Protein 5WU3 (pdb70)

Solvent-accessible surface area: 46830 Å² total; per-residue (Å²): 137,99,150,111,48,44,125,17,2,21,122,25,62,80,2,6,28,0,0,99,94,0,13,43,70,46,56,13,52,140,73,43,99,115,74,14,74,100,3,18,51,50,3,48,123,14,1,58,54,3,9,44,74,9,70,11,48,45,23,14,24,7,66,13,24,15,3,6,84,54,14,62,1,23,2,3,3,37,101,72,110,138,55,97,116,46,93,36,22,56,54,2,70,16,0,0,35,0,0,122,68,48,5,91,27,11,86,157,26,125,32,38,47,106,40,127,108,52,20,0,116,6,6,12,147,103,17,58,15,79,8,30,1,4,28,92,28,83,16,5,8,14,19,1,78,5,1,24,4,2,16,109,38,18,66,37,0,54,10,0,3,3,0,0,34,17,1,2,77,29,34,24,2,14,33,128,34,68,38,1,44,55,57,0,3,6,0,2,0,2,6,0,0,7,45,43,142,48,69,5,5,42,22,0,37,100,4,23,148,128,12,29,178,82,40,113,54,121,10,114,55,54,52,1,0,4,3,114,62,26,98,198,22,132,116,35,152,8,134,61,76,19,31,36,0,0,24,54,0,0,58,13,3,16,90,54,79,10,82,24,17,0,4,1,0,34,92,13,104,46,35,78,22,86,64,40,118,4,52,126,90,58,158,58,22,172,62,12,22,1,1,0,1,5,0,1,14,16,23,29,7,13,0,41,70,3,64,31,132,7,7,17,43,5,34,22,8,0,111,62,4,14,83,35,4,180,39,107,79,4,95,162,127,7,94,218,77,133,61,3,0,0,7,34,4,39,71,120,33,53,106,32,58,71,23,8,15,17,8,4,53,21,29,125,7,83,61,104,70,1,20,50,12,0,35,77,0,2,147,72,1,6,32,4,98,14,73,171,113,20,52,8,118,2,14,1,84,61,130,0,16,118,28,18,168,204,6,86,148,109,27,91,105,79,93,151,148,82,96,24,23,59,61,22,15,112,8,5,134,67,42,124,151,148,39,35,0,2,1,34,0,36,0,47,77,59,52,51,14,0,22,0,48,45,94,104,43,102,119,46,13,0,36,79,2,0,95,32,0,68,113,9,0,17,64,0,2,119,69,16,85,146,98,168,135,102,151,118,45,43,130,19,1,30,123,25,59,81,2,13,29,0,0,101,94,0,13,44,74,44,57,12,53,142,72,40,95,120,76,15,71,106,3,20,51,51,3,45,124,16,2,45,132,96,38,120,72,6,69,10,47,43,23,13,25,9,63,14,21,15,3,5,79,54,13,62,1,23,1,4,2,37,96,209,108,65,167,101,97,107,63,94,33,22,58,59,2,68,92,0,0,57,5,0,126,67,57,5,97,28,9,86,162,24,126,32,40,48,108,40,121,109,46,17,0,110,6,6,13,145,104,18,57,14,77,6,27,1,4,28,87,25,85,15,5,6,21,18,2,81,4,2,26,5,2,15,107,39,19,68,38,0,51,6,0,3,4,0,0,30,17,0,1,90,26,35,24,2,13,35,127,34,65,39,3,45,59,58,0,4,7,0,1,0,1,7,0,0,8,44,41,143,47,71,5,5,42,22,0,39,101,4,23,149,135,13,27,178,82,42,117,52,124,9,115,56,54,53,1,0,7,3,126,60,23,99,200,24,132,116,38,150,9,135,62,73,18,33,34,0,0,25,54,0,0,59,14,3,16,91,50,78,11,84,23,15,0,4,1,0,34,89,13,102,48,38,77,20,85,62,41,115,3,51,125,86,61,154,61,20,159,66,12,20,1,0,0,1,4,0,1,16,16,22,32,5,14,0,40,72,2,64,32,126,5,7,17,42,4,35,21,9,0,111,62,4,12,78,37,4,169,39,117,76,4,98,164,126,9,90,218,81,137,63,4,0,0,9,33,4,38,75,115,30,55,111,36,57,74,25,7,16,20,7,3,29,10,0,88,6,84,64,103,60,0,22,52,10,0,38,75,0,1,149,70,1,4,30,4,101,15,82,161,112,16,49,6,124,2,10,2,81,64,129,0,15,119,22,16,144,198,2,87,93,104,26,96,100,82,104,157,153,94,96,28,25,60,65,25,16,114,6,6,135,69,43,124,153,146,44,37,0,2,0,35,0,35,0,49,73,65,55,48,15,0,22,0,47,43,93,106,42,104,122,45,12,0,40,78,1,1,94,30,0,70,108,9,0,12,58,0,3,30,44,14,32,44,96,170

Nearest PDB structures (foldseek):
  5wu3-assembly2_B  TM=1.002E+00  e=9.253E-88  Homo sapiens
  5wu3-assembly1_A  TM=1.001E+00  e=1.340E-85  Homo sapiens
  5wu2-assembly2_B  TM=9.976E-01  e=2.520E-82  Homo sapiens
  5wu4-assembly1_A  TM=9.967E-01  e=6.885E-82  Homo sapiens
  5wu5-assembly5_D  TM=7.686E-01  e=4.035E-80  Homo sapiens

Secondary structure (DSSP, 8-state):
--SHHHHHHHHSSSHHHHHHHHHHHHS--HHHHHHHHHHHHHHHHHHHHHSTT-EEEEEGGGTSS---TT--EEEEEE--HHHHHHHHHHHHHHHHHHHHHTSTTEEEEEEETTSSS-EEEEEETTTTEEEEEESS--HHHHHHHHHHHHHHH-TTHHHHHHHHHHHHHHHT-BSSSSSBPHHHHHHHHHHHHHSSSS-SS--HHHHHHH--TT---EETTEE----S-GGGS--------HHHHHHHHHHHHHHS-STTEEEETTTTEEEE-SSSHHHHSSTT---SSSEEE-SS-TT-BTTTT--HHHHHHHHHHHHHHHHHHTSHHHHS--SSS---THHHHHSPPPHHHHHHHS-EE-----HHHHHHHHHHHHHSSS--EEE--EEEEEEE-S-TTSSHHHHHHHHHHHHHH---THHHHHHHHTT----SEEEEEEE-SSS-EEEEEEEE-SSS-HHHHHHHHHHHHHHHHHHHHTT-/--SHHHHHHHHSSSHHHHHHHHHHHHS--HHHHHHHHHHHHHHHHHHHHHSTT-EEEEEGGGTSS---TT--EEEEEE----THHHHHHHHHHHHHHHHHHHTSTTEEEEEEESSSSS-EEEEEETTTTEEEEEESS--HHHHHHHHHHHHHHH-TTHHHHHHHHHHHHHHHT-BSSSSSBPHHHHHHHHHHHHHSSSS-SS--HHHHHHH--TT---EETTEE----S-GGGS--------HHHHHHHHHHHHHH--STTEEEETTTTEEEE-SSSHHHHSSTT---SSSEEE-SS-TT-BTTTT--HHHHHHHHHHHHHHHHHHTSHHHHS--SSS---THHHHHSPPPHHHHHHHS-EE-----HHHHHHHHHHHHHSSS--EEE--EEEEEEE-S-TTSSHHHHHHHHHHHHHH---THHHHHHHHTT----SEEEEEEEETTTTEEEEEEEE-SS--HHHHHHHHHHHHHHHHHHHHTT-

GO terms:
  GO:0005654 nucleoplasm (C, IDA)
  GO:0051252 regulation of RNA metabolic process (P, IDA)
  GO:0005730 nucleolus (C, IDA)
  GO:0016607 nuclear speck (C, IDA)
  GO:0003723 RNA binding (F, IDA)
  GO:0003730 mRNA 3'-UTR binding (F, IDA)
  GO:0005847 mRNA cleavage and polyadenylation specificity factor complex (C, IDA)
  GO:0140767 enzyme-substrate adaptor activity (F, IDA)
  GO:1990817 poly(A) RNA polymerase activity (F, IDA)
  GO:0050265 RNA uridylyltransferase activity (F, IDA)
  GO:0016180 snRNA processing (P, IMP)
  GO:0005515 protein binding (F, IPI)
  GO:0019899 enzyme binding (F, IPI)
  GO:0005654 nucleoplasm (C, TAS)
  GO:0180010 co-transcriptional mRNA 3'-end processing, cleavage and polyadenylation pathway (P, TAS)
  GO:1990817 poly(A) RNA polymerase activity (F, TAS)
  GO:0034477 U6 snRNA 3'-end processing (P, IDA)
  GO:0017070 U6 snRNA binding (F, IDA)
  GO:0180010 co-transcriptional mRNA 3'-end processing, cleavage and polyadenylation pathway (P, IDA)
  GO:1990817 poly(A) RNA polymerase activity (F, EXP)

Foldseek 3Di:
DVVCLQVQLQPDDWQLRNLVVLLVQFADDPVLLVLLVVVLVLLQVLVCVVQPPKDKDWFDLSQLSLHGPQDATEIEIGRVPVDVLVVQVVVQVVSQVCQPPPRPQKHDWDWASVDPQTWIWIAGHVSRHTHTYGHDDVVRRLVSLVSNQQCVQAVLLNSLLSLVLLLCVQLVQEDDALHAHSSQSSLLLQLLQCQDPQRQDHALLVQLVVFDPPQWDDDPRWTSGGDNHSVVPDHTPDPDRNLRSNLVSLVVLLPDQFQQFARASRVSDTDGPPDCPLCVPLPQAAGALGHYADSINRVDGSSNSHHVQSSQLSSLLSPVVSVVSVDPQAGDRDDPDDRGHSRVSSHHADPLRSLLSGWADADDDQLVVLVVLVVLVQVALAVWDWDACHKIKTFAQDPQLDPLVVLVVVVVVCVVVPPDGNVSSSSRVSRDHPTQWIWMWHFDNPPTTIRIHGDDHPPPCVVSVSVSCNPVVNVSNVVVVVVD/DVPCLQVQLQVDDAQLRSLVVLLVQFADDPVLLVLLVVVLVLLQVLVCVVAPPKDKDWFDQSQLSLHGPQDATEIEIGHVPDVVVLVVVLVVQVVSQVCQPPPRPQKHDWDWASPDPQTWIWIAGHVSRHTHTYGHDDVVRRLVSLVSNQQCVQDVLLNSLLSLVLLLCVQLVQEDDALHADSSQSSLLLQLLQCQDPQRQDDALLVQQVVFDPPQFDDDPRWTSGGDNHSVVPDHTPDDDRNLRSNLSSLVVLLPDQFQQWARASNVSDTDGPPDCPLCVPLPCAAGDLGHYADSINRVDGSSNSHHVQSSQLSSLSSPVVSVVSPDPQAGDRDDPDDRGHSRVSSHHADPLRSLLSGWADAPDDQQVLLVVLVVLVCVALHVWDWDACHKIKTFAQDPQLDPLVVLVVVVVVVVVVVPDTNVSSSSRVSRDHPTQWMWMWHFDNPPTTIRIHGDDHPPPCVVSVSVSCNPVVNVSNVVVVVVD

InterPro domains:
  IPR000504 RNA recognition motif domain [PF00076] (58-120)
  IPR000504 RNA recognition motif domain [PS50102] (56-128)
  IPR000504 RNA recognition motif domain [SM00360] (57-124)
  IPR002058 PAP/25A-associated [PF03828] (491-549)
  IPR012677 Nucleotide-binding alpha-beta plait domain superfamily [G3DSA:3.30.70.330] (54-126)
  IPR013087 Zinc finger C2H2-type [PF12874] (16-40)
  IPR034388 Star-PAP, RNA recognition motif [cd12279] (54-127)
  IPR035979 RNA-binding domain superfamily [SSF54928] (54-132)
  IPR036236 Zinc finger C2H2 superfamily [SSF57667] (5-46)
  IPR043519 Nucleotidyltransferase superfamily [SSF81301] (158-401)
  IPR054708 Poly(A) RNA polymerase, mitochondrial-like, central palm domain [PF22600] (162-225)
  IPR054708 Poly(A) RNA polymerase, mitochondrial-like, central palm domain [PF22600] (332-398)

Sequence (969 aa):
DSHQLAKALAEAADVGAQMIKLVGLRELSEAERQLRSLVVALMQEVFTEFFPGCVVHPFGSSINSFDVHGCDLDLFLDLTPKEEKAEGAAMLELVGSILRGCVPGVYRVQTVPSARRPVVKFAHRPSGLHGDVSLSNRLALHNSRFLSLASELDGRVRPLVYTLRAWAQGRGLSGSGPLLSNYALTLLVIYFLQTRDPPVLPTVSQLTQKAGEGEQVEVDGWDCSFPRDASRLEPSINVEPLSSLLAQFFSAVSSWDLRGSLLSLREGQALPVAGGLPSNLWEGLRLGPLNLQDPFDLSHNVAANVTSRVAGRLQNCCRAAANYARSLQYQRRSSRGRDWGLLPLLQPSSPSSLLSATPIPLPLAPFTQLTAALVQVFREALGCHIEQSASWRCALWHRVWQGRRRARRRLQQQTKEGGWLATEAQVTQELKTEPLLSFVASVSPADRMLTVTPLQDPQGLFPDLHHFLQVFLPQAIRHLKLEHDSHQLAKALAEAADVGAQMIKLVGLRELSEAERQLRSLVVALMQEVFTEFFPGCVVHPFGSSINSFDVHGCDLDLFLDLETPKEEKAEGAAMLELVGSILRGCVPGVYRVQTVPSARRPVVKFAHRPSGLHGDVSLSNRLALHNSRFLSLASELDGRVRPLVYTLRAWAQGRGLSGSGPLLSNYALTLLVIYFLQTRDPPVLPTVSQLTQKAGEGEQVEVDGWDCSFPRDASRLEPSINVEPLSSLLAQFFSAVSSWDLRGSLLSLREGQALPVAGGLPSNLWEGLRLGPLNLQDPFDLSHNVAANVTSRVAGRLQNCCRAAANYARSLQYQRRSSRGRDWGLLPLLQPSSPSSLLSATPIPLPLAPFTQLTAALVQVFREALGCHIEQSASWRCALWHRVWQGRRRARRRLQQQTKEGGWLATEAQVTQELKTEPLLSFVASVSPADRMLTVTPLQDPQGLFPDLHHFLQVFLPQAIRHLKLEH

Radius of gyration: 37.93 Å; Cα contacts (8 Å, |Δi|>4): 1631; chains: 2; bounding box: 126×48×100 Å

Organism: Homo sapiens (NCBI:txid9606)

Structure (mmCIF, N/CA/C/O backbone):
data_5WU3
#
_entry.id   5WU3
#
_cell.length_a   79.794
_cell.length_b   85.115
_cell.length_c   93.760
_cell.angle_alpha   90.000
_cell.angle_beta   99.560
_cell.angle_gamma   90.000
#
_symmetry.space_group_name_H-M   'P 1 21 1'
#
loop_
_entity.id
_entity.type
_entity.pdbx_description
1 polymer 'Speckle targeted PIP5K1A-regulated poly(A) polymerase'
2 non-polymer "URIDINE 5'-TRIPHOSPHATE"
3 non-polymer 'MAGNESIUM ION'
4 non-polymer 'CHLORIDE ION'
5 non-polymer 1,2-ETHANEDIOL
6 water water
#
loop_
_atom_site.group_PDB
_atom_site.id
_atom_site.type_symbol
_atom_site.label_atom_id
_atom_site.label_alt_id
_atom_site.label_comp_id
_atom_site.label_asym_id
_atom_site.label_entity_id
_atom_site.label_seq_id
_atom_site.pdbx_PDB_ins_code
_atom_site.Cartn_x
_atom_site.Cartn_y
_atom_site.Cartn_z
_atom_site.occupancy
_atom_site.B_iso_or_equiv
_atom_site.auth_seq_id
_atom_site.auth_comp_id
_atom_site.auth_asym_id
_atom_site.auth_atom_id
_atom_site.pdbx_PDB_model_num
ATOM 1 N N . ASP A 1 6 ? -10.692 -34.019 -23.106 1.00 104.55 145 ASP A N 1
ATOM 2 C CA . ASP A 1 6 ? -9.954 -32.762 -23.075 1.00 100.10 145 ASP A CA 1
ATOM 3 C C . ASP A 1 6 ? -8.734 -32.818 -23.991 1.00 104.47 145 ASP A C 1
ATOM 4 O O . ASP A 1 6 ? -8.114 -33.873 -24.144 1.00 106.50 145 ASP A O 1
ATOM 9 N N . SER A 1 7 ? -8.432 -31.681 -24.622 1.00 107.40 146 SER A N 1
ATOM 10 C CA . SER A 1 7 ? -7.300 -31.501 -25.546 1.00 117.30 146 SER A CA 1
ATOM 11 C C . SER A 1 7 ? -7.476 -32.297 -26.840 1.00 123.07 146 SER A C 1
ATOM 12 O O . SER A 1 7 ? -6.741 -32.106 -27.809 1.00 121.01 146 SER A O 1
ATOM 15 N N . HIS A 1 8 ? -8.467 -33.179 -26.841 1.00 131.82 147 HIS A N 1
ATOM 16 C CA . HIS A 1 8 ? -8.811 -34.004 -27.987 1.00 144.01 147 HIS A CA 1
ATOM 17 C C . HIS A 1 8 ? -10.225 -33.638 -28.399 1.00 145.82 147 HIS A C 1
ATOM 18 O O . HIS A 1 8 ? -10.468 -33.169 -29.511 1.00 149.39 147 HIS A O 1
ATOM 25 N N . GLN A 1 9 ? -11.155 -33.875 -27.479 1.00 134.12 148 GLN A N 1
ATOM 26 C CA . GLN A 1 9 ? -12.553 -33.514 -27.662 1.00 112.07 148 GLN A CA 1
ATOM 27 C C . GLN A 1 9 ? -12.714 -32.033 -27.982 1.00 91.04 148 GLN A C 1
ATOM 28 O O . GLN A 1 9 ? -13.557 -31.660 -28.794 1.00 84.50 148 GLN A O 1
ATOM 34 N N . LEU A 1 10 ? -11.903 -31.196 -27.341 1.00 75.25 149 LEU A N 1
ATOM 35 C CA . LEU A 1 10 ? -11.971 -29.749 -27.538 1.00 65.46 149 LEU A CA 1
ATOM 36 C C . LEU A 1 10 ? -11.583 -29.347 -28.958 1.00 60.07 149 LEU A C 1
ATOM 37 O O . LEU A 1 10 ? -12.261 -28.533 -29.592 1.00 57.13 149 LEU A O 1
ATOM 42 N N . ALA A 1 11 ? -10.489 -29.921 -29.448 1.00 65.32 150 ALA A N 1
ATOM 43 C CA . ALA A 1 11 ? -9.992 -29.626 -30.787 1.00 67.01 150 ALA A CA 1
ATOM 44 C C . ALA A 1 11 ? -11.036 -29.954 -31.850 1.00 72.98 150 ALA A C 1
ATOM 45 O O . ALA A 1 11 ? -11.329 -29.130 -32.719 1.00 70.70 150 ALA A O 1
ATOM 47 N N . LYS A 1 12 ? -11.602 -31.154 -31.771 1.00 76.01 151 LYS A N 1
ATOM 48 C CA . LYS A 1 12 ? -12.581 -31.586 -32.759 1.00 83.43 151 LYS A CA 1
ATOM 49 C C . LYS A 1 12 ? -13.915 -30.868 -32.570 1.00 72.23 151 LYS A C 1
ATOM 50 O O . LYS A 1 12 ? -14.669 -30.702 -33.524 1.00 77.72 151 LYS A O 1
ATOM 56 N N . ALA A 1 13 ? -14.204 -30.442 -31.345 1.00 64.04 152 ALA A N 1
ATOM 57 C CA . ALA A 1 13 ? -15.433 -29.698 -31.080 1.00 52.89 152 ALA A CA 1
ATOM 58 C C . ALA A 1 13 ? -15.370 -28.301 -31.683 1.00 63.52 152 ALA A C 1
ATOM 59 O O . ALA A 1 13 ? -16.364 -27.794 -32.204 1.00 67.07 152 ALA A O 1
ATOM 61 N N . LEU A 1 14 ? -14.196 -27.680 -31.605 1.00 59.87 153 LEU A N 1
ATOM 62 C CA . LEU A 1 14 ? -14.004 -26.348 -32.164 1.00 55.26 153 LEU A CA 1
ATOM 63 C C . LEU A 1 14 ? -13.844 -26.406 -33.679 1.00 55.17 153 LEU A C 1
ATOM 64 O O . LEU A 1 14 ? -14.250 -25.491 -34.392 1.00 53.00 153 LEU A O 1
ATOM 69 N N . ALA A 1 15 ? -13.256 -27.490 -34.166 1.00 52.48 154 ALA A N 1
ATOM 70 C CA . ALA A 1 15 ? -13.070 -27.663 -35.599 1.00 54.97 154 ALA A CA 1
ATOM 71 C C . ALA A 1 15 ? -14.419 -27.853 -36.283 1.00 73.42 154 ALA A C 1
ATOM 72 O O . ALA A 1 15 ? -14.636 -27.379 -37.399 1.00 74.23 154 ALA A O 1
ATOM 74 N N . GLU A 1 16 ? -15.326 -28.535 -35.592 1.00 74.13 155 GLU A N 1
ATOM 75 C CA . GLU A 1 16 ? -16.623 -28.894 -36.154 1.00 79.05 155 GLU A CA 1
ATOM 76 C C . GLU A 1 16 ? -17.571 -27.713 -36.337 1.00 77.84 155 GLU A C 1
ATOM 77 O O . GLU A 1 16 ? -18.460 -27.760 -37.185 1.00 83.38 155 GLU A O 1
ATOM 83 N N . ALA A 1 17 ? -17.395 -26.655 -35.552 1.00 72.67 156 ALA A N 1
ATOM 84 C CA . ALA A 1 17 ? -18.456 -25.663 -35.437 1.00 70.97 156 ALA A CA 1
ATOM 85 C C . ALA A 1 17 ? -18.250 -24.392 -36.253 1.00 69.25 156 ALA A C 1
ATOM 86 O O . ALA A 1 17 ? -17.416 -23.556 -35.910 1.00 71.67 156 ALA A O 1
ATOM 88 N N . ALA A 1 18 ? -19.026 -24.276 -37.333 1.00 68.91 157 ALA A N 1
ATOM 89 C CA . ALA A 1 18 ? -19.346 -23.003 -37.992 1.00 70.41 157 ALA A CA 1
ATOM 90 C C . ALA A 1 18 ? -18.164 -22.049 -38.194 1.00 76.42 157 ALA A C 1
ATOM 91 O O . ALA A 1 18 ? -17.196 -22.378 -38.877 1.00 85.93 157 ALA A O 1
ATOM 93 N N . ASP A 1 19 ? -18.281 -20.853 -37.620 1.00 70.39 158 ASP A N 1
ATOM 94 C CA . ASP A 1 19 ? -17.246 -19.825 -37.711 1.00 67.30 158 ASP A CA 1
ATOM 95 C C . ASP A 1 19 ? -16.464 -19.667 -36.402 1.00 58.53 158 ASP A C 1
ATOM 96 O O . ASP A 1 19 ? -16.664 -20.418 -35.449 1.00 56.24 158 ASP A O 1
ATOM 101 N N . VAL A 1 20 ? -15.562 -18.690 -36.373 1.00 56.50 159 VAL A N 1
ATOM 102 C CA . VAL A 1 20 ? -14.752 -18.401 -35.191 1.00 50.64 159 VAL A CA 1
ATOM 103 C C . VAL A 1 20 ? -15.599 -18.021 -33.973 1.00 49.08 159 VAL A C 1
ATOM 104 O O . VAL A 1 20 ? -15.324 -18.465 -32.856 1.00 45.37 159 VAL A O 1
ATOM 108 N N . GLY A 1 21 ? -16.623 -17.197 -34.186 1.00 46.29 160 GLY A N 1
ATOM 109 C CA . GLY A 1 21 ? -17.505 -16.793 -33.102 1.00 49.04 160 GLY A CA 1
ATOM 110 C C . GLY A 1 21 ? -18.181 -17.985 -32.446 1.00 49.58 160 GLY A C 1
ATOM 111 O O . GLY A 1 21 ? -18.280 -18.073 -31.215 1.00 55.76 160 GLY A O 1
ATOM 112 N N . ALA A 1 22 ? -18.629 -18.918 -33.279 1.00 48.18 161 ALA A N 1
ATOM 113 C CA . ALA A 1 22 ? -19.243 -20.146 -32.798 1.00 46.99 161 ALA A CA 1
ATOM 114 C C . ALA A 1 22 ? -18.234 -20.966 -31.999 1.00 48.46 161 ALA A C 1
ATOM 115 O O . ALA A 1 22 ? -18.605 -21.654 -31.048 1.00 49.56 161 ALA A O 1
ATOM 117 N N . GLN A 1 23 ? -16.963 -20.889 -32.392 1.00 45.53 162 GLN A N 1
ATOM 118 C CA . GLN A 1 23 ? -15.884 -21.573 -31.681 1.00 42.16 162 GLN A CA 1
ATOM 119 C C . GLN A 1 23 ? -15.649 -20.967 -30.301 1.00 38.72 162 GLN A C 1
ATOM 120 O O . GLN A 1 23 ? -15.412 -21.682 -29.334 1.00 38.21 162 GLN A O 1
ATOM 126 N N . MET A 1 24 ? -15.688 -19.643 -30.222 1.00 41.47 163 MET A N 1
ATOM 127 C CA . MET A 1 24 ? -15.480 -18.950 -28.956 1.00 46.55 163 MET A CA 1
ATOM 128 C C . MET A 1 24 ? -16.614 -19.292 -27.993 1.00 54.40 163 MET A C 1
ATOM 129 O O . MET A 1 24 ? -16.382 -19.645 -26.826 1.00 62.83 163 MET A O 1
ATOM 134 N N . ILE A 1 25 ? -17.840 -19.196 -28.503 1.00 52.56 164 ILE A N 1
ATOM 135 C CA . ILE A 1 25 ? -19.038 -19.553 -27.744 1.00 48.67 164 ILE A CA 1
ATOM 136 C C . ILE A 1 25 ? -18.995 -21.009 -27.256 1.00 47.31 164 ILE A C 1
ATOM 137 O O . ILE A 1 25 ? -19.250 -21.298 -26.077 1.00 46.19 164 ILE A O 1
ATOM 142 N N . LYS A 1 26 ? -18.661 -21.920 -28.167 1.00 47.03 165 LYS A N 1
ATOM 143 C CA . LYS A 1 26 ? -18.529 -23.338 -27.837 1.00 51.54 165 LYS A CA 1
ATOM 144 C C . LYS A 1 26 ? -17.462 -23.558 -26.771 1.00 51.43 165 LYS A C 1
ATOM 145 O O . LYS A 1 26 ? -17.609 -24.412 -25.899 1.00 49.80 165 LYS A O 1
ATOM 151 N N . LEU A 1 27 ? -16.381 -22.789 -26.862 1.00 54.19 166 LEU A N 1
ATOM 152 C CA . LEU A 1 27 ? -15.295 -22.852 -25.893 1.00 51.99 166 LEU A CA 1
ATOM 153 C C . LEU A 1 27 ? -15.802 -22.464 -24.511 1.00 53.92 166 LEU A C 1
ATOM 154 O O . LEU A 1 27 ? -15.442 -23.088 -23.508 1.00 55.59 166 LEU A O 1
ATOM 159 N N . VAL A 1 28 ? -16.624 -21.419 -24.460 1.00 51.09 167 VAL A N 1
ATOM 160 C CA . VAL A 1 28 ? -17.269 -21.038 -23.207 1.00 46.57 167 VAL A CA 1
ATOM 161 C C . VAL A 1 28 ? -18.099 -22.196 -22.672 1.00 46.63 167 VAL A C 1
ATOM 162 O O . VAL A 1 28 ? -18.037 -22.522 -21.486 1.00 45.92 167 VAL A O 1
ATOM 166 N N . GLY A 1 29 ? -18.873 -22.816 -23.557 1.00 45.83 168 GLY A N 1
ATOM 167 C CA . GLY A 1 29 ? -19.703 -23.943 -23.170 1.00 44.13 168 GLY A CA 1
ATOM 168 C C . GLY A 1 29 ? -18.910 -25.107 -22.599 1.00 48.93 168 GLY A C 1
ATOM 169 O O . GLY A 1 29 ? -19.344 -25.758 -21.647 1.00 52.98 168 GLY A O 1
ATOM 170 N N . LEU A 1 30 ? -17.747 -25.371 -23.186 1.00 51.24 169 LEU A N 1
ATOM 171 C CA . LEU A 1 30 ? -16.923 -26.510 -22.791 1.00 50.66 169 LEU A CA 1
ATOM 172 C C . LEU A 1 30 ? -16.070 -26.271 -21.542 1.00 47.35 169 LEU A C 1
ATOM 173 O O . LEU A 1 30 ? -15.850 -27.192 -20.757 1.00 45.48 169 LEU A O 1
ATOM 178 N N . ARG A 1 31 ? -15.572 -25.051 -21.366 1.00 41.34 170 ARG A N 1
ATOM 179 C CA . ARG A 1 31 ? -14.684 -24.778 -20.239 1.00 41.97 170 ARG A CA 1
ATOM 180 C C . ARG A 1 31 ? -15.394 -24.497 -18.910 1.00 38.07 170 ARG A C 1
ATOM 181 O O . ARG A 1 31 ? -14.855 -24.801 -17.848 1.00 31.93 170 ARG A O 1
ATOM 189 N N . GLU A 1 32 ? -16.599 -23.939 -18.959 1.00 39.05 171 GLU A N 1
ATOM 190 C CA . GLU A 1 32 ? -17.284 -23.524 -17.734 1.00 38.66 171 GLU A CA 1
ATOM 191 C C . GLU A 1 32 ? -17.662 -24.704 -16.844 1.00 35.96 171 GLU A C 1
ATOM 192 O O . GLU A 1 32 ? -17.831 -25.827 -17.317 1.00 34.23 171 GLU A O 1
ATOM 198 N N . LEU A 1 33 ? -17.785 -24.430 -15.548 1.00 31.59 172 LEU A N 1
ATOM 199 C CA . LEU A 1 33 ? -18.114 -25.446 -14.555 1.00 32.61 172 LEU A CA 1
ATOM 200 C C . LEU A 1 33 ? -19.475 -26.081 -14.807 1.00 44.52 172 LEU A C 1
ATOM 201 O O . LEU A 1 33 ? -20.432 -25.397 -15.171 1.00 42.88 172 LEU A O 1
ATOM 206 N N . SER A 1 34 ? -19.555 -27.395 -14.617 1.00 47.42 173 SER A N 1
ATOM 207 C CA . SER A 1 34 ? -20.825 -28.098 -14.738 1.00 38.26 173 SER A CA 1
ATOM 208 C C . SER A 1 34 ? -21.682 -27.878 -13.495 1.00 41.72 173 SER A C 1
ATOM 209 O O . SER A 1 34 ? -21.243 -27.254 -12.526 1.00 39.46 173 SER A O 1
ATOM 212 N N . GLU A 1 35 ? -22.895 -28.420 -13.516 1.00 44.51 174 GLU A N 1
ATOM 213 C CA . GLU A 1 35 ? -23.804 -28.288 -12.388 1.00 50.81 174 GLU A CA 1
ATOM 214 C C . GLU A 1 35 ? -23.324 -29.130 -11.212 1.00 51.28 174 GLU A C 1
ATOM 215 O O . GLU A 1 35 ? -23.532 -28.772 -10.053 1.00 57.43 174 GLU A O 1
ATOM 221 N N . ALA A 1 36 ? -22.670 -30.245 -11.517 1.00 47.26 175 ALA A N 1
ATOM 222 C CA . ALA A 1 36 ? -22.114 -31.102 -10.481 1.00 42.54 175 ALA A CA 1
ATOM 223 C C . ALA A 1 36 ? -20.932 -30.419 -9.797 1.00 40.25 175 ALA A C 1
ATOM 224 O O . ALA A 1 36 ? -20.793 -30.483 -8.574 1.00 40.04 175 ALA A O 1
ATOM 226 N N . GLU A 1 37 ? -20.095 -29.746 -10.582 1.00 40.18 176 GLU A N 1
ATOM 227 C CA . GLU A 1 37 ? -18.948 -29.025 -10.028 1.00 39.68 176 GLU A CA 1
ATOM 228 C C . GLU A 1 37 ? -19.396 -27.889 -9.104 1.00 40.62 176 GLU A C 1
ATOM 229 O O . GLU A 1 37 ? -18.822 -27.680 -8.030 1.00 45.97 176 GLU A O 1
ATOM 235 N N . ARG A 1 38 ? -20.435 -27.173 -9.516 1.00 37.96 177 ARG A N 1
ATOM 236 C CA . ARG A 1 38 ? -21.003 -26.109 -8.698 1.00 34.10 177 ARG A CA 1
ATOM 237 C C . ARG A 1 38 ? -21.659 -26.675 -7.446 1.00 35.27 177 ARG A C 1
ATOM 238 O O . ARG A 1 38 ? -21.602 -26.064 -6.380 1.00 34.53 177 ARG A O 1
ATOM 246 N N . GLN A 1 39 ? -22.290 -27.838 -7.586 1.00 37.31 178 GLN A N 1
ATOM 247 C CA . GLN A 1 39 ? -22.887 -28.534 -6.449 1.00 50.35 178 GLN A CA 1
ATOM 248 C C . GLN A 1 39 ? -21.813 -28.825 -5.404 1.00 38.27 178 GLN A C 1
ATOM 249 O O . GLN A 1 39 ? -21.961 -28.509 -4.219 1.00 38.09 178 GLN A O 1
ATOM 255 N N . LEU A 1 40 ? -20.729 -29.429 -5.875 1.00 38.25 179 LEU A N 1
ATOM 256 C CA . LEU A 1 40 ? -19.567 -29.761 -5.061 1.00 42.97 179 LEU A CA 1
ATOM 257 C C . LEU A 1 40 ? -19.006 -28.531 -4.341 1.00 36.04 179 LEU A C 1
ATOM 258 O O . LEU A 1 40 ? -18.760 -28.552 -3.123 1.00 36.18 179 LEU A O 1
ATOM 263 N N . ARG A 1 41 ? -18.819 -27.455 -5.101 1.00 34.40 180 ARG A N 1
ATOM 264 C CA . ARG A 1 41 ? -18.303 -26.206 -4.547 1.00 36.06 180 ARG A CA 1
ATOM 265 C C . ARG A 1 41 ? -19.212 -25.637 -3.460 1.00 36.71 180 ARG A C 1
ATOM 266 O O . ARG A 1 41 ? -18.739 -25.253 -2.390 1.00 34.32 180 ARG A O 1
ATOM 274 N N . SER A 1 42 ? -20.512 -25.585 -3.742 1.00 37.95 181 SER A N 1
ATOM 275 C CA . SER A 1 42 ? -21.495 -25.086 -2.784 1.00 37.10 181 SER A CA 1
ATOM 276 C C . SER A 1 42 ? -21.456 -25.901 -1.501 1.00 39.11 181 SER A C 1
ATOM 277 O O . SER A 1 42 ? -21.560 -25.353 -0.404 1.00 35.24 181 SER A O 1
ATOM 280 N N . LEU A 1 43 ? -21.313 -27.215 -1.656 1.00 38.98 182 LEU A N 1
ATOM 281 C CA . LEU A 1 43 ? -21.213 -28.125 -0.523 1.00 40.48 182 LEU A CA 1
ATOM 282 C C . LEU A 1 43 ? -19.990 -27.812 0.343 1.00 46.17 182 LEU A C 1
ATOM 283 O O . LEU A 1 43 ? -20.094 -27.717 1.575 1.00 49.65 182 LEU A O 1
ATOM 288 N N . VAL A 1 44 ? -18.835 -27.639 -0.300 1.00 46.60 183 VAL A N 1
ATOM 289 C CA . VAL A 1 44 ? -17.607 -27.329 0.438 1.00 41.16 183 VAL A CA 1
ATOM 290 C C . VAL A 1 44 ? -17.724 -25.991 1.168 1.00 38.16 183 VAL A C 1
ATOM 291 O O . VAL A 1 44 ? -17.391 -25.886 2.353 1.00 36.77 183 VAL A O 1
ATOM 295 N N . VAL A 1 45 ? -18.216 -24.979 0.458 1.00 38.51 184 VAL A N 1
ATOM 296 C CA . VAL A 1 45 ? -18.485 -23.669 1.048 1.00 36.56 184 VAL A CA 1
ATOM 297 C C . VAL A 1 45 ? -19.406 -23.799 2.255 1.00 33.87 184 VAL A C 1
ATOM 298 O O . VAL A 1 45 ? -19.250 -23.089 3.248 1.00 33.93 184 VAL A O 1
ATOM 302 N N . ALA A 1 46 ? -20.362 -24.717 2.166 1.00 35.16 185 ALA A N 1
ATOM 303 C CA . ALA A 1 46 ? -21.292 -24.940 3.260 1.00 36.69 185 ALA A CA 1
ATOM 304 C C . ALA A 1 46 ? -20.560 -25.508 4.471 1.00 53.36 185 ALA A C 1
ATOM 305 O O . ALA A 1 46 ? -20.798 -25.071 5.598 1.00 38.20 185 ALA A O 1
ATOM 307 N N . LEU A 1 47 ? -19.670 -26.475 4.233 1.00 53.52 186 LEU A N 1
ATOM 308 C CA . LEU A 1 47 ? -18.852 -27.054 5.308 1.00 54.45 186 LEU A CA 1
ATOM 309 C C . LEU A 1 47 ? -17.999 -25.997 6.012 1.00 49.98 186 LEU A C 1
ATOM 310 O O . LEU A 1 47 ? -17.968 -25.907 7.257 1.00 50.00 186 LEU A O 1
ATOM 315 N N . MET A 1 48 ? -17.284 -25.227 5.197 1.00 43.94 187 MET A N 1
ATOM 316 C CA . MET A 1 48 ? -16.492 -24.102 5.669 1.00 45.37 187 MET A CA 1
ATOM 317 C C . MET A 1 48 ? -17.346 -23.198 6.546 1.00 47.81 187 MET A C 1
ATOM 318 O O . MET A 1 48 ? -16.962 -22.846 7.666 1.00 55.06 187 MET A O 1
ATOM 323 N N . GLN A 1 49 ? -18.523 -22.857 6.029 1.00 35.67 188 GLN A N 1
ATOM 324 C CA . GLN A 1 49 ? -19.464 -21.989 6.721 1.00 38.92 188 GLN A CA 1
ATOM 325 C C . GLN A 1 49 ? -19.855 -22.551 8.077 1.00 43.77 188 GLN A C 1
ATOM 326 O O . GLN A 1 49 ? -19.946 -21.812 9.053 1.00 43.48 188 GLN A O 1
ATOM 332 N N . GLU A 1 50 ? -20.078 -23.861 8.131 1.00 39.13 189 GLU A N 1
ATOM 333 C CA . GLU A 1 50 ? -20.514 -24.511 9.360 1.00 56.78 189 GLU A CA 1
ATOM 334 C C . GLU A 1 50 ? -19.425 -24.467 10.424 1.00 50.82 189 GLU A C 1
ATOM 335 O O . GLU A 1 50 ? -19.684 -24.069 11.564 1.00 46.31 189 GLU A O 1
ATOM 341 N N . VAL A 1 51 ? -18.207 -24.865 10.060 1.00 49.77 190 VAL A N 1
ATOM 342 C CA . VAL A 1 51 ? -17.129 -24.883 11.052 1.00 48.47 190 VAL A CA 1
ATOM 343 C C . VAL A 1 51 ? -16.743 -23.468 11.510 1.00 45.44 190 VAL A C 1
ATOM 344 O O . VAL A 1 51 ? -16.508 -23.220 12.703 1.00 42.65 190 VAL A O 1
ATOM 348 N N . PHE A 1 52 ? -16.697 -22.532 10.570 1.00 39.61 191 PHE A N 1
ATOM 349 C CA . PHE A 1 52 ? -16.357 -21.165 10.930 1.00 39.62 191 PHE A CA 1
ATOM 350 C C . PHE A 1 52 ? -17.463 -20.522 11.757 1.00 46.80 191 PHE A C 1
ATOM 351 O O . PHE A 1 52 ? -17.190 -19.684 12.613 1.00 49.95 191 PHE A O 1
ATOM 359 N N . THR A 1 53 ? -18.704 -20.937 11.523 1.00 46.82 192 THR A N 1
ATOM 360 C CA . THR A 1 53 ? -19.818 -20.488 12.352 1.00 51.77 192 THR A CA 1
ATOM 361 C C . THR A 1 53 ? -19.662 -21.050 13.761 1.00 60.46 192 THR A C 1
ATOM 362 O O . THR A 1 53 ? -19.938 -20.369 14.752 1.00 62.89 192 THR A O 1
ATOM 366 N N . GLU A 1 54 ? -19.205 -22.296 13.840 1.00 60.63 193 GLU A N 1
ATOM 367 C CA . GLU A 1 54 ? -18.911 -22.925 15.122 1.00 59.88 193 GLU A CA 1
ATOM 368 C C . GLU A 1 54 ? -17.880 -22.115 15.910 1.00 55.40 193 GLU A C 1
ATOM 369 O O . GLU A 1 54 ? -18.022 -21.931 17.119 1.00 53.34 193 GLU A O 1
ATOM 375 N N . PHE A 1 55 ? -16.834 -21.647 15.229 1.00 56.34 194 PHE A N 1
ATOM 376 C CA . PHE A 1 55 ? -15.828 -20.796 15.883 1.00 52.48 194 PHE A CA 1
ATOM 377 C C . PHE A 1 55 ? -16.212 -19.317 15.995 1.00 50.99 194 PHE A C 1
ATOM 378 O O . PHE A 1 55 ? -15.946 -18.676 17.015 1.00 50.83 194 PHE A O 1
ATOM 386 N N . PHE A 1 56 ? -16.823 -18.778 14.944 1.00 48.41 195 PHE A N 1
ATOM 387 C CA . PHE A 1 56 ? -17.212 -17.368 14.902 1.00 47.03 195 PHE A CA 1
ATOM 388 C C . PHE A 1 56 ? -18.714 -17.235 14.740 1.00 44.57 195 PHE A C 1
ATOM 389 O O . PHE A 1 56 ? -19.210 -17.205 13.617 1.00 43.12 195 PHE A O 1
ATOM 397 N N . PRO A 1 57 ? -19.447 -17.165 15.859 1.00 51.66 196 PRO A N 1
ATOM 398 C CA . PRO A 1 57 ? -20.908 -17.051 15.795 1.00 58.08 196 PRO A CA 1
ATOM 399 C C . PRO A 1 57 ? -21.347 -15.828 14.991 1.00 64.09 196 PRO A C 1
ATOM 400 O O . PRO A 1 57 ? -20.864 -14.723 15.237 1.00 67.72 196 PRO A O 1
ATOM 404 N N . GLY A 1 58 ? -22.252 -16.033 14.040 1.00 65.81 197 GLY A N 1
ATOM 405 C CA . GLY A 1 58 ? -22.758 -14.945 13.222 1.00 65.78 197 GLY A CA 1
ATOM 406 C C . GLY A 1 58 ? -21.779 -14.466 12.167 1.00 67.36 197 GLY A C 1
ATOM 407 O O . GLY A 1 58 ? -21.729 -13.279 11.848 1.00 71.75 197 GLY A O 1
ATOM 408 N N . CYS A 1 59 ? -21.010 -15.394 11.611 1.00 60.59 198 CYS A N 1
ATOM 409 C CA . CYS A 1 59 ? -20.066 -15.066 10.554 1.00 51.62 198 CYS A CA 1
ATOM 410 C C . CYS A 1 59 ? -20.602 -15.563 9.225 1.00 49.21 198 CYS A C 1
ATOM 411 O O . CYS A 1 59 ? -21.356 -16.536 9.172 1.00 53.76 198 CYS A O 1
ATOM 414 N N . VAL A 1 60 ? -20.239 -14.872 8.152 1.00 38.90 199 VAL A N 1
ATOM 415 C CA . VAL A 1 60 ? -20.663 -15.282 6.822 1.00 40.23 199 VAL A CA 1
ATOM 416 C C . VAL A 1 60 ? -19.464 -15.624 5.939 1.00 40.08 199 VAL A C 1
ATOM 417 O O . VAL A 1 60 ? -18.498 -14.859 5.855 1.00 33.31 199 VAL A O 1
ATOM 421 N N . VAL A 1 61 ? -19.531 -16.779 5.283 1.00 33.27 200 VAL A N 1
ATOM 422 C CA . VAL A 1 61 ? -18.528 -17.152 4.293 1.00 38.18 200 VAL A CA 1
ATOM 423 C C . VAL A 1 61 ? -19.033 -16.795 2.903 1.00 35.84 200 VAL A C 1
ATOM 424 O O . VAL A 1 61 ? -20.014 -17.367 2.425 1.00 33.62 200 VAL A O 1
ATOM 428 N N . HIS A 1 62 ? -18.366 -15.830 2.275 1.00 33.45 201 HIS A N 1
ATOM 429 C CA . HIS A 1 62 ? -18.734 -15.350 0.947 1.00 30.01 201 HIS A CA 1
ATOM 430 C C . HIS A 1 62 ? -17.832 -15.925 -0.137 1.00 29.31 201 HIS A C 1
ATOM 431 O O . HIS A 1 62 ? -16.631 -15.671 -0.143 1.00 30.85 201 HIS A O 1
ATOM 438 N N . PRO A 1 63 ? -18.405 -16.701 -1.064 1.00 31.43 202 PRO A N 1
ATOM 439 C CA . PRO A 1 63 ? -17.593 -17.094 -2.219 1.00 32.93 202 PRO A CA 1
ATOM 440 C C . PRO A 1 63 ? -17.313 -15.885 -3.102 1.00 30.58 202 PRO A C 1
ATOM 441 O O . PRO A 1 63 ? -18.188 -15.035 -3.266 1.00 26.30 202 PRO A O 1
ATOM 445 N N . PHE A 1 64 ? -16.113 -15.798 -3.658 1.00 26.76 203 PHE A N 1
ATOM 446 C CA . PHE A 1 64 ? -15.847 -14.768 -4.650 1.00 30.44 203 PHE A CA 1
ATOM 447 C C . PHE A 1 64 ? -14.890 -15.266 -5.728 1.00 33.49 203 PHE A C 1
ATOM 448 O O . PHE A 1 64 ? -14.427 -16.405 -5.690 1.00 37.81 203 PHE A O 1
ATOM 456 N N . GLY A 1 65 ? -14.618 -14.410 -6.705 1.00 31.70 204 GLY A N 1
ATOM 457 C CA . GLY A 1 65 ? -13.696 -14.744 -7.771 1.00 32.38 204 GLY A CA 1
ATOM 458 C C . GLY A 1 65 ? -14.299 -15.595 -8.867 1.00 29.15 204 GLY A C 1
ATOM 459 O O . GLY A 1 65 ? -15.492 -15.504 -9.151 1.00 32.24 204 GLY A O 1
ATOM 460 N N . SER A 1 66 ? -13.465 -16.450 -9.450 1.00 36.54 205 SER A N 1
ATOM 461 C CA . SER A 1 66 ? -13.827 -17.253 -10.612 1.00 47.01 205 SER A CA 1
ATOM 462 C C . SER A 1 66 ? -15.154 -17.986 -10.430 1.00 45.25 205 SER A C 1
ATOM 463 O O . SER A 1 66 ? -15.918 -18.137 -11.380 1.00 44.87 205 SER A O 1
ATOM 466 N N . SER A 1 67 ? -15.430 -18.429 -9.209 1.00 52.20 206 SER A N 1
ATOM 467 C CA . SER A 1 67 ? -16.631 -19.211 -8.940 1.00 54.14 206 SER A CA 1
ATOM 468 C C . SER A 1 67 ? -17.921 -18.400 -9.096 1.00 54.18 206 SER A C 1
ATOM 469 O O . SER A 1 67 ? -18.902 -18.904 -9.636 1.00 57.63 206 SER A O 1
ATOM 472 N N . ILE A 1 68 ? -17.938 -17.167 -8.593 1.00 51.05 207 ILE A N 1
ATOM 473 C CA . ILE A 1 68 ? -19.109 -16.297 -8.761 1.00 49.39 207 ILE A CA 1
ATOM 474 C C . ILE A 1 68 ? -19.033 -15.206 -9.852 1.00 46.20 207 ILE A C 1
ATOM 475 O O . ILE A 1 68 ? -20.017 -14.503 -10.082 1.00 56.35 207 ILE A O 1
ATOM 480 N N . ASN A 1 69 ? -17.888 -15.043 -10.512 1.00 36.81 208 ASN A N 1
ATOM 481 C CA . ASN A 1 69 ? -17.729 -13.918 -11.439 1.00 34.48 208 ASN A CA 1
ATOM 482 C C . ASN A 1 69 ? -18.027 -14.242 -12.905 1.00 41.35 208 ASN A C 1
ATOM 483 O O . ASN A 1 69 ? -17.763 -13.413 -13.780 1.00 41.05 208 ASN A O 1
ATOM 488 N N . SER A 1 70 ? -18.517 -15.458 -13.160 1.00 40.65 209 SER A N 1
ATOM 489 C CA . SER A 1 70 ? -18.984 -15.905 -14.485 1.00 35.35 209 SER A CA 1
ATOM 490 C C . SER A 1 70 ? -17.861 -16.272 -15.465 1.00 33.57 209 SER A C 1
ATOM 491 O O . SER A 1 70 ? -18.125 -16.617 -16.616 1.00 36.47 209 SER A O 1
ATOM 494 N N . PHE A 1 71 ? -16.614 -16.115 -15.040 1.00 40.25 210 PHE A N 1
ATOM 495 C CA . PHE A 1 71 ? -15.464 -16.523 -15.851 1.00 42.56 210 PHE A CA 1
ATOM 496 C C . PHE A 1 71 ? -14.882 -17.881 -15.439 1.00 43.48 210 PHE A C 1
ATOM 497 O O . PHE A 1 71 ? -13.780 -18.246 -15.849 1.00 53.58 210 PHE A O 1
ATOM 505 N N . ASP A 1 72 ? -15.611 -18.587 -14.583 1.00 31.95 211 ASP A N 1
ATOM 506 C CA . ASP A 1 72 ? -15.243 -19.925 -14.118 1.00 33.08 211 ASP A CA 1
ATOM 507 C C . ASP A 1 72 ? -14.876 -20.924 -15.221 1.00 36.38 211 ASP A C 1
ATOM 508 O O . ASP A 1 72 ? -15.543 -20.993 -16.254 1.00 30.75 211 ASP A O 1
ATOM 513 N N . VAL A 1 73 ? -13.804 -21.685 -15.000 1.00 26.84 212 VAL A N 1
ATOM 514 C CA . VAL A 1 73 ? -13.481 -22.834 -15.846 1.00 36.88 212 VAL A CA 1
ATOM 515 C C . VAL A 1 73 ? -13.152 -24.038 -14.976 1.00 34.23 212 VAL A C 1
ATOM 516 O O . VAL A 1 73 ? -12.964 -23.901 -13.768 1.00 33.75 212 VAL A O 1
ATOM 520 N N . HIS A 1 74 ? -13.083 -25.213 -15.598 1.00 37.10 213 HIS A N 1
ATOM 521 C CA . HIS A 1 74 ? -12.798 -26.455 -14.884 1.00 37.30 213 HIS A CA 1
ATOM 522 C C . HIS A 1 74 ? -11.495 -26.375 -14.104 1.00 36.42 213 HIS A C 1
ATOM 523 O O . HIS A 1 74 ? -10.471 -25.939 -14.630 1.00 40.43 213 HIS A O 1
ATOM 530 N N . GLY A 1 75 ? -11.543 -26.799 -12.846 1.00 35.48 214 GLY A N 1
ATOM 531 C CA . GLY A 1 75 ? -10.351 -26.888 -12.024 1.00 31.79 214 GLY A CA 1
ATOM 532 C C . GLY A 1 75 ? -9.909 -25.572 -11.407 1.00 39.00 214 GLY A C 1
ATOM 533 O O . GLY A 1 75 ? -8.853 -25.506 -10.783 1.00 45.57 214 GLY A O 1
ATOM 534 N N . CYS A 1 76 ? -10.708 -24.523 -11.579 1.00 32.19 215 CYS A N 1
ATOM 535 C CA . CYS A 1 76 ? -10.347 -23.203 -11.063 1.00 27.30 215 CYS A CA 1
ATOM 536 C C . CYS A 1 76 ? -10.402 -23.148 -9.533 1.00 45.53 215 CYS A C 1
ATOM 537 O O . CYS A 1 76 ? -11.020 -23.998 -8.891 1.00 48.51 215 CYS A O 1
ATOM 540 N N . ASP A 1 77 ? -9.793 -22.157 -8.932 1.00 55.71 216 ASP A N 1
ATOM 541 C CA . ASP A 1 77 ? -9.753 -22.085 -7.502 1.00 55.82 216 ASP A CA 1
ATOM 542 C C . ASP A 1 77 ? -11.070 -21.780 -6.914 1.00 52.04 216 ASP A C 1
ATOM 543 O O . ASP A 1 77 ? -11.934 -21.256 -7.542 1.00 62.82 216 ASP A O 1
ATOM 548 N N . LEU A 1 78 ? -11.183 -22.064 -5.649 1.00 39.93 217 LEU A N 1
ATOM 549 C CA . LEU A 1 78 ? -12.355 -21.651 -4.894 1.00 36.11 217 LEU A CA 1
ATOM 550 C C . LEU A 1 78 ? -11.947 -20.619 -3.848 1.00 37.18 217 LEU A C 1
ATOM 551 O O . LEU A 1 78 ? -11.328 -20.962 -2.842 1.00 45.41 217 LEU A O 1
ATOM 556 N N . ASP A 1 79 ? -12.314 -19.361 -4.075 1.00 33.74 218 ASP A N 1
ATOM 557 C CA . ASP A 1 79 ? -11.879 -18.268 -3.206 1.00 36.98 218 ASP A CA 1
ATOM 558 C C . ASP A 1 79 ? -12.959 -17.858 -2.208 1.00 34.16 218 ASP A C 1
ATOM 559 O O . ASP A 1 79 ? -14.102 -17.596 -2.588 1.00 33.94 218 ASP A O 1
ATOM 564 N N . LEU A 1 80 ? -12.590 -17.806 -0.930 1.00 33.35 219 LEU A N 1
ATOM 565 C CA . LEU A 1 80 ? -13.551 -17.534 0.134 1.00 27.19 219 LEU A CA 1
ATOM 566 C C . LEU A 1 80 ? -13.157 -16.345 1.001 1.00 39.08 219 LEU A C 1
ATOM 567 O O . LEU A 1 80 ? -12.060 -16.303 1.559 1.00 46.97 219 LEU A O 1
ATOM 572 N N . PHE A 1 81 ? -14.072 -15.391 1.122 1.00 39.38 220 PHE A N 1
ATOM 573 C CA . PHE A 1 81 ? -13.909 -14.261 2.022 1.00 31.24 220 PHE A CA 1
ATOM 574 C C . PHE A 1 81 ? -14.667 -14.533 3.312 1.00 29.59 220 PHE A C 1
ATOM 575 O O . PHE A 1 81 ? -15.818 -14.955 3.280 1.00 29.93 220 PHE A O 1
ATOM 583 N N . LEU A 1 82 ? -14.021 -14.296 4.446 1.00 42.01 221 LEU A N 1
ATOM 584 C CA . LEU A 1 82 ? -14.642 -14.573 5.735 1.00 48.63 221 LEU A CA 1
ATOM 585 C C . LEU A 1 82 ? -15.046 -13.285 6.454 1.00 51.28 221 LEU A C 1
ATOM 586 O O . LEU A 1 82 ? -14.192 -12.510 6.882 1.00 56.26 221 LEU A O 1
ATOM 591 N N . ASP A 1 83 ? -16.351 -13.062 6.585 1.00 49.43 222 ASP A N 1
ATOM 592 C CA . ASP A 1 83 ? -16.859 -11.858 7.238 1.00 53.78 222 ASP A CA 1
ATOM 593 C C . ASP A 1 83 ? -17.277 -12.146 8.675 1.00 56.73 222 ASP A C 1
ATOM 594 O O . ASP A 1 83 ? -18.112 -13.017 8.931 1.00 64.72 222 ASP A O 1
ATOM 599 N N . LEU A 1 84 ? -16.690 -11.400 9.605 1.00 53.44 223 LEU A N 1
ATOM 600 C CA . LEU A 1 84 ? -16.906 -11.625 11.030 1.00 53.44 223 LEU A CA 1
ATOM 601 C C . LEU A 1 84 ? -17.829 -10.576 11.650 1.00 54.04 223 LEU A C 1
ATOM 602 O O . LEU A 1 84 ? -17.867 -9.425 11.211 1.00 53.01 223 LEU A O 1
ATOM 607 N N . THR A 1 120 ? -0.274 1.853 16.428 1.00 99.49 329 THR A N 1
ATOM 608 C CA . THR A 1 120 ? -1.206 0.886 15.909 1.00 95.34 329 THR A CA 1
ATOM 609 C C . THR A 1 120 ? -0.828 0.469 14.499 1.00 99.17 329 THR A C 1
ATOM 610 O O . THR A 1 120 ? -1.569 -0.277 13.869 1.00 111.55 329 THR A O 1
ATOM 614 N N . PRO A 1 121 ? 0.385 0.970 14.001 1.00 98.83 330 PRO A N 1
ATOM 615 C CA . PRO A 1 121 ? 0.689 0.507 12.639 1.00 101.46 330 PRO A CA 1
ATOM 616 C C . PRO A 1 121 ? 1.055 -0.961 12.636 1.00 111.72 330 PRO A C 1
ATOM 617 O O . PRO A 1 121 ? 0.311 -1.816 12.158 1.00 105.09 330 PRO A O 1
ATOM 621 N N . LYS A 1 122 ? 2.231 -1.255 13.157 1.00 124.34 331 LYS A N 1
ATOM 622 C CA . LYS A 1 122 ? 2.647 -2.634 13.241 1.00 120.38 331 LYS A CA 1
ATOM 623 C C . LYS A 1 122 ? 1.673 -3.393 14.117 1.00 118.25 331 LYS A C 1
ATOM 624 O O . LYS A 1 122 ? 1.430 -4.565 13.898 1.00 119.21 331 LYS A O 1
ATOM 630 N N . GLU A 1 123 ? 1.088 -2.717 15.092 1.00 113.38 332 GLU A N 1
ATOM 631 C CA . GLU A 1 123 ? 0.141 -3.373 15.954 1.00 96.85 332 GLU A CA 1
ATOM 632 C C . GLU A 1 123 ? -0.943 -3.964 15.107 1.00 86.56 332 GLU A C 1
ATOM 633 O O . GLU A 1 123 ? -1.191 -5.141 15.167 1.00 82.72 332 GLU A O 1
ATOM 639 N N . GLU A 1 124 ? -1.599 -3.142 14.311 1.00 80.79 333 GLU A N 1
ATOM 640 C CA . GLU A 1 124 ? -2.710 -3.626 13.522 1.00 79.87 333 GLU A CA 1
ATOM 641 C C . GLU A 1 124 ? -2.274 -4.639 12.470 1.00 75.36 333 GLU A C 1
ATOM 642 O O . GLU A 1 124 ? -2.985 -5.614 12.220 1.00 65.31 333 GLU A O 1
ATOM 648 N N . LYS A 1 125 ? -1.091 -4.446 11.900 1.00 82.66 334 LYS A N 1
ATOM 649 C CA . LYS A 1 125 ? -0.606 -5.436 10.967 1.00 84.62 334 LYS A CA 1
ATOM 650 C C . LYS A 1 125 ? -0.590 -6.788 11.636 1.00 87.29 334 LYS A C 1
ATOM 651 O O . LYS A 1 125 ? -1.090 -7.752 11.102 1.00 88.31 334 LYS A O 1
ATOM 657 N N . ALA A 1 126 ? 0.004 -6.859 12.811 1.00 82.97 335 ALA A N 1
ATOM 658 C CA . ALA A 1 126 ? 0.200 -8.122 13.487 1.00 76.50 335 ALA A CA 1
ATOM 659 C C . ALA A 1 126 ? -1.068 -8.682 14.076 1.00 70.74 335 ALA A C 1
ATOM 660 O O . ALA A 1 126 ? -1.197 -9.874 14.227 1.00 72.44 335 ALA A O 1
ATOM 662 N N . GLU A 1 127 ? -2.006 -7.818 14.404 1.00 67.38 336 GLU A N 1
ATOM 663 C CA . GLU A 1 127 ? -3.258 -8.285 14.933 1.00 64.58 336 GLU A CA 1
ATOM 664 C C . GLU A 1 127 ? -3.887 -9.018 13.796 1.00 58.21 336 GLU A C 1
ATOM 665 O O . GLU A 1 127 ? -4.403 -10.087 13.960 1.00 50.57 336 GLU A O 1
ATOM 671 N N . GLY A 1 128 ? -3.798 -8.433 12.619 1.00 54.47 337 GLY A N 1
ATOM 672 C CA . GLY A 1 128 ? -4.375 -9.021 11.452 1.00 47.59 337 GLY A CA 1
ATOM 673 C C . GLY A 1 128 ? -3.702 -10.330 11.237 1.00 55.94 337 GLY A C 1
ATOM 674 O O . GLY A 1 128 ? -4.346 -11.324 11.038 1.00 62.25 337 GLY A O 1
ATOM 675 N N . ALA A 1 129 ? -2.389 -10.334 11.289 1.00 63.82 338 ALA A N 1
ATOM 676 C CA . ALA A 1 129 ? -1.644 -11.536 10.996 1.00 63.32 338 ALA A CA 1
ATOM 677 C C . ALA A 1 129 ? -1.952 -12.654 11.934 1.00 63.17 338 ALA A C 1
ATOM 678 O O . ALA A 1 129 ? -1.806 -13.788 11.578 1.00 64.20 338 ALA A O 1
ATOM 680 N N . ALA A 1 130 ? -2.346 -12.326 13.148 1.00 62.32 339 ALA A N 1
ATOM 681 C CA . ALA A 1 130 ? -2.602 -13.313 14.169 1.00 58.03 339 ALA A CA 1
ATOM 682 C C . ALA A 1 130 ? -3.916 -13.974 13.915 1.00 56.60 339 ALA A C 1
ATOM 683 O O . ALA A 1 130 ? -4.075 -15.154 14.084 1.00 52.47 339 ALA A O 1
ATOM 685 N N . MET A 1 131 ? -4.875 -13.172 13.528 1.00 51.69 340 MET A N 1
ATOM 686 C CA . MET A 1 131 ? -6.196 -13.688 13.212 1.00 50.85 340 MET A CA 1
ATOM 687 C C . MET A 1 131 ? -6.085 -14.712 12.092 1.00 55.30 340 MET A C 1
ATOM 688 O O . MET A 1 131 ? -6.717 -15.774 12.143 1.00 66.72 340 MET A O 1
ATOM 693 N N . LEU A 1 132 ? -5.232 -14.413 11.114 1.00 49.73 341 LEU A N 1
ATOM 694 C CA . LEU A 1 132 ? -5.046 -15.297 9.973 1.00 50.28 341 LEU A CA 1
ATOM 695 C C . LEU A 1 132 ? -4.645 -16.687 10.453 1.00 57.54 341 LEU A C 1
ATOM 696 O O . LEU A 1 132 ? -5.274 -17.681 10.077 1.00 55.61 341 LEU A O 1
ATOM 701 N N . GLU A 1 133 ? -3.635 -16.744 11.323 1.00 61.83 342 GLU A N 1
ATOM 702 C CA . GLU A 1 133 ? -3.162 -18.019 11.858 1.00 65.35 342 GLU A CA 1
ATOM 703 C C . GLU A 1 133 ? -4.306 -18.770 12.512 1.00 67.71 342 GLU A C 1
ATOM 704 O O . GLU A 1 133 ? -4.447 -19.983 12.319 1.00 67.00 342 GLU A O 1
ATOM 710 N N . LEU A 1 134 ? -5.137 -18.035 13.252 1.00 61.79 343 LEU A N 1
ATOM 711 C CA . LEU A 1 134 ? -6.275 -18.640 13.923 1.00 58.71 343 LEU A CA 1
ATOM 712 C C . LEU A 1 134 ? -7.130 -19.338 12.878 1.00 52.30 343 LEU A C 1
ATOM 713 O O . LEU A 1 134 ? -7.421 -20.531 13.002 1.00 43.50 343 LEU A O 1
ATOM 718 N N . VAL A 1 135 ? -7.481 -18.602 11.826 1.00 43.14 344 VAL A N 1
ATOM 719 C CA . VAL A 1 135 ? -8.260 -19.173 10.734 1.00 46.72 344 VAL A CA 1
ATOM 720 C C . VAL A 1 135 ? -7.543 -20.408 10.196 1.00 48.11 344 VAL A C 1
ATOM 721 O O . VAL A 1 135 ? -8.154 -21.467 10.021 1.00 39.42 344 VAL A O 1
ATOM 725 N N . GLY A 1 136 ? -6.235 -20.272 9.990 1.00 39.94 345 GLY A N 1
ATOM 726 C CA . GLY A 1 136 ? -5.412 -21.365 9.509 1.00 54.21 345 GLY A CA 1
ATOM 727 C C . GLY A 1 136 ? -5.542 -22.561 10.427 1.00 53.72 345 GLY A C 1
ATOM 728 O O . GLY A 1 136 ? -5.779 -23.684 9.978 1.00 42.13 345 GLY A O 1
ATOM 729 N N . SER A 1 137 ? -5.413 -22.306 11.725 1.00 43.82 346 SER A N 1
ATOM 730 C CA . SER A 1 137 ? -5.462 -23.373 12.714 1.00 66.80 346 SER A CA 1
ATOM 731 C C . SER A 1 137 ? -6.825 -24.061 12.696 1.00 45.30 346 SER A C 1
ATOM 732 O O . SER A 1 137 ? -6.934 -25.246 13.011 1.00 46.57 346 SER A O 1
ATOM 735 N N . ILE A 1 138 ? -7.860 -23.322 12.308 1.00 43.65 347 ILE A N 1
ATOM 736 C CA . ILE A 1 138 ? -9.193 -23.901 12.225 1.00 47.90 347 ILE A CA 1
ATOM 737 C C . ILE A 1 138 ? -9.280 -24.767 10.975 1.00 52.78 347 ILE A C 1
ATOM 738 O O . ILE A 1 138 ? -9.870 -25.848 10.998 1.00 51.31 347 ILE A O 1
ATOM 743 N N . LEU A 1 139 ? -8.662 -24.301 9.892 1.00 45.58 348 LEU A N 1
ATOM 744 C CA . LEU A 1 139 ? -8.662 -25.055 8.647 1.00 46.69 348 LEU A CA 1
ATOM 745 C C . LEU A 1 139 ? -7.824 -26.313 8.807 1.00 51.75 348 LEU A C 1
ATOM 746 O O . LEU A 1 139 ? -8.168 -27.380 8.297 1.00 62.78 348 LEU A O 1
ATOM 751 N N . ARG A 1 140 ? -6.735 -26.178 9.552 1.00 45.31 349 ARG A N 1
ATOM 752 C CA . ARG A 1 140 ? -5.791 -27.262 9.743 1.00 52.25 349 ARG A CA 1
ATOM 753 C C . ARG A 1 140 ? -6.408 -28.429 10.519 1.00 58.82 349 ARG A C 1
ATOM 754 O O . ARG A 1 140 ? -6.386 -29.568 10.050 1.00 68.81 349 ARG A O 1
ATOM 762 N N . GLY A 1 141 ? -6.948 -28.150 11.703 1.00 58.73 350 GLY A N 1
ATOM 763 C CA . GLY A 1 141 ? -7.449 -29.210 12.563 1.00 59.26 350 GLY A CA 1
ATOM 764 C C . GLY A 1 141 ? -8.932 -29.395 12.849 1.00 59.35 350 GLY A C 1
ATOM 765 O O . GLY A 1 141 ? -9.279 -30.240 13.672 1.00 51.31 350 GLY A O 1
ATOM 766 N N . CYS A 1 142 ? -9.810 -28.631 12.205 1.00 62.33 351 CYS A N 1
ATOM 767 C CA . CYS A 1 142 ? -11.228 -28.668 12.581 1.00 65.46 351 CYS A CA 1
ATOM 768 C C . CYS A 1 142 ? -12.171 -29.082 11.455 1.00 68.02 351 CYS A C 1
ATOM 769 O O . CYS A 1 142 ? -12.843 -30.108 11.555 1.00 72.23 351 CYS A O 1
ATOM 772 N N . VAL A 1 143 ? -12.250 -28.274 10.405 1.00 69.16 352 VAL A N 1
ATOM 773 C CA . VAL A 1 143 ? -13.056 -28.638 9.246 1.00 74.64 352 VAL A CA 1
ATOM 774 C C . VAL A 1 143 ? -12.452 -29.881 8.604 1.00 74.34 352 VAL A C 1
ATOM 775 O O . VAL A 1 143 ? -11.297 -29.869 8.182 1.00 76.99 352 VAL A O 1
ATOM 779 N N . PRO A 1 144 ? -13.225 -30.976 8.566 1.00 74.18 353 PRO A N 1
ATOM 780 C CA . PRO A 1 144 ? -12.708 -32.256 8.071 1.00 74.38 353 PRO A CA 1
ATOM 781 C C . PRO A 1 144 ? -12.522 -32.284 6.556 1.00 67.32 353 PRO A C 1
ATOM 782 O O . PRO A 1 144 ? -13.339 -31.733 5.815 1.00 66.31 353 PRO A O 1
ATOM 786 N N . GLY A 1 145 ? -11.445 -32.921 6.108 1.00 69.03 354 GLY A N 1
ATOM 787 C CA . GLY A 1 145 ? -11.209 -33.107 4.689 1.00 71.23 354 GLY A CA 1
ATOM 788 C C . GLY A 1 145 ? -10.179 -32.183 4.069 1.00 68.86 354 GLY A C 1
ATOM 789 O O . GLY A 1 145 ? -9.648 -32.479 3.001 1.00 68.81 354 GLY A O 1
ATOM 790 N N . VAL A 1 146 ? -9.890 -31.062 4.720 1.00 68.53 355 VAL A N 1
ATOM 791 C CA . VAL A 1 146 ? -8.899 -30.140 4.180 1.00 62.41 355 VAL A CA 1
ATOM 792 C C . VAL A 1 146 ? -7.534 -30.420 4.790 1.00 65.57 355 VAL A C 1
ATOM 793 O O . VAL A 1 146 ? -7.387 -30.485 6.011 1.00 60.98 355 VAL A O 1
ATOM 797 N N . TYR A 1 147 ? -6.538 -30.607 3.928 1.00 71.50 356 TYR A N 1
ATOM 798 C CA . TYR A 1 147 ? -5.216 -31.020 4.380 1.00 78.33 356 TYR A CA 1
ATOM 799 C C . TYR A 1 147 ? -4.153 -29.953 4.117 1.00 82.81 356 TYR A C 1
ATOM 800 O O . TYR A 1 147 ? -3.545 -29.464 5.066 1.00 103.57 356 TYR A O 1
ATOM 809 N N . ARG A 1 148 ? -3.911 -29.588 2.861 1.00 69.91 357 ARG A N 1
ATOM 810 C CA . ARG A 1 148 ? -2.900 -28.568 2.605 1.00 70.44 357 ARG A CA 1
ATOM 811 C C . ARG A 1 148 ? -3.400 -27.241 3.152 1.00 67.55 357 ARG A C 1
ATOM 812 O O . ARG A 1 148 ? -4.437 -26.746 2.730 1.00 70.54 357 ARG A O 1
ATOM 820 N N . VAL A 1 149 ? -2.666 -26.675 4.103 1.00 57.83 358 VAL A N 1
ATOM 821 C CA . VAL A 1 149 ? -3.019 -25.381 4.670 1.00 49.01 358 VAL A CA 1
ATOM 822 C C . VAL A 1 149 ? -1.769 -24.547 4.857 1.00 44.91 358 VAL A C 1
ATOM 823 O O . VAL A 1 149 ? -0.888 -24.913 5.632 1.00 47.64 358 VAL A O 1
ATOM 827 N N . GLN A 1 150 ? -1.694 -23.414 4.173 1.00 47.24 359 GLN A N 1
ATOM 828 C CA . GLN A 1 150 ? -0.540 -22.548 4.342 1.00 53.04 359 GLN A CA 1
ATOM 829 C C . GLN A 1 150 ? -0.959 -21.097 4.497 1.00 48.16 359 GLN A C 1
ATOM 830 O O . GLN A 1 150 ? -1.559 -20.515 3.596 1.00 44.94 359 GLN A O 1
ATOM 836 N N . THR A 1 151 ? -0.639 -20.517 5.648 1.00 54.35 360 THR A N 1
ATOM 837 C CA . THR A 1 151 ? -0.898 -19.105 5.875 1.00 57.20 360 THR A CA 1
ATOM 838 C C . THR A 1 151 ? 0.102 -18.269 5.091 1.00 54.12 360 THR A C 1
ATOM 839 O O . THR A 1 151 ? 1.284 -18.596 5.021 1.00 40.44 360 THR A O 1
ATOM 843 N N . VAL A 1 152 ? -0.396 -17.203 4.480 1.00 56.49 361 VAL A N 1
ATOM 844 C CA . VAL A 1 152 ? 0.415 -16.277 3.703 1.00 54.24 361 VAL A CA 1
ATOM 845 C C . VAL A 1 152 ? 0.072 -14.843 4.103 1.00 62.42 361 VAL A C 1
ATOM 846 O O . VAL A 1 152 ? -0.729 -14.182 3.428 1.00 67.85 361 VAL A O 1
ATOM 850 N N . PRO A 1 153 ? 0.623 -14.382 5.241 1.00 70.31 362 PRO A N 1
ATOM 851 C CA . PRO A 1 153 ? 0.495 -12.987 5.678 1.00 67.15 362 PRO A CA 1
ATOM 852 C C . PRO A 1 153 ? 1.349 -12.056 4.823 1.00 74.11 362 PRO A C 1
ATOM 853 O O . PRO A 1 153 ? 1.101 -10.850 4.765 1.00 73.98 362 PRO A O 1
ATOM 857 N N . SER A 1 154 ? 2.355 -12.633 4.172 1.00 78.39 363 SER A N 1
ATOM 858 C CA . SER A 1 154 ? 3.346 -11.875 3.418 1.00 81.59 363 SER A CA 1
ATOM 859 C C . SER A 1 154 ? 2.840 -11.424 2.048 1.00 82.73 363 SER A C 1
ATOM 860 O O . SER A 1 154 ? 3.495 -10.636 1.367 1.00 94.63 363 SER A O 1
ATOM 863 N N . ALA A 1 155 ? 1.678 -11.927 1.644 1.00 79.17 364 ALA A N 1
ATOM 864 C CA . ALA A 1 155 ? 1.067 -11.516 0.384 1.00 76.41 364 ALA A CA 1
ATOM 865 C C . ALA A 1 155 ? 0.475 -10.118 0.510 1.00 74.55 364 ALA A C 1
ATOM 866 O O . ALA A 1 155 ? 0.234 -9.643 1.620 1.00 80.65 364 ALA A O 1
ATOM 868 N N . ARG A 1 156 ? 0.250 -9.464 -0.627 1.00 72.86 365 ARG A N 1
ATOM 869 C CA . ARG A 1 156 ? -0.381 -8.146 -0.646 1.00 72.42 365 ARG A CA 1
ATOM 870 C C . ARG A 1 156 ? -1.772 -8.216 -0.032 1.00 71.96 365 ARG A C 1
ATOM 871 O O . ARG A 1 156 ? -2.184 -7.331 0.716 1.00 68.84 365 ARG A O 1
ATOM 879 N N . ARG A 1 157 ? -2.483 -9.291 -0.351 1.00 76.34 366 ARG A N 1
ATOM 880 C CA . ARG A 1 157 ? -3.768 -9.575 0.264 1.00 73.27 366 ARG A CA 1
ATOM 881 C C . ARG A 1 157 ? -3.610 -10.874 1.036 1.00 62.78 366 ARG A C 1
ATOM 882 O O . ARG A 1 157 ? -3.746 -11.955 0.463 1.00 59.49 366 ARG A O 1
ATOM 890 N N . PRO A 1 158 ? -3.292 -10.767 2.337 1.00 58.44 367 PRO A N 1
ATOM 891 C CA . PRO A 1 158 ? -2.981 -11.920 3.188 1.00 51.72 367 PRO A CA 1
ATOM 892 C C . PRO A 1 158 ? -4.066 -12.982 3.096 1.00 46.47 367 PRO A C 1
ATOM 893 O O . PRO A 1 158 ? -5.254 -12.654 3.118 1.00 54.44 367 PRO A O 1
ATOM 897 N N . VAL A 1 159 ? -3.668 -14.241 2.988 1.00 38.68 368 VAL A N 1
ATOM 898 C CA . VAL A 1 159 ? -4.653 -15.279 2.720 1.00 37.68 368 VAL A CA 1
ATOM 899 C C . VAL A 1 159 ? -4.205 -16.628 3.268 1.00 35.13 368 VAL A C 1
ATOM 900 O O . VAL A 1 159 ? -3.018 -16.853 3.457 1.00 33.78 368 VAL A O 1
ATOM 904 N N . VAL A 1 160 ? -5.151 -17.521 3.539 1.00 32.39 369 VAL A N 1
ATOM 905 C CA . VAL A 1 160 ? -4.790 -18.873 3.962 1.00 44.02 369 VAL A CA 1
ATOM 906 C C . VAL A 1 160 ? -5.127 -19.862 2.854 1.00 36.46 369 VAL A C 1
ATOM 907 O O . VAL A 1 160 ? -6.298 -20.076 2.541 1.00 36.43 369 VAL A O 1
ATOM 911 N N . LYS A 1 161 ? -4.098 -20.450 2.250 1.00 40.20 370 LYS A N 1
ATOM 912 C CA . LYS A 1 161 ? -4.297 -21.423 1.183 1.00 40.31 370 LYS A CA 1
ATOM 913 C C . LYS A 1 161 ? -4.764 -22.745 1.763 1.00 33.77 370 LYS A C 1
ATOM 914 O O . LYS A 1 161 ? -4.279 -23.170 2.811 1.00 35.32 370 LYS A O 1
ATOM 920 N N . PHE A 1 162 ? -5.706 -23.389 1.082 1.00 33.15 371 PHE A N 1
ATOM 921 C CA . PHE A 1 162 ? -6.252 -24.654 1.554 1.00 34.86 371 PHE A CA 1
ATOM 922 C C . PHE A 1 162 ? -6.607 -25.561 0.389 1.00 38.59 371 PHE A C 1
ATOM 923 O O . PHE A 1 162 ? -6.781 -25.102 -0.740 1.00 38.91 371 PHE A O 1
ATOM 931 N N . ALA A 1 163 ? -6.728 -26.850 0.682 1.00 41.77 372 ALA A N 1
ATOM 932 C CA . ALA A 1 163 ? -7.236 -27.818 -0.276 1.00 42.06 372 ALA A CA 1
ATOM 933 C C . ALA A 1 163 ? -8.150 -28.820 0.425 1.00 46.43 372 ALA A C 1
ATOM 934 O O . ALA A 1 163 ? -7.786 -29.379 1.454 1.00 50.61 372 ALA A O 1
ATOM 936 N N . HIS A 1 164 ? -9.339 -29.029 -0.134 1.00 48.59 373 HIS A N 1
ATOM 937 C CA . HIS A 1 164 ? -10.283 -30.029 0.352 1.00 49.74 373 HIS A CA 1
ATOM 938 C C . HIS A 1 164 ? -10.164 -31.325 -0.454 1.00 53.05 373 HIS A C 1
ATOM 939 O O . HIS A 1 164 ? -10.422 -31.351 -1.671 1.00 59.44 373 HIS A O 1
ATOM 946 N N . ARG A 1 165 ? -9.795 -32.393 0.251 1.00 59.05 374 ARG A N 1
ATOM 947 C CA . ARG A 1 165 ? -9.441 -33.685 -0.342 1.00 72.05 374 ARG A CA 1
ATOM 948 C C . ARG A 1 165 ? -10.595 -34.427 -1.033 1.00 74.18 374 ARG A C 1
ATOM 949 O O . ARG A 1 165 ? -10.450 -34.822 -2.190 1.00 77.19 374 ARG A O 1
ATOM 957 N N . PRO A 1 166 ? -11.736 -34.631 -0.338 1.00 71.29 375 PRO A N 1
ATOM 958 C CA . PRO A 1 166 ? -12.791 -35.418 -0.990 1.00 71.85 375 PRO A CA 1
ATOM 959 C C . PRO A 1 166 ? -13.361 -34.752 -2.240 1.00 75.53 375 PRO A C 1
ATOM 960 O O . PRO A 1 166 ? -13.720 -35.450 -3.187 1.00 85.50 375 PRO A O 1
ATOM 964 N N . SER A 1 167 ? -13.442 -33.426 -2.242 1.00 66.60 376 SER A N 1
ATOM 965 C CA . SER A 1 167 ? -13.981 -32.702 -3.387 1.00 57.15 376 SER A CA 1
ATOM 966 C C . SER A 1 167 ? -12.905 -32.409 -4.428 1.00 53.92 376 SER A C 1
ATOM 967 O O . SER A 1 167 ? -13.208 -31.994 -5.547 1.00 53.80 376 SER A O 1
ATOM 970 N N . GLY A 1 168 ? -11.647 -32.622 -4.051 1.00 47.33 377 GLY A N 1
ATOM 971 C CA . GLY A 1 168 ? -10.520 -32.307 -4.912 1.00 42.14 377 GLY A CA 1
ATOM 972 C C . GLY A 1 168 ? -10.357 -30.812 -5.106 1.00 47.04 377 GLY A C 1
ATOM 973 O O . GLY A 1 168 ? -9.613 -30.359 -5.976 1.00 52.91 377 GLY A O 1
ATOM 974 N N . LEU A 1 169 ? -11.069 -30.039 -4.294 1.00 44.12 378 LEU A N 1
ATOM 975 C CA . LEU A 1 169 ? -11.084 -28.586 -4.448 1.00 43.53 378 LEU A CA 1
ATOM 976 C C . LEU A 1 169 ? -9.876 -27.921 -3.793 1.00 37.35 378 LEU A C 1
ATOM 977 O O . LEU A 1 169 ? -9.243 -28.499 -2.925 1.00 35.03 378 LEU A O 1
ATOM 982 N N . HIS A 1 170 ? -9.540 -26.717 -4.239 1.00 36.98 379 HIS A N 1
ATOM 983 C CA . HIS A 1 170 ? -8.479 -25.938 -3.607 1.00 42.17 379 HIS A CA 1
ATOM 984 C C . HIS A 1 170 ? -8.734 -24.440 -3.746 1.00 43.08 379 HIS A C 1
ATOM 985 O O . HIS A 1 170 ? -9.341 -23.993 -4.718 1.00 45.56 379 HIS A O 1
ATOM 992 N N . GLY A 1 171 ? -8.277 -23.662 -2.771 1.00 40.57 380 GLY A N 1
ATOM 993 C CA . GLY A 1 171 ? -8.476 -22.229 -2.836 1.00 38.33 380 GLY A CA 1
ATOM 994 C C . GLY A 1 171 ? -7.889 -21.406 -1.708 1.00 45.74 380 GLY A C 1
ATOM 995 O O . GLY A 1 171 ? -7.010 -21.850 -0.972 1.00 40.61 380 GLY A O 1
ATOM 996 N N . ASP A 1 172 ? -8.403 -20.187 -1.586 1.00 53.47 381 ASP A N 1
ATOM 997 C CA . ASP A 1 172 ? -7.923 -19.193 -0.638 1.00 49.43 381 ASP A CA 1
ATOM 998 C C . ASP A 1 172 ? -9.010 -18.793 0.353 1.00 43.35 381 ASP A C 1
ATOM 999 O O . ASP A 1 172 ? -10.164 -18.613 -0.032 1.00 43.41 381 ASP A O 1
ATOM 1004 N N . VAL A 1 173 ? -8.649 -18.668 1.625 1.00 40.66 382 VAL A N 1
ATOM 1005 C CA . VAL A 1 173 ? -9.532 -18.038 2.605 1.00 37.59 382 VAL A CA 1
ATOM 1006 C C . VAL A 1 173 ? -8.973 -16.681 3.011 1.00 44.74 382 VAL A C 1
ATOM 1007 O O . VAL A 1 173 ? -7.908 -16.594 3.622 1.00 51.10 382 VAL A O 1
ATOM 1011 N N . SER A 1 174 ? -9.695 -15.625 2.656 1.00 46.75 383 SER A N 1
ATOM 1012 C CA . SER A 1 174 ? -9.229 -14.263 2.877 1.00 41.96 383 SER A CA 1
ATOM 1013 C C . SER A 1 174 ? -10.005 -13.597 4.014 1.00 38.20 383 SER A C 1
ATOM 1014 O O . SER A 1 174 ? -11.232 -13.507 3.971 1.00 34.84 383 SER A O 1
ATOM 1017 N N . LEU A 1 175 ? -9.294 -13.163 5.050 1.00 46.26 384 LEU A N 1
ATOM 1018 C CA . LEU A 1 175 ? -9.947 -12.513 6.181 1.00 49.81 384 LEU A CA 1
ATOM 1019 C C . LEU A 1 175 ? -10.553 -11.181 5.789 1.00 61.32 384 LEU A C 1
ATOM 1020 O O . LEU A 1 175 ? -11.751 -10.978 5.963 1.00 70.92 384 LEU A O 1
ATOM 1025 N N . SER A 1 176 ? -9.740 -10.259 5.286 1.00 61.29 385 SER A N 1
ATOM 1026 C CA . SER A 1 176 ? -10.325 -9.103 4.630 1.00 70.09 385 SER A CA 1
ATOM 1027 C C . SER A 1 176 ? -9.708 -8.772 3.279 1.00 66.42 385 SER A C 1
ATOM 1028 O O . SER A 1 176 ? -8.631 -8.181 3.205 1.00 59.49 385 SER A O 1
ATOM 1031 N N . ASN A 1 177 ? -10.425 -9.128 2.219 1.00 69.07 386 ASN A N 1
ATOM 1032 C CA . ASN A 1 177 ? -10.477 -8.335 1.008 1.00 74.22 386 ASN A CA 1
ATOM 1033 C C . ASN A 1 177 ? -11.955 -8.269 0.670 1.00 68.46 386 ASN A C 1
ATOM 1034 O O . ASN A 1 177 ? -12.509 -9.211 0.105 1.00 70.81 386 ASN A O 1
ATOM 1039 N N . ARG A 1 178 ? -12.593 -7.151 0.985 1.00 71.76 387 ARG A N 1
ATOM 1040 C CA . ARG A 1 178 ? -14.024 -7.045 0.762 1.00 57.92 387 ARG A CA 1
ATOM 1041 C C . ARG A 1 178 ? -14.265 -6.567 -0.659 1.00 52.41 387 ARG A C 1
ATOM 1042 O O . ARG A 1 178 ? -15.316 -6.818 -1.251 1.00 42.81 387 ARG A O 1
ATOM 1050 N N . LEU A 1 179 ? -13.251 -5.910 -1.210 1.00 48.49 388 LEU A N 1
ATOM 1051 C CA . LEU A 1 179 ? -13.317 -5.389 -2.566 1.00 44.12 388 LEU A CA 1
ATOM 1052 C C . LEU A 1 179 ? -13.522 -6.519 -3.550 1.00 37.20 388 LEU A C 1
ATOM 1053 O O . LEU A 1 179 ? -14.200 -6.349 -4.552 1.00 39.09 388 LEU A O 1
ATOM 1058 N N . ALA A 1 180 ? -12.944 -7.674 -3.240 1.00 34.54 389 ALA A N 1
ATOM 1059 C CA . ALA A 1 180 ? -13.040 -8.851 -4.093 1.00 35.28 389 ALA A CA 1
ATOM 1060 C C . ALA A 1 180 ? -14.493 -9.243 -4.391 1.00 38.58 389 ALA A C 1
ATOM 1061 O O . ALA A 1 180 ? -14.825 -9.580 -5.527 1.00 36.03 389 ALA A O 1
ATOM 1063 N N . LEU A 1 181 ? -15.347 -9.199 -3.371 1.00 42.73 390 LEU A N 1
ATOM 1064 C CA . LEU A 1 181 ? -16.779 -9.447 -3.548 1.00 46.11 390 LEU A CA 1
ATOM 1065 C C . LEU A 1 181 ? -17.362 -8.544 -4.622 1.00 44.21 390 LEU A C 1
ATOM 1066 O O . LEU A 1 181 ? -18.036 -8.998 -5.554 1.00 61.74 390 LEU A O 1
ATOM 1071 N N . HIS A 1 182 ? -17.080 -7.255 -4.480 1.00 35.49 391 HIS A N 1
ATOM 1072 C CA . HIS A 1 182 ? -17.626 -6.249 -5.371 1.00 38.56 391 HIS A CA 1
ATOM 1073 C C . HIS A 1 182 ? -17.047 -6.301 -6.786 1.00 39.52 391 HIS A C 1
ATOM 1074 O O . HIS A 1 182 ? -17.778 -6.075 -7.745 1.00 50.94 391 HIS A O 1
ATOM 1081 N N . ASN A 1 183 ? -15.756 -6.603 -6.934 1.00 29.10 392 ASN A N 1
ATOM 1082 C CA . ASN A 1 183 ? -15.183 -6.653 -8.275 1.00 30.53 392 ASN A CA 1
ATOM 1083 C C . ASN A 1 183 ? -15.585 -7.949 -8.972 1.00 37.80 392 ASN A C 1
ATOM 1084 O O . ASN A 1 183 ? -15.653 -8.003 -10.200 1.00 33.66 392 ASN A O 1
ATOM 1089 N N . SER A 1 184 ? -15.848 -8.986 -8.179 1.00 30.62 393 SER A N 1
ATOM 1090 C CA . SER A 1 184 ? -16.417 -10.221 -8.702 1.00 33.52 393 SER A CA 1
ATOM 1091 C C . SER A 1 184 ? -17.789 -9.917 -9.272 1.00 39.67 393 SER A C 1
ATOM 1092 O O . SER A 1 184 ? -18.087 -10.245 -10.431 1.00 49.90 393 SER A O 1
ATOM 1095 N N . ARG A 1 185 ? -18.619 -9.277 -8.452 1.00 38.07 394 ARG A N 1
ATOM 1096 C CA . ARG A 1 185 ? -19.941 -8.857 -8.902 1.00 44.68 394 ARG A CA 1
ATOM 1097 C C . ARG A 1 185 ? -19.848 -7.967 -10.146 1.00 33.55 394 ARG A C 1
ATOM 1098 O O . ARG A 1 185 ? -20.694 -8.039 -11.040 1.00 29.97 394 ARG A O 1
ATOM 1106 N N . PHE A 1 186 ? -18.795 -7.158 -10.213 1.00 30.99 395 PHE A N 1
ATOM 1107 C CA . PHE A 1 186 ? -18.587 -6.261 -11.344 1.00 31.05 395 PHE A CA 1
ATOM 1108 C C . PHE A 1 186 ? -18.250 -7.037 -12.614 1.00 32.94 395 PHE A C 1
ATOM 1109 O O . PHE A 1 186 ? -18.722 -6.693 -13.693 1.00 38.33 395 PHE A O 1
ATOM 1117 N N . LEU A 1 187 ? -17.419 -8.068 -12.490 1.00 31.62 396 LEU A N 1
ATOM 1118 C CA . LEU A 1 187 ? -17.094 -8.909 -13.636 1.00 31.85 396 LEU A CA 1
ATOM 1119 C C . LEU A 1 187 ? -18.342 -9.653 -14.137 1.00 33.74 396 LEU A C 1
ATOM 1120 O O . LEU A 1 187 ? -18.591 -9.720 -15.350 1.00 39.21 396 LEU A O 1
ATOM 1125 N N . SER A 1 188 ? -19.132 -10.193 -13.209 1.00 32.85 397 SER A N 1
ATOM 1126 C CA . SER A 1 188 ? -20.360 -10.893 -13.592 1.00 42.35 397 SER A CA 1
ATOM 1127 C C . SER A 1 188 ? -21.307 -9.936 -14.317 1.00 38.82 397 SER A C 1
ATOM 1128 O O . SER A 1 188 ? -21.919 -10.282 -15.340 1.00 35.33 397 SER A O 1
ATOM 1131 N N . LEU A 1 189 ? -21.412 -8.725 -13.781 1.00 37.81 398 LEU A N 1
ATOM 1132 C CA . LEU A 1 189 ? -22.239 -7.691 -14.387 1.00 37.62 398 LEU A CA 1
ATOM 1133 C C . LEU A 1 189 ? -21.738 -7.358 -15.783 1.00 39.61 398 LEU A C 1
ATOM 1134 O O . LEU A 1 189 ? -22.525 -7.136 -16.698 1.00 38.48 398 LEU A O 1
ATOM 1139 N N . ALA A 1 190 ? -20.418 -7.318 -15.933 1.00 37.65 399 ALA A N 1
ATOM 1140 C CA . ALA A 1 190 ? -19.793 -7.039 -17.218 1.00 37.70 399 ALA A CA 1
ATOM 1141 C C . ALA A 1 190 ? -20.215 -8.077 -18.245 1.00 37.15 399 ALA A C 1
ATOM 1142 O O . ALA A 1 190 ? -20.580 -7.734 -19.368 1.00 28.56 399 ALA A O 1
ATOM 1144 N N . SER A 1 191 ? -20.170 -9.348 -17.852 1.00 43.29 400 SER A N 1
ATOM 1145 C CA . SER A 1 191 ? -20.665 -10.418 -18.717 1.00 46.36 400 SER A CA 1
ATOM 1146 C C . SER A 1 191 ? -22.146 -10.239 -19.048 1.00 50.31 400 SER A C 1
ATOM 1147 O O . SER A 1 191 ? -22.580 -10.554 -20.156 1.00 45.30 400 SER A O 1
ATOM 1150 N N . GLU A 1 192 ? -22.920 -9.745 -18.083 1.00 58.21 401 GLU A N 1
ATOM 1151 C CA . GLU A 1 192 ? -24.356 -9.536 -18.297 1.00 59.71 401 GLU A CA 1
ATOM 1152 C C . GLU A 1 192 ? -24.658 -8.372 -19.254 1.00 57.56 401 GLU A C 1
ATOM 1153 O O . GLU A 1 192 ? -25.673 -8.384 -19.952 1.00 54.77 401 GLU A O 1
ATOM 1159 N N . LEU A 1 193 ? -23.779 -7.373 -19.283 1.00 59.70 402 LEU A N 1
ATOM 1160 C CA . LEU A 1 193 ? -23.998 -6.169 -20.089 1.00 53.05 402 LEU A CA 1
ATOM 1161 C C . LEU A 1 193 ? -23.933 -6.443 -21.583 1.00 41.88 402 LEU A C 1
ATOM 1162 O O . LEU A 1 193 ? -24.694 -5.870 -22.358 1.00 47.72 402 LEU A O 1
ATOM 1167 N N . ASP A 1 194 ? -23.012 -7.306 -21.988 1.00 40.73 403 ASP A N 1
ATOM 1168 C CA . ASP A 1 194 ? -22.866 -7.638 -23.396 1.00 48.83 403 ASP A CA 1
ATOM 1169 C C . ASP A 1 194 ? -22.549 -9.118 -23.560 1.00 48.19 403 ASP A C 1
ATOM 1170 O O . ASP A 1 194 ? -21.765 -9.683 -22.792 1.00 47.37 403 ASP A O 1
ATOM 1175 N N . GLY A 1 195 ? -23.161 -9.740 -24.562 1.00 43.78 404 GLY A N 1
ATOM 1176 C CA . GLY A 1 195 ? -23.017 -11.167 -24.773 1.00 37.46 404 GLY A CA 1
ATOM 1177 C C . GLY A 1 195 ? -21.689 -11.595 -25.366 1.00 38.37 404 GLY A C 1
ATOM 1178 O O . GLY A 1 195 ? -21.386 -12.784 -25.405 1.00 42.08 404 GLY A O 1
ATOM 1179 N N . ARG A 1 196 ? -20.899 -10.635 -25.839 1.00 37.99 405 ARG A N 1
ATOM 1180 C CA . ARG A 1 196 ? -19.603 -10.941 -26.447 1.00 42.96 405 ARG A CA 1
ATOM 1181 C C . ARG A 1 196 ? -18.461 -11.009 -25.431 1.00 45.05 405 ARG A C 1
ATOM 1182 O O . ARG A 1 196 ? -17.375 -11.549 -25.712 1.00 54.70 405 ARG A O 1
ATOM 1190 N N . VAL A 1 197 ? -18.726 -10.485 -24.239 1.00 38.71 406 VAL A N 1
ATOM 1191 C CA . VAL A 1 197 ? -17.706 -10.376 -23.208 1.00 31.09 406 VAL A CA 1
ATOM 1192 C C . VAL A 1 197 ? -17.178 -11.744 -22.797 1.00 32.71 406 VAL A C 1
ATOM 1193 O O . VAL A 1 197 ? -15.973 -11.990 -22.856 1.00 26.39 406 VAL A O 1
ATOM 1197 N N . ARG A 1 198 ? -18.076 -12.643 -22.408 1.00 38.16 407 ARG A N 1
ATOM 1198 C CA . ARG A 1 198 ? -17.646 -13.947 -21.914 1.00 41.14 407 ARG A CA 1
ATOM 1199 C C . ARG A 1 198 ? -16.906 -14.770 -22.987 1.00 50.38 407 ARG A C 1
ATOM 1200 O O . ARG A 1 198 ? -15.856 -15.343 -22.692 1.00 43.86 407 ARG A O 1
ATOM 1208 N N . PRO A 1 199 ? -17.429 -14.827 -24.229 1.00 45.29 408 PRO A N 1
ATOM 1209 C CA . PRO A 1 199 ? -16.641 -15.520 -25.259 1.00 47.11 408 PRO A CA 1
ATOM 1210 C C . PRO A 1 199 ? -15.245 -14.919 -25.475 1.00 44.84 408 PRO A C 1
ATOM 1211 O O . PRO A 1 199 ? -14.254 -15.666 -25.575 1.00 44.67 408 PRO A O 1
ATOM 1215 N N . LEU A 1 200 ? -15.169 -13.588 -25.532 1.00 44.07 409 LEU A N 1
ATOM 1216 C CA . LEU A 1 200 ? -13.881 -12.918 -25.709 1.00 41.99 409 LEU A CA 1
ATOM 1217 C C . LEU A 1 200 ? -12.894 -13.268 -24.589 1.00 37.37 409 LEU A C 1
ATOM 1218 O O . LEU A 1 200 ? -11.750 -13.657 -24.848 1.00 26.51 409 LEU A O 1
ATOM 1223 N N . VAL A 1 201 ? -13.351 -13.136 -23.347 1.00 36.20 410 VAL A N 1
ATOM 1224 C CA . VAL A 1 201 ? -12.509 -13.389 -22.185 1.00 31.12 410 VAL A CA 1
ATOM 1225 C C . VAL A 1 201 ? -12.076 -14.853 -22.107 1.00 31.40 410 VAL A C 1
ATOM 1226 O O . VAL A 1 201 ? -10.920 -15.138 -21.807 1.00 33.43 410 VAL A O 1
ATOM 1230 N N . TYR A 1 202 ? -12.989 -15.778 -22.394 1.00 29.23 411 TYR A N 1
ATOM 1231 C CA . TYR A 1 202 ? -12.656 -17.200 -22.347 1.00 26.66 411 TYR A CA 1
ATOM 1232 C C . TYR A 1 202 ? -11.607 -17.564 -23.389 1.00 29.61 411 TYR A C 1
ATOM 1233 O O . TYR A 1 202 ? -10.599 -18.221 -23.074 1.00 38.02 411 TYR A O 1
ATOM 1242 N N . THR A 1 203 ? -11.838 -17.119 -24.623 1.00 28.08 412 THR A N 1
ATOM 1243 C CA . THR A 1 203 ? -10.888 -17.357 -25.702 1.00 28.97 412 THR A CA 1
ATOM 1244 C C . THR A 1 203 ? -9.515 -16.769 -25.383 1.00 30.28 412 THR A C 1
ATOM 1245 O O . THR A 1 203 ? -8.494 -17.454 -25.510 1.00 28.83 412 THR A O 1
ATOM 1249 N N . LEU A 1 204 ? -9.494 -15.511 -24.951 1.00 27.14 413 LEU A N 1
ATOM 1250 C CA . LEU A 1 204 ? -8.230 -14.836 -24.687 1.00 37.11 413 LEU A CA 1
ATOM 1251 C C . LEU A 1 204 ? -7.511 -15.411 -23.469 1.00 42.70 413 LEU A C 1
ATOM 1252 O O . LEU A 1 204 ? -6.281 -15.377 -23.391 1.00 42.62 413 LEU A O 1
ATOM 1257 N N . ARG A 1 205 ? -8.278 -15.956 -22.532 1.00 39.79 414 ARG A N 1
ATOM 1258 C CA . ARG A 1 205 ? -7.703 -16.576 -21.346 1.00 41.15 414 ARG A CA 1
ATOM 1259 C C . ARG A 1 205 ? -7.000 -17.871 -21.731 1.00 40.39 414 ARG A C 1
ATOM 1260 O O . ARG A 1 205 ? -5.831 -18.081 -21.381 1.00 43.38 414 ARG A O 1
ATOM 1268 N N . ALA A 1 206 ? -7.706 -18.732 -22.462 1.00 32.09 415 ALA A N 1
ATOM 1269 C CA . ALA A 1 206 ? -7.094 -19.972 -22.932 1.00 34.75 415 ALA A CA 1
ATOM 1270 C C . ALA A 1 206 ? -5.859 -19.679 -23.794 1.00 35.00 415 ALA A C 1
ATOM 1271 O O . ALA A 1 206 ? -4.807 -20.317 -23.641 1.00 34.79 415 ALA A O 1
ATOM 1273 N N . TRP A 1 207 ? -5.983 -18.690 -24.673 1.00 35.66 416 TRP A N 1
ATOM 1274 C CA . TRP A 1 207 ? -4.879 -18.294 -25.536 1.00 32.69 416 TRP A CA 1
ATOM 1275 C C . TRP A 1 207 ? -3.659 -17.848 -24.737 1.00 39.03 416 TRP A C 1
ATOM 1276 O O . TRP A 1 207 ? -2.539 -18.288 -25.003 1.00 43.27 416 TRP A O 1
ATOM 1287 N N . ALA A 1 208 ? -3.885 -16.978 -23.758 1.00 41.81 417 ALA A N 1
ATOM 1288 C CA . ALA A 1 208 ? -2.807 -16.463 -22.919 1.00 38.20 417 ALA A CA 1
ATOM 1289 C C . ALA A 1 208 ? -2.145 -17.581 -22.122 1.00 40.42 417 ALA A C 1
ATOM 1290 O O . ALA A 1 208 ? -0.933 -17.564 -21.915 1.00 36.43 417 ALA A O 1
ATOM 1292 N N . GLN A 1 209 ? -2.945 -18.541 -21.660 1.00 43.58 418 GLN A N 1
ATOM 1293 C CA . GLN A 1 209 ? -2.397 -19.719 -20.992 1.00 43.03 418 GLN A CA 1
ATOM 1294 C C . GLN A 1 209 ? -1.467 -20.466 -21.938 1.00 41.61 418 GLN A C 1
ATOM 1295 O O . GLN A 1 209 ? -0.374 -20.883 -21.554 1.00 40.20 418 GLN A O 1
ATOM 1301 N N . GLY A 1 210 ? -1.914 -20.636 -23.179 1.00 41.21 419 GLY A N 1
ATOM 1302 C CA . GLY A 1 210 ? -1.125 -21.329 -24.183 1.00 43.11 419 GLY A CA 1
ATOM 1303 C C . GLY A 1 210 ? 0.144 -20.602 -24.592 1.00 41.53 419 GLY A C 1
ATOM 1304 O O . GLY A 1 210 ? 1.112 -21.227 -25.018 1.00 42.50 419 GLY A O 1
ATOM 1305 N N . ARG A 1 211 ? 0.141 -19.278 -24.475 1.00 41.27 420 ARG A N 1
ATOM 1306 C CA . ARG A 1 211 ? 1.294 -18.482 -24.880 1.00 44.05 420 ARG A CA 1
ATOM 1307 C C . ARG A 1 211 ? 2.253 -18.236 -23.717 1.00 44.83 420 ARG A C 1
ATOM 1308 O O . ARG A 1 211 ? 3.312 -17.630 -23.890 1.00 41.71 420 ARG A O 1
ATOM 1316 N N . GLY A 1 212 ? 1.875 -18.703 -22.533 1.00 41.82 421 GLY A N 1
ATOM 1317 C CA . GLY A 1 212 ? 2.700 -18.526 -21.354 1.00 38.57 421 GLY A CA 1
ATOM 1318 C C . GLY A 1 212 ? 2.642 -17.108 -20.820 1.00 37.92 421 GLY A C 1
ATOM 1319 O O . GLY A 1 212 ? 3.600 -16.631 -20.217 1.00 32.84 421 GLY A O 1
ATOM 1320 N N . LEU A 1 213 ? 1.532 -16.421 -21.079 1.00 36.07 422 LEU A N 1
ATOM 1321 C CA . LEU A 1 213 ? 1.363 -15.034 -20.656 1.00 38.57 422 LEU A CA 1
ATOM 1322 C C . LEU A 1 213 ? 0.635 -14.879 -19.319 1.00 47.00 422 LEU A C 1
ATOM 1323 O O . LEU A 1 213 ? 0.615 -13.788 -18.749 1.00 46.75 422 LEU A O 1
ATOM 1328 N N . SER A 1 214 ? 0.046 -15.960 -18.812 1.00 51.26 423 SER A N 1
ATOM 1329 C CA . SER A 1 214 ? -0.749 -15.868 -17.587 1.00 55.14 423 SER A CA 1
ATOM 1330 C C . SER A 1 214 ? -0.445 -16.991 -16.599 1.00 54.52 423 SER A C 1
ATOM 1331 O O . SER A 1 214 ? -0.075 -18.094 -16.995 1.00 67.54 423 SER A O 1
ATOM 1334 N N . GLY A 1 215 ? -0.605 -16.691 -15.311 1.00 49.72 424 GLY A N 1
ATOM 1335 C CA . GLY A 1 215 ? -0.279 -17.623 -14.245 1.00 53.94 424 GLY A CA 1
ATOM 1336 C C . GLY A 1 215 ? -0.050 -16.924 -12.916 1.00 55.86 424 GLY A C 1
ATOM 1337 O O . GLY A 1 215 ? -0.456 -15.775 -12.735 1.00 48.73 424 GLY A O 1
ATOM 1338 N N . SER A 1 216 ? 0.593 -17.619 -11.982 1.00 69.67 425 SER A N 1
ATOM 1339 C CA . SER A 1 216 ? 0.804 -17.093 -10.632 1.00 83.38 425 SER A CA 1
ATOM 1340 C C . SER A 1 216 ? 2.185 -16.459 -10.430 1.00 79.83 425 SER A C 1
ATOM 1341 O O . SER A 1 216 ? 2.523 -16.027 -9.325 1.00 89.51 425 SER A O 1
ATOM 1344 N N . GLY A 1 217 ? 2.977 -16.406 -11.494 1.00 68.56 426 GLY A N 1
ATOM 1345 C CA . GLY A 1 217 ? 4.328 -15.876 -11.420 1.00 64.43 426 GLY A CA 1
ATOM 1346 C C . GLY A 1 217 ? 4.399 -14.410 -11.794 1.00 55.26 426 GLY A C 1
ATOM 1347 O O . GLY A 1 217 ? 3.495 -13.642 -11.478 1.00 55.04 426 GLY A O 1
ATOM 1348 N N . PRO A 1 218 ? 5.495 -14.008 -12.453 1.00 51.61 427 PRO A N 1
ATOM 1349 C CA . PRO A 1 218 ? 5.633 -12.700 -13.105 1.00 48.91 427 PRO A CA 1
ATOM 1350 C C . PRO A 1 218 ? 4.599 -12.504 -14.221 1.00 43.40 427 PRO A C 1
ATOM 1351 O O . PRO A 1 218 ? 4.448 -11.404 -14.742 1.00 55.45 427 PRO A O 1
ATOM 1355 N N . LEU A 1 219 ? 3.931 -13.585 -14.609 1.00 39.58 428 LEU A N 1
ATOM 1356 C CA . LEU A 1 219 ? 2.847 -13.535 -15.585 1.00 48.28 428 LEU A CA 1
ATOM 1357 C C . LEU A 1 219 ? 1.598 -12.816 -15.060 1.00 46.57 428 LEU A C 1
ATOM 1358 O O . LEU A 1 219 ? 1.417 -12.661 -13.851 1.00 46.85 428 LEU A O 1
ATOM 1363 N N . LEU A 1 220 ? 0.737 -12.391 -15.982 1.00 38.95 429 LEU A N 1
ATOM 1364 C CA . LEU A 1 220 ? -0.535 -11.763 -15.635 1.00 35.83 429 LEU A CA 1
ATOM 1365 C C . LEU A 1 220 ? -1.488 -12.725 -14.941 1.00 32.66 429 LEU A C 1
ATOM 1366 O O . LEU A 1 220 ? -1.681 -13.846 -15.399 1.00 32.32 429 LEU A O 1
ATOM 1371 N N . SER A 1 221 ? -2.095 -12.283 -13.844 1.00 31.91 430 SER A N 1
ATOM 1372 C CA . SER A 1 221 ? -3.163 -13.055 -13.222 1.00 28.50 430 SER A CA 1
ATOM 1373 C C . SER A 1 221 ? -4.379 -13.077 -14.143 1.00 33.67 430 SER A C 1
ATOM 1374 O O . SER A 1 221 ? -4.526 -12.206 -15.004 1.00 35.20 430 SER A O 1
ATOM 1377 N N . ASN A 1 222 ? -5.240 -14.053 -13.930 1.00 33.54 431 ASN A N 1
ATOM 1378 C CA . ASN A 1 222 ? -6.419 -14.212 -14.732 1.00 40.99 431 ASN A CA 1
ATOM 1379 C C . ASN A 1 222 ? -7.348 -13.041 -14.559 1.00 41.23 431 ASN A C 1
ATOM 1380 O O . ASN A 1 222 ? -8.048 -12.672 -15.474 1.00 41.51 431 ASN A O 1
ATOM 1385 N N . TYR A 1 223 ? -7.344 -12.455 -13.375 1.00 45.87 432 TYR A N 1
ATOM 1386 C CA . TYR A 1 223 ? -8.104 -11.255 -13.052 1.00 38.68 432 TYR A CA 1
ATOM 1387 C C . TYR A 1 223 ? -7.607 -10.073 -13.879 1.00 34.66 432 TYR A C 1
ATOM 1388 O O . TYR A 1 223 ? -8.406 -9.338 -14.461 1.00 37.83 432 TYR A O 1
ATOM 1397 N N . ALA A 1 224 ? -6.288 -9.909 -13.943 1.00 28.72 433 ALA A N 1
ATOM 1398 C CA . ALA A 1 224 ? -5.676 -8.815 -14.699 1.00 26.81 433 ALA A CA 1
ATOM 1399 C C . ALA A 1 224 ? -5.927 -8.941 -16.198 1.00 33.36 433 ALA A C 1
ATOM 1400 O O . ALA A 1 224 ? -6.127 -7.948 -16.895 1.00 38.53 433 ALA A O 1
ATOM 1402 N N . LEU A 1 225 ? -5.904 -10.172 -16.690 1.00 29.92 434 LEU A N 1
ATOM 1403 C CA . LEU A 1 225 ? -6.164 -10.430 -18.094 1.00 34.77 434 LEU A CA 1
ATOM 1404 C C . LEU A 1 225 ? -7.606 -10.089 -18.440 1.00 38.96 434 LEU A C 1
ATOM 1405 O O . LEU A 1 225 ? -7.882 -9.469 -19.470 1.00 49.07 434 LEU A O 1
ATOM 1410 N N . THR A 1 226 ? -8.518 -10.494 -17.561 1.00 33.10 435 THR A N 1
ATOM 1411 C CA . THR A 1 226 ? -9.933 -10.192 -17.723 1.00 34.30 435 THR A CA 1
ATOM 1412 C C . THR A 1 226 ? -10.152 -8.684 -17.737 1.00 31.05 435 THR A C 1
ATOM 1413 O O . THR A 1 226 ? -10.867 -8.153 -18.591 1.00 31.39 435 THR A O 1
ATOM 1417 N N . LEU A 1 227 ? -9.519 -8.006 -16.786 1.00 23.84 436 LEU A N 1
ATOM 1418 C CA . LEU A 1 227 ? -9.577 -6.555 -16.691 1.00 32.00 436 LEU A CA 1
ATOM 1419 C C . LEU A 1 227 ? -9.045 -5.897 -17.953 1.00 39.22 436 LEU A C 1
ATOM 1420 O O . LEU A 1 227 ? -9.550 -4.864 -18.375 1.00 35.90 436 LEU A O 1
ATOM 1425 N N . LEU A 1 228 ? -8.020 -6.503 -18.546 1.00 41.38 437 LEU A N 1
ATOM 1426 C CA . LEU A 1 228 ? -7.428 -5.996 -19.778 1.00 33.49 437 LEU A CA 1
ATOM 1427 C C . LEU A 1 228 ? -8.399 -6.146 -20.942 1.00 32.09 437 LEU A C 1
ATOM 1428 O O . LEU A 1 228 ? -8.521 -5.253 -21.782 1.00 31.03 437 LEU A O 1
ATOM 1433 N N . VAL A 1 229 ? -9.079 -7.286 -20.997 1.00 25.85 438 VAL A N 1
ATOM 1434 C CA . VAL A 1 229 ? -10.071 -7.514 -22.041 1.00 34.36 438 VAL A CA 1
ATOM 1435 C C . VAL A 1 229 ? -11.211 -6.503 -21.916 1.00 35.21 438 VAL A C 1
ATOM 1436 O O . VAL A 1 229 ? -11.606 -5.868 -22.895 1.00 39.25 438 VAL A O 1
ATOM 1440 N N . ILE A 1 230 ? -11.720 -6.344 -20.700 1.00 27.45 439 ILE A N 1
ATOM 1441 C CA . ILE A 1 230 ? -12.788 -5.390 -20.435 1.00 32.88 439 ILE A CA 1
ATOM 1442 C C . ILE A 1 230 ? -12.344 -3.973 -20.785 1.00 28.72 439 ILE A C 1
ATOM 1443 O O . ILE A 1 230 ? -13.103 -3.198 -21.371 1.00 26.88 439 ILE A O 1
ATOM 1448 N N . TYR A 1 231 ? -11.103 -3.649 -20.436 1.00 29.19 440 TYR A N 1
ATOM 1449 C CA . TYR A 1 231 ? -10.536 -2.349 -20.757 1.00 32.17 440 TYR A CA 1
ATOM 1450 C C . TYR A 1 231 ? -10.539 -2.139 -22.261 1.00 34.39 440 TYR A C 1
ATOM 1451 O O . TYR A 1 231 ? -10.889 -1.067 -22.747 1.00 29.59 440 TYR A O 1
ATOM 1460 N N . PHE A 1 232 ? -10.140 -3.176 -22.988 1.00 36.34 441 PHE A N 1
ATOM 1461 C CA . PHE A 1 232 ? -10.153 -3.151 -24.443 1.00 38.19 441 PHE A CA 1
ATOM 1462 C C . PHE A 1 232 ? -11.563 -2.894 -24.977 1.00 40.82 441 PHE A C 1
ATOM 1463 O O . PHE A 1 232 ? -11.751 -2.128 -25.923 1.00 39.69 441 PHE A O 1
ATOM 1471 N N . LEU A 1 233 ? -12.550 -3.543 -24.368 1.00 39.08 442 LEU A N 1
ATOM 1472 C CA . LEU A 1 233 ? -13.939 -3.381 -24.786 1.00 43.64 442 LEU A CA 1
ATOM 1473 C C . LEU A 1 233 ? -14.493 -1.997 -24.439 1.00 48.89 442 LEU A C 1
ATOM 1474 O O . LEU A 1 233 ? -15.459 -1.540 -25.048 1.00 59.54 442 LEU A O 1
ATOM 1479 N N . GLN A 1 234 ? -13.881 -1.331 -23.464 1.00 43.19 443 GLN A N 1
ATOM 1480 C CA . GLN A 1 234 ? -14.306 0.014 -23.076 1.00 42.09 443 GLN A CA 1
ATOM 1481 C C . GLN A 1 234 ? -13.823 1.078 -24.064 1.00 41.20 443 GLN A C 1
ATOM 1482 O O . GLN A 1 234 ? -14.467 2.114 -24.243 1.00 42.78 443 GLN A O 1
ATOM 1488 N N . THR A 1 235 ? -12.691 0.808 -24.707 1.00 37.11 444 THR A N 1
ATOM 1489 C CA . THR A 1 235 ? -12.014 1.805 -25.531 1.00 38.49 444 THR A CA 1
ATOM 1490 C C . THR A 1 235 ? -12.340 1.719 -27.024 1.00 40.48 444 THR A C 1
ATOM 1491 O O . THR A 1 235 ? -11.757 2.449 -27.826 1.00 44.18 444 THR A O 1
ATOM 1495 N N . ARG A 1 236 ? -13.257 0.830 -27.399 1.00 42.40 445 ARG A N 1
ATOM 1496 C CA . ARG A 1 236 ? -13.648 0.685 -28.804 1.00 42.99 445 ARG A CA 1
ATOM 1497 C C . ARG A 1 236 ? -14.438 1.904 -29.276 1.00 56.00 445 ARG A C 1
ATOM 1498 O O . ARG A 1 236 ? -15.058 2.585 -28.458 1.00 51.63 445 ARG A O 1
ATOM 1506 N N . ASP A 1 237 ? -14.414 2.173 -30.586 1.00 72.82 446 ASP A N 1
ATOM 1507 C CA . ASP A 1 237 ? -14.944 3.432 -31.119 1.00 84.43 446 ASP A CA 1
ATOM 1508 C C . ASP A 1 237 ? -16.417 3.617 -30.742 1.00 84.76 446 ASP A C 1
ATOM 1509 O O . ASP A 1 237 ? -16.744 4.584 -30.052 1.00 106.38 446 ASP A O 1
ATOM 1514 N N . PRO A 1 238 ? -17.323 2.732 -31.196 1.00 67.63 447 PRO A N 1
ATOM 1515 C CA . PRO A 1 238 ? -18.414 2.679 -30.223 1.00 61.63 447 PRO A CA 1
ATOM 1516 C C . PRO A 1 238 ? -17.929 1.812 -29.065 1.00 52.05 447 PRO A C 1
ATOM 1517 O O . PRO A 1 238 ? -17.307 0.784 -29.326 1.00 50.91 447 PRO A O 1
ATOM 1521 N N . PRO A 1 239 ? -18.189 2.206 -27.814 1.00 54.01 448 PRO A N 1
ATOM 1522 C CA . PRO A 1 239 ? -17.775 1.303 -26.738 1.00 48.46 448 PRO A CA 1
ATOM 1523 C C . PRO A 1 239 ? -18.685 0.079 -26.647 1.00 48.63 448 PRO A C 1
ATOM 1524 O O . PRO A 1 239 ? -19.899 0.204 -26.797 1.00 52.89 448 PRO A O 1
ATOM 1528 N N . VAL A 1 240 ? -18.094 -1.087 -26.410 1.00 45.00 449 VAL A N 1
ATOM 1529 C CA . VAL A 1 240 ? -18.848 -2.305 -26.132 1.00 39.70 449 VAL A CA 1
ATOM 1530 C C . VAL A 1 240 ? -19.304 -2.308 -24.677 1.00 33.11 449 VAL A C 1
ATOM 1531 O O . VAL A 1 240 ? -20.432 -2.685 -24.356 1.00 35.10 449 VAL A O 1
ATOM 1535 N N . LEU A 1 241 ? -18.407 -1.878 -23.800 1.00 32.15 450 LEU A N 1
ATOM 1536 C CA . LEU A 1 241 ? -18.690 -1.790 -22.379 1.00 32.07 450 LEU A CA 1
ATOM 1537 C C . LEU A 1 241 ? -18.521 -0.351 -21.909 1.00 35.14 450 LEU A C 1
ATOM 1538 O O . LEU A 1 241 ? -17.707 0.394 -22.456 1.00 33.63 450 LEU A O 1
ATOM 1543 N N . PRO A 1 242 ? -19.310 0.049 -20.904 1.00 36.99 451 PRO A N 1
ATOM 1544 C CA . PRO A 1 242 ? -19.192 1.363 -20.269 1.00 39.26 451 PRO A CA 1
ATOM 1545 C C . PRO A 1 242 ? -17.986 1.452 -19.333 1.00 36.66 451 PRO A C 1
ATOM 1546 O O . PRO A 1 242 ? -17.401 0.434 -18.973 1.00 32.08 451 PRO A O 1
ATOM 1550 N N . THR A 1 243 ? -17.605 2.668 -18.965 1.00 42.00 452 THR A N 1
ATOM 1551 C CA . THR A 1 243 ? -16.574 2.872 -17.954 1.00 45.45 452 THR A CA 1
ATOM 1552 C C . THR A 1 243 ? -17.168 2.655 -16.557 1.00 50.19 452 THR A C 1
ATOM 1553 O O . THR A 1 243 ? -18.376 2.778 -16.369 1.00 57.29 452 THR A O 1
ATOM 1557 N N . VAL A 1 244 ? -16.326 2.317 -15.584 1.00 49.08 453 VAL A N 1
ATOM 1558 C CA . VAL A 1 244 ? -16.785 2.106 -14.209 1.00 52.05 453 VAL A CA 1
ATOM 1559 C C . VAL A 1 244 ? -17.253 3.427 -13.595 1.00 51.45 453 VAL A C 1
ATOM 1560 O O . VAL A 1 244 ? -18.100 3.450 -12.704 1.00 45.77 453 VAL A O 1
ATOM 1564 N N . SER A 1 245 ? -16.696 4.527 -14.088 1.00 49.77 454 SER A N 1
ATOM 1565 C CA . SER A 1 245 ? -17.139 5.861 -13.701 1.00 54.28 454 SER A CA 1
ATOM 1566 C C . SER A 1 245 ? -18.610 6.069 -14.058 1.00 50.76 454 SER A C 1
ATOM 1567 O O . SER A 1 245 ? -19.403 6.556 -13.242 1.00 42.27 454 SER A O 1
ATOM 1570 N N . GLN A 1 246 ? -18.961 5.683 -15.281 1.00 40.07 455 GLN A N 1
ATOM 1571 C CA . GLN A 1 246 ? -20.336 5.744 -15.759 1.00 41.37 455 GLN A CA 1
ATOM 1572 C C . GLN A 1 246 ? -21.271 4.898 -14.902 1.00 42.25 455 GLN A C 1
ATOM 1573 O O . GLN A 1 246 ? -22.359 5.346 -14.537 1.00 42.90 455 GLN A O 1
ATOM 1579 N N . LEU A 1 247 ? -20.848 3.674 -14.591 1.00 38.64 456 LEU A N 1
ATOM 1580 C CA . LEU A 1 247 ? -21.630 2.785 -13.737 1.00 49.84 456 LEU A CA 1
ATOM 1581 C C . LEU A 1 247 ? -21.853 3.432 -12.376 1.00 55.23 456 LEU A C 1
ATOM 1582 O O . LEU A 1 247 ? -22.960 3.421 -11.839 1.00 61.87 456 LEU A O 1
ATOM 1587 N N . THR A 1 248 ? -20.781 4.003 -11.836 1.00 54.10 457 THR A N 1
ATOM 1588 C CA . THR A 1 248 ? -20.804 4.659 -10.538 1.00 56.04 457 THR A CA 1
ATOM 1589 C C . THR A 1 248 ? -21.795 5.817 -10.524 1.00 54.71 457 THR A C 1
ATOM 1590 O O . THR A 1 248 ? -22.499 6.029 -9.534 1.00 53.47 457 THR A O 1
ATOM 1594 N N . GLN A 1 249 ? -21.870 6.558 -11.623 1.00 55.70 458 GLN A N 1
ATOM 1595 C CA . GLN A 1 249 ? -22.838 7.646 -11.688 1.00 61.46 458 GLN A CA 1
ATOM 1596 C C . GLN A 1 249 ? -24.266 7.151 -11.892 1.00 63.10 458 GLN A C 1
ATOM 1597 O O . GLN A 1 249 ? -25.209 7.773 -11.399 1.00 64.37 458 GLN A O 1
ATOM 1603 N N . LYS A 1 250 ? -24.431 6.057 -12.633 1.00 58.43 459 LYS A N 1
ATOM 1604 C CA . LYS A 1 250 ? -25.758 5.472 -12.805 1.00 59.59 459 LYS A CA 1
ATOM 1605 C C . LYS A 1 250 ? -26.255 4.924 -11.480 1.00 59.15 459 LYS A C 1
ATOM 1606 O O . LYS A 1 250 ? -27.313 5.330 -11.000 1.00 69.02 459 LYS A O 1
ATOM 1612 N N . ALA A 1 251 ? -25.481 4.008 -10.903 1.00 61.32 460 ALA A N 1
ATOM 1613 C CA . ALA A 1 251 ? -25.681 3.553 -9.531 1.00 70.81 460 ALA A CA 1
ATOM 1614 C C . ALA A 1 251 ? -27.144 3.291 -9.216 1.00 82.12 460 ALA A C 1
ATOM 1615 O O . ALA A 1 251 ? -27.835 2.567 -9.935 1.00 90.91 460 ALA A O 1
ATOM 1617 N N . GLY A 1 252 ? -27.606 3.927 -8.145 1.00 79.42 461 GLY A N 1
ATOM 1618 C CA . GLY A 1 252 ? -28.988 3.847 -7.722 1.00 78.40 461 GLY A CA 1
ATOM 1619 C C . GLY A 1 252 ? -29.080 4.137 -6.239 1.00 76.03 461 GLY A C 1
ATOM 1620 O O . GLY A 1 252 ? -28.059 4.281 -5.564 1.00 72.87 461 GLY A O 1
ATOM 1621 N N . GLU A 1 253 ? -30.300 4.225 -5.727 1.00 82.67 462 GLU A N 1
ATOM 1622 C CA . GLU A 1 253 ? -30.495 4.443 -4.303 1.00 90.47 462 GLU A CA 1
ATOM 1623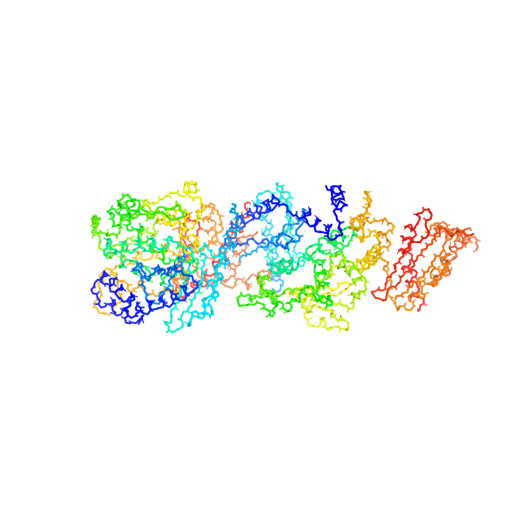 C C . GLU A 1 253 ? -30.288 3.125 -3.573 1.00 90.05 462 GLU A C 1
ATOM 1624 O O . GLU A 1 253 ? -30.757 2.078 -4.020 1.00 90.57 46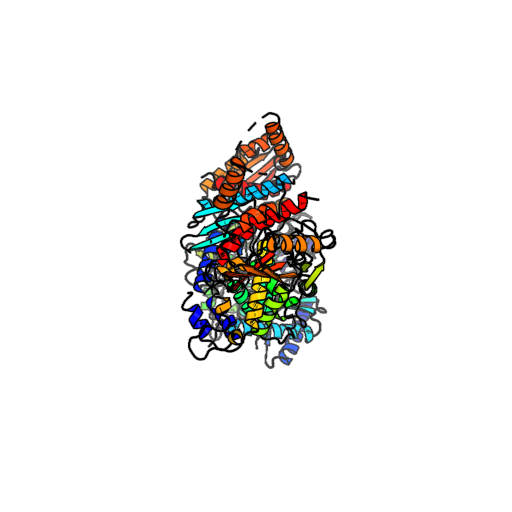2 GLU A O 1
ATOM 1630 N N . GLY A 1 254 ? -29.559 3.175 -2.463 1.00 86.68 463 GLY A N 1
ATOM 1631 C CA . GLY A 1 254 ? -29.263 1.976 -1.702 1.00 81.95 463 GLY A CA 1
ATOM 1632 C C . GLY A 1 254 ? -28.143 1.147 -2.302 1.00 72.05 463 GLY A C 1
ATOM 1633 O O . GLY A 1 254 ? -27.656 0.209 -1.676 1.00 71.37 463 GLY A O 1
ATOM 1634 N N . GLU A 1 255 ? -27.736 1.491 -3.520 1.00 68.81 464 GLU A N 1
ATOM 1635 C CA . GLU A 1 255 ? -26.638 0.804 -4.195 1.00 63.50 464 GLU A CA 1
ATOM 1636 C C . GLU A 1 255 ? -25.311 1.515 -3.954 1.00 62.00 464 GLU A C 1
ATOM 1637 O O . GLU A 1 255 ? -24.284 1.146 -4.527 1.00 63.24 464 GLU A O 1
ATOM 1643 N N . GLN A 1 256 ? -25.349 2.547 -3.117 1.00 63.92 465 GLN A N 1
ATOM 1644 C CA . GLN A 1 256 ? -24.147 3.276 -2.726 1.00 67.37 465 GLN A CA 1
ATOM 1645 C C . GLN A 1 256 ? -23.368 2.493 -1.674 1.00 64.04 465 GLN A C 1
ATOM 1646 O O . GLN A 1 256 ? -23.899 2.173 -0.613 1.00 66.54 465 GLN A O 1
ATOM 1652 N N . VAL A 1 257 ? -22.114 2.172 -1.971 1.00 63.74 466 VAL A N 1
ATOM 1653 C CA . VAL A 1 257 ? -21.292 1.426 -1.027 1.00 56.92 466 VAL A CA 1
ATOM 1654 C C . VAL A 1 257 ? -19.815 1.818 -1.133 1.00 51.33 466 VAL A C 1
ATOM 1655 O O . VAL A 1 257 ? -19.295 2.034 -2.229 1.00 43.68 466 VAL A O 1
ATOM 1659 N N . GLU A 1 258 ? -19.142 1.908 0.010 1.00 50.44 467 GLU A N 1
ATOM 1660 C CA . GLU A 1 258 ? -17.718 2.215 0.024 1.00 55.77 467 GLU A CA 1
ATOM 1661 C C . GLU A 1 258 ? -16.955 1.207 0.873 1.00 56.12 467 GLU A C 1
ATOM 1662 O O . GLU A 1 258 ? -17.350 0.889 1.994 1.00 63.25 467 GLU A O 1
ATOM 1668 N N . VAL A 1 259 ? -15.862 0.696 0.322 1.00 51.69 468 VAL A N 1
ATOM 1669 C CA . VAL A 1 259 ? -15.051 -0.291 1.016 1.00 48.99 468 VAL A CA 1
ATOM 1670 C C . VAL A 1 259 ? -13.580 0.112 1.012 1.00 53.64 468 VAL A C 1
ATOM 1671 O O . VAL A 1 259 ? -12.987 0.310 -0.051 1.00 55.86 468 VAL A O 1
ATOM 1675 N N . ASP A 1 260 ? -13.012 0.236 2.211 1.00 56.10 469 ASP A N 1
ATOM 1676 C CA . ASP A 1 260 ? -11.614 0.625 2.405 1.00 63.75 469 ASP A CA 1
ATOM 1677 C C . ASP A 1 260 ? -11.311 2.005 1.828 1.00 58.99 469 ASP A C 1
ATOM 1678 O O . ASP A 1 260 ? -10.172 2.295 1.462 1.00 59.86 469 ASP A O 1
ATOM 1683 N N . GLY A 1 261 ? -12.334 2.849 1.747 1.00 53.58 470 GLY A N 1
ATOM 1684 C CA . GLY A 1 261 ? -12.166 4.210 1.273 1.00 51.09 470 GLY A CA 1
ATOM 1685 C C . GLY A 1 261 ? -12.312 4.354 -0.228 1.00 49.59 470 GLY A C 1
ATOM 1686 O O . GLY A 1 261 ? -11.983 5.400 -0.789 1.00 58.91 470 GLY A O 1
ATOM 1687 N N . TRP A 1 262 ? -12.801 3.300 -0.877 1.00 42.40 471 TRP A N 1
ATOM 1688 C CA . TRP A 1 262 ? -13.022 3.303 -2.322 1.00 40.62 471 TRP A CA 1
ATOM 1689 C C . TRP A 1 262 ? -14.498 3.121 -2.655 1.00 46.76 471 TRP A C 1
ATOM 1690 O O . TRP A 1 262 ? -15.216 2.407 -1.957 1.00 47.81 471 TRP A O 1
ATOM 1701 N N . ASP A 1 263 ? -14.943 3.744 -3.740 1.00 51.52 472 ASP A N 1
ATOM 1702 C CA . ASP A 1 263 ? -16.352 3.691 -4.107 1.00 54.22 472 ASP A CA 1
ATOM 1703 C C . ASP A 1 263 ? -16.629 2.502 -5.028 1.00 55.06 472 ASP A C 1
ATOM 1704 O O . ASP A 1 263 ? -16.167 2.463 -6.170 1.00 58.91 472 ASP A O 1
ATOM 1709 N N . CYS A 1 264 ? -17.378 1.532 -4.505 1.00 54.39 473 CYS A N 1
ATOM 1710 C CA . CYS A 1 264 ? -17.686 0.285 -5.210 1.00 51.39 473 CYS A CA 1
ATOM 1711 C C . CYS A 1 264 ? -19.048 0.307 -5.890 1.00 46.64 473 CYS A C 1
ATOM 1712 O O . CYS A 1 264 ? -19.498 -0.712 -6.410 1.00 49.96 473 CYS A O 1
ATOM 1715 N N . SER A 1 265 ? -19.717 1.452 -5.852 1.00 43.08 474 SER A N 1
ATOM 1716 C CA . SER A 1 265 ? -21.114 1.527 -6.264 1.00 44.98 474 SER A CA 1
ATOM 1717 C C . SER A 1 265 ? -21.319 1.316 -7.766 1.00 43.61 474 SER A C 1
ATOM 1718 O O . SER A 1 265 ? -20.716 2.007 -8.585 1.00 43.73 474 SER A O 1
ATOM 1721 N N . PHE A 1 266 ? -22.141 0.327 -8.112 1.00 40.76 475 PHE A N 1
ATOM 1722 C CA . PHE A 1 266 ? -22.648 0.158 -9.475 1.00 42.55 475 PHE A CA 1
ATOM 1723 C C . PHE A 1 266 ? -24.043 -0.479 -9.447 1.00 48.06 475 PHE A C 1
ATOM 1724 O O . PHE A 1 266 ? -24.405 -1.120 -8.461 1.00 51.97 475 PHE A O 1
ATOM 1732 N N . PRO A 1 267 ? -24.840 -0.280 -10.514 1.00 47.17 476 PRO A N 1
ATOM 1733 C CA . PRO A 1 267 ? -26.184 -0.866 -10.586 1.00 45.90 476 PRO A CA 1
ATOM 1734 C C . PRO A 1 267 ? -26.176 -2.386 -10.473 1.00 53.17 476 PRO A C 1
ATOM 1735 O O . PRO A 1 267 ? -25.310 -3.038 -11.050 1.00 54.61 476 PRO A O 1
ATOM 1739 N N . ARG A 1 268 ? -27.139 -2.941 -9.745 1.00 62.84 477 ARG A N 1
ATOM 1740 C CA . ARG A 1 268 ? -27.139 -4.371 -9.462 1.00 62.53 477 ARG A CA 1
ATOM 1741 C C . ARG A 1 268 ? -27.673 -5.211 -10.615 1.00 57.59 477 ARG A C 1
ATOM 1742 O O . ARG A 1 268 ? -27.236 -6.345 -10.814 1.00 57.64 477 ARG A O 1
ATOM 1750 N N . ASP A 1 269 ? -28.614 -4.667 -11.377 1.00 60.76 478 ASP A N 1
ATOM 1751 C CA . ASP A 1 269 ? -29.137 -5.405 -12.520 1.00 70.47 478 ASP A CA 1
ATOM 1752 C C . ASP A 1 269 ? -28.809 -4.682 -13.820 1.00 69.44 478 ASP A C 1
ATOM 1753 O O . ASP A 1 269 ? -28.843 -3.454 -13.890 1.00 71.81 478 ASP A O 1
ATOM 1758 N N . ALA A 1 270 ? -28.491 -5.460 -14.849 1.00 71.34 479 ALA A N 1
ATOM 1759 C CA . ALA A 1 270 ? -28.114 -4.906 -16.142 1.00 76.15 479 ALA A CA 1
ATOM 1760 C C . ALA A 1 270 ? -29.322 -4.367 -16.901 1.00 81.51 479 ALA A C 1
ATOM 1761 O O . ALA A 1 270 ? -29.174 -3.730 -17.942 1.00 74.20 479 ALA A O 1
ATOM 1763 N N . SER A 1 271 ? -30.513 -4.624 -16.368 1.00 94.27 480 SER A N 1
ATOM 1764 C CA . SER A 1 271 ? -31.758 -4.229 -17.018 1.00 109.06 480 SER A CA 1
ATOM 1765 C C . SER A 1 271 ? -31.898 -2.713 -17.139 1.00 115.88 480 SER A C 1
ATOM 1766 O O . SER A 1 271 ? -32.436 -2.210 -18.125 1.00 124.15 480 SER A O 1
ATOM 1769 N N . ARG A 1 272 ? -31.408 -1.990 -16.137 1.00 109.52 481 ARG A N 1
ATOM 1770 C CA . ARG A 1 272 ? -31.534 -0.534 -16.101 1.00 101.41 481 ARG A CA 1
ATOM 1771 C C . ARG A 1 272 ? -30.674 0.153 -17.156 1.00 88.37 481 ARG A C 1
ATOM 1772 O O . ARG A 1 272 ? -30.964 1.278 -17.566 1.00 87.96 481 ARG A O 1
ATOM 1780 N N . LEU A 1 273 ? -29.620 -0.528 -17.592 1.00 75.64 482 LEU A N 1
ATOM 1781 C CA . LEU A 1 273 ? -28.623 0.078 -18.468 1.00 70.77 482 LEU A CA 1
ATOM 1782 C C . LEU A 1 273 ? -28.901 -0.184 -19.946 1.00 66.39 482 LEU A C 1
ATOM 1783 O O . LEU A 1 273 ? -29.303 -1.280 -20.336 1.00 63.06 482 LEU A O 1
ATOM 1788 N N . GLU A 1 274 ? -28.680 0.840 -20.761 1.00 72.41 483 GLU A N 1
ATOM 1789 C CA . GLU A 1 274 ? -28.898 0.747 -22.199 1.00 83.87 483 GLU A CA 1
ATOM 1790 C C . GLU A 1 274 ? -27.809 -0.101 -22.858 1.00 80.81 483 GLU A C 1
ATOM 1791 O O . GLU A 1 274 ? -26.661 -0.096 -22.414 1.00 83.56 483 GLU A O 1
ATOM 1797 N N . PRO A 1 275 ? -28.171 -0.844 -23.918 1.00 76.53 484 PRO A N 1
ATOM 1798 C CA . PRO A 1 275 ? -27.230 -1.731 -24.615 1.00 72.47 484 PRO A CA 1
ATOM 1799 C C . PRO A 1 275 ? -26.089 -0.992 -25.309 1.00 69.23 484 PRO A C 1
ATOM 1800 O O . PRO A 1 275 ? -26.024 0.235 -25.276 1.00 72.77 484 PRO A O 1
ATOM 1804 N N . SER A 1 276 ? -25.196 -1.752 -25.934 1.00 65.57 485 SER A N 1
ATOM 1805 C CA . SER A 1 276 ? -24.090 -1.187 -26.696 1.00 57.77 485 SER A CA 1
ATOM 1806 C C . SER A 1 276 ? -24.468 -1.045 -28.168 1.00 52.66 485 SER A C 1
ATOM 1807 O O . SER A 1 276 ? -25.123 -1.918 -28.733 1.00 53.64 485 SER A O 1
ATOM 1810 N N . ILE A 1 277 ? -24.062 0.056 -28.788 1.00 43.71 486 ILE A N 1
ATOM 1811 C CA . ILE A 1 277 ? -24.343 0.257 -30.204 1.00 58.14 486 ILE A CA 1
ATOM 1812 C C . ILE A 1 277 ? -23.173 -0.223 -31.061 1.00 55.53 486 ILE A C 1
ATOM 1813 O O . ILE A 1 277 ? -23.173 -0.044 -32.281 1.00 53.80 486 ILE A O 1
ATOM 1818 N N . ASN A 1 278 ? -22.178 -0.831 -30.418 1.00 57.52 487 ASN A N 1
ATOM 1819 C CA . ASN A 1 278 ? -21.067 -1.440 -31.142 1.00 58.62 487 ASN A CA 1
ATOM 1820 C C . ASN A 1 278 ? -21.530 -2.747 -31.771 1.00 60.37 487 ASN A C 1
ATOM 1821 O O . ASN A 1 278 ? -21.954 -3.668 -31.072 1.00 52.38 487 ASN A O 1
ATOM 1826 N N . VAL A 1 279 ? -21.448 -2.819 -33.095 1.00 68.66 488 VAL A N 1
ATOM 1827 C CA . VAL A 1 279 ? -22.023 -3.934 -33.838 1.00 71.59 488 VAL A CA 1
ATOM 1828 C C . VAL A 1 279 ? -21.001 -5.004 -34.247 1.00 66.61 488 VAL A C 1
ATOM 1829 O O . VAL A 1 279 ? -21.367 -6.025 -34.831 1.00 67.17 488 VAL A O 1
ATOM 1833 N N . GLU A 1 280 ? -19.730 -4.776 -33.926 1.00 58.54 489 GLU A N 1
ATOM 1834 C CA . GLU A 1 280 ? -18.650 -5.672 -34.347 1.00 51.99 489 GLU A CA 1
ATOM 1835 C C . GLU A 1 280 ? -18.838 -7.113 -33.881 1.00 46.12 489 GLU A C 1
ATOM 1836 O O . GLU A 1 280 ? -19.179 -7.352 -32.727 1.00 43.25 489 GLU A O 1
ATOM 1842 N N . PRO A 1 281 ? -18.620 -8.080 -34.790 1.00 49.57 490 PRO A N 1
ATOM 1843 C CA . PRO A 1 281 ? -18.704 -9.514 -34.477 1.00 48.73 490 PRO A CA 1
ATOM 1844 C C . PRO A 1 281 ? -17.492 -10.018 -33.682 1.00 42.61 490 PRO A C 1
ATOM 1845 O O . PRO A 1 281 ? -16.465 -9.339 -33.633 1.00 39.74 490 PRO A O 1
ATOM 1849 N N . LEU A 1 282 ? -17.622 -11.194 -33.071 1.00 41.33 491 LEU A N 1
ATOM 1850 C CA . LEU A 1 282 ? -16.608 -11.741 -32.159 1.00 37.38 491 LEU A CA 1
ATOM 1851 C C . LEU A 1 282 ? -15.205 -11.894 -32.745 1.00 41.00 491 LEU A C 1
ATOM 1852 O O . LEU A 1 282 ? -14.216 -11.553 -32.085 1.00 39.72 491 LEU A O 1
ATOM 1857 N N . SER A 1 283 ? -15.121 -12.437 -33.959 1.00 38.81 492 SER A N 1
ATOM 1858 C CA . SER A 1 283 ? -13.834 -12.649 -34.617 1.00 40.98 492 SER A CA 1
ATOM 1859 C C . SER A 1 283 ? -13.112 -11.319 -34.811 1.00 37.49 492 SER A C 1
ATOM 1860 O O . SER A 1 283 ? -11.901 -11.196 -34.551 1.00 40.96 492 SER A O 1
ATOM 1863 N N . SER A 1 284 ? -13.876 -10.327 -35.255 1.00 37.27 493 SER A N 1
ATOM 1864 C CA . SER A 1 284 ? -13.372 -8.974 -35.420 1.00 49.97 493 SER A CA 1
ATOM 1865 C C . SER A 1 284 ? -12.802 -8.439 -34.113 1.00 44.73 493 SER A C 1
ATOM 1866 O O . SER A 1 284 ? -11.657 -8.006 -34.070 1.00 40.80 493 SER A O 1
ATOM 1869 N N . LEU A 1 285 ? -13.595 -8.491 -33.046 1.00 47.78 494 LEU A N 1
ATOM 1870 C CA . LEU A 1 285 ? -13.166 -7.966 -31.751 1.00 44.82 494 LEU A CA 1
ATOM 1871 C C . LEU A 1 285 ? -11.919 -8.681 -31.235 1.00 42.25 494 LEU A C 1
ATOM 1872 O O . LEU A 1 285 ? -11.059 -8.063 -30.610 1.00 36.02 494 LEU A O 1
ATOM 1877 N N . LEU A 1 286 ? -11.815 -9.975 -31.516 1.00 47.65 495 LEU A N 1
ATOM 1878 C CA . LEU A 1 286 ? -10.644 -10.743 -31.106 1.00 46.29 495 LEU A CA 1
ATOM 1879 C C . LEU A 1 286 ? -9.391 -10.226 -31.819 1.00 51.75 495 LEU A C 1
ATOM 1880 O O . LEU A 1 286 ? -8.370 -9.882 -31.181 1.00 68.13 495 LEU A O 1
ATOM 1885 N N . ALA A 1 287 ? -9.483 -10.154 -33.146 1.00 45.01 496 ALA A N 1
ATOM 1886 C CA . ALA A 1 287 ? -8.386 -9.625 -33.957 1.00 34.01 496 ALA A CA 1
ATOM 1887 C C . ALA A 1 287 ? -7.993 -8.219 -33.500 1.00 33.38 496 ALA A C 1
ATOM 1888 O O . ALA A 1 287 ? -6.807 -7.884 -33.398 1.00 33.34 496 ALA A O 1
ATOM 1890 N N . GLN A 1 288 ? -9.006 -7.410 -33.209 1.00 33.14 497 GLN A N 1
ATOM 1891 C CA . GLN A 1 288 ? -8.804 -6.048 -32.743 1.00 48.62 497 GLN A CA 1
ATOM 1892 C C . GLN A 1 288 ? -8.086 -6.015 -31.402 1.00 44.98 497 GLN A C 1
ATOM 1893 O O . GLN A 1 288 ? -7.288 -5.121 -31.157 1.00 54.15 497 GLN A O 1
ATOM 1899 N N . PHE A 1 289 ? -8.382 -6.976 -30.530 1.00 39.39 498 PHE A N 1
ATOM 1900 C CA . PHE A 1 289 ? -7.682 -7.063 -29.254 1.00 30.59 498 PHE A CA 1
ATOM 1901 C C . PHE A 1 289 ? -6.209 -7.271 -29.511 1.00 30.13 498 PHE A C 1
ATOM 1902 O O . PHE A 1 289 ? -5.368 -6.497 -29.031 1.00 30.09 498 PHE A O 1
ATOM 1910 N N . PHE A 1 290 ? -5.907 -8.324 -30.271 1.00 30.27 499 PHE A N 1
ATOM 1911 C CA . PHE A 1 290 ? -4.513 -8.651 -30.571 1.00 37.71 499 PHE A CA 1
ATOM 1912 C C . PHE A 1 290 ? -3.769 -7.432 -31.123 1.00 39.58 499 PHE A C 1
ATOM 1913 O O . PHE A 1 290 ? -2.732 -7.019 -30.584 1.00 31.80 499 PHE A O 1
ATOM 1921 N N . SER A 1 291 ? -4.327 -6.844 -32.177 1.00 41.58 500 SER A N 1
ATOM 1922 C CA . SER A 1 291 ? -3.731 -5.675 -32.816 1.00 45.51 500 SER A CA 1
ATOM 1923 C C . SER A 1 291 ? -3.519 -4.517 -31.829 1.00 49.12 500 SER A C 1
ATOM 1924 O O . SER A 1 291 ? -2.397 -4.016 -31.660 1.00 54.00 500 SER A O 1
ATOM 1927 N N . ALA A 1 292 ? -4.601 -4.113 -31.170 1.00 44.55 501 ALA A N 1
ATOM 1928 C CA . ALA A 1 292 ? -4.589 -2.953 -30.284 1.00 45.50 501 ALA A CA 1
ATOM 1929 C C . ALA A 1 292 ? -3.549 -3.100 -29.189 1.00 47.97 501 ALA A C 1
ATOM 1930 O O . ALA A 1 292 ? -2.699 -2.227 -29.024 1.00 54.41 501 ALA A O 1
ATOM 1932 N N . VAL A 1 293 ? -3.612 -4.194 -28.435 1.00 47.04 502 VAL A N 1
ATOM 1933 C CA . VAL A 1 293 ? -2.695 -4.340 -27.314 1.00 42.37 502 VAL A CA 1
ATOM 1934 C C . VAL A 1 293 ? -1.271 -4.551 -27.821 1.00 39.35 502 VAL A C 1
ATOM 1935 O O . VAL A 1 293 ? -0.310 -4.285 -27.099 1.00 36.63 502 VAL A O 1
ATOM 1939 N N . SER A 1 294 ? -1.125 -5.007 -29.065 1.00 41.84 503 SER A N 1
ATOM 1940 C CA . SER A 1 294 ? 0.212 -5.093 -29.647 1.00 44.66 503 SER A CA 1
ATOM 1941 C C . SER A 1 294 ? 0.764 -3.701 -29.960 1.00 45.70 503 SER A C 1
ATOM 1942 O O . SER A 1 294 ? 1.977 -3.496 -29.957 1.00 44.68 503 SER A O 1
ATOM 1945 N N . SER A 1 295 ? -0.120 -2.744 -30.237 1.00 49.13 504 SER A N 1
ATOM 1946 C CA . SER A 1 295 ? 0.333 -1.393 -30.582 1.00 49.21 504 SER A CA 1
ATOM 1947 C C . SER A 1 295 ? 0.352 -0.372 -29.432 1.00 48.26 504 SER A C 1
ATOM 1948 O O . SER A 1 295 ? 0.809 0.755 -29.621 1.00 53.54 504 SER A O 1
ATOM 1951 N N . TRP A 1 296 ? -0.112 -0.758 -28.245 1.00 47.22 505 TRP A N 1
ATOM 1952 C CA . TRP A 1 296 ? -0.188 0.178 -27.117 1.00 45.25 505 TRP A CA 1
ATOM 1953 C C . TRP A 1 296 ? 1.180 0.476 -26.500 1.00 52.60 505 TRP A C 1
ATOM 1954 O O . TRP A 1 296 ? 2.071 -0.373 -26.515 1.00 60.71 505 TRP A O 1
ATOM 1965 N N . ASP A 1 297 ? 1.336 1.668 -25.929 1.00 53.24 506 ASP A N 1
ATOM 1966 C CA . ASP A 1 297 ? 2.519 1.953 -25.123 1.00 57.61 506 ASP A CA 1
ATOM 1967 C C . ASP A 1 297 ? 2.188 1.653 -23.668 1.00 57.73 506 ASP A C 1
ATOM 1968 O O . ASP A 1 297 ? 1.470 2.409 -23.015 1.00 54.39 506 ASP A O 1
ATOM 1973 N N . LEU A 1 298 ? 2.757 0.568 -23.156 1.00 50.17 507 LEU A N 1
ATOM 1974 C CA . LEU A 1 298 ? 2.383 0.053 -21.844 1.00 46.16 507 LEU A CA 1
ATOM 1975 C C . LEU A 1 298 ? 3.060 0.776 -20.689 1.00 48.53 507 LEU A C 1
ATOM 1976 O O . LEU A 1 298 ? 2.441 1.006 -19.651 1.00 50.15 507 LEU A O 1
ATOM 1981 N N . ARG A 1 299 ? 4.330 1.124 -20.863 1.00 49.20 508 ARG A N 1
ATOM 1982 C CA . ARG A 1 299 ? 5.082 1.778 -19.797 1.00 50.37 508 ARG A CA 1
ATOM 1983 C C . ARG A 1 299 ? 4.656 3.222 -19.587 1.00 45.43 508 ARG A C 1
ATOM 1984 O O . ARG A 1 299 ? 4.725 3.736 -18.474 1.00 44.25 508 ARG A O 1
ATOM 1992 N N . GLY A 1 300 ? 4.242 3.883 -20.661 1.00 45.00 509 GLY A N 1
ATOM 1993 C CA . GLY A 1 300 ? 3.827 5.269 -20.575 1.00 42.26 509 GLY A CA 1
ATOM 1994 C C . GLY A 1 300 ? 2.366 5.429 -20.201 1.00 45.61 509 GLY A C 1
ATOM 1995 O O . GLY A 1 300 ? 1.873 6.547 -20.075 1.00 47.84 509 GLY A O 1
ATOM 1996 N N . SER A 1 301 ? 1.671 4.311 -20.017 1.00 50.30 510 SER A N 1
ATOM 1997 C CA . SER A 1 301 ? 0.232 4.348 -19.780 1.00 49.62 510 SER A CA 1
ATOM 1998 C C . SER A 1 301 ? -0.202 3.549 -18.564 1.00 48.29 510 SER A C 1
ATOM 1999 O O . SER A 1 301 ? 0.206 2.403 -18.366 1.00 53.70 510 SER A O 1
ATOM 2002 N N . LEU A 1 302 ? -1.019 4.187 -17.738 1.00 41.17 511 LEU A N 1
ATOM 2003 C CA . LEU A 1 302 ? -1.817 3.490 -16.751 1.00 39.13 511 LEU A CA 1
ATOM 2004 C C . LEU A 1 302 ? -3.206 3.312 -17.347 1.00 37.43 511 LEU A C 1
ATOM 2005 O O . LEU A 1 302 ? -3.938 4.286 -17.542 1.00 34.88 511 LEU A O 1
ATOM 2010 N N . LEU A 1 303 ? -3.562 2.068 -17.649 1.00 38.43 512 LEU A N 1
ATOM 2011 C CA . LEU A 1 303 ? -4.839 1.789 -18.286 1.00 39.09 512 LEU A CA 1
ATOM 2012 C C . LEU A 1 303 ? -5.937 1.785 -17.228 1.00 38.42 512 LEU A C 1
ATOM 2013 O O . LEU A 1 303 ? -5.937 0.959 -16.321 1.00 39.89 512 LEU A O 1
ATOM 2018 N N . SER A 1 304 ? -6.877 2.710 -17.364 1.00 39.67 513 SER A N 1
ATOM 2019 C CA . SER A 1 304 ? -7.887 2.949 -16.343 1.00 39.25 513 SER A CA 1
ATOM 2020 C C . SER A 1 304 ? -9.245 2.436 -16.774 1.00 44.86 513 SER A C 1
ATOM 2021 O O . SER A 1 304 ? -9.810 2.902 -17.772 1.00 49.62 513 SER A O 1
ATOM 2024 N N . LEU A 1 305 ? -9.758 1.476 -16.011 1.00 44.95 514 LEU A N 1
ATOM 2025 C CA . LEU A 1 305 ? -11.089 0.936 -16.234 1.00 41.71 514 LEU A CA 1
ATOM 2026 C C . LEU A 1 305 ? -12.152 1.899 -15.719 1.00 40.13 514 LEU A C 1
ATOM 2027 O O . LEU A 1 305 ? -13.294 1.872 -16.175 1.00 39.37 514 LEU A O 1
ATOM 2032 N N . ARG A 1 306 ? -11.771 2.750 -14.771 1.00 45.79 515 ARG A N 1
ATOM 2033 C CA . ARG A 1 306 ? -12.674 3.776 -14.265 1.00 50.49 515 ARG A CA 1
ATOM 2034 C C . ARG A 1 306 ? -12.983 4.817 -15.334 1.00 53.40 515 ARG A C 1
ATOM 2035 O O . ARG A 1 306 ? -14.144 5.084 -15.624 1.00 44.74 515 ARG A O 1
ATOM 2043 N N . GLU A 1 307 ? -11.944 5.401 -15.921 1.00 58.70 516 GLU A N 1
ATOM 2044 C CA . GLU A 1 307 ? -12.127 6.428 -16.943 1.00 64.13 516 GLU A CA 1
ATOM 2045 C C . GLU A 1 307 ? -12.261 5.819 -18.340 1.00 52.21 516 GLU A C 1
ATOM 2046 O O . GLU A 1 307 ? -12.594 6.515 -19.297 1.00 37.74 516 GLU A O 1
ATOM 2052 N N . GLY A 1 308 ? -12.000 4.519 -18.445 1.00 42.14 517 GLY A N 1
ATOM 2053 C CA . GLY A 1 308 ? -12.010 3.828 -19.723 1.00 40.93 517 GLY A CA 1
ATOM 2054 C C . GLY A 1 308 ? -11.008 4.475 -20.651 1.00 46.23 517 GLY A C 1
ATOM 2055 O O . GLY A 1 308 ? -11.299 4.752 -21.815 1.00 45.26 517 GLY A O 1
ATOM 2056 N N . GLN A 1 309 ? -9.815 4.723 -20.125 1.00 51.01 518 GLN A N 1
ATOM 2057 C CA . GLN A 1 309 ? -8.877 5.594 -20.818 1.00 47.33 518 GLN A CA 1
ATOM 2058 C C . GLN A 1 309 ? -7.445 5.327 -20.382 1.00 43.49 518 GLN A C 1
ATOM 2059 O O . GLN A 1 309 ? -7.213 4.795 -19.302 1.00 36.75 518 GLN A O 1
ATOM 2065 N N . ALA A 1 310 ? -6.483 5.717 -21.210 1.00 46.89 519 ALA A N 1
ATOM 2066 C CA . ALA A 1 310 ? -5.079 5.572 -20.848 1.00 46.09 519 ALA A CA 1
ATOM 2067 C C . ALA A 1 310 ? -4.534 6.867 -20.247 1.00 52.33 519 ALA A C 1
ATOM 2068 O O . ALA A 1 310 ? -4.464 7.899 -20.917 1.00 45.10 519 ALA A O 1
ATOM 2070 N N . LEU A 1 311 ? -4.157 6.806 -18.975 1.00 56.44 520 LEU A N 1
ATOM 2071 C CA . LEU A 1 311 ? -3.596 7.962 -18.289 1.00 56.43 520 LEU A CA 1
ATOM 2072 C C . LEU A 1 311 ? -2.077 7.961 -18.403 1.00 49.61 520 LEU A C 1
ATOM 2073 O O . LEU A 1 311 ? -1.422 7.027 -17.950 1.00 47.14 520 LEU A O 1
ATOM 2078 N N . PRO A 1 312 ? -1.509 9.012 -19.008 1.00 53.72 521 PRO A N 1
ATOM 2079 C CA . PRO A 1 312 ? -0.051 9.078 -19.161 1.00 51.84 521 PRO A CA 1
ATOM 2080 C C . PRO A 1 312 ? 0.664 9.081 -17.811 1.00 51.17 521 PRO A C 1
ATOM 2081 O O . PRO A 1 312 ? 0.349 9.878 -16.931 1.00 47.19 521 PRO A O 1
ATOM 2085 N N . VAL A 1 313 ? 1.625 8.177 -17.666 1.00 52.73 522 VAL A N 1
ATOM 2086 C CA . VAL A 1 313 ? 2.342 7.976 -16.415 1.00 61.35 522 VAL A CA 1
ATOM 2087 C C . VAL A 1 313 ? 3.399 9.046 -16.195 1.00 72.84 522 VAL A C 1
ATOM 2088 O O . VAL A 1 313 ? 3.627 9.497 -15.069 1.00 80.04 522 VAL A O 1
ATOM 2092 N N . ALA A 1 314 ? 4.024 9.473 -17.283 1.00 76.20 523 ALA A N 1
ATOM 2093 C CA . ALA A 1 314 ? 5.122 10.417 -17.188 1.00 80.85 523 ALA A CA 1
ATOM 2094 C C . ALA A 1 314 ? 4.700 11.866 -17.423 1.00 86.40 523 ALA A C 1
ATOM 2095 O O . ALA A 1 314 ? 4.030 12.189 -18.405 1.00 93.17 523 ALA A O 1
ATOM 2097 N N . GLY A 1 315 ? 5.103 12.726 -16.495 1.00 97.72 524 GLY A N 1
ATOM 2098 C CA . GLY A 1 315 ? 5.508 12.250 -15.188 1.00 108.55 524 GLY A CA 1
ATOM 2099 C C . GLY A 1 315 ? 4.441 12.423 -14.122 1.00 111.17 524 GLY A C 1
ATOM 2100 O O . GLY A 1 315 ? 3.671 13.381 -14.158 1.00 101.55 524 GLY A O 1
ATOM 2101 N N . GLY A 1 316 ? 4.415 11.514 -13.154 1.00 125.11 525 GLY A N 1
ATOM 2102 C CA . GLY A 1 316 ? 3.844 11.787 -11.846 1.00 129.79 525 GLY A CA 1
ATOM 2103 C C . GLY A 1 316 ? 2.351 12.015 -11.692 1.00 128.49 525 GLY A C 1
ATOM 2104 O O . GLY A 1 316 ? 1.858 12.071 -10.566 1.00 140.41 525 GLY A O 1
ATOM 2105 N N . LEU A 1 317 ? 1.623 12.150 -12.796 1.00 125.84 526 LEU A N 1
ATOM 2106 C CA . LEU A 1 317 ? 0.213 12.532 -12.703 1.00 111.83 526 LEU A CA 1
ATOM 2107 C C . LEU A 1 317 ? -0.648 11.441 -12.050 1.00 102.23 526 LEU A C 1
ATOM 2108 O O . LEU A 1 317 ? -1.394 11.733 -11.112 1.00 96.37 526 LEU A O 1
ATOM 2113 N N . PRO A 1 318 ? -0.560 10.185 -12.531 1.00 106.25 527 PRO A N 1
ATOM 2114 C CA . PRO A 1 318 ? -1.276 9.157 -11.769 1.00 104.22 527 PRO A CA 1
ATOM 2115 C C . PRO A 1 318 ? -0.590 8.828 -10.445 1.00 107.46 527 PRO A C 1
ATOM 2116 O O . PRO A 1 318 ? -1.210 8.251 -9.556 1.00 111.04 527 PRO A O 1
ATOM 2120 N N . SER A 1 319 ? 0.685 9.184 -10.329 1.00 107.02 528 SER A N 1
ATOM 2121 C CA . SER A 1 319 ? 1.482 8.827 -9.161 1.00 104.55 528 SER A CA 1
ATOM 2122 C C . SER A 1 319 ? 1.267 9.767 -7.972 1.00 106.39 528 SER A C 1
ATOM 2123 O O . SER A 1 319 ? 1.541 9.403 -6.826 1.00 107.85 528 SER A O 1
ATOM 2126 N N . ASN A 1 320 ? 0.766 10.969 -8.244 1.00 108.01 529 ASN A N 1
ATOM 2127 C CA . ASN A 1 320 ? 0.540 11.962 -7.198 1.00 114.08 529 ASN A CA 1
ATOM 2128 C C . ASN A 1 320 ? -0.667 11.570 -6.355 1.00 110.19 529 ASN A C 1
ATOM 2129 O O . ASN A 1 320 ? -0.547 11.295 -5.159 1.00 124.99 529 ASN A O 1
ATOM 2134 N N . LEU A 1 321 ? -1.831 11.561 -6.995 1.00 102.31 530 LEU A N 1
ATOM 2135 C CA . LEU A 1 321 ? -3.044 10.992 -6.421 1.00 95.27 530 LEU A CA 1
ATOM 2136 C C . LEU A 1 321 ? -2.912 9.469 -6.347 1.00 89.74 530 LEU A C 1
ATOM 2137 O O . LEU A 1 321 ? -2.078 8.890 -7.041 1.00 93.66 530 LEU A O 1
ATOM 2142 N N . TRP A 1 322 ? -3.722 8.831 -5.504 1.00 85.79 531 TRP A N 1
ATOM 2143 C CA . TRP A 1 322 ? -3.706 7.369 -5.350 1.00 80.59 531 TRP A CA 1
ATOM 2144 C C . TRP A 1 322 ? -2.334 6.818 -4.955 1.00 78.07 531 TRP A C 1
ATOM 2145 O O . TRP A 1 322 ? -1.800 5.929 -5.624 1.00 70.25 531 TRP A O 1
ATOM 2156 N N . GLU A 1 323 ? -1.773 7.346 -3.872 1.00 82.34 532 GLU A N 1
ATOM 2157 C CA . GLU A 1 323 ? -0.490 6.875 -3.365 1.00 81.77 532 GLU A CA 1
ATOM 2158 C C . GLU A 1 323 ? -0.535 5.368 -3.101 1.00 71.43 532 GLU A C 1
ATOM 2159 O O . GLU A 1 323 ? -1.557 4.834 -2.667 1.00 66.14 532 GLU A O 1
ATOM 2165 N N . GLY A 1 324 ? 0.569 4.685 -3.386 1.00 65.79 533 GLY A N 1
ATOM 2166 C CA . GLY A 1 324 ? 0.627 3.245 -3.224 1.00 58.09 533 GLY A CA 1
ATOM 2167 C C . GLY A 1 324 ? 0.564 2.511 -4.549 1.00 55.48 533 GLY A C 1
ATOM 2168 O O . GLY A 1 324 ? 0.685 1.288 -4.600 1.00 48.21 533 GLY A O 1
ATOM 2169 N N . LEU A 1 325 ? 0.370 3.263 -5.627 1.00 59.13 534 LEU A N 1
ATOM 2170 C CA . LEU A 1 325 ? 0.309 2.689 -6.965 1.00 58.37 534 LEU A CA 1
ATOM 2171 C C . LEU A 1 325 ? 1.699 2.352 -7.498 1.00 59.28 534 LEU A C 1
ATOM 2172 O O . LEU A 1 325 ? 2.564 3.223 -7.590 1.00 69.32 534 LEU A O 1
ATOM 2177 N N . ARG A 1 326 ? 1.931 1.097 -7.833 1.00 54.56 535 ARG A N 1
ATOM 2178 C CA . ARG A 1 326 ? 3.199 0.661 -8.382 1.00 54.22 535 ARG A CA 1
ATOM 2179 C C . ARG A 1 326 ? 3.176 0.748 -9.883 1.00 50.65 535 ARG A C 1
ATOM 2180 O O . ARG A 1 326 ? 2.275 0.274 -10.494 1.00 49.01 535 ARG A O 1
ATOM 2188 N N . LEU A 1 327 ? 4.185 1.347 -10.472 1.00 50.12 536 LEU A N 1
ATOM 2189 C CA . LEU A 1 327 ? 4.274 1.466 -11.917 1.00 46.07 536 LEU A CA 1
ATOM 2190 C C . LEU A 1 327 ? 5.439 0.653 -12.461 1.00 50.87 536 LEU A C 1
ATOM 2191 O O . LEU A 1 327 ? 6.453 0.476 -11.786 1.00 55.54 536 LEU A O 1
ATOM 2196 N N . GLY A 1 328 ? 5.286 0.166 -13.688 1.00 51.31 537 GLY A N 1
ATOM 2197 C CA . GLY A 1 328 ? 6.246 -0.751 -14.276 1.00 49.75 537 GLY A CA 1
ATOM 2198 C C . GLY A 1 328 ? 5.923 -1.081 -15.722 1.00 51.82 537 GLY A C 1
ATOM 2199 O O . GLY A 1 328 ? 5.242 -0.311 -16.399 1.00 58.89 537 GLY A O 1
ATOM 2200 N N . PRO A 1 329 ? 6.435 -2.222 -16.208 1.00 47.50 538 PRO A N 1
ATOM 2201 C CA . PRO A 1 329 ? 6.278 -2.714 -17.584 1.00 52.45 538 PRO A CA 1
ATOM 2202 C C . PRO A 1 329 ? 4.835 -2.686 -18.087 1.00 49.61 538 PRO A C 1
ATOM 2203 O O . PRO A 1 329 ? 4.601 -2.330 -19.241 1.00 57.22 538 PRO A O 1
ATOM 2207 N N . LEU A 1 330 ? 3.890 -3.067 -17.235 1.00 33.42 539 LEU A N 1
ATOM 2208 C CA . LEU A 1 330 ? 2.475 -3.054 -17.595 1.00 35.83 539 LEU A CA 1
ATOM 2209 C C . LEU A 1 330 ? 1.657 -2.461 -16.455 1.00 39.95 539 LEU A C 1
ATOM 2210 O O . LEU A 1 330 ? 1.728 -2.932 -15.318 1.00 36.13 539 LEU A O 1
ATOM 2215 N N . ASN A 1 331 ? 0.898 -1.413 -16.752 1.00 46.46 540 ASN A N 1
ATOM 2216 C CA . ASN A 1 331 ? 0.122 -0.736 -15.720 1.00 43.78 540 ASN A CA 1
ATOM 2217 C C . ASN A 1 331 ? -1.380 -0.784 -15.976 1.00 40.41 540 ASN A C 1
ATOM 2218 O O . ASN A 1 331 ? -1.886 -0.161 -16.907 1.00 40.65 540 ASN A O 1
ATOM 2223 N N . LEU A 1 332 ? -2.086 -1.534 -15.138 1.00 32.22 541 LEU A N 1
ATOM 2224 C CA . LEU A 1 332 ? -3.514 -1.745 -15.324 1.00 31.81 541 LEU A CA 1
ATOM 2225 C C . LEU A 1 332 ? -4.253 -1.508 -14.012 1.00 36.40 541 LEU A C 1
ATOM 2226 O O . LEU A 1 332 ? -4.055 -2.233 -13.041 1.00 42.35 541 LEU A O 1
ATOM 2231 N N . GLN A 1 333 ? -5.106 -0.491 -13.987 1.00 34.10 542 GLN A N 1
ATOM 2232 C CA . GLN A 1 333 ? -5.733 -0.050 -12.746 1.00 34.22 542 GLN A CA 1
ATOM 2233 C C . GLN A 1 333 ? -7.023 -0.795 -12.442 1.00 30.27 542 GLN A C 1
ATOM 2234 O O . GLN A 1 333 ? -7.880 -0.954 -13.310 1.00 28.24 542 GLN A O 1
ATOM 2240 N N . ASP A 1 334 ? -7.145 -1.241 -11.196 1.00 28.20 543 ASP A N 1
ATOM 2241 C CA . ASP A 1 334 ? -8.354 -1.877 -10.704 1.00 27.45 543 ASP A CA 1
ATOM 2242 C C . ASP A 1 334 ? -9.517 -0.898 -10.825 1.00 28.29 543 ASP A C 1
ATOM 2243 O O . ASP A 1 334 ? -9.325 0.306 -10.662 1.00 29.75 543 ASP A O 1
ATOM 2248 N N . PRO A 1 335 ? -10.722 -1.401 -11.147 1.00 31.55 544 PRO A N 1
ATOM 2249 C CA . PRO A 1 335 ? -11.899 -0.530 -11.264 1.00 32.55 544 PRO A CA 1
ATOM 2250 C C . PRO A 1 335 ? -12.260 0.232 -9.984 1.00 36.31 544 PRO A C 1
ATOM 2251 O O . PRO A 1 335 ? -12.921 1.264 -10.071 1.00 36.32 544 PRO A O 1
ATOM 2255 N N . PHE A 1 336 ? -11.841 -0.264 -8.824 1.00 30.52 545 PHE A N 1
ATOM 2256 C CA . PHE A 1 336 ? -12.330 0.275 -7.559 1.00 32.55 545 PHE A CA 1
ATOM 2257 C C . PHE A 1 336 ? -11.207 0.769 -6.657 1.00 40.39 545 PHE A C 1
ATOM 2258 O O . PHE A 1 336 ? -11.183 1.945 -6.286 1.00 49.04 545 PHE A O 1
ATOM 2266 N N . ASP A 1 337 ? -10.293 -0.114 -6.276 1.00 38.08 546 ASP A N 1
ATOM 2267 C CA . ASP A 1 337 ? -9.094 0.358 -5.602 1.00 37.90 546 ASP A CA 1
ATOM 2268 C C . ASP A 1 337 ? -8.228 1.001 -6.672 1.00 37.95 546 ASP A C 1
ATOM 2269 O O . ASP A 1 337 ? -7.759 0.330 -7.587 1.00 31.49 546 ASP A O 1
ATOM 2274 N N . LEU A 1 338 ? -7.983 2.298 -6.534 1.00 36.53 547 LEU A N 1
ATOM 2275 C CA . LEU A 1 338 ? -7.276 3.032 -7.574 1.00 36.72 547 LEU A CA 1
ATOM 2276 C C . LEU A 1 338 ? -5.789 3.138 -7.265 1.00 42.33 547 LEU A C 1
ATOM 2277 O O . LEU A 1 338 ? -5.012 3.640 -8.076 1.00 36.79 547 LEU A O 1
ATOM 2282 N N . SER A 1 339 ? -5.399 2.643 -6.095 1.00 40.26 548 SER A N 1
ATOM 2283 C CA . SER A 1 339 ? -3.994 2.576 -5.720 1.00 37.75 548 SER A CA 1
ATOM 2284 C C . SER A 1 339 ? -3.408 1.232 -6.135 1.00 35.52 548 SER A C 1
ATOM 2285 O O . SER A 1 339 ? -2.247 0.933 -5.860 1.00 38.01 548 SER A O 1
ATOM 2288 N N . HIS A 1 340 ? -4.225 0.427 -6.805 1.00 33.52 549 HIS A N 1
ATOM 2289 C CA . HIS A 1 340 ? -3.857 -0.945 -7.137 1.00 35.57 549 HIS A CA 1
ATOM 2290 C C . HIS A 1 340 ? -3.563 -1.141 -8.619 1.00 36.80 549 HIS A C 1
ATOM 2291 O O . HIS A 1 340 ? -4.466 -1.078 -9.450 1.00 30.14 549 HIS A O 1
ATOM 2298 N N . ASN A 1 341 ? -2.300 -1.403 -8.942 1.00 37.50 550 ASN A N 1
ATOM 2299 C CA . ASN A 1 341 ? -1.952 -1.868 -10.276 1.00 34.32 550 ASN A CA 1
ATOM 2300 C C . ASN A 1 341 ? -1.977 -3.392 -10.277 1.00 36.46 550 ASN A C 1
ATOM 2301 O O . ASN A 1 341 ? -1.122 -4.036 -9.666 1.00 32.49 550 ASN A O 1
ATOM 2306 N N . VAL A 1 342 ? -2.962 -3.961 -10.967 1.00 40.29 551 VAL A N 1
ATOM 2307 C CA . VAL A 1 342 ? -3.169 -5.404 -10.958 1.00 38.16 551 VAL A CA 1
ATOM 2308 C C . VAL A 1 342 ? -2.104 -6.116 -11.785 1.00 42.02 551 VAL A C 1
ATOM 2309 O O . VAL A 1 342 ? -1.942 -7.332 -11.689 1.00 42.94 551 VAL A O 1
ATOM 2313 N N . ALA A 1 343 ? -1.406 -5.351 -12.621 1.00 40.28 552 ALA A N 1
ATOM 2314 C CA . ALA A 1 343 ? -0.311 -5.871 -13.436 1.00 43.34 552 ALA A CA 1
ATOM 2315 C C . ALA A 1 343 ? 1.081 -5.594 -12.848 1.00 38.53 552 ALA A C 1
ATOM 2316 O O . ALA A 1 343 ? 2.089 -5.853 -13.502 1.00 43.47 552 ALA A O 1
ATOM 2318 N N . ALA A 1 344 ? 1.135 -5.029 -11.645 1.00 31.65 553 ALA A N 1
ATOM 2319 C CA . ALA A 1 344 ? 2.402 -4.584 -11.048 1.00 42.58 553 ALA A CA 1
ATOM 2320 C C . ALA A 1 344 ? 3.445 -5.694 -10.893 1.00 35.55 553 ALA A C 1
ATOM 2321 O O . ALA A 1 344 ? 4.631 -5.416 -10.756 1.00 34.31 553 ALA A O 1
ATOM 2323 N N . ASN A 1 345 ? 2.992 -6.942 -10.907 1.00 35.18 554 ASN A N 1
ATOM 2324 C CA . ASN A 1 345 ? 3.863 -8.106 -10.791 1.00 33.01 554 ASN A CA 1
ATOM 2325 C C . ASN A 1 345 ? 4.568 -8.448 -12.095 1.00 40.34 554 ASN A C 1
ATOM 2326 O O . ASN A 1 345 ? 5.529 -9.217 -12.112 1.00 42.61 554 ASN A O 1
ATOM 2331 N N . VAL A 1 346 ? 4.068 -7.892 -13.190 1.00 38.73 555 VAL A N 1
ATOM 2332 C CA . VAL A 1 346 ? 4.540 -8.266 -14.513 1.00 40.43 555 VAL A CA 1
ATOM 2333 C C . VAL A 1 346 ? 5.905 -7.664 -14.811 1.00 33.90 555 VAL A C 1
ATOM 2334 O O . VAL A 1 346 ? 6.082 -6.447 -14.784 1.00 49.86 555 VAL A O 1
ATOM 2338 N N . THR A 1 347 ? 6.870 -8.536 -15.075 1.00 46.81 556 THR A N 1
ATOM 2339 C CA . THR A 1 347 ? 8.217 -8.122 -15.446 1.00 49.43 556 THR A CA 1
ATOM 2340 C C . THR A 1 347 ? 8.250 -7.666 -16.904 1.00 51.34 556 THR A C 1
ATOM 2341 O O . THR A 1 347 ? 7.340 -7.972 -17.678 1.00 47.70 556 THR A O 1
ATOM 2345 N N . SER A 1 348 ? 9.288 -6.915 -17.262 1.00 51.64 557 SER A N 1
ATOM 2346 C CA . SER A 1 348 ? 9.459 -6.413 -18.625 1.00 53.45 557 SER A CA 1
ATOM 2347 C C . SER A 1 348 ? 9.431 -7.530 -19.660 1.00 55.23 557 SER A C 1
ATOM 2348 O O . SER A 1 348 ? 8.911 -7.360 -20.768 1.00 60.52 557 SER A O 1
ATOM 2351 N N . ARG A 1 349 ? 9.993 -8.673 -19.285 1.00 55.74 558 ARG A N 1
ATOM 2352 C CA . ARG A 1 349 ? 10.011 -9.844 -20.149 1.00 56.08 558 ARG A CA 1
ATOM 2353 C C . ARG A 1 349 ? 8.596 -10.308 -20.497 1.00 45.82 558 ARG A C 1
ATOM 2354 O O . ARG A 1 349 ? 8.291 -10.586 -21.659 1.00 40.89 558 ARG A O 1
ATOM 2362 N N . VAL A 1 350 ? 7.731 -10.372 -19.490 1.00 40.53 559 VAL A N 1
ATOM 2363 C CA . VAL A 1 350 ? 6.369 -10.843 -19.692 1.00 43.38 559 VAL A CA 1
ATOM 2364 C C . VAL A 1 350 ? 5.558 -9.846 -20.522 1.00 45.53 559 VAL A C 1
ATOM 2365 O O . VAL A 1 350 ? 4.748 -10.245 -21.359 1.00 47.30 559 VAL A O 1
ATOM 2369 N N . ALA A 1 351 ? 5.793 -8.555 -20.305 1.00 41.44 560 ALA A N 1
ATOM 2370 C CA . ALA A 1 351 ? 5.098 -7.516 -21.064 1.00 40.80 560 ALA A CA 1
ATOM 2371 C C . ALA A 1 351 ? 5.487 -7.567 -22.538 1.00 41.02 560 ALA A C 1
ATOM 2372 O O . ALA A 1 351 ? 4.625 -7.550 -23.433 1.00 43.97 560 ALA A O 1
ATOM 2374 N N . GLY A 1 352 ? 6.794 -7.632 -22.780 1.00 36.15 561 GLY A N 1
ATOM 2375 C CA . GLY A 1 352 ? 7.308 -7.741 -24.131 1.00 40.57 561 GLY A CA 1
ATOM 2376 C C . GLY A 1 352 ? 6.788 -8.977 -24.837 1.00 44.29 561 GLY A C 1
ATOM 2377 O O . GLY A 1 352 ? 6.351 -8.900 -25.988 1.00 36.61 561 GLY A O 1
ATOM 2378 N N . ARG A 1 353 ? 6.812 -10.113 -24.143 1.00 48.18 562 ARG A N 1
ATOM 2379 C CA . ARG A 1 353 ? 6.279 -11.348 -24.709 1.00 50.63 562 ARG A CA 1
ATOM 2380 C C . ARG A 1 353 ? 4.793 -11.212 -25.014 1.00 43.29 562 ARG A C 1
ATOM 2381 O O . ARG A 1 353 ? 4.314 -11.745 -26.009 1.00 35.21 562 ARG A O 1
ATOM 2389 N N . LEU A 1 354 ? 4.074 -10.500 -24.152 1.00 44.62 563 LEU A N 1
ATOM 2390 C CA . LEU A 1 354 ? 2.650 -10.248 -24.353 1.00 42.83 563 LEU A CA 1
ATOM 2391 C C . LEU A 1 354 ? 2.403 -9.510 -25.665 1.00 43.97 563 LEU A C 1
ATOM 2392 O O . LEU A 1 354 ? 1.620 -9.965 -26.505 1.00 44.36 563 LEU A O 1
ATOM 2397 N N . GLN A 1 355 ? 3.071 -8.374 -25.841 1.00 44.72 564 GLN A N 1
ATOM 2398 C CA . GLN A 1 355 ? 2.879 -7.590 -27.058 1.00 46.37 564 GLN A CA 1
ATOM 2399 C C . GLN A 1 355 ? 3.372 -8.321 -28.312 1.00 52.00 564 GLN A C 1
ATOM 2400 O O . GLN A 1 355 ? 2.790 -8.172 -29.391 1.00 54.94 564 GLN A O 1
ATOM 2406 N N . ASN A 1 356 ? 4.433 -9.114 -28.172 1.00 48.54 565 ASN A N 1
ATOM 2407 C CA . ASN A 1 356 ? 4.928 -9.921 -29.289 1.00 44.94 565 ASN A CA 1
ATOM 2408 C C . ASN A 1 356 ? 3.952 -11.013 -29.715 1.00 43.55 565 ASN A C 1
ATOM 2409 O O . ASN A 1 356 ? 3.670 -11.176 -30.905 1.00 45.89 565 ASN A O 1
ATOM 2414 N N . CYS A 1 357 ? 3.458 -11.768 -28.738 1.00 39.45 566 CYS A N 1
ATOM 2415 C CA . CYS A 1 357 ? 2.472 -12.809 -28.990 1.00 42.82 566 CYS A CA 1
ATOM 2416 C C . CYS A 1 357 ? 1.214 -12.208 -29.596 1.00 40.91 566 CYS A C 1
ATOM 2417 O O . CYS A 1 357 ? 0.593 -12.815 -30.466 1.00 35.59 566 CYS A O 1
ATOM 2420 N N . CYS A 1 358 ? 0.856 -11.006 -29.148 1.00 45.63 567 CYS A N 1
ATOM 2421 C CA . CYS A 1 358 ? -0.315 -10.317 -29.685 1.00 42.59 567 CYS A CA 1
ATOM 2422 C C . CYS A 1 358 ? -0.083 -9.862 -31.116 1.00 53.49 567 CYS A C 1
ATOM 2423 O O . CYS A 1 358 ? -1.005 -9.860 -31.928 1.00 55.30 567 CYS A O 1
ATOM 2426 N N . ARG A 1 359 ? 1.144 -9.460 -31.421 1.00 50.36 568 ARG A N 1
ATOM 2427 C CA . ARG A 1 359 ? 1.479 -9.066 -32.780 1.00 54.09 568 ARG A CA 1
ATOM 2428 C C . ARG A 1 359 ? 1.400 -10.277 -33.713 1.00 48.92 568 ARG A C 1
ATOM 2429 O O . ARG A 1 359 ? 0.856 -10.190 -34.821 1.00 46.65 568 ARG A O 1
ATOM 2437 N N . ALA A 1 360 ? 1.923 -11.409 -33.247 1.00 44.90 569 ALA A N 1
ATOM 2438 C CA . ALA A 1 360 ? 1.878 -12.654 -34.013 1.00 39.89 569 ALA A CA 1
ATOM 2439 C C . ALA A 1 360 ? 0.445 -13.121 -34.236 1.00 40.51 569 ALA A C 1
ATOM 2440 O O . ALA A 1 360 ? 0.074 -13.515 -35.345 1.00 40.71 569 ALA A O 1
ATOM 2442 N N . ALA A 1 361 ? -0.356 -13.069 -33.176 1.00 42.96 570 ALA A N 1
ATOM 2443 C CA . ALA A 1 361 ? -1.751 -13.496 -33.233 1.00 40.42 570 ALA A CA 1
ATOM 2444 C C . ALA A 1 361 ? -2.580 -12.540 -34.085 1.00 41.78 570 ALA A C 1
ATOM 2445 O O . ALA A 1 361 ? -3.591 -12.930 -34.667 1.00 42.28 570 ALA A O 1
ATOM 2447 N N . ALA A 1 362 ? -2.146 -11.287 -34.159 1.00 41.19 571 ALA A N 1
ATOM 2448 C CA . ALA A 1 362 ? -2.825 -10.308 -34.990 1.00 42.59 571 ALA A CA 1
ATOM 2449 C C . ALA A 1 362 ? -2.512 -10.603 -36.449 1.00 45.95 571 ALA A C 1
ATOM 2450 O O . ALA A 1 362 ? -3.385 -10.501 -37.310 1.00 45.65 571 ALA A O 1
ATOM 2452 N N . ASN A 1 363 ? -1.265 -10.978 -36.725 1.00 49.11 572 ASN A N 1
ATOM 2453 C CA . ASN A 1 363 ? -0.898 -11.401 -38.071 1.00 59.54 572 ASN A CA 1
ATOM 2454 C C . ASN A 1 363 ? -1.653 -12.657 -38.490 1.00 55.17 572 ASN A C 1
ATOM 2455 O O . ASN A 1 363 ? -2.087 -12.770 -39.637 1.00 55.52 572 ASN A O 1
ATOM 2460 N N . TYR A 1 364 ? -1.826 -13.592 -37.561 1.00 41.78 573 TYR A N 1
ATOM 2461 C CA . TYR A 1 364 ? -2.607 -14.789 -37.854 1.00 42.60 573 TYR A CA 1
ATOM 2462 C C . TYR A 1 364 ? -4.083 -14.459 -38.067 1.00 46.85 573 TYR A C 1
ATOM 2463 O O . TYR A 1 364 ? -4.761 -15.099 -38.867 1.00 43.57 573 TYR A O 1
ATOM 2472 N N . ALA A 1 365 ? -4.578 -13.462 -37.343 1.00 44.24 574 ALA A N 1
ATOM 2473 C CA . ALA A 1 365 ? -5.985 -13.087 -37.417 1.00 44.86 574 ALA A CA 1
ATOM 2474 C C . ALA A 1 365 ? -6.341 -12.441 -38.756 1.00 47.71 574 ALA A C 1
ATOM 2475 O O . ALA A 1 365 ? -7.515 -12.304 -39.095 1.00 48.51 574 ALA A O 1
ATOM 2477 N N . ARG A 1 366 ? -5.330 -12.034 -39.514 1.00 53.37 575 ARG A N 1
ATOM 2478 C CA . ARG A 1 366 ? -5.579 -11.469 -40.830 1.00 57.31 575 ARG A CA 1
ATOM 2479 C C . ARG A 1 366 ? -5.550 -12.561 -41.891 1.00 53.77 575 ARG A C 1
ATOM 2480 O O . ARG A 1 366 ? -5.897 -12.321 -43.047 1.00 48.50 575 ARG A O 1
ATOM 2488 N N . SER A 1 367 ? -5.139 -13.761 -41.490 1.00 51.96 576 SER A N 1
ATOM 2489 C CA . SER A 1 367 ? -5.011 -14.879 -42.424 1.00 49.24 576 SER A CA 1
ATOM 2490 C C . SER A 1 367 ? -6.361 -15.500 -42.762 1.00 54.26 576 SER A C 1
ATOM 2491 O O . SER A 1 367 ? -7.319 -15.396 -41.994 1.00 53.77 576 SER A O 1
ATOM 2494 N N . LEU A 1 368 ? -6.415 -16.165 -43.910 1.00 56.58 577 LEU A N 1
ATOM 2495 C CA . LEU A 1 368 ? -7.641 -16.788 -44.385 1.00 59.91 577 LEU A CA 1
ATOM 2496 C C . LEU A 1 368 ? -7.962 -18.040 -43.569 1.00 63.44 577 LEU A C 1
ATOM 2497 O O . LEU A 1 368 ? -9.114 -18.465 -43.484 1.00 64.21 577 LEU A O 1
ATOM 2502 N N . GLN A 1 369 ? -6.928 -18.622 -42.973 1.00 63.29 578 GLN A N 1
ATOM 2503 C CA . GLN A 1 369 ? -7.076 -19.799 -42.127 1.00 53.39 578 GLN A CA 1
ATOM 2504 C C . GLN A 1 369 ? -7.882 -19.476 -40.875 1.00 61.03 578 GLN A C 1
ATOM 2505 O O . GLN A 1 369 ? -8.591 -20.326 -40.337 1.00 59.07 578 GLN A O 1
ATOM 2511 N N . TYR A 1 370 ? -7.770 -18.232 -40.425 1.00 65.10 579 TYR A N 1
ATOM 2512 C CA . TYR A 1 370 ? -8.454 -17.777 -39.224 1.00 66.09 579 TYR A CA 1
ATOM 2513 C C . TYR A 1 370 ? -9.941 -17.586 -39.497 1.00 76.62 579 TYR A C 1
ATOM 2514 O O . TYR A 1 370 ? -10.783 -18.272 -38.921 1.00 77.49 579 TYR A O 1
ATOM 2523 N N . GLN A 1 371 ? -10.250 -16.644 -40.379 1.00 83.97 580 GLN A N 1
ATOM 2524 C CA . GLN A 1 371 ? -11.626 -16.275 -40.686 1.00 89.74 580 GLN A CA 1
ATOM 2525 C C . GLN A 1 371 ? -12.465 -17.448 -41.193 1.00 90.25 580 GLN A C 1
ATOM 2526 O O . GLN A 1 371 ? -13.379 -17.909 -40.506 1.00 93.14 580 GLN A O 1
ATOM 2532 N N . ARG A 1 372 ? -12.148 -17.936 -42.389 1.00 87.36 581 ARG A N 1
ATOM 2533 C CA . ARG A 1 372 ? -12.920 -19.018 -42.999 1.00 86.30 581 ARG A CA 1
ATOM 2534 C C . ARG A 1 372 ? -12.674 -20.377 -42.350 1.00 77.03 581 ARG A C 1
ATOM 2535 O O . ARG A 1 372 ? -11.620 -20.618 -41.762 1.00 73.32 581 ARG A O 1
ATOM 2543 N N . ARG A 1 373 ? -13.655 -21.265 -42.482 1.00 78.87 582 ARG A N 1
ATOM 2544 C CA . ARG A 1 373 ? -13.548 -22.628 -41.976 1.00 80.11 582 ARG A CA 1
ATOM 2545 C C . ARG A 1 373 ? -12.644 -23.463 -42.886 1.00 85.52 582 ARG A C 1
ATOM 2546 O O . ARG A 1 373 ? -12.148 -22.978 -43.903 1.00 86.59 582 ARG A O 1
ATOM 2554 N N . SER A 1 374 ? -12.438 -24.719 -42.508 1.00 92.11 583 SER A N 1
ATOM 2555 C CA . SER A 1 374 ? -11.717 -25.688 -43.318 1.00 104.84 583 SER A CA 1
ATOM 2556 C C . SER A 1 374 ? -12.688 -26.697 -43.920 1.00 125.54 583 SER A C 1
ATOM 2557 O O . SER A 1 374 ? -13.716 -27.008 -43.316 1.00 123.28 583 SER A O 1
ATOM 2560 N N . SER A 1 375 ? -12.372 -27.187 -45.117 1.00 143.60 584 SER A N 1
ATOM 2561 C CA . SER A 1 375 ? -13.213 -28.172 -45.793 1.00 147.72 584 SER A CA 1
ATOM 2562 C C . SER A 1 375 ? -13.428 -29.412 -44.925 1.00 146.39 584 SER A C 1
ATOM 2563 O O . SER A 1 375 ? -14.525 -29.626 -44.409 1.00 148.86 584 SER A O 1
ATOM 2566 N N . ARG A 1 376 ? -12.388 -30.229 -44.767 1.00 142.88 585 ARG A N 1
ATOM 2567 C CA . ARG A 1 376 ? -12.457 -31.363 -43.848 1.00 137.98 585 ARG A CA 1
ATOM 2568 C C . ARG A 1 376 ? -11.181 -31.560 -43.029 1.00 134.70 585 ARG A C 1
ATOM 2569 O O . ARG A 1 376 ? -10.112 -31.810 -43.585 1.00 133.59 585 ARG A O 1
ATOM 2577 N N . GLY A 1 377 ? -11.300 -31.450 -41.709 1.00 131.30 586 GLY A N 1
ATOM 2578 C CA . GLY A 1 377 ? -10.258 -31.915 -40.808 1.00 132.05 586 GLY A CA 1
ATOM 2579 C C . GLY A 1 377 ? -9.138 -30.968 -40.411 1.00 129.84 586 GLY A C 1
ATOM 2580 O O . GLY A 1 377 ? -8.516 -31.159 -39.365 1.00 128.83 586 GLY A O 1
ATOM 2581 N N . ARG A 1 378 ? -8.876 -29.949 -41.224 1.00 128.89 587 ARG A N 1
ATOM 2582 C CA . ARG A 1 378 ? -7.731 -29.068 -40.986 1.00 125.43 587 ARG A CA 1
ATOM 2583 C C . ARG A 1 378 ? -7.957 -28.146 -39.794 1.00 108.55 587 ARG A C 1
ATOM 2584 O O . ARG A 1 378 ? -9.095 -27.835 -39.444 1.00 105.98 587 ARG A O 1
ATOM 2592 N N . ASP A 1 379 ? -6.863 -27.718 -39.169 1.00 100.00 588 ASP A N 1
ATOM 2593 C CA . ASP A 1 379 ? -6.937 -26.763 -38.069 1.00 87.73 588 ASP A CA 1
ATOM 2594 C C . ASP A 1 379 ? -7.142 -25.346 -38.596 1.00 76.61 588 ASP A C 1
ATOM 2595 O O . ASP A 1 379 ? -6.366 -24.858 -39.417 1.00 67.93 588 ASP A O 1
ATOM 2600 N N . TRP A 1 380 ? -8.196 -24.695 -38.114 1.00 70.69 589 TRP A N 1
ATOM 2601 C CA . TRP A 1 380 ? -8.595 -23.382 -38.603 1.00 63.74 589 TRP A CA 1
ATOM 2602 C C . TRP A 1 380 ? -9.093 -22.530 -37.446 1.00 56.94 589 TRP A C 1
ATOM 2603 O O . TRP A 1 380 ? -9.396 -23.052 -36.372 1.00 47.87 589 TRP A O 1
ATOM 2614 N N . GLY A 1 381 ? -9.179 -21.221 -37.665 1.00 55.62 590 GLY A N 1
ATOM 2615 C CA . GLY A 1 381 ? -9.773 -20.328 -36.687 1.00 50.00 590 GLY A CA 1
ATOM 2616 C C . GLY A 1 381 ? -9.060 -20.301 -35.351 1.00 47.53 590 GLY A C 1
ATOM 2617 O O . GLY A 1 381 ? -7.869 -20.008 -35.270 1.00 51.44 590 GLY A O 1
ATOM 2618 N N . LEU A 1 382 ? -9.806 -20.615 -34.298 1.00 48.67 591 LEU A N 1
ATOM 2619 C CA . LEU A 1 382 ? -9.300 -20.562 -32.932 1.00 47.22 591 LEU A CA 1
ATOM 2620 C C . LEU A 1 382 ? -8.188 -21.573 -32.649 1.00 48.90 591 LEU A C 1
ATOM 2621 O O . LEU A 1 382 ? -7.391 -21.382 -31.729 1.00 43.05 591 LEU A O 1
ATOM 2626 N N . LEU A 1 383 ? -8.132 -22.642 -33.437 1.00 48.21 592 LEU A N 1
ATOM 2627 C CA . LEU A 1 383 ? -7.276 -23.782 -33.104 1.00 50.93 592 LEU A CA 1
ATOM 2628 C C . LEU A 1 383 ? -5.773 -23.454 -33.015 1.00 49.80 592 LEU A C 1
ATOM 2629 O O . LEU A 1 383 ? -5.142 -23.810 -32.022 1.00 49.37 592 LEU A O 1
ATOM 2634 N N . PRO A 1 384 ? -5.194 -22.765 -34.022 1.00 48.96 593 PRO A N 1
ATOM 2635 C CA . PRO A 1 384 ? -3.772 -22.430 -33.861 1.00 50.50 593 PRO A CA 1
ATOM 2636 C C . PRO A 1 384 ? -3.502 -21.461 -32.704 1.00 47.63 593 PRO A C 1
ATOM 2637 O O . PRO A 1 384 ? -2.400 -21.448 -32.155 1.00 51.94 593 PRO A O 1
ATOM 2641 N N . LEU A 1 385 ? -4.491 -20.649 -32.353 1.00 42.67 594 LEU A N 1
ATOM 2642 C CA . LEU A 1 385 ? -4.362 -19.751 -31.215 1.00 41.53 594 LEU A CA 1
ATOM 2643 C C . LEU A 1 385 ? -4.369 -20.543 -29.912 1.00 39.76 594 LEU A C 1
ATOM 2644 O O . LEU A 1 385 ? -3.695 -20.182 -28.948 1.00 38.83 594 LEU A O 1
ATOM 2649 N N . LEU A 1 386 ? -5.144 -21.623 -29.890 1.00 37.81 595 LEU A N 1
ATOM 2650 C CA . LEU A 1 386 ? -5.294 -22.429 -28.683 1.00 43.89 595 LEU A CA 1
ATOM 2651 C C . LEU A 1 386 ? -4.305 -23.591 -28.619 1.00 55.82 595 LEU A C 1
ATOM 2652 O O . LEU A 1 386 ? -4.241 -24.301 -27.618 1.00 60.28 595 LEU A O 1
ATOM 2657 N N . GLN A 1 387 ? -3.530 -23.772 -29.684 1.00 61.51 596 GLN A N 1
ATOM 2658 C CA . GLN A 1 387 ? -2.494 -24.802 -29.719 1.00 69.72 596 GLN A CA 1
ATOM 2659 C C . GLN A 1 387 ? -1.226 -24.289 -29.041 1.00 75.66 596 GLN A C 1
ATOM 2660 O O . GLN A 1 387 ? -1.015 -23.081 -28.971 1.00 70.74 596 GLN A O 1
ATOM 2666 N N . PRO A 1 388 ? -0.386 -25.203 -28.523 1.00 92.50 597 PRO A N 1
ATOM 2667 C CA . PRO A 1 388 ? 0.833 -24.787 -27.817 1.00 100.63 597 PRO A CA 1
ATOM 2668 C C . PRO A 1 388 ? 1.826 -24.030 -28.699 1.00 106.44 597 PRO A C 1
ATOM 2669 O O . PRO A 1 388 ? 1.817 -24.170 -29.923 1.00 99.95 597 PRO A O 1
ATOM 2673 N N . SER A 1 389 ? 2.684 -23.240 -28.060 1.00 118.12 598 SER A N 1
ATOM 2674 C CA . SER A 1 389 ? 3.658 -22.420 -28.768 1.00 118.11 598 SER A CA 1
ATOM 2675 C C . SER A 1 389 ? 4.877 -23.225 -29.209 1.00 120.56 598 SER A C 1
ATOM 2676 O O . SER A 1 389 ? 5.398 -24.045 -28.453 1.00 128.20 598 SER A O 1
ATOM 2679 N N . SER A 1 390 ? 5.316 -22.987 -30.442 1.00 133.40 599 SER A N 1
ATOM 2680 C CA . SER A 1 390 ? 6.543 -23.581 -30.963 1.00 118.16 599 SER A CA 1
ATOM 2681 C C . SER A 1 390 ? 7.749 -23.159 -30.121 1.00 111.09 599 SER A C 1
ATOM 2682 O O . SER A 1 390 ? 7.797 -22.029 -29.633 1.00 107.08 599 SER A O 1
ATOM 2685 N N . PRO A 1 391 ? 8.723 -24.070 -29.940 1.00 110.14 600 PRO A N 1
ATOM 2686 C CA . PRO A 1 391 ? 9.927 -23.768 -29.154 1.00 105.19 600 PRO A CA 1
ATOM 2687 C C . PRO A 1 391 ? 10.657 -22.526 -29.661 1.00 98.19 600 PRO A C 1
ATOM 2688 O O . PRO A 1 391 ? 11.056 -21.676 -28.860 1.00 93.63 600 PRO A O 1
ATOM 2692 N N . SER A 1 392 ? 10.809 -22.422 -30.979 1.00 97.75 601 SER A N 1
ATOM 2693 C CA . SER A 1 392 ? 11.414 -21.247 -31.596 1.00 95.45 601 SER A CA 1
ATOM 2694 C C . SER A 1 392 ? 10.530 -20.025 -31.400 1.00 97.04 601 SER A C 1
ATOM 2695 O O . SER A 1 392 ? 11.027 -18.924 -31.178 1.00 93.87 601 SER A O 1
ATOM 2698 N N . SER A 1 393 ? 9.218 -20.225 -31.488 1.00 102.41 602 SER A N 1
ATOM 2699 C CA . SER A 1 393 ? 8.262 -19.139 -31.287 1.00 102.45 602 SER A CA 1
ATOM 2700 C C . SER A 1 393 ? 8.196 -18.721 -29.820 1.00 97.01 602 SER A C 1
ATOM 2701 O O . SER A 1 393 ? 8.163 -17.532 -29.512 1.00 96.47 602 SER A O 1
ATOM 2704 N N . LEU A 1 394 ? 8.173 -19.703 -28.922 1.00 93.34 603 LEU A N 1
ATOM 2705 C CA . LEU A 1 394 ? 8.128 -19.442 -27.485 1.00 87.69 603 LEU A CA 1
ATOM 2706 C C . LEU A 1 394 ? 9.392 -18.713 -27.036 1.00 78.36 603 LEU A C 1
ATOM 2707 O O . LEU A 1 394 ? 9.348 -17.859 -26.147 1.00 70.85 603 LEU A O 1
ATOM 2712 N N . LEU A 1 395 ? 10.516 -19.070 -27.651 1.00 77.10 604 LEU A N 1
ATOM 2713 C CA . LEU A 1 395 ? 11.801 -18.459 -27.331 1.00 71.69 604 LEU A CA 1
ATOM 2714 C C . LEU A 1 395 ? 11.915 -17.058 -27.921 1.00 71.61 604 LEU A C 1
ATOM 2715 O O . LEU A 1 395 ? 12.421 -16.142 -27.272 1.00 69.96 604 LEU A O 1
ATOM 2720 N N . SER A 1 396 ? 11.449 -16.896 -29.156 1.00 72.61 605 SER A N 1
ATOM 2721 C CA . SER A 1 396 ? 11.602 -15.630 -29.868 1.00 72.38 605 SER A CA 1
ATOM 2722 C C . SER A 1 396 ? 10.574 -14.592 -29.438 1.00 69.16 605 SER A C 1
ATOM 2723 O O . SER A 1 396 ? 10.774 -13.397 -29.650 1.00 74.65 605 SER A O 1
ATOM 2726 N N . ALA A 1 397 ? 9.475 -15.045 -28.841 1.00 64.95 606 ALA A N 1
ATOM 2727 C CA . ALA A 1 397 ? 8.427 -14.131 -28.396 1.00 64.37 606 ALA A CA 1
ATOM 2728 C C . ALA A 1 397 ? 8.918 -13.302 -27.217 1.00 58.45 606 ALA A C 1
ATOM 2729 O O . ALA A 1 397 ? 8.710 -12.093 -27.166 1.00 53.50 606 ALA A O 1
ATOM 2731 N N . THR A 1 398 ? 9.576 -13.960 -26.270 1.00 54.95 607 THR A N 1
ATOM 2732 C CA . THR A 1 398 ? 10.126 -13.270 -25.115 1.00 53.74 607 THR A CA 1
ATOM 2733 C C . THR A 1 398 ? 11.425 -12.551 -25.478 1.00 53.23 607 THR A C 1
ATOM 2734 O O . THR A 1 398 ? 12.395 -13.175 -25.910 1.00 53.55 607 THR A O 1
ATOM 2738 N N . PRO A 1 399 ? 11.437 -11.220 -25.314 1.00 47.09 608 PRO A N 1
ATOM 2739 C CA . PRO A 1 399 ? 12.584 -10.387 -25.684 1.00 42.32 608 PRO A CA 1
ATOM 2740 C C . PRO A 1 399 ? 13.742 -10.477 -24.692 1.00 42.20 608 PRO A C 1
ATOM 2741 O O . PRO A 1 399 ? 13.638 -11.146 -23.663 1.00 40.49 608 PRO A O 1
ATOM 2745 N N . ILE A 1 400 ? 14.830 -9.780 -25.009 1.00 40.16 609 ILE A N 1
ATOM 2746 C CA . ILE A 1 400 ? 16.052 -9.809 -24.214 1.00 39.75 609 ILE A CA 1
ATOM 2747 C C . ILE A 1 400 ? 16.300 -8.473 -23.520 1.00 40.00 609 ILE A C 1
ATOM 2748 O O . ILE A 1 400 ? 16.454 -7.444 -24.183 1.00 38.90 609 ILE A O 1
ATOM 2753 N N . PRO A 1 401 ? 16.334 -8.480 -22.179 1.00 40.99 610 PRO A N 1
ATOM 2754 C CA . PRO A 1 401 ? 16.624 -7.255 -21.425 1.00 41.54 610 PRO A CA 1
ATOM 2755 C C . PRO A 1 401 ? 18.020 -6.714 -21.708 1.00 45.50 610 PRO A C 1
ATOM 2756 O O . PRO A 1 401 ? 19.005 -7.447 -21.634 1.00 51.22 610 PRO A O 1
ATOM 2760 N N . LEU A 1 402 ? 18.095 -5.430 -22.028 1.00 47.87 611 LEU A N 1
ATOM 2761 C CA . LEU A 1 402 ? 19.371 -4.795 -22.312 1.00 47.45 611 LEU A CA 1
ATOM 2762 C C . LEU A 1 402 ? 19.649 -3.702 -21.298 1.00 47.31 611 LEU A C 1
ATOM 2763 O O . LEU A 1 402 ? 18.719 -3.098 -20.766 1.00 46.69 611 LEU A O 1
ATOM 2768 N N . PRO A 1 403 ? 20.936 -3.452 -21.021 1.00 49.58 612 PRO A N 1
ATOM 2769 C CA . PRO A 1 403 ? 21.355 -2.324 -20.188 1.00 51.27 612 PRO A CA 1
ATOM 2770 C C . PRO A 1 403 ? 20.755 -1.013 -20.679 1.00 56.56 612 PRO A C 1
ATOM 2771 O O . PRO A 1 403 ? 20.604 -0.832 -21.888 1.00 58.44 612 PRO A O 1
ATOM 2775 N N . LEU A 1 404 ? 20.407 -0.126 -19.750 1.00 62.20 613 LEU A N 1
ATOM 2776 C CA . LEU A 1 404 ? 19.826 1.165 -20.098 1.00 71.64 613 LEU A CA 1
ATOM 2777 C C . LEU A 1 404 ? 20.775 1.974 -20.971 1.00 69.23 613 LEU A C 1
ATOM 2778 O O . LEU A 1 404 ? 21.989 1.961 -20.760 1.00 69.38 613 LEU A O 1
ATOM 2783 N N . ALA A 1 405 ? 20.195 2.695 -21.928 1.00 71.47 614 ALA A N 1
ATOM 2784 C CA . ALA A 1 405 ? 20.936 3.518 -22.879 1.00 74.08 614 ALA A CA 1
ATOM 2785 C C . ALA A 1 405 ? 19.957 4.266 -23.776 1.00 81.10 614 ALA A C 1
ATOM 2786 O O . ALA A 1 405 ? 18.841 3.795 -24.002 1.00 80.46 614 ALA A O 1
ATOM 2788 N N . PRO A 1 406 ? 20.363 5.446 -24.272 1.00 90.10 615 PRO A N 1
ATOM 2789 C CA . PRO A 1 406 ? 19.551 6.163 -25.259 1.00 96.98 615 PRO A CA 1
ATOM 2790 C C . PRO A 1 406 ? 19.260 5.276 -26.464 1.00 100.32 615 PRO A C 1
ATOM 2791 O O . PRO A 1 406 ? 20.133 4.503 -26.858 1.00 101.72 615 PRO A O 1
ATOM 2795 N N . PHE A 1 407 ? 18.061 5.388 -27.028 1.00 97.44 616 PHE A N 1
ATOM 2796 C CA . PHE A 1 407 ? 17.623 4.503 -28.105 1.00 94.57 616 PHE A CA 1
ATOM 2797 C C . PHE A 1 407 ? 18.602 4.485 -29.280 1.00 99.81 616 PHE A C 1
ATOM 2798 O O . PHE A 1 407 ? 18.952 3.419 -29.790 1.00 98.82 616 PHE A O 1
ATOM 2806 N N . THR A 1 408 ? 19.047 5.667 -29.694 1.00 105.22 617 THR A N 1
ATOM 2807 C CA . THR A 1 408 ? 19.984 5.793 -30.806 1.00 110.61 617 THR A CA 1
ATOM 2808 C C . THR A 1 408 ? 21.314 5.091 -30.530 1.00 111.74 617 THR A C 1
ATOM 2809 O O . THR A 1 408 ? 21.760 4.240 -31.312 1.00 116.52 617 THR A O 1
ATOM 2813 N N . GLN A 1 409 ? 21.938 5.450 -29.411 1.00 108.16 618 GLN A N 1
ATOM 2814 C CA . GLN A 1 409 ? 23.220 4.871 -29.028 1.00 103.73 618 GLN A CA 1
ATOM 2815 C C . GLN A 1 409 ? 23.101 3.363 -28.822 1.00 93.82 618 GLN A C 1
ATOM 2816 O O . GLN A 1 409 ? 24.008 2.609 -29.170 1.00 87.99 618 GLN A O 1
ATOM 2822 N N . LEU A 1 410 ? 21.977 2.931 -28.258 1.00 87.97 619 LEU A N 1
ATOM 2823 C CA . LEU A 1 410 ? 21.743 1.512 -28.017 1.00 80.93 619 LEU A CA 1
ATOM 2824 C C . LEU A 1 410 ? 21.660 0.748 -29.331 1.00 77.85 619 LEU A C 1
ATOM 2825 O O . LEU A 1 410 ? 22.261 -0.321 -29.480 1.00 74.73 619 LEU A O 1
ATOM 2830 N N . THR A 1 411 ? 20.918 1.304 -30.284 1.00 79.32 620 THR A N 1
ATOM 2831 C CA . THR A 1 411 ? 20.790 0.682 -31.598 1.00 82.44 620 THR A CA 1
ATOM 2832 C C . THR A 1 411 ? 22.148 0.594 -32.295 1.00 83.39 620 THR A C 1
ATOM 2833 O O . THR A 1 411 ? 22.510 -0.459 -32.831 1.00 82.35 620 THR A O 1
ATOM 2837 N N . ALA A 1 412 ? 22.902 1.690 -32.268 1.00 83.39 621 ALA A N 1
ATOM 2838 C CA . ALA A 1 412 ? 24.231 1.714 -32.877 1.00 80.95 621 ALA A CA 1
ATOM 2839 C C . ALA A 1 412 ? 25.159 0.686 -32.225 1.00 73.33 621 ALA A C 1
ATOM 2840 O O . ALA A 1 412 ? 25.957 0.024 -32.898 1.00 71.87 621 ALA A O 1
ATOM 2842 N N . ALA A 1 413 ? 25.049 0.562 -30.907 1.00 66.92 622 ALA A N 1
ATOM 2843 C CA . ALA A 1 413 ? 25.848 -0.396 -30.161 1.00 64.94 622 ALA A CA 1
ATOM 2844 C C . ALA A 1 413 ? 25.529 -1.816 -30.611 1.00 63.90 622 ALA A C 1
ATOM 2845 O O . ALA A 1 413 ? 26.433 -2.610 -30.888 1.00 61.42 622 ALA A O 1
ATOM 2847 N N . LEU A 1 414 ? 24.237 -2.122 -30.695 1.00 65.51 623 LEU A N 1
ATOM 2848 C CA . LEU A 1 414 ? 23.800 -3.445 -31.120 1.00 66.29 623 LEU A CA 1
ATOM 2849 C C . LEU A 1 414 ? 24.269 -3.771 -32.536 1.00 74.04 623 LEU A C 1
ATOM 2850 O O . LEU A 1 414 ? 24.785 -4.865 -32.780 1.00 78.33 623 LEU A O 1
ATOM 2855 N N . VAL A 1 415 ? 24.119 -2.827 -33.466 1.00 76.10 624 VAL A N 1
ATOM 2856 C CA . VAL A 1 415 ? 24.560 -3.089 -34.837 1.00 82.28 624 VAL A CA 1
ATOM 2857 C C . VAL A 1 415 ? 26.075 -3.242 -34.890 1.00 82.73 624 VAL A C 1
ATOM 2858 O O . VAL A 1 415 ? 26.591 -3.962 -35.738 1.00 85.15 624 VAL A O 1
ATOM 2862 N N . GLN A 1 416 ? 26.792 -2.583 -33.983 1.00 86.06 625 GLN A N 1
ATOM 2863 C CA . GLN A 1 416 ? 28.232 -2.794 -33.909 1.00 92.24 625 GLN A CA 1
ATOM 2864 C C . GLN A 1 416 ? 28.526 -4.220 -33.460 1.00 81.70 625 GLN A C 1
ATOM 2865 O O . GLN A 1 416 ? 29.365 -4.900 -34.046 1.00 78.64 625 GLN A O 1
ATOM 2871 N N . VAL A 1 417 ? 27.823 -4.671 -32.425 1.00 74.71 626 VAL A N 1
ATOM 2872 C CA . VAL A 1 417 ? 28.039 -6.007 -31.879 1.00 68.95 626 VAL A CA 1
ATOM 2873 C C . VAL A 1 417 ? 27.697 -7.090 -32.903 1.00 74.54 626 VAL A C 1
ATOM 2874 O O . VAL A 1 417 ? 28.306 -8.161 -32.917 1.00 76.54 626 VAL A O 1
ATOM 2878 N N . PHE A 1 418 ? 26.723 -6.818 -33.764 1.00 75.30 627 PHE A N 1
ATOM 2879 C CA . PHE A 1 418 ? 26.365 -7.782 -34.801 1.00 73.97 627 PHE A CA 1
ATOM 2880 C C . PHE A 1 418 ? 27.340 -7.753 -35.984 1.00 79.83 627 PHE A C 1
ATOM 2881 O O . PHE A 1 418 ? 27.801 -8.801 -36.439 1.00 79.81 627 PHE A O 1
ATOM 2889 N N . ARG A 1 419 ? 27.656 -6.552 -36.465 1.00 87.40 628 ARG A N 1
ATOM 2890 C CA . ARG A 1 419 ? 28.544 -6.362 -37.618 1.00 93.54 628 ARG A CA 1
ATOM 2891 C C . ARG A 1 419 ? 29.938 -6.925 -37.360 1.00 92.43 628 ARG A C 1
ATOM 2892 O O . ARG A 1 419 ? 30.454 -7.733 -38.133 1.00 93.42 628 ARG A O 1
ATOM 2900 N N . GLU A 1 420 ? 30.537 -6.470 -36.266 1.00 92.97 629 GLU A N 1
ATOM 2901 C CA . GLU A 1 420 ? 31.829 -6.953 -35.803 1.00 97.02 629 GLU A CA 1
ATOM 2902 C C . GLU A 1 420 ? 31.632 -7.595 -34.435 1.00 97.41 629 GLU A C 1
ATOM 2903 O O . GLU A 1 420 ? 30.627 -7.329 -33.784 1.00 98.65 629 GLU A O 1
ATOM 2909 N N . ALA A 1 421 ? 32.579 -8.445 -34.035 1.00 94.63 630 ALA A N 1
ATOM 2910 C CA . ALA A 1 421 ? 32.506 -9.312 -32.843 1.00 88.90 630 ALA A CA 1
ATOM 2911 C C . ALA A 1 421 ? 31.625 -10.525 -33.112 1.00 83.06 630 ALA A C 1
ATOM 2912 O O . ALA A 1 421 ? 31.653 -11.502 -32.367 1.00 82.82 630 ALA A O 1
ATOM 2914 N N . LEU A 1 422 ? 30.857 -10.451 -34.191 1.00 83.10 631 LEU A N 1
ATOM 2915 C CA . LEU A 1 422 ? 30.094 -11.578 -34.705 1.00 81.75 631 LEU A CA 1
ATOM 2916 C C . LEU A 1 422 ? 30.166 -11.522 -36.227 1.00 91.93 631 LEU A C 1
ATOM 2917 O O . LEU A 1 422 ? 30.249 -10.441 -36.808 1.00 96.73 631 LEU A O 1
ATOM 2922 N N . GLY A 1 423 ? 30.134 -12.680 -36.876 1.00 97.11 632 GLY A N 1
ATOM 2923 C CA . GLY A 1 423 ? 30.342 -12.738 -38.311 1.00 106.80 632 GLY A CA 1
ATOM 2924 C C . GLY A 1 423 ? 29.146 -12.292 -39.129 1.00 109.98 632 GLY A C 1
ATOM 2925 O O . GLY A 1 423 ? 29.116 -12.474 -40.346 1.00 116.71 632 GLY A O 1
ATOM 2926 N N . CYS A 1 424 ? 28.161 -11.702 -38.458 1.00 107.32 633 CYS A N 1
ATOM 2927 C CA . CYS A 1 424 ? 26.895 -11.340 -39.087 1.00 105.14 633 CYS A CA 1
ATOM 2928 C C . CYS A 1 424 ? 27.036 -10.309 -40.197 1.00 107.21 633 CYS A C 1
ATOM 2929 O O . CYS A 1 424 ? 27.653 -9.259 -40.014 1.00 103.45 633 CYS A O 1
ATOM 2932 N N . HIS A 1 425 ? 26.461 -10.621 -41.352 1.00 113.78 634 HIS A N 1
ATOM 2933 C CA . HIS A 1 425 ? 26.227 -9.611 -42.370 1.00 119.70 634 HIS A CA 1
ATOM 2934 C C . HIS A 1 425 ? 24.855 -9.016 -42.110 1.00 121.24 634 HIS A C 1
ATOM 2935 O O . HIS A 1 425 ? 23.850 -9.726 -42.158 1.00 125.35 634 HIS A O 1
ATOM 2942 N N . ILE A 1 426 ? 24.806 -7.719 -41.834 1.00 118.77 635 ILE A N 1
ATOM 2943 C CA . ILE A 1 426 ? 23.551 -7.101 -41.430 1.00 115.05 635 ILE A CA 1
ATOM 2944 C C . ILE A 1 426 ? 23.100 -6.059 -42.442 1.00 118.82 635 ILE A C 1
ATOM 2945 O O . ILE A 1 426 ? 23.906 -5.517 -43.201 1.00 122.35 635 ILE A O 1
ATOM 2950 N N . GLU A 1 427 ? 21.798 -5.799 -42.453 1.00 116.39 636 GLU A N 1
ATOM 2951 C CA . GLU A 1 427 ? 21.230 -4.769 -43.310 1.00 120.35 636 GLU A CA 1
ATOM 2952 C C . GLU A 1 427 ? 19.950 -4.216 -42.695 1.00 119.30 636 GLU A C 1
ATOM 2953 O O . GLU A 1 427 ? 19.324 -4.864 -41.857 1.00 117.02 636 GLU A O 1
ATOM 2959 N N . GLN A 1 428 ? 19.572 -3.012 -43.108 1.00 124.38 637 GLN A N 1
ATOM 2960 C CA . GLN A 1 428 ? 18.409 -2.345 -42.535 1.00 123.61 637 GLN A CA 1
ATOM 2961 C C . GLN A 1 428 ? 17.106 -3.025 -42.947 1.00 122.49 637 GLN A C 1
ATOM 2962 O O . GLN A 1 428 ? 16.109 -2.967 -42.227 1.00 118.12 637 GLN A O 1
ATOM 2968 N N . SER A 1 454 ? 9.979 1.875 -33.932 1.00 97.71 763 SER A N 1
ATOM 2969 C CA . SER A 1 454 ? 10.995 0.940 -33.461 1.00 96.04 763 SER A CA 1
ATOM 2970 C C . SER A 1 454 ? 12.098 0.773 -34.499 1.00 98.44 763 SER A C 1
ATOM 2971 O O . SER A 1 454 ? 12.036 1.362 -35.579 1.00 107.44 763 SER A O 1
ATOM 2974 N N . ALA A 1 455 ? 13.105 -0.033 -34.173 1.00 91.38 764 ALA A N 1
ATOM 2975 C CA . ALA A 1 455 ? 14.213 -0.268 -35.099 1.00 83.50 764 ALA A CA 1
ATOM 2976 C C . ALA A 1 455 ? 14.385 -1.759 -35.367 1.00 84.55 764 ALA A C 1
ATOM 2977 O O . ALA A 1 455 ? 14.118 -2.578 -34.499 1.00 86.79 764 ALA A O 1
ATOM 2979 N N . SER A 1 456 ? 14.812 -2.117 -36.572 1.00 81.61 765 SER A N 1
ATOM 2980 C CA . SER A 1 456 ? 14.985 -3.527 -36.909 1.00 74.58 765 SER A CA 1
ATOM 2981 C C . SER A 1 456 ? 16.107 -3.760 -37.919 1.00 75.17 765 SER A C 1
ATOM 2982 O O . SER A 1 456 ? 16.364 -2.920 -38.782 1.00 73.43 765 SER A O 1
ATOM 2985 N N . TRP A 1 457 ? 16.769 -4.910 -37.805 1.00 78.31 766 TRP A N 1
ATOM 2986 C CA . TRP A 1 457 ? 17.843 -5.275 -38.724 1.00 90.21 766 TRP A CA 1
ATOM 2987 C C . TRP A 1 457 ? 17.744 -6.740 -39.128 1.00 92.85 766 TRP A C 1
ATOM 2988 O O . TRP A 1 457 ? 17.364 -7.592 -38.321 1.00 94.02 766 TRP A O 1
ATOM 2999 N N . ARG A 1 458 ? 18.099 -7.030 -40.376 1.00 93.53 767 ARG A N 1
ATOM 3000 C CA . ARG A 1 458 ? 18.156 -8.405 -40.851 1.00 91.97 767 ARG A CA 1
ATOM 3001 C C . ARG A 1 458 ? 19.606 -8.877 -40.871 1.00 89.64 767 ARG A C 1
ATOM 3002 O O . ARG A 1 458 ? 20.481 -8.205 -41.424 1.00 95.23 767 ARG A O 1
ATOM 3010 N N . CYS A 1 459 ? 19.851 -10.030 -40.256 1.00 84.88 768 CYS A N 1
ATOM 3011 C CA . CYS A 1 459 ? 21.204 -10.546 -40.069 1.00 83.63 768 CYS A CA 1
ATOM 3012 C C . CYS A 1 459 ? 21.388 -11.934 -40.676 1.00 85.35 768 CYS A C 1
ATOM 3013 O O . CYS A 1 459 ? 20.480 -12.773 -40.627 1.00 84.35 768 CYS A O 1
ATOM 3016 N N . ALA A 1 460 ? 22.579 -12.169 -41.226 1.00 92.02 769 ALA A N 1
ATOM 3017 C CA . ALA A 1 460 ? 22.919 -13.447 -41.848 1.00 100.42 769 ALA A CA 1
ATOM 3018 C C . ALA A 1 460 ? 24.268 -13.986 -41.360 1.00 104.38 769 ALA A C 1
ATOM 3019 O O . ALA A 1 460 ? 25.264 -13.261 -41.304 1.00 78.36 769 ALA A O 1
ATOM 3021 N N . LEU A 1 461 ? 24.276 -15.267 -41.005 1.00 101.33 770 LEU A N 1
ATOM 3022 C CA . LEU A 1 461 ? 25.466 -15.960 -40.522 1.00 97.99 770 LEU A CA 1
ATOM 3023 C C . LEU A 1 461 ? 25.742 -17.229 -41.313 1.00 100.82 770 LEU A C 1
ATOM 3024 O O . LEU A 1 461 ? 24.833 -18.016 -41.578 1.00 101.90 770 LEU A O 1
ATOM 3029 N N . TRP A 1 462 ? 26.996 -17.411 -41.706 1.00 105.91 771 TRP A N 1
ATOM 3030 C CA . TRP A 1 462 ? 27.427 -18.632 -42.376 1.00 112.45 771 TRP A CA 1
ATOM 3031 C C . TRP A 1 462 ? 28.122 -19.611 -41.425 1.00 113.84 771 TRP A C 1
ATOM 3032 O O . TRP A 1 462 ? 28.580 -20.671 -41.848 1.00 116.40 771 TRP A O 1
ATOM 3043 N N . HIS A 1 463 ? 28.199 -19.257 -40.144 1.00 113.88 772 HIS A N 1
ATOM 3044 C CA . HIS A 1 463 ? 29.046 -19.993 -39.203 1.00 118.49 772 HIS A CA 1
ATOM 3045 C C . HIS A 1 463 ? 28.420 -20.315 -37.842 1.00 117.28 772 HIS A C 1
ATOM 3046 O O . HIS A 1 463 ? 27.334 -19.849 -37.502 1.00 119.94 772 HIS A O 1
ATOM 3053 N N . ARG A 1 464 ? 29.152 -21.118 -37.075 1.00 116.01 773 ARG A N 1
ATOM 3054 C CA . ARG A 1 464 ? 28.729 -21.675 -35.791 1.00 110.84 773 ARG A CA 1
ATOM 3055 C C . ARG A 1 464 ? 29.005 -20.709 -34.638 1.00 106.36 773 ARG A C 1
ATOM 3056 O O . ARG A 1 464 ? 28.984 -21.107 -33.471 1.00 105.53 773 ARG A O 1
ATOM 3064 N N . VAL A 1 465 ? 29.259 -19.447 -34.984 1.00 103.37 774 VAL A N 1
ATOM 3065 C CA . VAL A 1 465 ? 29.906 -18.446 -34.129 1.00 100.28 774 VAL A CA 1
ATOM 3066 C C . VAL A 1 465 ? 29.444 -18.420 -32.668 1.00 96.88 774 VAL A C 1
ATOM 3067 O O . VAL A 1 465 ? 30.230 -18.108 -31.772 1.00 93.10 774 VAL A O 1
ATOM 3071 N N . TRP A 1 466 ? 28.181 -18.750 -32.424 1.00 93.87 775 TRP A N 1
ATOM 3072 C CA . TRP A 1 466 ? 27.669 -18.798 -31.058 1.00 90.84 775 TRP A CA 1
ATOM 3073 C C . TRP A 1 466 ? 28.333 -19.884 -30.205 1.00 95.67 775 TRP A C 1
ATOM 3074 O O . TRP A 1 466 ? 28.245 -19.853 -28.978 1.00 93.89 775 TRP A O 1
ATOM 3085 N N . GLN A 1 467 ? 29.000 -20.838 -30.848 1.00 106.43 776 GLN A N 1
ATOM 3086 C CA . GLN A 1 467 ? 29.640 -21.929 -30.118 1.00 114.02 776 GLN A CA 1
ATOM 3087 C C . GLN A 1 467 ? 31.043 -22.228 -30.642 1.00 113.22 776 GLN A C 1
ATOM 3088 O O . GLN A 1 467 ? 31.329 -22.043 -31.825 1.00 112.90 776 GLN A O 1
ATOM 3094 N N . GLY A 1 468 ? 31.914 -22.680 -29.745 1.00 113.45 777 GLY A N 1
ATOM 3095 C CA . GLY A 1 468 ? 33.285 -23.006 -30.091 1.00 112.92 777 GLY A CA 1
ATOM 3096 C C . GLY A 1 468 ? 34.228 -21.902 -29.660 1.00 110.77 777 GLY A C 1
ATOM 3097 O O . GLY A 1 468 ? 35.431 -21.956 -29.916 1.00 114.57 777 GLY A O 1
ATOM 3098 N N . ARG A 1 469 ? 33.672 -20.902 -28.985 1.00 104.85 778 ARG A N 1
ATOM 3099 C CA . ARG A 1 469 ? 34.414 -19.705 -28.604 1.00 103.56 778 ARG A CA 1
ATOM 3100 C C . ARG A 1 469 ? 35.458 -19.973 -27.522 1.00 106.31 778 ARG A C 1
ATOM 3101 O O . ARG A 1 469 ? 36.491 -19.301 -27.474 1.00 105.76 778 ARG A O 1
ATOM 3109 N N . ARG A 1 470 ? 35.186 -20.940 -26.650 1.00 114.12 779 ARG A N 1
ATOM 3110 C CA . ARG A 1 470 ? 36.135 -21.280 -25.595 1.00 132.09 779 ARG A CA 1
ATOM 3111 C C . ARG A 1 470 ? 37.436 -21.828 -26.181 1.00 140.37 779 ARG A C 1
ATOM 3112 O O . ARG A 1 470 ? 38.512 -21.324 -25.861 1.00 145.59 779 ARG A O 1
ATOM 3120 N N . ARG A 1 471 ? 37.345 -22.851 -27.031 1.00 139.05 780 ARG A N 1
ATOM 3121 C CA . ARG A 1 471 ? 38.540 -23.402 -27.678 1.00 140.81 780 ARG A CA 1
ATOM 3122 C C . ARG A 1 471 ? 39.280 -22.371 -28.524 1.00 135.12 780 ARG A C 1
ATOM 3123 O O . ARG A 1 471 ? 40.509 -22.372 -28.574 1.00 139.70 780 ARG A O 1
ATOM 3131 N N . ALA A 1 472 ? 38.531 -21.512 -29.208 1.00 125.17 781 ALA A N 1
ATOM 3132 C CA . ALA A 1 472 ? 39.134 -20.505 -30.075 1.00 114.41 781 ALA A CA 1
ATOM 3133 C C . ALA A 1 472 ? 39.909 -19.465 -29.266 1.00 107.63 781 ALA A C 1
ATOM 3134 O O . ALA A 1 472 ? 41.044 -19.113 -29.611 1.00 110.29 781 ALA A O 1
ATOM 3136 N N . ARG A 1 473 ? 39.305 -18.978 -28.186 1.00 102.73 782 ARG A N 1
ATOM 3137 C CA . ARG A 1 473 ? 39.977 -17.999 -27.341 1.00 105.61 782 ARG A CA 1
ATOM 3138 C C . ARG A 1 473 ? 41.166 -18.642 -26.636 1.00 113.48 782 ARG A C 1
ATOM 3139 O O . ARG A 1 473 ? 42.204 -18.008 -26.461 1.00 115.47 782 ARG A O 1
ATOM 3147 N N . ARG A 1 474 ? 41.009 -19.900 -26.229 1.00 121.12 783 ARG A N 1
ATOM 3148 C CA . ARG A 1 474 ? 42.117 -20.652 -25.643 1.00 128.04 783 ARG A CA 1
ATOM 3149 C C . ARG A 1 474 ? 43.297 -20.744 -26.607 1.00 142.37 783 ARG A C 1
ATOM 3150 O O . ARG A 1 474 ? 44.436 -20.486 -26.219 1.00 149.90 783 ARG A O 1
ATOM 3158 N N . ARG A 1 475 ? 43.026 -21.120 -27.855 1.00 150.41 784 ARG A N 1
ATOM 3159 C CA . ARG A 1 475 ? 44.085 -21.229 -28.855 1.00 163.47 784 ARG A CA 1
ATOM 3160 C C . ARG A 1 475 ? 44.741 -19.878 -29.142 1.00 167.52 784 ARG A C 1
ATOM 3161 O O . ARG A 1 475 ? 45.954 -19.800 -29.322 1.00 174.45 784 ARG A O 1
ATOM 3169 N N . LEU A 1 476 ? 43.940 -18.816 -29.177 1.00 156.28 785 LEU A N 1
ATOM 3170 C CA . LEU A 1 476 ? 44.471 -17.487 -29.485 1.00 147.30 785 LEU A CA 1
ATOM 3171 C C . LEU A 1 476 ? 45.336 -16.956 -28.352 1.00 145.02 785 LEU A C 1
ATOM 3172 O O . LEU A 1 476 ? 46.394 -16.366 -28.586 1.00 146.50 785 LEU A O 1
ATOM 3177 N N . GLN A 1 477 ? 44.883 -17.172 -27.123 1.00 144.16 786 GLN A N 1
ATOM 3178 C CA . GLN A 1 477 ? 45.662 -16.802 -25.952 1.00 148.77 786 GLN A CA 1
ATOM 3179 C C . GLN A 1 477 ? 46.897 -17.689 -25.833 1.00 155.87 786 GLN A C 1
ATOM 3180 O O . GLN A 1 477 ? 47.870 -17.293 -25.212 1.00 161.33 786 GLN A O 1
ATOM 3186 N N . GLN A 1 478 ? 46.839 -18.894 -26.399 1.00 156.48 787 GLN A N 1
ATOM 3187 C CA . GLN A 1 478 ? 48.001 -19.788 -26.451 1.00 163.05 787 GLN A CA 1
ATOM 3188 C C . GLN A 1 478 ? 49.032 -19.307 -27.471 1.00 162.81 787 GLN A C 1
ATOM 3189 O O . GLN A 1 478 ? 50.245 -19.400 -27.246 1.00 170.37 787 GLN A O 1
ATOM 3195 N N . GLN A 1 479 ? 48.539 -18.779 -28.587 1.00 157.26 788 GLN A N 1
ATOM 3196 C CA . GLN A 1 479 ? 49.393 -18.164 -29.591 1.00 153.49 788 GLN A CA 1
ATOM 3197 C C . GLN A 1 479 ? 49.981 -16.898 -28.992 1.00 153.07 788 GLN A C 1
ATOM 3198 O O . GLN A 1 479 ? 51.054 -16.445 -29.380 1.00 139.87 788 GLN A O 1
ATOM 3204 N N . THR A 1 480 ? 49.252 -16.332 -28.037 1.00 146.41 789 THR A N 1
ATOM 3205 C CA . THR A 1 480 ? 49.708 -15.169 -27.293 1.00 147.70 789 THR A CA 1
ATOM 3206 C C . THR A 1 480 ? 50.731 -15.577 -26.228 1.00 155.96 789 THR A C 1
ATOM 3207 O O . THR A 1 480 ? 51.599 -14.786 -25.853 1.00 161.44 789 THR A O 1
ATOM 3211 N N . LYS A 1 481 ? 50.629 -16.816 -25.750 1.00 158.89 790 LYS A N 1
ATOM 3212 C CA . LYS A 1 481 ? 51.587 -17.341 -24.785 1.00 164.90 790 LYS A CA 1
ATOM 3213 C C . LYS A 1 481 ? 52.918 -17.567 -25.474 1.00 171.54 790 LYS A C 1
ATOM 3214 O O . LYS A 1 481 ? 53.955 -17.098 -25.006 1.00 177.72 790 LYS A O 1
ATOM 3220 N N . GLU A 1 482 ? 52.885 -18.284 -26.595 1.00 176.02 791 GLU A N 1
ATOM 3221 C CA . GLU A 1 482 ? 54.112 -18.573 -27.328 1.00 183.95 791 GLU A CA 1
ATOM 3222 C C . GLU A 1 482 ? 54.558 -17.365 -28.147 1.00 182.01 791 GLU A C 1
ATOM 3223 O O . GLU A 1 482 ? 55.710 -17.277 -28.556 1.00 166.21 791 GLU A O 1
ATOM 3229 N N . GLY A 1 483 ? 53.640 -16.431 -28.379 1.00 171.48 792 GLY A N 1
ATOM 3230 C CA . GLY A 1 483 ? 53.948 -15.238 -29.147 1.00 171.83 792 GLY A CA 1
ATOM 3231 C C . GLY A 1 483 ? 54.064 -14.001 -28.281 1.00 168.31 792 GLY A C 1
ATOM 3232 O O . GLY A 1 483 ? 53.056 -13.429 -27.866 1.00 160.54 792 GLY A O 1
ATOM 3233 N N . GLY A 1 493 ? 38.105 -3.130 -22.782 1.00 181.12 802 GLY A N 1
ATOM 3234 C CA . GLY A 1 493 ? 38.421 -3.665 -24.094 1.00 182.25 802 GLY A CA 1
ATOM 3235 C C . GLY A 1 493 ? 37.381 -4.656 -24.579 1.00 177.29 802 GLY A C 1
ATOM 3236 O O . GLY A 1 493 ? 37.192 -5.714 -23.979 1.00 181.75 802 GLY A O 1
ATOM 3237 N N . TRP A 1 494 ? 36.705 -4.311 -25.671 1.00 168.78 803 TRP A N 1
ATOM 3238 C CA . TRP A 1 494 ? 35.651 -5.154 -26.225 1.00 149.44 803 TRP A CA 1
ATOM 3239 C C . TRP A 1 494 ? 35.445 -4.887 -27.710 1.00 138.17 803 TRP A C 1
ATOM 3240 O O . TRP A 1 494 ? 36.290 -4.259 -28.350 1.00 138.39 803 TRP A O 1
ATOM 3251 N N . LEU A 1 495 ? 34.327 -5.376 -28.250 1.00 128.60 804 LEU A N 1
ATOM 3252 C CA . LEU A 1 495 ? 34.068 -5.321 -29.690 1.00 125.85 804 LEU A CA 1
ATOM 3253 C C . LEU A 1 495 ? 35.166 -6.058 -30.449 1.00 132.37 804 LEU A C 1
ATOM 3254 O O . LEU A 1 495 ? 35.219 -7.283 -30.409 1.00 136.02 804 LEU A O 1
ATOM 3259 N N . ALA A 1 496 ? 35.991 -5.316 -31.182 1.00 137.18 805 ALA A N 1
ATOM 3260 C CA . ALA A 1 496 ? 37.003 -5.886 -32.074 1.00 140.68 805 ALA A CA 1
ATOM 3261 C C . ALA A 1 496 ? 37.817 -7.037 -31.465 1.00 136.69 805 ALA A C 1
ATOM 3262 O O . ALA A 1 496 ? 38.139 -8.000 -32.161 1.00 145.76 805 ALA A O 1
ATOM 3264 N N . THR A 1 497 ? 38.161 -6.942 -30.183 1.00 124.99 806 THR A N 1
ATOM 3265 C CA . THR A 1 497 ? 38.885 -8.030 -29.527 1.00 109.91 806 THR A CA 1
ATOM 3266 C C . THR A 1 497 ? 38.091 -9.334 -29.609 1.00 93.78 806 THR A C 1
ATOM 3267 O O . THR A 1 497 ? 38.597 -10.353 -30.075 1.00 82.02 806 THR A O 1
ATOM 3271 N N . GLU A 1 498 ? 36.836 -9.291 -29.179 1.00 86.66 807 GLU A N 1
ATOM 3272 C CA . GLU A 1 498 ? 35.934 -10.425 -29.342 1.00 87.11 807 GLU A CA 1
ATOM 3273 C C . GLU A 1 498 ? 35.798 -10.824 -30.813 1.00 90.04 807 GLU A C 1
ATOM 3274 O O . GLU A 1 498 ? 35.609 -12.002 -31.123 1.00 94.55 807 GLU A O 1
ATOM 3280 N N . ALA A 1 499 ? 35.912 -9.852 -31.718 1.00 90.46 808 ALA A N 1
ATOM 3281 C CA . ALA A 1 499 ? 35.837 -10.150 -33.147 1.00 92.21 808 ALA A CA 1
ATOM 3282 C C . ALA A 1 499 ? 36.962 -11.086 -33.563 1.00 95.97 808 ALA A C 1
ATOM 3283 O O . ALA A 1 499 ? 36.776 -11.928 -34.444 1.00 94.61 808 ALA A O 1
ATOM 3285 N N . GLN A 1 500 ? 38.119 -10.946 -32.918 1.00 100.79 809 GLN A N 1
ATOM 3286 C CA . GLN A 1 500 ? 39.219 -11.872 -33.147 1.00 109.91 809 GLN A CA 1
ATOM 3287 C C . GLN A 1 500 ? 38.720 -13.290 -32.902 1.00 114.01 809 GLN A C 1
ATOM 3288 O O . GLN A 1 500 ? 38.876 -14.171 -33.756 1.00 120.87 809 GLN A O 1
ATOM 3294 N N . VAL A 1 501 ? 38.078 -13.483 -31.750 1.00 109.97 810 VAL A N 1
ATOM 3295 C CA . VAL A 1 501 ? 37.540 -14.784 -31.366 1.00 112.48 810 VAL A CA 1
ATOM 3296 C C . VAL A 1 501 ? 36.595 -15.305 -32.445 1.00 115.09 810 VAL A C 1
ATOM 3297 O O . VAL A 1 501 ? 36.528 -16.509 -32.703 1.00 120.83 810 VAL A O 1
ATOM 3301 N N . THR A 1 502 ? 35.882 -14.386 -33.090 1.00 108.93 811 THR A N 1
ATOM 3302 C CA . THR A 1 502 ? 34.971 -14.759 -34.160 1.00 105.39 811 THR A CA 1
ATOM 3303 C C . THR A 1 502 ? 35.756 -15.234 -35.384 1.00 101.46 811 THR A C 1
ATOM 3304 O O . THR A 1 502 ? 35.491 -16.311 -35.923 1.00 97.51 811 THR A O 1
ATOM 3308 N N . GLN A 1 503 ? 36.754 -14.451 -35.787 1.00 108.00 812 GLN A N 1
ATOM 3309 C CA . GLN A 1 503 ? 37.462 -14.700 -37.043 1.00 115.20 812 GLN A CA 1
ATOM 3310 C C . GLN A 1 503 ? 38.186 -16.043 -37.072 1.00 119.13 812 GLN A C 1
ATOM 3311 O O . GLN A 1 503 ? 38.364 -16.640 -38.135 1.00 126.19 812 GLN A O 1
ATOM 3317 N N . GLU A 1 504 ? 38.594 -16.517 -35.901 1.00 117.66 813 GLU A N 1
ATOM 3318 C CA . GLU A 1 504 ? 39.340 -17.764 -35.795 1.00 123.06 813 GLU A CA 1
ATOM 3319 C C . GLU A 1 504 ? 38.429 -18.973 -35.597 1.00 121.14 813 GLU A C 1
ATOM 3320 O O . GLU A 1 504 ? 38.903 -20.084 -35.354 1.00 123.87 813 GLU A O 1
ATOM 3326 N N . LEU A 1 505 ? 37.121 -18.753 -35.697 1.00 116.22 814 LEU A N 1
ATOM 3327 C CA . LEU A 1 505 ? 36.150 -19.838 -35.572 1.00 114.39 814 LEU A CA 1
ATOM 3328 C C . LEU A 1 505 ? 35.970 -20.608 -36.882 1.00 119.68 814 LEU A C 1
ATOM 3329 O O . LEU A 1 505 ? 35.128 -21.500 -36.980 1.00 115.92 814 LEU A O 1
ATOM 3334 N N . LYS A 1 506 ? 36.743 -20.235 -37.896 1.00 126.88 815 LYS A N 1
ATOM 3335 C CA . LYS A 1 506 ? 36.650 -20.860 -39.213 1.00 130.49 815 LYS A CA 1
ATOM 3336 C C . LYS A 1 506 ? 38.001 -21.256 -39.810 1.00 131.76 815 LYS A C 1
ATOM 3337 O O . LYS A 1 506 ? 38.937 -20.459 -39.834 1.00 130.72 815 LYS A O 1
ATOM 3343 N N . THR A 1 517 ? 27.022 -19.181 -51.651 1.00 146.24 826 THR A N 1
ATOM 3344 C CA . THR A 1 517 ? 27.098 -18.792 -50.248 1.00 138.60 826 THR A CA 1
ATOM 3345 C C . THR A 1 517 ? 25.706 -18.718 -49.624 1.00 135.35 826 THR A C 1
ATOM 3346 O O . THR A 1 517 ? 25.103 -17.647 -49.548 1.00 134.88 826 THR A O 1
ATOM 3350 N N . GLU A 1 518 ? 25.203 -19.866 -49.181 1.00 134.19 827 GLU A N 1
ATOM 3351 C CA . GLU A 1 518 ? 23.891 -19.945 -48.550 1.00 130.00 827 GLU A CA 1
ATOM 3352 C C . GLU A 1 518 ? 24.022 -19.804 -47.038 1.00 125.51 827 GLU A C 1
ATOM 3353 O O . GLU A 1 518 ? 24.700 -20.609 -46.397 1.00 124.39 827 GLU A O 1
ATOM 3359 N N . PRO A 1 519 ? 23.375 -18.774 -46.466 1.00 124.72 828 PRO A N 1
ATOM 3360 C CA . PRO A 1 519 ? 23.467 -18.458 -45.035 1.00 119.94 828 PRO A CA 1
ATOM 3361 C C . PRO A 1 519 ? 23.110 -19.647 -44.153 1.00 116.32 828 PRO A C 1
ATOM 3362 O O . PRO A 1 519 ? 22.075 -20.280 -44.358 1.00 121.37 828 PRO A O 1
ATOM 3366 N N . LEU A 1 520 ? 23.968 -19.942 -43.182 1.00 114.43 829 LEU A N 1
ATOM 3367 C CA . LEU A 1 520 ? 23.736 -21.052 -42.269 1.00 113.90 829 LEU A CA 1
ATOM 3368 C C . LEU A 1 520 ? 22.504 -20.745 -41.423 1.00 106.99 829 LEU A C 1
ATOM 3369 O O . LEU A 1 520 ? 21.615 -21.584 -41.265 1.00 112.51 829 LEU A O 1
ATOM 3374 N N . LEU A 1 521 ? 22.462 -19.536 -40.876 1.00 100.08 830 LEU A N 1
ATOM 3375 C CA . LEU A 1 521 ? 21.328 -19.093 -40.077 1.00 94.92 830 LEU A CA 1
ATOM 3376 C C . LEU A 1 521 ? 21.047 -17.616 -40.328 1.00 91.42 830 LEU A C 1
ATOM 3377 O O . LEU A 1 521 ? 21.959 -16.798 -40.282 1.00 89.57 830 LEU A O 1
ATOM 3382 N N . SER A 1 522 ? 19.790 -17.271 -40.588 1.00 89.42 831 SER A N 1
ATOM 3383 C CA . SER A 1 522 ? 19.431 -15.873 -40.814 1.00 84.50 831 SER A CA 1
ATOM 3384 C C . SER A 1 522 ? 18.253 -15.477 -39.934 1.00 83.03 831 SER A C 1
ATOM 3385 O O . SER A 1 522 ? 17.249 -16.191 -39.875 1.00 83.38 831 SER A O 1
ATOM 3388 N N . PHE A 1 523 ? 18.379 -14.333 -39.265 1.00 81.48 832 PHE A N 1
ATOM 3389 C CA . PHE A 1 523 ? 17.395 -13.914 -38.266 1.00 63.79 832 PHE A CA 1
ATOM 3390 C C . PHE A 1 523 ? 17.175 -12.403 -38.254 1.00 67.17 832 PHE A C 1
ATOM 3391 O O . PHE A 1 523 ? 17.945 -11.654 -38.847 1.00 64.11 832 PHE A O 1
ATOM 3399 N N . VAL A 1 524 ? 16.123 -11.963 -37.568 1.00 68.02 833 VAL A N 1
ATOM 3400 C CA . VAL A 1 524 ? 15.818 -10.538 -37.433 1.00 68.08 833 VAL A CA 1
ATOM 3401 C C . VAL A 1 524 ? 16.013 -10.062 -35.992 1.00 66.98 833 VAL A C 1
ATOM 3402 O O . VAL A 1 524 ? 15.769 -10.809 -35.047 1.00 70.02 833 VAL A O 1
ATOM 3406 N N . ALA A 1 525 ? 16.461 -8.819 -35.832 1.00 64.84 834 ALA A N 1
ATOM 3407 C CA . ALA A 1 525 ? 16.589 -8.212 -34.510 1.00 63.44 834 ALA A CA 1
ATOM 3408 C C . ALA A 1 525 ? 15.792 -6.910 -34.427 1.00 66.30 834 ALA A C 1
ATOM 3409 O O . ALA A 1 525 ? 15.981 -6.013 -35.244 1.00 73.97 834 ALA A O 1
ATOM 3411 N N . SER A 1 526 ? 14.905 -6.809 -33.437 1.00 64.75 835 SER A N 1
ATOM 3412 C CA . SER A 1 526 ? 14.063 -5.622 -33.269 1.00 61.83 835 SER A CA 1
ATOM 3413 C C . SER A 1 526 ? 14.222 -4.973 -31.891 1.00 59.72 835 SER A C 1
ATOM 3414 O O . SER A 1 526 ? 14.350 -5.660 -30.880 1.00 56.19 835 SER A O 1
ATOM 3417 N N . VAL A 1 527 ? 14.205 -3.643 -31.863 1.00 63.65 836 VAL A N 1
ATOM 3418 C CA . VAL A 1 527 ? 14.277 -2.882 -30.619 1.00 65.99 836 VAL A CA 1
ATOM 3419 C C . VAL A 1 527 ? 13.119 -1.891 -30.525 1.00 70.30 836 VAL A C 1
ATOM 3420 O O . VAL A 1 527 ? 12.953 -1.026 -31.393 1.00 67.10 836 VAL A O 1
ATOM 3424 N N . SER A 1 528 ? 12.331 -2.029 -29.463 1.00 80.55 837 SER A N 1
ATOM 3425 C CA . SER A 1 528 ? 11.211 -1.137 -29.182 1.00 89.94 837 SER A CA 1
ATOM 3426 C C . SER A 1 528 ? 11.663 0.075 -28.376 1.00 93.16 837 SER A C 1
ATOM 3427 O O . SER A 1 528 ? 12.536 -0.044 -27.517 1.00 90.45 837 SER A O 1
ATOM 3430 N N . PRO A 1 529 ? 11.064 1.245 -28.648 1.00 103.59 838 PRO A N 1
ATOM 3431 C CA . PRO A 1 529 ? 11.439 2.500 -27.985 1.00 107.94 838 PRO A CA 1
ATOM 3432 C C . PRO A 1 529 ? 11.337 2.454 -26.459 1.00 107.62 838 PRO A C 1
ATOM 3433 O O . PRO A 1 529 ? 12.268 2.898 -25.792 1.00 105.70 838 PRO A O 1
ATOM 3437 N N . ALA A 1 530 ? 10.234 1.950 -25.915 1.00 113.24 839 ALA A N 1
ATOM 3438 C CA . ALA A 1 530 ? 10.118 1.807 -24.465 1.00 117.70 839 ALA A CA 1
ATOM 3439 C C . ALA A 1 530 ? 9.339 0.558 -24.061 1.00 122.95 839 ALA A C 1
ATOM 3440 O O . ALA A 1 530 ? 8.245 0.320 -24.570 1.00 130.27 839 ALA A O 1
ATOM 3442 N N . ASP A 1 531 ? 9.892 -0.238 -23.147 1.00 124.85 840 ASP A N 1
ATOM 3443 C CA . ASP A 1 531 ? 11.278 -0.112 -22.702 1.00 121.97 840 ASP A CA 1
ATOM 3444 C C . ASP A 1 531 ? 12.196 -0.818 -23.690 1.00 107.04 840 ASP A C 1
ATOM 3445 O O . ASP A 1 531 ? 11.757 -1.712 -24.417 1.00 102.14 840 ASP A O 1
ATOM 3450 N N . ARG A 1 532 ? 13.464 -0.423 -23.724 1.00 101.54 841 ARG A N 1
ATOM 3451 C CA . ARG A 1 532 ? 14.364 -0.941 -24.745 1.00 90.68 841 ARG A CA 1
ATOM 3452 C C . ARG A 1 532 ? 14.705 -2.396 -24.465 1.00 78.44 841 ARG A C 1
ATOM 3453 O O . ARG A 1 532 ? 15.344 -2.719 -23.465 1.00 77.94 841 ARG A O 1
ATOM 3461 N N . MET A 1 533 ? 14.316 -3.258 -25.398 1.00 68.62 842 MET A N 1
ATOM 3462 C CA . MET A 1 533 ? 14.530 -4.696 -25.297 1.00 60.08 842 MET A CA 1
ATOM 3463 C C . MET A 1 533 ? 14.665 -5.252 -26.706 1.00 58.59 842 MET A C 1
ATOM 3464 O O . MET A 1 533 ? 14.042 -4.745 -27.640 1.00 58.65 842 MET A O 1
ATOM 3469 N N . LEU A 1 534 ? 15.478 -6.290 -26.860 1.00 56.31 843 LEU A N 1
ATOM 3470 C CA . LEU A 1 534 ? 15.763 -6.829 -28.180 1.00 55.72 843 LEU A CA 1
ATOM 3471 C C . LEU A 1 534 ? 14.934 -8.077 -28.476 1.00 51.25 843 LEU A C 1
ATOM 3472 O O . LEU A 1 534 ? 14.917 -9.022 -27.689 1.00 40.37 843 LEU A O 1
ATOM 3477 N N . THR A 1 535 ? 14.236 -8.062 -29.609 1.00 54.59 844 THR A N 1
ATOM 3478 C CA . THR A 1 535 ? 13.464 -9.219 -30.054 1.00 54.74 844 THR A CA 1
ATOM 3479 C C . THR A 1 535 ? 14.139 -9.905 -31.241 1.00 55.69 844 THR A C 1
ATOM 3480 O O . THR A 1 535 ? 14.171 -9.368 -32.349 1.00 58.96 844 THR A O 1
ATOM 3484 N N . VAL A 1 536 ? 14.669 -11.100 -31.004 1.00 56.10 845 VAL A N 1
ATOM 3485 C CA . VAL A 1 536 ? 15.354 -11.853 -32.046 1.00 59.35 845 VAL A CA 1
ATOM 3486 C C . VAL A 1 536 ? 14.486 -12.999 -32.558 1.00 63.00 845 VAL A C 1
ATOM 3487 O O . VAL A 1 536 ? 14.112 -13.893 -31.799 1.00 60.38 845 VAL A O 1
ATOM 3491 N N . THR A 1 537 ? 14.172 -12.967 -33.849 1.00 66.32 846 THR A N 1
ATOM 3492 C CA . THR A 1 537 ? 13.291 -13.962 -34.454 1.00 73.69 846 THR A CA 1
ATOM 3493 C C . THR A 1 537 ? 13.953 -14.638 -35.657 1.00 77.07 846 THR A C 1
ATOM 3494 O O . THR A 1 537 ? 14.689 -13.995 -36.403 1.00 77.25 846 THR A O 1
ATOM 3498 N N . PRO A 1 538 ? 13.695 -15.946 -35.843 1.00 85.51 847 PRO A N 1
ATOM 3499 C CA . PRO A 1 538 ? 14.327 -16.708 -36.927 1.00 87.02 847 PRO A CA 1
ATOM 3500 C C . PRO A 1 538 ? 13.729 -16.430 -38.305 1.00 88.58 847 PRO A C 1
ATOM 3501 O O . PRO A 1 538 ? 12.524 -16.208 -38.418 1.00 90.18 847 PRO A O 1
ATOM 3505 N N . LEU A 1 539 ? 14.567 -16.458 -39.337 1.00 89.07 848 LEU A N 1
ATOM 3506 C CA . LEU A 1 539 ? 14.096 -16.372 -40.719 1.00 92.15 848 LEU A CA 1
ATOM 3507 C C . LEU A 1 539 ? 14.431 -17.647 -41.479 1.00 94.48 848 LEU A C 1
ATOM 3508 O O . LEU A 1 539 ? 13.545 -18.444 -41.789 1.00 99.06 848 LEU A O 1
ATOM 3513 N N . GLN A 1 540 ? 15.713 -17.837 -41.777 1.00 96.93 849 GLN A N 1
ATOM 3514 C CA . GLN A 1 540 ? 16.149 -19.058 -42.449 1.00 104.36 849 GLN A CA 1
ATOM 3515 C C . GLN A 1 540 ? 16.962 -19.917 -41.494 1.00 102.36 849 GLN A C 1
ATOM 3516 O O . GLN A 1 540 ? 18.078 -19.562 -41.117 1.00 101.24 849 GLN A O 1
ATOM 3522 N N . ASP A 1 541 ? 16.395 -21.056 -41.116 1.00 103.89 850 ASP A N 1
ATOM 3523 C CA . ASP A 1 541 ? 17.031 -21.937 -40.150 1.00 101.60 850 ASP A CA 1
ATOM 3524 C C . ASP A 1 541 ? 16.936 -23.391 -40.592 1.00 102.69 850 ASP A C 1
ATOM 3525 O O . ASP A 1 541 ? 16.057 -24.125 -40.143 1.00 101.96 850 ASP A O 1
ATOM 3530 N N . PRO A 1 542 ? 17.849 -23.810 -41.481 1.00 102.91 851 PRO A N 1
ATOM 3531 C CA . PRO A 1 542 ? 17.876 -25.169 -42.033 1.00 107.82 851 PRO A CA 1
ATOM 3532 C C . PRO A 1 542 ? 18.123 -26.255 -40.990 1.00 113.77 851 PRO A C 1
ATOM 3533 O O . PRO A 1 542 ? 17.472 -27.298 -41.032 1.00 114.84 851 PRO A O 1
ATOM 3537 N N . GLN A 1 543 ? 19.057 -26.018 -40.074 1.00 117.70 852 GLN A N 1
ATOM 3538 C CA . GLN A 1 543 ? 19.439 -27.039 -39.103 1.00 117.61 852 GLN A CA 1
ATOM 3539 C C . GLN A 1 543 ? 18.768 -26.889 -37.737 1.00 111.13 852 GLN A C 1
ATOM 3540 O O . GLN A 1 543 ? 19.007 -27.691 -36.835 1.00 108.20 852 GLN A O 1
ATOM 3546 N N . GLY A 1 544 ? 17.930 -25.871 -37.585 1.00 108.90 853 GLY A N 1
ATOM 3547 C CA . GLY A 1 544 ? 17.196 -25.679 -36.347 1.00 110.30 853 GLY A CA 1
ATOM 3548 C C . GLY A 1 544 ? 18.073 -25.261 -35.180 1.00 107.48 853 GLY A C 1
ATOM 3549 O O . GLY A 1 544 ? 17.759 -25.543 -34.023 1.00 103.64 853 GLY A O 1
ATOM 3550 N N . LEU A 1 545 ? 19.174 -24.584 -35.488 1.00 110.97 854 LEU A N 1
ATOM 3551 C CA . LEU A 1 545 ? 20.133 -24.156 -34.473 1.00 107.00 854 LEU A CA 1
ATOM 3552 C C . LEU A 1 545 ? 19.861 -22.746 -33.952 1.00 97.51 854 LEU A C 1
ATOM 3553 O O . LEU A 1 545 ? 20.668 -22.195 -33.202 1.00 92.37 854 LEU A O 1
ATOM 3558 N N . PHE A 1 546 ? 18.749 -22.155 -34.379 1.00 94.17 855 PHE A N 1
ATOM 3559 C CA . PHE A 1 546 ? 18.361 -20.826 -33.908 1.00 87.64 855 PHE A CA 1
ATOM 3560 C C . PHE A 1 546 ? 18.309 -20.689 -32.377 1.00 83.41 855 PHE A C 1
ATOM 3561 O O . PHE A 1 546 ? 18.869 -19.737 -31.842 1.00 77.52 855 PHE A O 1
ATOM 3569 N N . PRO A 1 547 ? 17.645 -21.629 -31.665 1.00 86.29 856 PRO A N 1
ATOM 3570 C CA . PRO A 1 547 ? 17.578 -21.472 -30.204 1.00 85.06 856 PRO A CA 1
ATOM 3571 C C . PRO A 1 547 ? 18.939 -21.394 -29.499 1.00 84.59 856 PRO A C 1
ATOM 3572 O O . PRO A 1 547 ? 19.071 -20.637 -28.532 1.00 83.21 856 PRO A O 1
ATOM 3576 N N . ASP A 1 548 ? 19.924 -22.154 -29.970 1.00 86.03 857 ASP A N 1
ATOM 3577 C CA . ASP A 1 548 ? 21.273 -22.087 -29.412 1.00 87.87 857 ASP A CA 1
ATOM 3578 C C . ASP A 1 548 ? 21.822 -20.673 -29.547 1.00 87.62 857 ASP A C 1
ATOM 3579 O O . ASP A 1 548 ? 22.358 -20.099 -28.589 1.00 93.21 857 ASP A O 1
ATOM 3584 N N . LEU A 1 549 ? 21.669 -20.114 -30.744 1.00 80.99 858 LEU A N 1
ATOM 3585 C CA . LEU A 1 549 ? 22.077 -18.744 -31.015 1.00 72.36 858 LEU A CA 1
ATOM 3586 C C . LEU A 1 549 ? 21.339 -17.771 -30.110 1.00 67.69 858 LEU A C 1
ATOM 3587 O O . LEU A 1 549 ? 21.904 -16.771 -29.678 1.00 65.14 858 LEU A O 1
ATOM 3592 N N . HIS A 1 550 ? 20.077 -18.069 -29.820 1.00 65.29 859 HIS A N 1
ATOM 3593 C CA . HIS A 1 550 ? 19.254 -17.165 -29.029 1.00 58.74 859 HIS A CA 1
ATOM 3594 C C . HIS A 1 550 ? 19.707 -17.146 -27.577 1.00 57.20 859 HIS A C 1
ATOM 3595 O O . HIS A 1 550 ? 19.810 -16.080 -26.974 1.00 57.12 859 HIS A O 1
ATOM 3602 N N . HIS A 1 551 ? 19.976 -18.320 -27.016 1.00 55.44 860 HIS A N 1
ATOM 3603 C CA . HIS A 1 551 ? 20.500 -18.390 -25.657 1.00 58.21 860 HIS A CA 1
ATOM 3604 C C . HIS A 1 551 ? 21.845 -17.674 -25.593 1.00 53.07 860 HIS A C 1
ATOM 3605 O O . HIS A 1 551 ? 22.119 -16.885 -24.667 1.00 54.72 860 HIS A O 1
ATOM 3612 N N . PHE A 1 552 ? 22.672 -17.935 -26.602 1.00 51.38 861 PHE A N 1
ATOM 3613 C CA . PHE A 1 552 ? 23.976 -17.294 -26.684 1.00 54.44 861 PHE A CA 1
ATOM 3614 C C . PHE A 1 552 ? 23.850 -15.781 -26.674 1.00 52.65 861 PHE A C 1
ATOM 3615 O O . PHE A 1 552 ? 24.572 -15.116 -25.954 1.00 55.84 861 PHE A O 1
ATOM 3623 N N . LEU A 1 553 ? 22.936 -15.246 -27.476 1.00 51.74 862 LEU A N 1
ATOM 3624 C CA . LEU A 1 553 ? 22.730 -13.805 -27.555 1.00 47.72 862 LEU A CA 1
ATOM 3625 C C . LEU A 1 553 ? 22.199 -13.277 -26.226 1.00 50.36 862 LEU A C 1
ATOM 3626 O O . LEU A 1 553 ? 22.526 -12.161 -25.815 1.00 53.09 862 LEU A O 1
ATOM 3631 N N . GLN A 1 554 ? 21.390 -14.096 -25.556 1.00 50.52 863 GLN A N 1
ATOM 3632 C CA . GLN A 1 554 ? 20.859 -13.745 -24.246 1.00 50.82 863 GLN A CA 1
ATOM 3633 C C . GLN A 1 554 ? 21.985 -13.490 -23.268 1.00 52.98 863 GLN A C 1
ATOM 3634 O O . GLN A 1 554 ? 21.917 -12.564 -22.460 1.00 57.25 863 GLN A O 1
ATOM 3640 N N . VAL A 1 555 ? 23.022 -14.319 -23.338 1.00 55.81 864 VAL A N 1
ATOM 3641 C CA . VAL A 1 555 ? 24.169 -14.133 -22.449 1.00 57.46 864 VAL A CA 1
ATOM 3642 C C . VAL A 1 555 ? 25.132 -13.034 -22.929 1.00 58.26 864 VAL A C 1
ATOM 3643 O O . VAL A 1 555 ? 25.613 -12.216 -22.140 1.00 57.71 864 VAL A O 1
ATOM 3647 N N . PHE A 1 556 ? 25.385 -13.026 -24.233 1.00 53.61 865 PHE A N 1
ATOM 3648 C CA . PHE A 1 556 ? 26.454 -12.263 -24.868 1.00 52.23 865 PHE A CA 1
ATOM 3649 C C . PHE A 1 556 ? 26.130 -10.788 -25.087 1.00 49.78 865 PHE A C 1
ATOM 3650 O O . PHE A 1 556 ? 26.978 -9.926 -24.868 1.00 52.08 865 PHE A O 1
ATOM 3658 N N . LEU A 1 557 ? 24.913 -10.496 -25.531 1.00 51.82 866 LEU A N 1
ATOM 3659 C CA . LEU A 1 557 ? 24.561 -9.122 -25.897 1.00 49.99 866 LEU A CA 1
ATOM 3660 C C . LEU A 1 557 ? 24.531 -8.128 -24.727 1.00 48.33 866 LEU A C 1
ATOM 3661 O O . LEU A 1 557 ? 25.052 -7.020 -24.865 1.00 50.85 866 LEU A O 1
ATOM 3666 N N . PRO A 1 558 ? 23.928 -8.504 -23.579 1.00 51.83 867 PRO A N 1
ATOM 3667 C CA . PRO A 1 558 ? 23.985 -7.564 -22.450 1.00 54.03 867 PRO A CA 1
ATOM 3668 C C . PRO A 1 558 ? 25.417 -7.286 -22.008 1.00 49.55 867 PRO A C 1
ATOM 3669 O O . PRO A 1 558 ? 25.721 -6.193 -21.540 1.00 45.68 867 PRO A O 1
ATOM 3673 N N . GLN A 1 559 ? 26.277 -8.285 -22.168 1.00 52.50 868 GLN A N 1
ATOM 3674 C CA . GLN A 1 559 ? 27.695 -8.173 -21.860 1.00 57.22 868 GLN A CA 1
ATOM 3675 C C . GLN A 1 559 ? 28.375 -7.140 -22.762 1.00 63.28 868 GLN A C 1
ATOM 3676 O O . GLN A 1 559 ? 29.092 -6.247 -22.288 1.00 69.19 868 GLN A O 1
ATOM 3682 N N . ALA A 1 560 ? 28.127 -7.264 -24.062 1.00 59.44 869 ALA A N 1
ATOM 3683 C CA . ALA A 1 560 ? 28.683 -6.356 -25.056 1.00 57.65 869 ALA A CA 1
ATOM 3684 C C . ALA A 1 560 ? 28.212 -4.925 -24.826 1.00 56.80 869 ALA A C 1
ATOM 3685 O O . ALA A 1 560 ? 29.019 -3.993 -24.784 1.00 53.27 869 ALA A O 1
ATOM 3687 N N . ILE A 1 561 ? 26.901 -4.756 -24.683 1.00 53.86 870 ILE A N 1
ATOM 3688 C CA . ILE A 1 561 ? 26.332 -3.446 -24.394 1.00 55.30 870 ILE A CA 1
ATOM 3689 C C . ILE A 1 561 ? 26.972 -2.861 -23.139 1.00 57.50 870 ILE A C 1
ATOM 3690 O O . ILE A 1 561 ? 27.399 -1.703 -23.127 1.00 64.00 870 ILE A O 1
ATOM 3695 N N . ARG A 1 562 ? 27.063 -3.687 -22.101 1.00 55.39 871 ARG A N 1
ATOM 3696 C CA . ARG A 1 562 ? 27.627 -3.286 -20.817 1.00 57.78 871 ARG A CA 1
ATOM 3697 C C . ARG A 1 562 ? 29.049 -2.746 -20.965 1.00 60.78 871 ARG A C 1
ATOM 3698 O O . ARG A 1 562 ? 29.380 -1.691 -20.422 1.00 65.86 871 ARG A O 1
ATOM 3706 N N . HIS A 1 563 ? 29.888 -3.461 -21.708 1.00 60.08 872 HIS A N 1
ATOM 3707 C CA . HIS A 1 563 ? 31.258 -2.999 -21.917 1.00 65.05 872 HIS A CA 1
ATOM 3708 C C . HIS A 1 563 ? 31.320 -1.782 -22.832 1.00 65.58 872 HIS A C 1
ATOM 3709 O O . HIS A 1 563 ? 32.266 -1.001 -22.763 1.00 69.93 872 HIS A O 1
ATOM 3716 N N . LEU A 1 564 ? 30.313 -1.615 -23.685 1.00 68.77 873 LEU A N 1
ATOM 3717 C CA . LEU A 1 564 ? 30.248 -0.426 -24.529 1.00 77.51 873 LEU A CA 1
ATOM 3718 C C . LEU A 1 564 ? 29.791 0.789 -23.729 1.00 83.35 873 LEU A C 1
ATOM 3719 O O . LEU A 1 564 ? 29.983 1.930 -24.151 1.00 93.74 873 LEU A O 1
ATOM 3724 N N . LYS A 1 565 ? 29.183 0.542 -22.574 1.00 75.92 874 LYS A N 1
ATOM 3725 C CA . LYS A 1 565 ? 28.782 1.629 -21.691 1.00 73.26 874 LYS A CA 1
ATOM 3726 C C . LYS A 1 565 ? 30.011 2.191 -20.985 1.00 75.50 874 LYS A C 1
ATOM 3727 O O . LYS A 1 565 ? 30.096 3.391 -20.714 1.00 73.80 874 LYS A O 1
ATOM 3733 N N . LEU A 1 566 ? 30.965 1.309 -20.698 1.00 76.38 875 LEU A N 1
ATOM 3734 C CA . LEU A 1 566 ? 32.131 1.660 -19.897 1.00 79.74 875 LEU A CA 1
ATOM 3735 C C . LEU A 1 566 ? 33.323 2.107 -20.739 1.00 86.67 875 LEU A C 1
ATOM 3736 O O . LEU A 1 566 ? 34.400 2.374 -20.206 1.00 87.40 875 LEU A O 1
ATOM 3741 N N . GLU A 1 567 ? 33.132 2.186 -22.052 1.00 94.44 876 GLU A N 1
ATOM 3742 C CA . GLU A 1 567 ? 34.170 2.717 -22.928 1.00 103.04 876 GLU A CA 1
ATOM 3743 C C . GLU A 1 567 ? 34.019 4.228 -23.076 1.00 108.78 876 GLU A C 1
ATOM 3744 O O . GLU A 1 567 ? 34.867 4.890 -23.673 1.00 112.87 876 GLU A O 1
ATOM 3750 N N . HIS A 1 568 ? 32.936 4.766 -22.524 1.00 108.16 877 HIS A N 1
ATOM 3751 C CA . HIS A 1 568 ? 32.736 6.210 -22.474 1.00 113.74 877 HIS A CA 1
ATOM 3752 C C . HIS A 1 568 ? 33.280 6.789 -21.171 1.00 110.59 877 HIS A C 1
ATOM 3753 O O . HIS A 1 568 ? 33.903 6.082 -20.377 1.00 106.28 877 HIS A O 1
ATOM 3760 N N . ASP B 1 6 ? -50.702 10.896 22.794 1.00 131.90 145 ASP B N 1
ATOM 3761 C CA . ASP B 1 6 ? -49.993 9.623 22.757 1.00 129.19 145 ASP B CA 1
ATOM 3762 C C . ASP B 1 6 ? -48.731 9.672 23.613 1.00 130.35 145 ASP B C 1
ATOM 3763 O O . ASP B 1 6 ? -48.076 10.714 23.704 1.00 134.37 145 ASP B O 1
ATOM 3768 N N . SER B 1 7 ? -48.427 8.547 24.262 1.00 126.91 146 SER B N 1
ATOM 3769 C CA . SER B 1 7 ? -47.252 8.379 25.127 1.00 128.28 146 SER B CA 1
ATOM 3770 C C . SER B 1 7 ? -47.333 9.223 26.404 1.00 131.21 146 SER B C 1
ATOM 3771 O O . SER B 1 7 ? -46.541 9.043 27.329 1.00 130.70 146 SER B O 1
ATOM 3774 N N . HIS B 1 8 ? -48.303 10.131 26.449 1.00 135.47 147 HIS B N 1
ATOM 3775 C CA . HIS B 1 8 ? -48.518 10.991 27.603 1.00 142.63 147 HIS B CA 1
ATOM 3776 C C . HIS B 1 8 ? -49.902 10.723 28.178 1.00 141.48 147 HIS B C 1
ATOM 3777 O O . HIS B 1 8 ? -50.042 10.272 29.315 1.00 146.56 147 HIS B O 1
ATOM 3784 N N . GLN B 1 9 ? -50.920 11.011 27.373 1.00 130.74 148 GLN B N 1
ATOM 3785 C CA . GLN B 1 9 ? -52.310 10.733 27.719 1.00 115.31 148 GLN B CA 1
ATOM 3786 C C . GLN B 1 9 ? -52.517 9.258 28.046 1.00 96.12 148 GLN B C 1
ATOM 3787 O O . GLN B 1 9 ? -53.312 8.909 28.919 1.00 89.33 148 GLN B O 1
ATOM 3793 N N . LEU B 1 10 ? -51.792 8.400 27.334 1.00 82.52 149 LEU B N 1
ATOM 3794 C CA . LEU B 1 10 ? -51.901 6.956 27.503 1.00 71.04 149 LEU B CA 1
ATOM 3795 C C . LEU B 1 10 ? -51.495 6.523 28.906 1.00 64.83 149 LEU B C 1
ATOM 3796 O O . LEU B 1 10 ? -52.166 5.698 29.529 1.00 58.33 149 LEU B O 1
ATOM 3801 N N . ALA B 1 11 ? -50.392 7.081 29.394 1.00 68.63 150 ALA B N 1
ATOM 3802 C CA . ALA B 1 11 ? -49.884 6.748 30.718 1.00 72.93 150 ALA B CA 1
ATOM 3803 C C . ALA B 1 11 ? -50.913 7.034 31.809 1.00 79.10 150 ALA B C 1
ATOM 3804 O O . ALA B 1 11 ? -51.184 6.178 32.653 1.00 80.14 150 ALA B O 1
ATOM 3806 N N . LYS B 1 12 ? -51.489 8.234 31.790 1.00 77.76 151 LYS B N 1
ATOM 3807 C CA . LYS B 1 12 ? -52.456 8.617 32.814 1.00 83.04 151 LYS B CA 1
ATOM 3808 C C . LYS B 1 12 ? -53.788 7.904 32.609 1.00 72.61 151 LYS B C 1
ATOM 3809 O O . LYS B 1 12 ? -54.532 7.679 33.563 1.00 76.20 151 LYS B O 1
ATOM 3815 N N . ALA B 1 13 ? -54.077 7.535 31.366 1.00 66.68 152 ALA B N 1
ATOM 3816 C CA . ALA B 1 13 ? -55.299 6.799 31.069 1.00 59.63 152 ALA B CA 1
ATOM 3817 C C . ALA B 1 13 ? -55.217 5.393 31.653 1.00 69.04 152 ALA B C 1
ATOM 3818 O O . ALA B 1 13 ? -56.208 4.856 32.148 1.00 70.19 152 ALA B O 1
ATOM 3820 N N . LEU B 1 14 ? -54.028 4.801 31.590 1.00 64.01 153 LEU B N 1
ATOM 3821 C CA . LEU B 1 14 ? -53.809 3.472 32.148 1.00 66.29 153 LEU B CA 1
ATOM 3822 C C . LEU B 1 14 ? -53.679 3.529 33.665 1.00 64.51 153 LEU B C 1
ATOM 3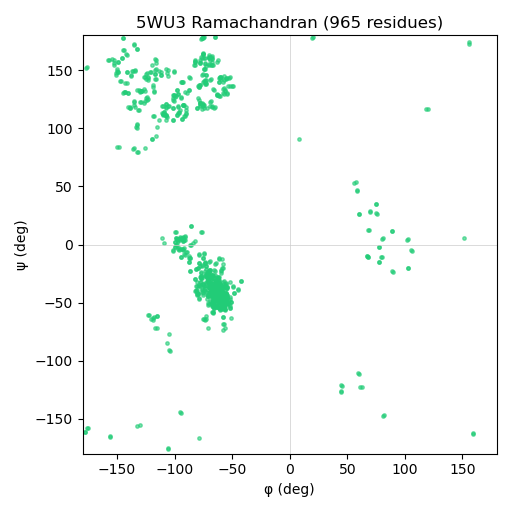823 O O . LEU B 1 14 ? -54.061 2.595 34.369 1.00 57.81 153 LEU B O 1
ATOM 3828 N N . ALA B 1 15 ? -53.125 4.629 34.161 1.00 69.19 154 ALA B N 1
ATOM 3829 C CA . ALA B 1 15 ? -52.959 4.816 35.595 1.00 63.50 154 ALA B CA 1
ATOM 3830 C C . ALA B 1 15 ? -54.307 5.002 36.278 1.00 89.00 154 ALA B C 1
ATOM 3831 O O . ALA B 1 15 ? -54.520 4.528 37.393 1.00 89.34 154 ALA B O 1
ATOM 3833 N N . GLU B 1 16 ? -55.219 5.681 35.590 1.00 86.38 155 GLU B N 1
ATOM 3834 C CA . GLU B 1 16 ? -56.510 6.038 36.168 1.00 95.36 155 GLU B CA 1
ATOM 3835 C C . GLU B 1 16 ? -57.470 4.864 36.371 1.00 93.90 155 GLU B C 1
ATOM 3836 O O . GLU B 1 16 ? -58.328 4.913 37.251 1.00 101.40 155 GLU B O 1
ATOM 3842 N N . ALA B 1 17 ? -57.330 3.807 35.576 1.00 92.01 156 ALA B N 1
ATOM 3843 C CA . ALA B 1 17 ? -58.405 2.823 35.482 1.00 89.21 156 ALA B CA 1
ATOM 3844 C C . ALA B 1 17 ? -58.187 1.540 36.277 1.00 90.52 156 ALA B C 1
ATOM 3845 O O . ALA B 1 17 ? -57.376 0.698 35.895 1.00 88.22 156 ALA B O 1
ATOM 3847 N N . ALA B 1 18 ? -58.933 1.413 37.374 1.00 91.21 157 ALA B N 1
ATOM 3848 C CA . ALA B 1 18 ? -59.229 0.136 38.034 1.00 86.26 157 ALA B CA 1
ATOM 3849 C C . ALA B 1 18 ? -58.035 -0.806 38.210 1.00 89.55 157 ALA B C 1
ATOM 3850 O O . ALA B 1 18 ? -57.060 -0.468 38.872 1.00 96.77 157 ALA B O 1
ATOM 3852 N N . ASP B 1 19 ? -58.152 -2.005 37.643 1.00 84.52 158 ASP B N 1
ATOM 3853 C CA . ASP B 1 19 ? -57.104 -3.024 37.709 1.00 83.04 158 ASP B CA 1
ATOM 3854 C C . ASP B 1 19 ? -56.346 -3.203 36.386 1.00 79.71 158 ASP B C 1
ATOM 3855 O O . ASP B 1 19 ? -56.557 -2.461 35.427 1.00 79.46 158 ASP B O 1
ATOM 3860 N N . VAL B 1 20 ? -55.453 -4.188 36.358 1.00 74.30 159 VAL B N 1
ATOM 3861 C CA . VAL B 1 20 ? -54.654 -4.496 35.173 1.00 67.10 159 VAL B CA 1
ATOM 3862 C C . VAL B 1 20 ? -55.514 -4.845 33.957 1.00 65.83 159 VAL B C 1
ATOM 3863 O O . VAL B 1 20 ? -55.234 -4.395 32.845 1.00 66.87 159 VAL B O 1
ATOM 3867 N N . GLY B 1 21 ? -56.561 -5.639 34.166 1.00 59.52 160 GLY B N 1
ATOM 3868 C CA . GLY B 1 21 ? -57.450 -6.016 33.080 1.00 59.31 160 GLY B CA 1
ATOM 3869 C C . GLY B 1 21 ? -58.084 -4.808 32.414 1.00 58.29 160 GLY B C 1
ATOM 3870 O O . GLY B 1 21 ? -58.188 -4.728 31.182 1.00 61.54 160 GLY B O 1
ATOM 3871 N N . ALA B 1 22 ? -58.499 -3.855 33.242 1.00 57.05 161 ALA B N 1
ATOM 3872 C CA . ALA B 1 22 ? -59.072 -2.613 32.754 1.00 57.90 161 ALA B CA 1
ATOM 3873 C C . ALA B 1 22 ? -58.034 -1.839 31.955 1.00 57.63 161 ALA B C 1
ATOM 3874 O O . ALA B 1 22 ? -58.373 -1.156 30.992 1.00 62.13 161 ALA B O 1
ATOM 3876 N N . GLN B 1 23 ? -56.770 -1.955 32.358 1.00 54.87 162 GLN B N 1
ATOM 3877 C CA . GLN B 1 23 ? -55.671 -1.303 31.648 1.00 52.90 162 GLN B CA 1
ATOM 3878 C C . GLN B 1 23 ? -55.452 -1.921 30.270 1.00 49.11 162 GLN B C 1
ATOM 3879 O O . GLN B 1 23 ? -55.207 -1.213 29.298 1.00 44.57 162 GLN B O 1
ATOM 3885 N N . MET B 1 24 ? -55.520 -3.245 30.196 1.00 47.77 163 MET B N 1
ATOM 3886 C CA . MET B 1 24 ? -55.333 -3.952 28.933 1.00 48.75 163 MET B CA 1
ATOM 3887 C C . MET B 1 24 ? -56.464 -3.631 27.954 1.00 51.99 163 MET B C 1
ATOM 3888 O O . MET B 1 24 ? -56.224 -3.290 26.786 1.00 53.65 163 MET B O 1
ATOM 3893 N N . ILE B 1 25 ? -57.697 -3.738 28.444 1.00 52.55 164 ILE B N 1
ATOM 3894 C CA . ILE B 1 25 ? -58.877 -3.389 27.655 1.00 53.49 164 ILE B CA 1
ATOM 3895 C C . ILE B 1 25 ? -58.840 -1.926 27.185 1.00 51.61 164 ILE B C 1
ATOM 3896 O O . ILE B 1 25 ? -59.078 -1.628 26.006 1.00 47.54 164 ILE B O 1
ATOM 3901 N N . LYS B 1 26 ? -58.529 -1.022 28.110 1.00 53.43 165 LYS B N 1
ATOM 3902 C CA . LYS B 1 26 ? -58.418 0.399 27.800 1.00 58.09 165 LYS B CA 1
ATOM 3903 C C . LYS B 1 26 ? -57.347 0.622 26.734 1.00 54.62 165 LYS B C 1
ATOM 3904 O O . LYS B 1 26 ? -57.506 1.457 25.842 1.00 50.96 165 LYS B O 1
ATOM 3910 N N . LEU B 1 27 ? -56.260 -0.138 26.835 1.00 51.62 166 LEU B N 1
ATOM 3911 C CA . LEU B 1 27 ? -55.170 -0.065 25.871 1.00 48.42 166 LEU B CA 1
ATOM 3912 C C . LEU B 1 27 ? -55.670 -0.448 24.486 1.00 53.63 166 LEU B C 1
ATOM 3913 O O . LEU B 1 27 ? -55.321 0.192 23.489 1.00 53.53 166 LEU B O 1
ATOM 3918 N N . VAL B 1 28 ? -56.483 -1.500 24.429 1.00 51.32 167 VAL B N 1
ATOM 3919 C CA . VAL B 1 28 ? -57.115 -1.883 23.171 1.00 47.97 167 VAL B CA 1
ATOM 3920 C C . VAL B 1 28 ? -57.945 -0.732 22.620 1.00 51.35 167 VAL B C 1
ATOM 3921 O O . VAL B 1 28 ? -57.852 -0.403 21.438 1.00 51.23 167 VAL B O 1
ATOM 3925 N N . GLY B 1 29 ? -58.740 -0.111 23.486 1.00 54.53 168 GLY B N 1
ATOM 3926 C CA . GLY B 1 29 ? -59.563 1.018 23.082 1.00 41.78 168 GLY B CA 1
ATOM 3927 C C . GLY B 1 29 ? -58.777 2.199 22.531 1.00 49.30 168 GLY B C 1
ATOM 3928 O O . GLY B 1 29 ? -59.203 2.856 21.579 1.00 43.84 168 GLY B O 1
ATOM 3929 N N . LEU B 1 30 ? -57.630 2.480 23.138 1.00 50.51 169 LEU B N 1
ATOM 3930 C CA . LEU B 1 30 ? -56.826 3.633 22.749 1.00 47.20 169 LEU B CA 1
ATOM 3931 C C . LEU B 1 30 ? -55.954 3.394 21.515 1.00 46.19 169 LEU B C 1
ATOM 3932 O O . LEU B 1 30 ? -55.753 4.303 20.714 1.00 50.26 169 LEU B O 1
ATOM 3937 N N . ARG B 1 31 ? -55.430 2.182 21.356 1.00 38.37 170 ARG B N 1
ATOM 3938 C CA . ARG B 1 31 ? -54.527 1.912 20.239 1.00 41.12 170 ARG B CA 1
ATOM 3939 C C . ARG B 1 31 ? -55.222 1.615 18.907 1.00 40.14 170 ARG B C 1
ATOM 3940 O O . ARG B 1 31 ? -54.664 1.891 17.848 1.00 38.93 170 ARG B O 1
ATOM 3948 N N . GLU B 1 32 ? -56.425 1.049 18.951 1.00 44.63 171 GLU B N 1
ATOM 3949 C CA . GLU B 1 32 ? -57.108 0.638 17.722 1.00 44.98 171 GLU B CA 1
ATOM 3950 C C . GLU B 1 32 ? -57.523 1.820 16.846 1.00 43.47 171 GLU B C 1
ATOM 3951 O O . GLU B 1 32 ? -57.730 2.930 17.334 1.00 53.84 171 GLU B O 1
ATOM 3957 N N . LEU B 1 33 ? -57.654 1.558 15.550 1.00 35.70 172 LEU B N 1
ATOM 3958 C CA . LEU B 1 33 ? -58.009 2.574 14.565 1.00 37.02 172 LEU B CA 1
ATOM 3959 C C . LEU B 1 33 ? -59.376 3.205 14.826 1.00 41.72 172 LEU B C 1
ATOM 3960 O O . LEU B 1 33 ? -60.330 2.519 15.191 1.00 41.27 172 LEU B O 1
ATOM 3965 N N . SER B 1 34 ? -59.467 4.515 14.631 1.00 46.08 173 SER B N 1
ATOM 3966 C CA . SER B 1 34 ? -60.736 5.223 14.767 1.00 39.87 173 SER B CA 1
ATOM 3967 C C . SER B 1 34 ? -61.618 4.974 13.543 1.00 41.23 173 SER B C 1
ATOM 3968 O O . SER B 1 34 ? -61.204 4.294 12.603 1.00 38.69 173 SER B O 1
ATOM 3971 N N . GLU B 1 35 ? -62.827 5.528 13.552 1.00 41.33 174 GLU B N 1
ATOM 3972 C CA . GLU B 1 35 ? -63.731 5.390 12.418 1.00 52.98 174 GLU B CA 1
ATOM 3973 C C . GLU B 1 35 ? -63.231 6.203 11.226 1.00 49.82 174 GLU B C 1
ATOM 3974 O O . GLU B 1 35 ? -63.418 5.812 10.073 1.00 49.80 174 GLU B O 1
ATOM 3980 N N . ALA B 1 36 ? -62.577 7.325 11.512 1.00 45.32 175 ALA B N 1
ATOM 3981 C CA . ALA B 1 36 ? -62.013 8.172 10.465 1.00 42.47 175 ALA B CA 1
ATOM 3982 C C . ALA B 1 36 ? -60.823 7.495 9.787 1.00 43.71 175 ALA B C 1
ATOM 3983 O O . ALA B 1 36 ? -60.660 7.585 8.569 1.00 39.57 175 ALA B O 1
ATOM 3985 N N . GLU B 1 37 ? -59.994 6.820 10.575 1.00 38.88 176 GLU B N 1
ATOM 3986 C CA . GLU B 1 37 ? -58.852 6.095 10.027 1.00 43.00 176 GLU B CA 1
ATOM 3987 C C . GLU B 1 37 ? -59.318 4.965 9.110 1.00 38.43 176 GLU B C 1
ATOM 3988 O O . GLU B 1 37 ? -58.762 4.754 8.028 1.00 45.68 176 GLU B O 1
ATOM 3994 N N . ARG B 1 38 ? -60.361 4.259 9.532 1.00 35.27 177 ARG B N 1
ATOM 3995 C CA . ARG B 1 38 ? -60.926 3.191 8.718 1.00 35.62 177 ARG B CA 1
ATOM 3996 C C . ARG B 1 38 ? -61.578 3.744 7.453 1.00 36.01 177 ARG B C 1
ATOM 3997 O O . ARG B 1 38 ? -61.488 3.137 6.384 1.00 33.99 177 ARG B O 1
ATOM 4005 N N . GLN B 1 39 ? -62.227 4.899 7.583 1.00 36.88 178 GLN B N 1
ATOM 4006 C CA . GLN B 1 39 ? -62.828 5.588 6.443 1.00 37.95 178 GLN B CA 1
ATOM 4007 C C . GLN B 1 39 ? -61.750 5.891 5.397 1.00 37.16 178 GLN B C 1
ATOM 4008 O O . GLN B 1 39 ? -61.888 5.576 4.209 1.00 36.73 178 GLN B O 1
ATOM 4014 N N . LEU B 1 40 ? -60.669 6.496 5.878 1.00 37.21 179 LEU B N 1
ATOM 4015 C CA . LEU B 1 40 ? -59.498 6.845 5.081 1.00 36.77 179 LEU B CA 1
ATOM 4016 C C . LEU B 1 40 ? -58.935 5.625 4.342 1.00 42.78 179 LEU B C 1
ATOM 4017 O O . LEU B 1 40 ? -58.673 5.664 3.125 1.00 34.65 179 LEU B O 1
ATOM 4022 N N . ARG B 1 41 ? -58.761 4.538 5.090 1.00 38.26 180 ARG B N 1
ATOM 4023 C CA . ARG B 1 41 ? -58.253 3.290 4.527 1.00 35.87 180 ARG B CA 1
ATOM 4024 C C . ARG B 1 41 ? -59.166 2.737 3.435 1.00 39.73 180 ARG B C 1
ATOM 4025 O O . ARG B 1 41 ? -58.695 2.362 2.358 1.00 40.31 180 ARG B O 1
ATOM 4033 N N . SER B 1 42 ? -60.467 2.692 3.716 1.00 42.05 181 SER B N 1
ATOM 4034 C CA . SER B 1 42 ? -61.445 2.201 2.750 1.00 41.58 181 SER B CA 1
ATOM 4035 C C . SER B 1 42 ? -61.395 3.019 1.468 1.00 38.54 181 SER B C 1
ATOM 4036 O O . SER B 1 42 ? -61.472 2.472 0.366 1.00 36.70 181 SER B O 1
ATOM 4039 N N . LEU B 1 43 ? -61.259 4.332 1.624 1.00 36.53 182 LEU B N 1
ATOM 4040 C CA . LEU B 1 43 ? -61.157 5.233 0.484 1.00 41.25 182 LEU B CA 1
ATOM 4041 C C . LEU B 1 43 ? -59.922 4.918 -0.369 1.00 44.19 182 LEU B C 1
ATOM 4042 O O . LEU B 1 43 ? -60.014 4.813 -1.600 1.00 45.33 182 LEU B O 1
ATOM 4047 N N . VAL B 1 44 ? -58.770 4.753 0.281 1.00 42.99 183 VAL B N 1
ATOM 4048 C CA . VAL B 1 44 ? -57.540 4.443 -0.455 1.00 42.11 183 VAL B CA 1
ATOM 4049 C C . VAL B 1 44 ? -57.647 3.097 -1.184 1.00 44.72 183 VAL B C 1
ATOM 4050 O O . VAL B 1 44 ? -57.291 2.982 -2.364 1.00 44.81 183 VAL B O 1
ATOM 4054 N N . VAL B 1 45 ? -58.145 2.086 -0.478 1.00 46.43 184 VAL B N 1
ATOM 4055 C CA . VAL B 1 45 ? -58.408 0.782 -1.082 1.00 37.89 184 VAL B CA 1
ATOM 4056 C C . VAL B 1 45 ? -59.318 0.929 -2.302 1.00 42.91 184 VAL B C 1
ATOM 4057 O O . VAL B 1 45 ? -59.146 0.234 -3.301 1.00 46.25 184 VAL B O 1
ATOM 4061 N N . ALA B 1 46 ? -60.276 1.849 -2.223 1.00 43.64 185 ALA B N 1
ATOM 4062 C CA . ALA B 1 46 ? -61.184 2.088 -3.336 1.00 34.25 185 ALA B CA 1
ATOM 4063 C C . ALA B 1 46 ? -60.432 2.672 -4.531 1.00 47.14 185 ALA B C 1
ATOM 4064 O O . ALA B 1 46 ? -60.670 2.262 -5.670 1.00 47.17 185 ALA B O 1
ATOM 4066 N N . LEU B 1 47 ? -59.532 3.625 -4.273 1.00 47.24 186 LEU B N 1
ATOM 4067 C CA . LEU B 1 47 ? -58.696 4.206 -5.335 1.00 51.68 186 LEU B CA 1
ATOM 4068 C C . LEU B 1 47 ? -57.857 3.135 -6.046 1.00 53.97 186 LEU B C 1
ATOM 4069 O O . LEU B 1 47 ? -57.831 3.037 -7.294 1.00 52.82 186 LEU B O 1
ATOM 4074 N N . MET B 1 48 ? -57.157 2.351 -5.229 1.00 53.26 187 MET B N 1
ATOM 4075 C CA . MET B 1 48 ? -56.382 1.215 -5.705 1.00 49.90 187 MET B CA 1
ATOM 4076 C C . MET B 1 48 ? -57.229 0.311 -6.587 1.00 50.08 187 MET B C 1
ATOM 4077 O O . MET B 1 48 ? -56.833 -0.046 -7.699 1.00 60.21 187 MET B O 1
ATOM 4082 N N . GLN B 1 49 ? -58.406 -0.037 -6.075 1.00 45.23 188 GLN B N 1
ATOM 4083 C CA . GLN B 1 49 ? -59.352 -0.904 -6.771 1.00 48.66 188 GLN B CA 1
ATOM 4084 C C . GLN B 1 49 ? -59.764 -0.337 -8.119 1.00 44.86 188 GLN B C 1
ATOM 4085 O O . GLN B 1 49 ? -59.872 -1.076 -9.096 1.00 47.32 188 GLN B O 1
ATOM 4091 N N . GLU B 1 50 ? -59.994 0.973 -8.169 1.00 40.85 189 GLU B N 1
ATOM 4092 C CA . GLU B 1 50 ? -60.446 1.611 -9.397 1.00 47.83 189 GLU B CA 1
ATOM 4093 C C . GLU B 1 50 ? -59.356 1.554 -10.465 1.00 47.52 189 GLU B C 1
ATOM 4094 O O . GLU B 1 50 ? -59.615 1.136 -11.601 1.00 44.65 189 GLU B O 1
ATOM 4100 N N . VAL B 1 51 ? -58.137 1.954 -10.105 1.00 47.57 190 VAL B N 1
ATOM 4101 C CA . VAL B 1 51 ? -57.060 1.963 -11.099 1.00 43.48 190 VAL B CA 1
ATOM 4102 C C . VAL B 1 51 ? -56.685 0.545 -11.545 1.00 42.84 190 VAL B C 1
ATOM 4103 O O . VAL B 1 51 ? -56.430 0.290 -12.734 1.00 42.61 190 VAL B O 1
ATOM 4107 N N . PHE B 1 52 ? -56.666 -0.384 -10.596 1.00 42.08 191 PHE B N 1
ATOM 4108 C CA . PHE B 1 52 ? -56.334 -1.762 -10.924 1.00 36.13 191 PHE B CA 1
ATOM 4109 C C . PHE B 1 52 ? -57.412 -2.439 -11.762 1.00 44.00 191 PHE B C 1
ATOM 4110 O O . PHE B 1 52 ? -57.097 -3.271 -12.609 1.00 45.28 191 PHE B O 1
ATOM 4118 N N . THR B 1 53 ? -58.675 -2.076 -11.550 1.00 49.20 192 THR B N 1
ATOM 4119 C CA . THR B 1 53 ? -59.741 -2.583 -12.411 1.00 52.13 192 THR B CA 1
ATOM 4120 C C . THR B 1 53 ? -59.604 -1.982 -13.800 1.00 61.74 192 THR B C 1
ATOM 4121 O O . THR B 1 53 ? -59.863 -2.648 -14.804 1.00 69.58 192 THR B O 1
ATOM 4125 N N . GLU B 1 54 ? -59.207 -0.715 -13.852 1.00 63.72 193 GLU B N 1
ATOM 4126 C CA . GLU B 1 54 ? -58.946 -0.066 -15.129 1.00 64.82 193 GLU B CA 1
ATOM 4127 C C . GLU B 1 54 ? -57.903 -0.851 -15.920 1.00 61.68 193 GLU B C 1
ATOM 4128 O O . GLU B 1 54 ? -58.072 -1.084 -17.115 1.00 60.73 193 GLU B O 1
ATOM 4134 N N . PHE B 1 55 ? -56.835 -1.280 -15.251 1.00 61.26 194 PHE B N 1
ATOM 4135 C CA . PHE B 1 55 ? -55.822 -2.097 -15.926 1.00 59.73 194 PHE B CA 1
ATOM 4136 C C . PHE B 1 55 ? -56.199 -3.574 -16.038 1.00 57.39 194 PHE B C 1
ATOM 4137 O O . PHE B 1 55 ? -55.931 -4.210 -17.059 1.00 58.14 194 PHE B O 1
ATOM 4145 N N . PHE B 1 56 ? -56.809 -4.113 -14.987 1.00 52.55 195 PHE B N 1
ATOM 4146 C CA . PHE B 1 56 ? -57.201 -5.522 -14.947 1.00 48.87 195 PHE B CA 1
ATOM 4147 C C . PHE B 1 56 ? -58.705 -5.663 -14.771 1.00 47.93 195 PHE B C 1
ATOM 4148 O O . PHE B 1 56 ? -59.184 -5.698 -13.641 1.00 49.00 195 PHE B O 1
ATOM 4156 N N . PRO B 1 57 ? -59.457 -5.730 -15.881 1.00 53.42 196 PRO B N 1
ATOM 4157 C CA . PRO B 1 57 ? -60.918 -5.852 -15.790 1.00 56.31 196 PRO B CA 1
ATOM 4158 C C . PRO B 1 57 ? -61.336 -7.089 -15.000 1.00 62.95 196 PRO B C 1
ATOM 4159 O O . PRO B 1 57 ? -60.846 -8.185 -15.273 1.00 63.69 196 PRO B O 1
ATOM 4163 N N . GLY B 1 58 ? -62.228 -6.909 -14.031 1.00 67.53 197 GLY B N 1
ATOM 4164 C CA . GLY B 1 58 ? -62.707 -8.013 -13.220 1.00 68.66 197 GLY B CA 1
ATOM 4165 C C . GLY B 1 58 ? -61.706 -8.493 -12.182 1.00 63.81 197 GLY B C 1
ATOM 4166 O O . GLY B 1 58 ? -61.625 -9.686 -11.895 1.00 68.61 197 GLY B O 1
ATOM 4167 N N . CYS B 1 59 ? -60.938 -7.566 -11.621 1.00 53.27 198 CYS B N 1
ATOM 4168 C CA . CYS B 1 59 ? -59.994 -7.908 -10.569 1.00 42.63 198 CYS B CA 1
ATOM 4169 C C . CYS B 1 59 ? -60.513 -7.378 -9.242 1.00 42.39 198 CYS B C 1
ATOM 4170 O O . CYS B 1 59 ? -61.246 -6.390 -9.197 1.00 48.45 198 CYS B O 1
ATOM 4173 N N . VAL B 1 60 ? -60.154 -8.058 -8.162 1.00 39.64 199 VAL B N 1
ATOM 4174 C CA . VAL B 1 60 ? -60.559 -7.628 -6.835 1.00 36.66 199 VAL B CA 1
ATOM 4175 C C . VAL B 1 60 ? -59.349 -7.294 -5.968 1.00 39.34 199 VAL B C 1
ATOM 4176 O O . VAL B 1 60 ? -58.376 -8.053 -5.916 1.00 34.91 199 VAL B O 1
ATOM 4180 N N . VAL B 1 61 ? -59.412 -6.141 -5.307 1.00 41.92 200 VAL B N 1
ATOM 4181 C CA . VAL B 1 61 ? -58.410 -5.767 -4.319 1.00 47.67 200 VAL B CA 1
ATOM 4182 C C . VAL B 1 61 ? -58.922 -6.122 -2.928 1.00 43.68 200 VAL B C 1
ATOM 4183 O O . VAL B 1 61 ? -59.898 -5.543 -2.448 1.00 39.36 200 VAL B O 1
ATOM 4187 N N . HIS B 1 62 ? -58.268 -7.092 -2.296 1.00 43.59 201 HIS B N 1
ATOM 4188 C CA . HIS B 1 62 ? -58.648 -7.550 -0.966 1.00 43.03 201 HIS B CA 1
ATOM 4189 C C . HIS B 1 62 ? -57.730 -6.972 0.099 1.00 36.42 201 HIS B C 1
ATOM 4190 O O . HIS B 1 62 ? -56.531 -7.221 0.085 1.00 33.98 201 HIS B O 1
ATOM 4197 N N . PRO B 1 63 ? -58.284 -6.180 1.022 1.00 36.61 202 PRO B N 1
ATOM 4198 C CA . PRO B 1 63 ? -57.471 -5.778 2.172 1.00 38.16 202 PRO B CA 1
ATOM 4199 C C . PRO B 1 63 ? -57.195 -6.978 3.076 1.00 37.96 202 PRO B C 1
ATOM 4200 O O . PRO B 1 63 ? -58.075 -7.825 3.235 1.00 37.66 202 PRO B O 1
ATOM 4204 N N . PHE B 1 64 ? -55.997 -7.063 3.643 1.00 41.22 203 PHE B N 1
ATOM 4205 C CA . PHE B 1 64 ? -55.721 -8.081 4.653 1.00 43.53 203 PHE B CA 1
ATOM 4206 C C . PHE B 1 64 ? -54.761 -7.572 5.729 1.00 41.59 203 PHE B C 1
ATOM 4207 O O . PHE B 1 64 ? -54.294 -6.435 5.673 1.00 48.67 203 PHE B O 1
ATOM 4215 N N . GLY B 1 65 ? -54.484 -8.415 6.716 1.00 36.62 204 GLY B N 1
ATOM 4216 C CA . GLY B 1 65 ? -53.578 -8.050 7.789 1.00 34.21 204 GLY B CA 1
ATOM 4217 C C . GLY B 1 65 ? -54.248 -7.216 8.861 1.00 31.20 204 GLY B C 1
ATOM 4218 O O . GLY B 1 65 ? -55.442 -7.374 9.122 1.00 34.67 204 GLY B O 1
ATOM 4219 N N . SER B 1 66 ? -53.480 -6.306 9.455 1.00 37.91 205 SER B N 1
ATOM 4220 C CA . SER B 1 66 ? -53.927 -5.507 10.594 1.00 42.36 205 SER B CA 1
ATOM 4221 C C . SER B 1 66 ? -55.287 -4.853 10.391 1.00 41.06 205 SER B C 1
ATOM 4222 O O . SER B 1 66 ? -56.080 -4.759 11.324 1.00 43.52 205 SER B O 1
ATOM 4225 N N . SER B 1 67 ? -55.565 -4.423 9.167 1.00 45.40 206 SER B N 1
ATOM 4226 C CA . SER B 1 67 ? -56.790 -3.686 8.896 1.00 48.93 206 SER B CA 1
ATOM 4227 C C . SER B 1 67 ? -58.043 -4.541 9.077 1.00 53.64 206 SER B C 1
ATOM 4228 O O . SER B 1 67 ? -59.019 -4.090 9.673 1.00 64.14 206 SER B O 1
ATOM 4231 N N . ILE B 1 68 ? -58.023 -5.770 8.568 1.00 52.69 207 ILE B N 1
ATOM 4232 C CA . ILE B 1 68 ? -59.162 -6.675 8.742 1.00 49.98 207 ILE B CA 1
ATOM 4233 C C . ILE B 1 68 ? -59.037 -7.759 9.832 1.00 52.90 207 ILE B C 1
ATOM 4234 O O . ILE B 1 68 ? -60.004 -8.479 10.083 1.00 69.62 207 ILE B O 1
ATOM 4239 N N . ASN B 1 69 ? -57.879 -7.889 10.478 1.00 44.19 208 ASN B N 1
ATOM 4240 C CA . ASN B 1 69 ? -57.685 -9.007 11.410 1.00 41.67 208 ASN B CA 1
ATOM 4241 C C . ASN B 1 69 ? -57.970 -8.678 12.881 1.00 42.96 208 ASN B C 1
ATOM 4242 O O . ASN B 1 69 ? -57.704 -9.503 13.759 1.00 45.99 208 ASN B O 1
ATOM 4247 N N . SER B 1 70 ? -58.464 -7.463 13.130 1.00 44.19 209 SER B N 1
ATOM 4248 C CA . SER B 1 70 ? -58.921 -6.994 14.452 1.00 39.77 209 SER B CA 1
ATOM 4249 C C . SER B 1 70 ? -57.792 -6.610 15.412 1.00 35.81 209 SER B C 1
ATOM 4250 O O . SER B 1 70 ? -58.048 -6.214 16.546 1.00 45.02 209 SER B O 1
ATOM 4253 N N . PHE B 1 71 ? -56.549 -6.781 14.986 1.00 36.65 210 PHE B N 1
ATOM 4254 C CA . PHE B 1 71 ? -55.403 -6.371 15.798 1.00 40.21 210 PHE B CA 1
ATOM 4255 C C . PHE B 1 71 ? -54.818 -5.015 15.384 1.00 45.33 210 PHE B C 1
ATOM 4256 O O . PHE B 1 71 ? -53.723 -4.643 15.803 1.00 55.53 210 PHE B O 1
ATOM 4264 N N . ASP B 1 72 ? -55.545 -4.314 14.520 1.00 38.88 211 ASP B N 1
ATOM 4265 C CA . ASP B 1 72 ? -55.178 -2.979 14.051 1.00 39.97 211 ASP B CA 1
ATOM 4266 C C . ASP B 1 72 ? -54.816 -1.989 15.155 1.00 43.15 211 ASP B C 1
ATOM 4267 O O . ASP B 1 72 ? -55.484 -1.927 16.187 1.00 44.39 211 ASP B O 1
ATOM 4272 N N . VAL B 1 73 ? -53.744 -1.229 14.930 1.00 44.98 212 VAL B N 1
ATOM 4273 C CA . VAL B 1 73 ? -53.395 -0.087 15.776 1.00 45.66 212 VAL B CA 1
ATOM 4274 C C . VAL B 1 73 ? -53.076 1.125 14.910 1.00 44.22 212 VAL B C 1
ATOM 4275 O O . VAL B 1 73 ? -52.924 1.000 13.694 1.00 41.15 212 VAL B O 1
ATOM 4279 N N . HIS B 1 74 ? -52.980 2.295 15.539 1.00 47.37 213 HIS B N 1
ATOM 4280 C CA . HIS B 1 74 ? -52.692 3.534 14.822 1.00 45.13 213 HIS B CA 1
ATOM 4281 C C . HIS B 1 74 ? -51.394 3.446 14.029 1.00 45.66 213 HIS B C 1
ATOM 4282 O O . HIS B 1 74 ? -50.369 2.993 14.541 1.00 48.44 213 HIS B O 1
ATOM 4289 N N . GLY B 1 75 ? -51.453 3.877 12.774 1.00 43.57 214 GLY B N 1
ATOM 4290 C CA . GLY B 1 75 ? -50.273 3.971 11.937 1.00 40.84 214 GLY B CA 1
ATOM 4291 C C . GLY B 1 75 ? -49.837 2.657 11.321 1.00 39.59 214 GLY B C 1
ATOM 4292 O O . GLY B 1 75 ? -48.802 2.596 10.657 1.00 46.16 214 GLY B O 1
ATOM 4293 N N . CYS B 1 76 ? -50.622 1.604 11.524 1.00 36.78 215 CYS B N 1
ATOM 4294 C CA . CYS B 1 76 ? -50.253 0.293 10.998 1.00 39.76 215 CYS B CA 1
ATOM 4295 C C . CYS B 1 76 ? -50.360 0.270 9.471 1.00 46.03 215 CYS B C 1
ATOM 4296 O O . CYS B 1 76 ? -50.997 1.133 8.866 1.00 52.26 215 CYS B O 1
ATOM 4299 N N . ASP B 1 77 ? -49.687 -0.695 8.855 1.00 50.92 216 ASP B N 1
ATOM 4300 C CA . ASP B 1 77 ? -49.642 -0.796 7.401 1.00 57.99 216 ASP B CA 1
ATOM 4301 C C . ASP B 1 77 ? -50.997 -1.169 6.810 1.00 49.77 216 ASP B C 1
ATOM 4302 O O . ASP B 1 77 ? -51.836 -1.782 7.471 1.00 52.00 216 ASP B O 1
ATOM 4307 N N . LEU B 1 78 ? -51.204 -0.788 5.558 1.00 40.54 217 LEU B N 1
ATOM 4308 C CA . LEU B 1 78 ? -52.367 -1.233 4.814 1.00 35.72 217 LEU B CA 1
ATOM 4309 C C . LEU B 1 78 ? -51.927 -2.254 3.773 1.00 35.38 217 LEU B C 1
ATOM 4310 O O . LEU B 1 78 ? -51.336 -1.895 2.756 1.00 41.59 217 LEU B O 1
ATOM 4315 N N . ASP B 1 79 ? -52.249 -3.522 4.012 1.00 31.67 218 ASP B N 1
ATOM 4316 C CA . ASP B 1 79 ? -51.776 -4.610 3.157 1.00 37.68 218 ASP B CA 1
ATOM 4317 C C . ASP B 1 79 ? -52.845 -5.030 2.156 1.00 37.17 218 ASP B C 1
ATOM 4318 O O . ASP B 1 79 ? -53.980 -5.316 2.532 1.00 36.65 218 ASP B O 1
ATOM 4323 N N . LEU B 1 80 ? -52.476 -5.073 0.881 1.00 37.59 219 LEU B N 1
ATOM 4324 C CA . LEU B 1 80 ? -53.442 -5.346 -0.173 1.00 28.17 219 LEU B CA 1
ATOM 4325 C C . LEU B 1 80 ? -53.052 -6.533 -1.041 1.00 31.84 219 LEU B C 1
ATOM 4326 O O . LEU B 1 80 ? -51.955 -6.587 -1.593 1.00 38.91 219 LEU B O 1
ATOM 4331 N N . PHE B 1 81 ? -53.975 -7.477 -1.164 1.00 35.12 220 PHE B N 1
ATOM 4332 C CA . PHE B 1 81 ? -53.826 -8.612 -2.056 1.00 31.29 220 PHE B CA 1
ATOM 4333 C C . PHE B 1 81 ? -54.566 -8.333 -3.356 1.00 35.68 220 PHE B C 1
ATOM 4334 O O . PHE B 1 81 ? -55.707 -7.877 -3.340 1.00 37.34 220 PHE B O 1
ATOM 4342 N N . LEU B 1 82 ? -53.908 -8.592 -4.481 1.00 39.85 221 LEU B N 1
ATOM 4343 C CA . LEU B 1 82 ? -54.505 -8.330 -5.785 1.00 47.83 221 LEU B CA 1
ATOM 4344 C C . LEU B 1 82 ? -54.903 -9.623 -6.497 1.00 47.26 221 LEU B C 1
ATOM 4345 O O . LEU B 1 82 ? -54.047 -10.405 -6.905 1.00 44.93 221 LEU B O 1
ATOM 4350 N N . ASP B 1 83 ? -56.207 -9.844 -6.635 1.00 51.84 222 ASP B N 1
ATOM 4351 C CA . ASP B 1 83 ? -56.716 -11.043 -7.295 1.00 56.80 222 ASP B CA 1
ATOM 4352 C C . ASP B 1 83 ? -57.161 -10.731 -8.718 1.00 56.05 222 ASP B C 1
ATOM 4353 O O . ASP B 1 83 ? -57.988 -9.845 -8.936 1.00 56.67 222 ASP B O 1
ATOM 4358 N N . LEU B 1 84 ? -56.608 -11.462 -9.682 1.00 55.99 223 LEU B N 1
ATOM 4359 C CA . LEU B 1 84 ? -56.871 -11.202 -11.095 1.00 54.53 223 LEU B CA 1
ATOM 4360 C C . LEU B 1 84 ? -57.833 -12.226 -11.683 1.00 58.69 223 LEU B C 1
ATOM 4361 O O . LEU B 1 84 ? -57.860 -13.381 -11.256 1.00 61.01 223 LEU B O 1
ATOM 4366 N N . GLU B 1 119 ? -45.421 -27.548 -19.313 1.00 130.80 328 GLU B N 1
ATOM 4367 C CA . GLU B 1 119 ? -44.010 -27.219 -19.153 1.00 134.34 328 GLU B CA 1
ATOM 4368 C C . GLU B 1 119 ? -43.848 -25.958 -18.310 1.00 138.59 328 GLU B C 1
ATOM 4369 O O . GLU B 1 119 ? -43.841 -24.844 -18.836 1.00 137.62 328 GLU B O 1
ATOM 4375 N N . THR B 1 120 ? -43.726 -26.141 -16.998 1.00 144.55 329 THR B N 1
ATOM 4376 C CA . THR B 1 120 ? -43.593 -25.015 -16.079 1.00 141.68 329 THR B CA 1
ATOM 4377 C C . THR B 1 120 ? -42.357 -25.136 -15.187 1.00 138.43 329 THR B C 1
ATOM 4378 O O . THR B 1 120 ? -42.452 -25.581 -14.044 1.00 136.18 329 THR B O 1
ATOM 4382 N N . PRO B 1 121 ? -41.192 -24.730 -15.716 1.00 129.14 330 PRO B N 1
ATOM 4383 C CA . PRO B 1 121 ? -39.898 -24.725 -15.026 1.00 120.94 330 PRO B CA 1
ATOM 4384 C C . PRO B 1 121 ? -39.771 -23.534 -14.085 1.00 112.76 330 PRO B C 1
ATOM 4385 O O . PRO B 1 121 ? -40.770 -22.882 -13.788 1.00 109.75 330 PRO B O 1
ATOM 4389 N N . LYS B 1 122 ? -38.558 -23.265 -13.613 1.00 111.69 331 LYS B N 1
ATOM 4390 C CA . LYS B 1 122 ? -38.302 -22.117 -12.745 1.00 108.40 331 LYS B CA 1
ATOM 4391 C C . LYS B 1 122 ? -38.685 -20.782 -13.392 1.00 105.75 331 LYS B C 1
ATOM 4392 O O . LYS B 1 122 ? -38.734 -19.755 -12.715 1.00 102.52 331 LYS B O 1
ATOM 4398 N N . GLU B 1 123 ? -38.944 -20.803 -14.699 1.00 108.40 332 GLU B N 1
ATOM 4399 C CA . GLU B 1 123 ? -39.410 -19.630 -15.442 1.00 101.63 332 GLU B CA 1
ATOM 4400 C C . GLU B 1 123 ? -40.634 -18.981 -14.793 1.00 102.70 332 GLU B C 1
ATOM 4401 O O . GLU B 1 123 ? -40.799 -17.760 -14.847 1.00 104.12 332 GLU B O 1
ATOM 4407 N N . GLU B 1 124 ? -41.477 -19.804 -14.168 1.00 99.70 333 GLU B N 1
ATOM 4408 C CA . GLU B 1 124 ? -42.690 -19.336 -13.494 1.00 102.26 333 GLU B CA 1
ATOM 4409 C C . GLU B 1 124 ? -42.379 -18.314 -12.404 1.00 95.46 333 GLU B C 1
ATOM 4410 O O . GLU B 1 124 ? -43.265 -17.592 -11.948 1.00 86.72 333 GLU B O 1
ATOM 4416 N N . LYS B 1 125 ? -41.115 -18.256 -11.998 1.00 96.67 334 LYS B N 1
ATOM 4417 C CA . LYS B 1 125 ? -40.642 -17.226 -11.087 1.00 92.32 334 LYS B CA 1
ATOM 4418 C C . LYS B 1 125 ? -40.566 -15.907 -11.844 1.00 88.29 334 LYS B C 1
ATOM 4419 O O . LYS B 1 125 ? -41.255 -14.949 -11.491 1.00 87.92 334 LYS B O 1
ATOM 4425 N N . ALA B 1 126 ? -39.727 -15.865 -12.879 1.00 88.83 335 ALA B N 1
ATOM 4426 C CA . ALA B 1 126 ? -39.504 -14.641 -13.649 1.00 82.88 335 ALA B CA 1
ATOM 4427 C C . ALA B 1 126 ? -40.816 -14.015 -14.117 1.00 76.96 335 ALA B C 1
ATOM 4428 O O . ALA B 1 126 ? -41.024 -12.809 -13.965 1.00 80.35 335 ALA B O 1
ATOM 4430 N N . GLU B 1 127 ? -41.707 -14.854 -14.639 1.00 69.06 336 GLU B N 1
ATOM 4431 C CA . GLU B 1 127 ? -43.031 -14.419 -15.068 1.00 66.41 336 GLU B CA 1
ATOM 4432 C C . GLU B 1 127 ? -43.723 -13.654 -13.952 1.00 54.48 336 GLU B C 1
ATOM 4433 O O . GLU B 1 127 ? -44.156 -12.512 -14.143 1.00 48.39 336 GLU B O 1
ATOM 4439 N N . GLY B 1 128 ? -43.781 -14.279 -12.779 1.00 49.62 337 GLY B N 1
ATOM 4440 C CA . GLY B 1 128 ? -44.361 -13.660 -11.606 1.00 47.05 337 GLY B CA 1
ATOM 4441 C C . GLY B 1 128 ? -43.721 -12.309 -11.384 1.00 54.13 337 GLY B C 1
ATOM 4442 O O . GLY B 1 128 ? -44.421 -11.296 -11.275 1.00 59.62 337 GLY B O 1
ATOM 4443 N N . ALA B 1 129 ? -42.389 -12.293 -11.373 1.00 56.43 338 ALA B N 1
ATOM 4444 C CA . ALA B 1 129 ? -41.642 -11.065 -11.136 1.00 54.15 338 ALA B CA 1
ATOM 4445 C C . ALA B 1 129 ? -42.070 -9.994 -12.123 1.00 52.02 338 ALA B C 1
ATOM 4446 O O . ALA B 1 129 ? -42.313 -8.848 -11.735 1.00 53.06 338 ALA B O 1
ATOM 4448 N N . ALA B 1 130 ? -42.213 -10.388 -13.387 1.00 50.70 339 ALA B N 1
ATOM 4449 C CA . ALA B 1 130 ? -42.605 -9.447 -14.426 1.00 52.23 339 ALA B CA 1
ATOM 4450 C C . ALA B 1 130 ? -43.921 -8.793 -14.043 1.00 47.48 339 ALA B C 1
ATOM 4451 O O . ALA B 1 130 ? -44.036 -7.564 -14.038 1.00 50.27 339 ALA B O 1
ATOM 4453 N N . MET B 1 131 ? -44.892 -9.624 -13.671 1.00 46.33 340 MET B N 1
ATOM 4454 C CA . MET B 1 131 ? -46.210 -9.135 -13.305 1.00 46.16 340 MET B CA 1
ATOM 4455 C C . MET B 1 131 ? -46.078 -8.141 -12.164 1.00 48.80 340 MET B C 1
ATOM 4456 O O . MET B 1 131 ? -46.717 -7.084 -12.170 1.00 51.57 340 MET B O 1
ATOM 4461 N N . LEU B 1 132 ? -45.208 -8.467 -11.210 1.00 44.42 341 LEU B N 1
ATOM 4462 C CA . LEU B 1 132 ? -44.997 -7.603 -10.059 1.00 46.34 341 LEU B CA 1
ATOM 4463 C C . LEU B 1 132 ? -44.568 -6.230 -10.544 1.00 52.36 341 LEU B C 1
ATOM 4464 O O . LEU B 1 132 ? -45.152 -5.213 -10.155 1.00 56.59 341 LEU B O 1
ATOM 4469 N N . GLU B 1 133 ? -43.572 -6.217 -11.429 1.00 53.64 342 GLU B N 1
ATOM 4470 C CA . GLU B 1 133 ? -43.055 -4.971 -11.978 1.00 54.15 342 GLU B CA 1
ATOM 4471 C C . GLU B 1 133 ? -44.192 -4.190 -12.610 1.00 53.16 342 GLU B C 1
ATOM 4472 O O . GLU B 1 133 ? -44.301 -2.974 -12.418 1.00 52.24 342 GLU B O 1
ATOM 4478 N N . LEU B 1 134 ? -45.061 -4.909 -13.321 1.00 49.48 343 LEU B N 1
ATOM 4479 C CA . LEU B 1 134 ? -46.203 -4.295 -13.976 1.00 47.10 343 LEU B CA 1
ATOM 4480 C C . LEU B 1 134 ? -47.026 -3.555 -12.932 1.00 44.93 343 LEU B C 1
ATOM 4481 O O . LEU B 1 134 ? -47.297 -2.357 -13.077 1.00 44.55 343 LEU B O 1
ATOM 4486 N N . VAL B 1 135 ? -47.375 -4.260 -11.857 1.00 38.40 344 VAL B N 1
ATOM 4487 C CA . VAL B 1 135 ? -48.140 -3.655 -10.775 1.00 44.04 344 VAL B CA 1
ATOM 4488 C C . VAL B 1 135 ? -47.409 -2.410 -10.287 1.00 41.62 344 VAL B C 1
ATOM 4489 O O . VAL B 1 135 ? -48.015 -1.345 -10.124 1.00 36.65 344 VAL B O 1
ATOM 4493 N N . GLY B 1 136 ? -46.095 -2.542 -10.113 1.00 38.23 345 GLY B N 1
ATOM 4494 C CA . GLY B 1 136 ? -45.264 -1.437 -9.676 1.00 43.55 345 GLY B CA 1
ATOM 4495 C C . GLY B 1 136 ? -45.412 -0.239 -10.591 1.00 43.52 345 GLY B C 1
ATOM 4496 O O . GLY B 1 136 ? -45.657 0.877 -10.126 1.00 40.81 345 GLY B O 1
ATOM 4497 N N . SER B 1 137 ? -45.311 -0.478 -11.897 1.00 40.97 346 SER B N 1
ATOM 4498 C CA . SER B 1 137 ? -45.384 0.607 -12.869 1.00 50.76 346 SER B CA 1
ATOM 4499 C C . SER B 1 137 ? -46.742 1.289 -12.800 1.00 42.05 346 SER B C 1
ATOM 4500 O O . SER B 1 137 ? -46.862 2.483 -13.085 1.00 43.14 346 SER B O 1
ATOM 4503 N N . ILE B 1 138 ? -47.758 0.529 -12.402 1.00 40.45 347 ILE B N 1
ATOM 4504 C CA . ILE B 1 138 ? -49.100 1.076 -12.285 1.00 52.72 347 ILE B CA 1
ATOM 4505 C C . ILE B 1 138 ? -49.199 1.925 -11.023 1.00 51.55 347 ILE B C 1
ATOM 4506 O O . ILE B 1 138 ? -49.838 2.979 -11.022 1.00 51.50 347 ILE B O 1
ATOM 4511 N N . LEU B 1 139 ? -48.552 1.474 -9.952 1.00 50.17 348 LEU B N 1
ATOM 4512 C CA . LEU B 1 139 ? -48.562 2.227 -8.705 1.00 47.55 348 LEU B CA 1
ATOM 4513 C C . LEU B 1 139 ? -47.757 3.511 -8.862 1.00 48.21 348 LEU B C 1
ATOM 4514 O O . LEU B 1 139 ? -48.134 4.570 -8.357 1.00 47.20 348 LEU B O 1
ATOM 4519 N N . ARG B 1 140 ? -46.662 3.407 -9.603 1.00 49.75 349 ARG B N 1
ATOM 4520 C CA . ARG B 1 140 ? -45.746 4.516 -9.798 1.00 57.27 349 ARG B CA 1
ATOM 4521 C C . ARG B 1 140 ? -46.381 5.659 -10.586 1.00 65.85 349 ARG B C 1
ATOM 4522 O O . ARG B 1 140 ? -46.392 6.802 -10.132 1.00 74.95 349 ARG B O 1
ATOM 4530 N N . GLY B 1 141 ? -46.907 5.348 -11.766 1.00 61.31 350 GLY B N 1
ATOM 4531 C CA . GLY B 1 141 ? -47.404 6.378 -12.659 1.00 60.33 350 GLY B CA 1
ATOM 4532 C C . GLY B 1 141 ? -48.887 6.560 -12.930 1.00 58.42 350 GLY B C 1
ATOM 4533 O O . GLY B 1 141 ? -49.252 7.432 -13.717 1.00 61.08 350 GLY B O 1
ATOM 4534 N N . CYS B 1 142 ? -49.749 5.766 -12.303 1.00 61.95 351 CYS B N 1
ATOM 4535 C CA . CYS B 1 142 ? -51.164 5.788 -12.681 1.00 69.88 351 CYS B CA 1
ATOM 4536 C C . CYS B 1 142 ? -52.099 6.206 -11.551 1.00 72.89 351 CYS B C 1
ATOM 4537 O O . CYS B 1 142 ? -52.774 7.230 -11.653 1.00 77.28 351 CYS B O 1
ATOM 4540 N N . VAL B 1 143 ? -52.171 5.406 -10.494 1.00 75.61 352 VAL B N 1
ATOM 4541 C CA . VAL B 1 143 ? -52.964 5.790 -9.334 1.00 79.96 352 VAL B CA 1
ATOM 4542 C C . VAL B 1 143 ? -52.332 7.024 -8.700 1.00 80.22 352 VAL B C 1
ATOM 4543 O O . VAL B 1 143 ? -51.181 6.985 -8.269 1.00 83.39 352 VAL B O 1
ATOM 4547 N N . PRO B 1 144 ? -53.076 8.139 -8.673 1.00 79.48 353 PRO B N 1
ATOM 4548 C CA . PRO B 1 144 ? -52.523 9.404 -8.181 1.00 79.57 353 PRO B CA 1
ATOM 4549 C C . PRO B 1 144 ? -52.354 9.435 -6.664 1.00 75.93 353 PRO B C 1
ATOM 4550 O O . PRO B 1 144 ? -53.196 8.908 -5.933 1.00 73.55 353 PRO B O 1
ATOM 4554 N N . GLY B 1 145 ? -51.266 10.043 -6.203 1.00 70.12 354 GLY B N 1
ATOM 4555 C CA . GLY B 1 145 ? -51.045 10.233 -4.782 1.00 67.41 354 GLY B CA 1
ATOM 4556 C C . GLY B 1 145 ? -50.051 9.287 -4.139 1.00 64.28 354 GLY B C 1
ATOM 4557 O O . GLY B 1 145 ? -49.531 9.573 -3.064 1.00 68.65 354 GLY B O 1
ATOM 4558 N N . VAL B 1 146 ? -49.786 8.154 -4.778 1.00 62.03 355 VAL B N 1
ATOM 4559 C CA . VAL B 1 146 ? -48.826 7.212 -4.221 1.00 57.62 355 VAL B CA 1
ATOM 4560 C C . VAL B 1 146 ? -47.454 7.458 -4.832 1.00 63.60 355 VAL B C 1
ATOM 4561 O O . VAL B 1 146 ? -47.296 7.476 -6.053 1.00 60.64 355 VAL B O 1
ATOM 4565 N N . TYR B 1 147 ? -46.464 7.654 -3.967 1.00 68.44 356 TYR B N 1
ATOM 4566 C CA . TYR B 1 147 ? -45.140 8.063 -4.412 1.00 75.54 356 TYR B CA 1
ATOM 4567 C C . TYR B 1 147 ? -44.063 7.018 -4.133 1.00 85.70 356 TYR B C 1
ATOM 4568 O O . TYR B 1 147 ? -43.445 6.522 -5.074 1.00 102.28 356 TYR B O 1
ATOM 4577 N N . ARG B 1 148 ? -43.817 6.680 -2.869 1.00 76.23 357 ARG B N 1
ATOM 4578 C CA . ARG B 1 148 ? -42.789 5.683 -2.603 1.00 74.46 357 ARG B CA 1
ATOM 4579 C C . ARG B 1 148 ? -43.306 4.367 -3.146 1.00 71.63 357 ARG B C 1
ATOM 4580 O O . ARG B 1 148 ? -44.341 3.879 -2.709 1.00 76.72 357 ARG B O 1
ATOM 4588 N N . VAL B 1 149 ? -42.591 3.803 -4.110 1.00 60.17 358 VAL B N 1
ATOM 4589 C CA . VAL B 1 149 ? -42.967 2.520 -4.687 1.00 47.58 358 VAL B CA 1
ATOM 4590 C C . VAL B 1 149 ? -41.732 1.671 -4.904 1.00 41.65 358 VAL B C 1
ATOM 4591 O O . VAL B 1 149 ? -40.862 2.033 -5.694 1.00 45.68 358 VAL B O 1
ATOM 4595 N N . GLN B 1 150 ? -41.651 0.533 -4.232 1.00 37.76 359 GLN B N 1
ATOM 4596 C CA . GLN B 1 150 ? -40.503 -0.329 -4.452 1.00 43.24 359 GLN B CA 1
ATOM 4597 C C . GLN B 1 150 ? -40.908 -1.784 -4.597 1.00 39.48 359 GLN B C 1
ATOM 4598 O O . GLN B 1 150 ? -41.495 -2.369 -3.686 1.00 40.70 359 GLN B O 1
ATOM 4604 N N . THR B 1 151 ? -40.594 -2.359 -5.754 1.00 39.90 360 THR B N 1
ATOM 4605 C CA . THR B 1 151 ? -40.841 -3.771 -5.991 1.00 40.85 360 THR B CA 1
ATOM 4606 C C . THR B 1 151 ? -39.849 -4.609 -5.200 1.00 43.70 360 THR B C 1
ATOM 4607 O O . THR B 1 151 ? -38.670 -4.272 -5.098 1.00 38.50 360 THR B O 1
ATOM 4611 N N . VAL B 1 152 ? -40.353 -5.690 -4.620 1.00 47.89 361 VAL B N 1
ATOM 4612 C CA . VAL B 1 152 ? -39.554 -6.624 -3.838 1.00 54.32 361 VAL B CA 1
ATOM 4613 C C . VAL B 1 152 ? -39.870 -8.050 -4.293 1.00 64.79 361 VAL B C 1
ATOM 4614 O O . VAL B 1 152 ? -40.705 -8.729 -3.679 1.00 76.94 361 VAL B O 1
ATOM 4618 N N . PRO B 1 153 ? -39.269 -8.477 -5.421 1.00 63.29 362 PRO B N 1
ATOM 4619 C CA . PRO B 1 153 ? -39.370 -9.854 -5.918 1.00 65.51 362 PRO B CA 1
ATOM 4620 C C . PRO B 1 153 ? -38.543 -10.818 -5.076 1.00 75.68 362 PRO B C 1
ATOM 4621 O O . PRO B 1 153 ? -38.795 -12.023 -5.062 1.00 84.27 362 PRO B O 1
ATOM 4625 N N . SER B 1 154 ? -37.548 -10.264 -4.390 1.00 80.06 363 SER B N 1
ATOM 4626 C CA . SER B 1 154 ? -36.569 -11.042 -3.645 1.00 81.15 363 SER B CA 1
ATOM 4627 C C . SER B 1 154 ? -37.087 -11.527 -2.292 1.00 80.42 363 SER B C 1
ATOM 4628 O O . SER B 1 154 ? -36.434 -12.326 -1.623 1.00 80.22 363 SER B O 1
ATOM 4631 N N . ALA B 1 155 ? -38.262 -11.050 -1.894 1.00 78.85 364 ALA B N 1
ATOM 4632 C CA . ALA B 1 155 ? -38.870 -11.483 -0.639 1.00 77.73 364 ALA B CA 1
ATOM 4633 C C . ALA B 1 155 ? -39.416 -12.901 -0.753 1.00 80.49 364 ALA B C 1
ATOM 4634 O O . ALA B 1 155 ? -39.638 -13.401 -1.858 1.00 79.17 364 ALA B O 1
ATOM 4636 N N . ARG B 1 156 ? -39.622 -13.546 0.393 1.00 85.78 365 ARG B N 1
ATOM 4637 C CA . ARG B 1 156 ? -40.209 -14.882 0.427 1.00 85.96 365 ARG B CA 1
ATOM 4638 C C . ARG B 1 156 ? -41.592 -14.840 -0.206 1.00 78.39 365 ARG B C 1
ATOM 4639 O O . ARG B 1 156 ? -41.963 -15.710 -0.992 1.00 79.60 365 ARG B O 1
ATOM 4647 N N . ARG B 1 157 ? -42.348 -13.809 0.148 1.00 77.58 366 ARG B N 1
ATOM 4648 C CA . ARG B 1 157 ? -43.605 -13.500 -0.511 1.00 76.99 366 ARG B CA 1
ATOM 4649 C C . ARG B 1 157 ? -43.463 -12.149 -1.210 1.00 71.35 366 ARG B C 1
ATOM 4650 O O . ARG B 1 157 ? -43.536 -11.100 -0.568 1.00 66.54 366 ARG B O 1
ATOM 4658 N N . PRO B 1 158 ? -43.244 -12.181 -2.534 1.00 63.14 367 PRO B N 1
ATOM 4659 C CA . PRO B 1 158 ? -42.974 -10.997 -3.358 1.00 55.70 367 PRO B CA 1
ATOM 4660 C C . PRO B 1 158 ? -44.042 -9.925 -3.194 1.00 48.76 367 PRO B C 1
ATOM 4661 O O . PRO B 1 158 ? -45.232 -10.243 -3.185 1.00 50.65 367 PRO B O 1
ATOM 4665 N N . VAL B 1 159 ? -43.629 -8.670 -3.077 1.00 36.95 368 VAL B N 1
ATOM 4666 C CA . VAL B 1 159 ? -44.600 -7.628 -2.772 1.00 36.57 368 VAL B CA 1
ATOM 4667 C C . VAL B 1 159 ? -44.156 -6.276 -3.320 1.00 30.98 368 VAL B C 1
ATOM 4668 O O . VAL B 1 159 ? -42.966 -6.046 -3.516 1.00 32.11 368 VAL B O 1
ATOM 4672 N N . VAL B 1 160 ? -45.107 -5.383 -3.578 1.00 30.96 369 VAL B N 1
ATOM 4673 C CA . VAL B 1 160 ? -44.749 -4.030 -3.999 1.00 39.83 369 VAL B CA 1
ATOM 4674 C C . VAL B 1 160 ? -45.080 -3.040 -2.892 1.00 39.86 369 VAL B C 1
ATOM 4675 O O . VAL B 1 160 ? -46.251 -2.823 -2.571 1.00 40.79 369 VAL B O 1
ATOM 4679 N N . LYS B 1 161 ? -44.045 -2.455 -2.297 1.00 39.04 370 LYS B N 1
ATOM 4680 C CA . LYS B 1 161 ? -44.248 -1.474 -1.241 1.00 41.92 370 LYS B CA 1
ATOM 4681 C C . LYS B 1 161 ? -44.722 -0.158 -1.832 1.00 32.01 370 LYS B C 1
ATOM 4682 O O . LYS B 1 161 ? -44.267 0.251 -2.904 1.00 36.04 370 LYS B O 1
ATOM 4688 N N . PHE B 1 162 ? -45.655 0.485 -1.134 1.00 31.45 371 PHE B N 1
ATOM 4689 C CA . PHE B 1 162 ? -46.222 1.748 -1.589 1.00 32.40 371 PHE B CA 1
ATOM 4690 C C . PHE B 1 162 ? -46.550 2.655 -0.416 1.00 35.71 371 PHE B C 1
ATOM 4691 O O . PHE B 1 162 ? -46.683 2.201 0.718 1.00 37.44 371 PHE B O 1
ATOM 4699 N N . ALA B 1 163 ? -46.680 3.944 -0.704 1.00 42.54 372 ALA B N 1
ATOM 4700 C CA . ALA B 1 163 ? -47.166 4.911 0.267 1.00 40.95 372 ALA B CA 1
ATOM 4701 C C . ALA B 1 163 ? -48.092 5.911 -0.420 1.00 43.74 372 ALA B C 1
ATOM 4702 O O . ALA B 1 163 ? -47.750 6.459 -1.463 1.00 55.26 372 ALA B O 1
ATOM 4704 N N . HIS B 1 164 ? -49.267 6.126 0.159 1.00 39.38 373 HIS B N 1
ATOM 4705 C CA . HIS B 1 164 ? -50.216 7.124 -0.321 1.00 42.31 373 HIS B CA 1
ATOM 4706 C C . HIS B 1 164 ? -50.072 8.425 0.475 1.00 47.26 373 HIS B C 1
ATOM 4707 O O . HIS B 1 164 ? -50.262 8.450 1.703 1.00 50.84 373 HIS B O 1
ATOM 4714 N N . ARG B 1 165 ? -49.727 9.493 -0.242 1.00 57.36 374 ARG B N 1
ATOM 4715 C CA . ARG B 1 165 ? -49.375 10.787 0.348 1.00 69.56 374 ARG B CA 1
ATOM 4716 C C . ARG B 1 165 ? -50.524 11.529 1.050 1.00 75.92 374 ARG B C 1
ATOM 4717 O O . ARG B 1 165 ? -50.368 11.926 2.206 1.00 82.77 374 ARG B O 1
ATOM 4725 N N . PRO B 1 166 ? -51.673 11.731 0.367 1.00 74.23 375 PRO B N 1
ATOM 4726 C CA . PRO B 1 166 ? -52.721 12.527 1.022 1.00 73.79 375 PRO B CA 1
ATOM 4727 C C . PRO B 1 166 ? -53.286 11.877 2.281 1.00 75.14 375 PRO B C 1
ATOM 4728 O O . PRO B 1 166 ? -53.637 12.576 3.231 1.00 80.56 375 PRO B O 1
ATOM 4732 N N . SER B 1 167 ? -53.375 10.553 2.279 1.00 67.54 376 SER B N 1
ATOM 4733 C CA . SER B 1 167 ? -53.911 9.820 3.418 1.00 58.03 376 SER B CA 1
ATOM 4734 C C . SER B 1 167 ? -52.836 9.501 4.449 1.00 55.99 376 SER B C 1
ATOM 4735 O O . SER B 1 167 ? -53.143 9.081 5.566 1.00 57.84 376 SER B O 1
ATOM 4738 N N . GLY B 1 168 ? -51.577 9.704 4.070 1.00 48.51 377 GLY B N 1
ATOM 4739 C CA . GLY B 1 168 ? -50.453 9.359 4.922 1.00 38.88 377 GLY B CA 1
ATOM 4740 C C . GLY B 1 168 ? -50.277 7.861 5.103 1.00 43.11 377 GLY B C 1
ATOM 4741 O O . GLY B 1 168 ? -49.537 7.410 5.977 1.00 51.04 377 GLY B O 1
ATOM 4742 N N . LEU B 1 169 ? -50.972 7.084 4.281 1.00 41.66 378 LEU B N 1
ATOM 4743 C CA . LEU B 1 169 ? -50.969 5.627 4.419 1.00 40.47 378 LEU B CA 1
ATOM 4744 C C . LEU B 1 169 ? -49.748 4.974 3.771 1.00 38.99 378 LEU B C 1
ATOM 4745 O O . LEU B 1 169 ? -49.086 5.578 2.940 1.00 39.66 378 LEU B O 1
ATOM 4750 N N . HIS B 1 170 ? -49.419 3.760 4.198 1.00 38.78 379 HIS B N 1
ATOM 4751 C CA . HIS B 1 170 ? -48.356 2.992 3.552 1.00 43.47 379 HIS B CA 1
ATOM 4752 C C . HIS B 1 170 ? -48.652 1.501 3.668 1.00 44.51 379 HIS B C 1
ATOM 4753 O O . HIS B 1 170 ? -49.309 1.063 4.612 1.00 49.84 379 HIS B O 1
ATOM 4760 N N . GLY B 1 171 ? -48.186 0.717 2.703 1.00 39.96 380 GLY B N 1
ATOM 4761 C CA . GLY B 1 171 ? -48.420 -0.710 2.767 1.00 40.18 380 GLY B CA 1
ATOM 4762 C C . GLY B 1 171 ? -47.830 -1.560 1.663 1.00 50.73 380 GLY B C 1
ATOM 4763 O O . GLY B 1 171 ? -46.920 -1.149 0.937 1.00 46.63 380 GLY B O 1
ATOM 4764 N N . ASP B 1 172 ? -48.383 -2.763 1.548 1.00 61.24 381 ASP B N 1
ATOM 4765 C CA . ASP B 1 172 ? -47.911 -3.784 0.626 1.00 55.19 381 ASP B CA 1
ATOM 4766 C C . ASP B 1 172 ? -48.982 -4.156 -0.391 1.00 43.62 381 ASP B C 1
ATOM 4767 O O . ASP B 1 172 ? -50.146 -4.329 -0.032 1.00 41.48 381 ASP B O 1
ATOM 4772 N N . VAL B 1 173 ? -48.595 -4.277 -1.656 1.00 37.55 382 VAL B N 1
ATOM 4773 C CA . VAL B 1 173 ? -49.477 -4.879 -2.651 1.00 35.26 382 VAL B CA 1
ATOM 4774 C C . VAL B 1 173 ? -48.929 -6.238 -3.060 1.00 45.28 382 VAL B C 1
ATOM 4775 O O . VAL B 1 173 ? -47.859 -6.338 -3.662 1.00 47.79 382 VAL B O 1
ATOM 4779 N N . SER B 1 174 ? -49.669 -7.284 -2.715 1.00 51.22 383 SER B N 1
ATOM 4780 C CA . SER B 1 174 ? -49.218 -8.648 -2.931 1.00 49.64 383 SER B CA 1
ATOM 4781 C C . SER B 1 174 ? -49.996 -9.299 -4.074 1.00 46.05 383 SER B C 1
ATOM 4782 O O . SER B 1 174 ? -51.224 -9.378 -4.035 1.00 43.56 383 SER B O 1
ATOM 4785 N N . LEU B 1 175 ? -49.284 -9.738 -5.106 1.00 49.37 384 LEU B N 1
ATOM 4786 C CA . LEU B 1 175 ? -49.938 -10.383 -6.238 1.00 52.40 384 LEU B CA 1
ATOM 4787 C C . LEU B 1 175 ? -50.553 -11.702 -5.819 1.00 61.75 384 LEU B C 1
ATOM 4788 O O . LEU B 1 175 ? -51.751 -11.908 -5.988 1.00 70.80 384 LEU B O 1
ATOM 4793 N N . SER B 1 176 ? -49.737 -12.612 -5.300 1.00 63.60 385 SER B N 1
ATOM 4794 C CA . SER B 1 176 ? -50.311 -13.756 -4.616 1.00 71.89 385 SER B CA 1
ATOM 4795 C C . SER B 1 176 ? -49.686 -14.070 -3.262 1.00 62.81 385 SER B C 1
ATOM 4796 O O . SER B 1 176 ? -48.608 -14.658 -3.189 1.00 54.39 385 SER B O 1
ATOM 4799 N N . ASN B 1 177 ? -50.393 -13.708 -2.198 1.00 65.95 386 ASN B N 1
ATOM 4800 C CA . ASN B 1 177 ? -50.421 -14.504 -0.988 1.00 74.35 386 ASN B CA 1
ATOM 4801 C C . ASN B 1 177 ? -51.895 -14.584 -0.638 1.00 68.98 386 ASN B C 1
ATOM 4802 O O . ASN B 1 177 ? -52.452 -13.656 -0.051 1.00 76.75 386 ASN B O 1
ATOM 4807 N N . ARG B 1 178 ? -52.519 -15.705 -0.966 1.00 62.54 387 ARG B N 1
ATOM 4808 C CA . ARG B 1 178 ? -53.946 -15.850 -0.743 1.00 49.93 387 ARG B CA 1
ATOM 4809 C C . ARG B 1 178 ? -54.177 -16.356 0.667 1.00 47.83 387 ARG B C 1
ATOM 4810 O O . ARG B 1 178 ? -55.240 -16.147 1.255 1.00 48.36 387 ARG B O 1
ATOM 4818 N N . LEU B 1 179 ? -53.150 -17.000 1.212 1.00 49.66 388 LEU B N 1
ATOM 4819 C CA . LEU B 1 179 ? -53.204 -17.528 2.566 1.00 45.30 388 LEU B CA 1
ATOM 4820 C C . LEU B 1 179 ? -53.413 -16.397 3.553 1.00 40.41 388 LEU B C 1
ATOM 4821 O O . LEU B 1 179 ? -54.068 -16.574 4.575 1.00 49.17 388 LEU B O 1
ATOM 4826 N N . ALA B 1 180 ? -52.853 -15.237 3.228 1.00 37.67 389 ALA B N 1
ATOM 4827 C CA . ALA B 1 180 ? -52.953 -14.051 4.070 1.00 40.07 389 ALA B CA 1
ATOM 4828 C C . ALA B 1 180 ? -54.407 -13.677 4.382 1.00 40.71 389 ALA B C 1
ATOM 4829 O O . ALA B 1 180 ? -54.732 -13.333 5.519 1.00 42.14 389 ALA B O 1
ATOM 4831 N N . LEU B 1 181 ? -55.270 -13.746 3.372 1.00 41.83 390 LEU B N 1
ATOM 4832 C CA . LEU B 1 181 ? -56.704 -13.515 3.555 1.00 44.56 390 LEU B CA 1
ATOM 4833 C C . LEU B 1 181 ? -57.301 -14.411 4.635 1.00 48.76 390 LEU B C 1
ATOM 4834 O O . LEU B 1 181 ? -57.966 -13.942 5.568 1.00 70.84 390 LEU B O 1
ATOM 4839 N N . HIS B 1 182 ? -57.044 -15.706 4.500 1.00 43.95 391 HIS B N 1
ATOM 4840 C CA . HIS B 1 182 ? -57.601 -16.702 5.402 1.00 43.24 391 HIS B CA 1
ATOM 4841 C C . HIS B 1 182 ? -57.001 -16.662 6.804 1.00 45.25 391 HIS B C 1
ATOM 4842 O O . HIS B 1 182 ? -57.707 -16.927 7.773 1.00 47.41 391 HIS B O 1
ATOM 4849 N N . ASN B 1 183 ? -55.710 -16.360 6.929 1.00 44.81 392 ASN B N 1
ATOM 4850 C CA . ASN B 1 183 ? -55.123 -16.305 8.263 1.00 41.34 392 ASN B CA 1
ATOM 4851 C C . ASN B 1 183 ? -55.520 -14.999 8.952 1.00 40.53 392 ASN B C 1
ATOM 4852 O O . ASN B 1 183 ? -55.602 -14.938 10.180 1.00 37.64 392 ASN B O 1
ATOM 4857 N N . SER B 1 184 ? -55.785 -13.968 8.151 1.00 38.80 393 SER B N 1
ATOM 4858 C CA . SER B 1 184 ? -56.345 -12.724 8.668 1.00 43.36 393 SER B CA 1
ATOM 4859 C C . SER B 1 184 ? -57.714 -13.004 9.267 1.00 43.46 393 SER B C 1
ATOM 4860 O O . SER B 1 184 ? -57.991 -12.675 10.432 1.00 50.69 393 SER B O 1
ATOM 4863 N N . ARG B 1 185 ? -58.566 -13.626 8.458 1.00 39.66 394 ARG B N 1
ATOM 4864 C CA . ARG B 1 185 ? -59.884 -14.037 8.919 1.00 48.92 394 ARG B CA 1
ATOM 4865 C C . ARG B 1 185 ? -59.786 -14.955 10.142 1.00 45.59 394 ARG B C 1
ATOM 4866 O O . ARG B 1 185 ? -60.631 -14.903 11.039 1.00 45.95 394 ARG B O 1
ATOM 4874 N N . PHE B 1 186 ? -58.736 -15.770 10.195 1.00 38.31 395 PHE B N 1
ATOM 4875 C CA . PHE B 1 186 ? -58.546 -16.674 11.321 1.00 36.43 395 PHE B CA 1
ATOM 4876 C C . PHE B 1 186 ? -58.220 -15.902 12.597 1.00 34.20 395 PHE B C 1
ATOM 4877 O O . PHE B 1 186 ? -58.730 -16.234 13.668 1.00 36.21 395 PHE B O 1
ATOM 4885 N N . LEU B 1 187 ? -57.375 -14.878 12.486 1.00 31.19 396 LEU B N 1
ATOM 4886 C CA . LEU B 1 187 ? -57.050 -14.038 13.637 1.00 34.44 396 LEU B CA 1
ATOM 4887 C C . LEU B 1 187 ? -58.294 -13.299 14.134 1.00 40.63 396 LEU B C 1
ATOM 4888 O O . LEU B 1 187 ? -58.530 -13.190 15.347 1.00 44.65 396 LEU B O 1
ATOM 4893 N N . SER B 1 188 ? -59.085 -12.787 13.195 1.00 41.40 397 SER B N 1
ATOM 4894 C CA . SER B 1 188 ? -60.323 -12.105 13.555 1.00 44.77 397 SER B CA 1
ATOM 4895 C C . SER B 1 188 ? -61.266 -13.059 14.301 1.00 36.71 397 SER B C 1
ATOM 4896 O O . SER B 1 188 ? -61.860 -12.703 15.329 1.00 33.57 397 SER B O 1
ATOM 4899 N N . LEU B 1 189 ? -61.375 -14.282 13.791 1.00 35.86 398 LEU B N 1
ATOM 4900 C CA . LEU B 1 189 ? -62.208 -15.300 14.418 1.00 36.34 398 LEU B CA 1
ATOM 4901 C C . LEU B 1 189 ? -61.711 -15.606 15.822 1.00 46.59 398 LEU B C 1
ATOM 4902 O O . LEU B 1 189 ? -62.503 -15.778 16.745 1.00 48.46 398 LEU B O 1
ATOM 4907 N N . ALA B 1 190 ? -60.392 -15.668 15.974 1.00 46.61 399 ALA B N 1
ATOM 4908 C CA . ALA B 1 190 ? -59.775 -15.923 17.269 1.00 47.04 399 ALA B CA 1
ATOM 4909 C C . ALA B 1 190 ? -60.185 -14.847 18.263 1.00 49.01 399 ALA B C 1
ATOM 4910 O O . ALA B 1 190 ? -60.542 -15.150 19.403 1.00 33.55 399 ALA B O 1
ATOM 4912 N N . SER B 1 191 ? -60.133 -13.590 17.824 1.00 48.78 400 SER B N 1
ATOM 4913 C CA . SER B 1 191 ? -60.612 -12.488 18.658 1.00 51.01 400 SER B CA 1
ATOM 4914 C C . SER B 1 191 ? -62.086 -12.661 19.015 1.00 53.10 400 SER B C 1
ATOM 4915 O O . SER B 1 191 ? -62.503 -12.333 20.127 1.00 48.01 400 SER B O 1
ATOM 4918 N N . GLU B 1 192 ? -62.869 -13.184 18.074 1.00 58.08 401 GLU B N 1
ATOM 4919 C CA . GLU B 1 192 ? -64.300 -13.383 18.307 1.00 59.15 401 GLU B CA 1
ATOM 4920 C C . GLU B 1 192 ? -64.587 -14.510 19.308 1.00 59.83 401 GLU B C 1
ATOM 4921 O O . GLU B 1 192 ? -65.585 -14.467 20.033 1.00 56.05 401 GLU B O 1
ATOM 4927 N N . LEU B 1 193 ? -63.701 -15.501 19.359 1.00 61.53 402 LEU B N 1
ATOM 4928 C CA . LEU B 1 193 ? -63.894 -16.681 20.203 1.00 57.08 402 LEU B CA 1
ATOM 4929 C C . LEU B 1 193 ? -63.830 -16.352 21.688 1.00 47.76 402 LEU B C 1
ATOM 4930 O O . LEU B 1 193 ? -64.575 -16.913 22.486 1.00 54.79 402 LEU B O 1
ATOM 4935 N N . ASP B 1 194 ? -62.920 -15.461 22.060 1.00 53.01 403 ASP B N 1
ATOM 4936 C CA . ASP B 1 194 ? -62.773 -15.080 23.457 1.00 60.23 403 ASP B CA 1
ATOM 4937 C C . ASP B 1 194 ? -62.445 -13.599 23.610 1.00 58.04 403 ASP B C 1
ATOM 4938 O O . ASP B 1 194 ? -61.656 -13.043 22.844 1.00 59.05 403 ASP B O 1
ATOM 4943 N N . GLY B 1 195 ? -63.060 -12.967 24.605 1.00 52.32 404 GLY B N 1
ATOM 4944 C CA . GLY B 1 195 ? -62.895 -11.544 24.829 1.00 40.44 404 GLY B CA 1
ATOM 4945 C C . GLY B 1 195 ? -61.566 -11.177 25.458 1.00 46.90 404 GLY B C 1
ATOM 4946 O O . GLY B 1 195 ? -61.215 -10.001 25.520 1.00 48.03 404 GLY B O 1
ATOM 4947 N N . ARG B 1 196 ? -60.833 -12.183 25.931 1.00 46.77 405 ARG B N 1
ATOM 4948 C CA . ARG B 1 196 ? -59.534 -11.970 26.568 1.00 40.94 405 ARG B CA 1
ATOM 4949 C C . ARG B 1 196 ? -58.383 -11.943 25.562 1.00 41.87 405 ARG B C 1
ATOM 4950 O O . ARG B 1 196 ? -57.271 -11.532 25.889 1.00 47.29 405 ARG B O 1
ATOM 4958 N N . VAL B 1 197 ? -58.651 -12.403 24.346 1.00 38.89 406 VAL B N 1
ATOM 4959 C CA . VAL B 1 197 ? -57.618 -12.515 23.323 1.00 34.96 406 VAL B CA 1
ATOM 4960 C C . VAL B 1 197 ? -57.040 -11.153 22.938 1.00 38.67 406 VAL B C 1
ATOM 4961 O O . VAL B 1 197 ? -55.826 -10.950 22.990 1.00 34.36 406 VAL B O 1
ATOM 4965 N N . ARG B 1 198 ? -57.909 -10.217 22.566 1.00 44.05 407 ARG B N 1
ATOM 4966 C CA . ARG B 1 198 ? -57.458 -8.908 22.090 1.00 47.30 407 ARG B CA 1
ATOM 4967 C C . ARG B 1 198 ? -56.694 -8.077 23.139 1.00 55.98 407 ARG B C 1
ATOM 4968 O O . ARG B 1 198 ? -55.652 -7.505 22.813 1.00 54.50 407 ARG B O 1
ATOM 4976 N N . PRO B 1 199 ? -57.191 -8.004 24.391 1.00 50.67 408 PRO B N 1
ATOM 4977 C CA . PRO B 1 199 ? -56.383 -7.294 25.394 1.00 53.24 408 PRO B CA 1
ATOM 4978 C C . PRO B 1 199 ? -54.977 -7.879 25.567 1.00 47.76 408 PRO B C 1
ATOM 4979 O O . PRO B 1 199 ? -53.999 -7.124 25.665 1.00 43.94 408 PRO B O 1
ATOM 4983 N N . LEU B 1 200 ? -54.887 -9.206 25.610 1.00 45.85 409 LEU B N 1
ATOM 4984 C CA . LEU B 1 200 ? -53.605 -9.893 25.730 1.00 38.08 409 LEU B CA 1
ATOM 4985 C C . LEU B 1 200 ? -52.664 -9.555 24.577 1.00 34.82 409 LEU B C 1
ATOM 4986 O O . LEU B 1 200 ? -51.511 -9.190 24.798 1.00 34.10 409 LEU B O 1
ATOM 4991 N N . VAL B 1 201 ? -53.164 -9.679 23.351 1.00 30.52 410 VAL B N 1
ATOM 4992 C CA . VAL B 1 201 ? -52.348 -9.438 22.168 1.00 31.03 410 VAL B CA 1
ATOM 4993 C C . VAL B 1 201 ? -51.899 -7.981 22.083 1.00 32.00 410 VAL B C 1
ATOM 4994 O O . VAL B 1 201 ? -50.747 -7.708 21.753 1.00 28.94 410 VAL B O 1
ATOM 4998 N N . TYR B 1 202 ? -52.801 -7.051 22.389 1.00 30.46 411 TYR B N 1
ATOM 4999 C CA . TYR B 1 202 ? -52.472 -5.627 22.333 1.00 31.95 411 TYR B CA 1
ATOM 5000 C C . TYR B 1 202 ? -51.416 -5.264 23.372 1.00 36.58 411 TYR B C 1
ATOM 5001 O O . TYR B 1 202 ? -50.413 -4.603 23.059 1.00 46.10 411 TYR B O 1
ATOM 5010 N N . THR B 1 203 ? -51.645 -5.712 24.604 1.00 32.94 412 THR B N 1
ATOM 5011 C CA . THR B 1 203 ? -50.705 -5.489 25.697 1.00 37.88 412 THR B CA 1
ATOM 5012 C C . THR B 1 203 ? -49.330 -6.082 25.393 1.00 36.17 412 THR B C 1
ATOM 5013 O O . THR B 1 203 ? -48.306 -5.417 25.558 1.00 33.77 412 THR B O 1
ATOM 5017 N N . LEU B 1 204 ? -49.315 -7.333 24.946 1.00 37.77 413 LEU B N 1
ATOM 5018 C CA . LEU B 1 204 ? -48.069 -8.034 24.674 1.00 41.20 413 LEU B CA 1
ATOM 5019 C C . LEU B 1 204 ? -47.349 -7.464 23.459 1.00 44.46 413 LEU B C 1
ATOM 5020 O O . LEU B 1 204 ? -46.124 -7.539 23.363 1.00 42.35 413 LEU B O 1
ATOM 5025 N N . ARG B 1 205 ? -48.114 -6.894 22.536 1.00 40.51 414 ARG B N 1
ATOM 5026 C CA . ARG B 1 205 ? -47.540 -6.270 21.355 1.00 43.48 414 ARG B CA 1
ATOM 5027 C C . ARG B 1 205 ? -46.825 -4.991 21.761 1.00 45.12 414 ARG B C 1
ATOM 5028 O O . ARG B 1 205 ? -45.663 -4.781 21.408 1.00 48.58 414 ARG B O 1
ATOM 5036 N N . ALA B 1 206 ? -47.522 -4.141 22.512 1.00 39.68 415 ALA B N 1
ATOM 5037 C CA . ALA B 1 206 ? -46.910 -2.912 23.006 1.00 43.36 415 ALA B CA 1
ATOM 5038 C C . ALA B 1 206 ? -45.676 -3.227 23.857 1.00 38.28 415 ALA B C 1
ATOM 5039 O O . ALA B 1 206 ? -44.632 -2.578 23.734 1.00 39.06 415 ALA B O 1
ATOM 5041 N N . TRP B 1 207 ? -45.801 -4.241 24.704 1.00 39.45 416 TRP B N 1
ATOM 5042 C CA . TRP B 1 207 ? -44.701 -4.675 25.551 1.00 41.79 416 TRP B CA 1
ATOM 5043 C C . TRP B 1 207 ? -43.495 -5.109 24.723 1.00 44.85 416 TRP B C 1
ATOM 5044 O O . TRP B 1 207 ? -42.370 -4.697 24.996 1.00 49.95 416 TRP B O 1
ATOM 5055 N N . ALA B 1 208 ? -43.735 -5.938 23.712 1.00 39.99 417 ALA B N 1
ATOM 5056 C CA . ALA B 1 208 ? -42.660 -6.423 22.851 1.00 37.21 417 ALA B CA 1
ATOM 5057 C C . ALA B 1 208 ? -42.001 -5.276 22.092 1.00 40.41 417 ALA B C 1
ATOM 5058 O O . ALA B 1 208 ? -40.789 -5.287 21.882 1.00 37.85 417 ALA B O 1
ATOM 5060 N N . GLN B 1 209 ? -42.789 -4.303 21.711 1.00 47.33 418 GLN B N 1
ATOM 5061 C CA . GLN B 1 209 ? -42.309 -3.124 21.066 1.00 48.84 418 GLN B CA 1
ATOM 5062 C C . GLN B 1 209 ? -41.415 -2.303 21.974 1.00 46.42 418 GLN B C 1
ATOM 5063 O O . GLN B 1 209 ? -40.429 -1.762 21.543 1.00 42.77 418 GLN B O 1
ATOM 5069 N N . GLY B 1 210 ? -41.778 -2.223 23.236 1.00 47.82 419 GLY B N 1
ATOM 5070 C CA . GLY B 1 210 ? -40.992 -1.548 24.251 1.00 52.57 419 GLY B CA 1
ATOM 5071 C C . GLY B 1 210 ? -39.728 -2.291 24.642 1.00 54.21 419 GLY B C 1
ATOM 5072 O O . GLY B 1 210 ? -38.751 -1.679 25.065 1.00 59.86 419 GLY B O 1
ATOM 5073 N N . ARG B 1 211 ? -39.750 -3.614 24.506 1.00 51.20 420 ARG B N 1
ATOM 5074 C CA . ARG B 1 211 ? -38.616 -4.446 24.897 1.00 53.34 420 ARG B CA 1
ATOM 5075 C C . ARG B 1 211 ? -37.666 -4.715 23.729 1.00 52.40 420 ARG B C 1
ATOM 5076 O O . ARG B 1 211 ? -36.618 -5.339 23.902 1.00 60.12 420 ARG B O 1
ATOM 5084 N N . GLY B 1 212 ? -38.037 -4.243 22.544 1.00 43.08 421 GLY B N 1
ATOM 5085 C CA . GLY B 1 212 ? -37.232 -4.443 21.352 1.00 40.37 421 GLY B CA 1
ATOM 5086 C C . GLY B 1 212 ? -37.323 -5.851 20.783 1.00 40.83 421 GLY B C 1
ATOM 5087 O O . GLY B 1 212 ? -36.390 -6.324 20.136 1.00 36.67 421 GLY B O 1
ATOM 5088 N N . LEU B 1 213 ? -38.441 -6.526 21.035 1.00 39.23 422 LEU B N 1
ATOM 5089 C CA . LEU B 1 213 ? -38.624 -7.905 20.591 1.00 43.13 422 LEU B CA 1
ATOM 5090 C C . LEU B 1 213 ? -39.347 -8.042 19.248 1.00 47.80 422 LEU B C 1
ATOM 5091 O O . LEU B 1 213 ? -39.373 -9.127 18.660 1.00 41.47 422 LEU B O 1
ATOM 5096 N N . SER B 1 214 ? -39.917 -6.948 18.752 1.00 52.53 423 SER B N 1
ATOM 5097 C CA . SER B 1 214 ? -40.703 -7.010 17.524 1.00 54.08 423 SER B CA 1
ATOM 5098 C C . SER B 1 214 ? -40.360 -5.883 16.555 1.00 53.74 423 SER B C 1
ATOM 5099 O O . SER B 1 214 ? -39.982 -4.787 16.970 1.00 60.26 423 SER B O 1
ATOM 5102 N N . GLY B 1 215 ? -40.495 -6.168 15.262 1.00 50.10 424 GLY B N 1
ATOM 5103 C CA . GLY B 1 215 ? -40.128 -5.229 14.216 1.00 57.33 424 GLY B CA 1
ATOM 5104 C C . GLY B 1 215 ? -39.877 -5.912 12.882 1.00 62.51 424 GLY B C 1
ATOM 5105 O O . GLY B 1 215 ? -40.279 -7.058 12.682 1.00 62.98 424 GLY B O 1
ATOM 5106 N N . SER B 1 216 ? -39.207 -5.210 11.972 1.00 77.55 425 SER B N 1
ATOM 5107 C CA . SER B 1 216 ? -38.983 -5.710 10.613 1.00 85.20 425 SER B CA 1
ATOM 5108 C C . SER B 1 216 ? -37.620 -6.373 10.406 1.00 79.34 425 SER B C 1
ATOM 5109 O O . SER B 1 216 ? -37.283 -6.776 9.292 1.00 88.11 425 SER B O 1
ATOM 5112 N N . GLY B 1 217 ? -36.838 -6.475 11.474 1.00 73.44 426 GLY B N 1
ATOM 5113 C CA . GLY B 1 217 ? -35.505 -7.047 11.397 1.00 70.43 426 GLY B CA 1
ATOM 5114 C C . GLY B 1 217 ? -35.488 -8.520 11.750 1.00 64.37 426 GLY B C 1
ATOM 5115 O O . GLY B 1 217 ? -36.411 -9.257 11.416 1.00 65.67 426 GLY B O 1
ATOM 5116 N N . PRO B 1 218 ? -34.412 -8.964 12.411 1.00 57.71 427 PRO B N 1
ATOM 5117 C CA . PRO B 1 218 ? -34.308 -10.278 13.058 1.00 51.88 427 PRO B CA 1
ATOM 5118 C C . PRO B 1 218 ? -35.350 -10.443 14.165 1.00 42.80 427 PRO B C 1
ATOM 5119 O O . PRO B 1 218 ? -35.519 -11.532 14.698 1.00 50.34 427 PRO B O 1
ATOM 5123 N N . LEU B 1 219 ? -36.000 -9.347 14.536 1.00 38.20 428 LEU B N 1
ATOM 5124 C CA . LEU B 1 219 ? -37.090 -9.363 15.508 1.00 48.04 428 LEU B CA 1
ATOM 5125 C C . LEU B 1 219 ? -38.335 -10.094 14.990 1.00 48.71 428 LEU B C 1
ATOM 5126 O O . LEU B 1 219 ? -38.507 -10.282 13.784 1.00 54.22 428 LEU B O 1
ATOM 5131 N N . LEU B 1 220 ? -39.204 -10.497 15.913 1.00 42.90 429 LEU B N 1
ATOM 5132 C CA . LEU B 1 220 ? -40.472 -11.132 15.561 1.00 46.17 429 LEU B CA 1
ATOM 5133 C C . LEU B 1 220 ? -41.413 -10.174 14.842 1.00 46.09 429 LEU B C 1
ATOM 5134 O O . LEU B 1 220 ? -41.597 -9.037 15.272 1.00 54.11 429 LEU B O 1
ATOM 5139 N N . SER B 1 221 ? -42.012 -10.628 13.747 1.00 39.72 430 SER B N 1
ATOM 5140 C CA . SER B 1 221 ? -43.069 -9.849 13.124 1.00 36.53 430 SER B CA 1
ATOM 5141 C C . SER B 1 221 ? -44.263 -9.835 14.069 1.00 39.86 430 SER B C 1
ATOM 5142 O O . SER B 1 221 ? -44.394 -10.715 14.921 1.00 36.65 430 SER B O 1
ATOM 5145 N N . ASN B 1 222 ? -45.120 -8.828 13.931 1.00 41.87 431 ASN B N 1
ATOM 5146 C CA . ASN B 1 222 ? -46.293 -8.712 14.787 1.00 49.10 431 ASN B CA 1
ATOM 5147 C C . ASN B 1 222 ? -47.223 -9.904 14.597 1.00 44.36 431 ASN B C 1
ATOM 5148 O O . ASN B 1 222 ? -47.872 -10.365 15.545 1.00 43.98 431 ASN B O 1
ATOM 5153 N N . TYR B 1 223 ? -47.250 -10.421 13.372 1.00 43.31 432 TYR B N 1
ATOM 5154 C CA . TYR B 1 223 ? -48.030 -11.610 13.052 1.00 39.02 432 TYR B CA 1
ATOM 5155 C C . TYR B 1 223 ? -47.536 -12.787 13.886 1.00 34.39 432 TYR B C 1
ATOM 5156 O O . TYR B 1 223 ? -48.335 -13.522 14.465 1.00 43.14 432 TYR B O 1
ATOM 5165 N N . ALA B 1 224 ? -46.216 -12.944 13.961 1.00 32.75 433 ALA B N 1
ATOM 5166 C CA . ALA B 1 224 ? -45.607 -14.025 14.731 1.00 33.09 433 ALA B CA 1
ATOM 5167 C C . ALA B 1 224 ? -45.880 -13.892 16.229 1.00 30.91 433 ALA B C 1
ATOM 5168 O O . ALA B 1 224 ? -46.080 -14.889 16.921 1.00 35.04 433 ALA B O 1
ATOM 5170 N N . LEU B 1 225 ? -45.877 -12.663 16.730 1.00 26.47 434 LEU B N 1
ATOM 5171 C CA . LEU B 1 225 ? -46.164 -12.427 18.138 1.00 33.30 434 LEU B CA 1
ATOM 5172 C C . LEU B 1 225 ? -47.608 -12.787 18.457 1.00 38.72 434 LEU B C 1
ATOM 5173 O O . LEU B 1 225 ? -47.893 -13.407 19.486 1.00 49.56 434 LEU B O 1
ATOM 5178 N N . THR B 1 226 ? -48.516 -12.393 17.568 1.00 31.51 435 THR B N 1
ATOM 5179 C CA . THR B 1 226 ? -49.925 -12.743 17.713 1.00 29.61 435 THR B CA 1
ATOM 5180 C C . THR B 1 226 ? -50.101 -14.260 17.707 1.00 27.78 435 THR B C 1
ATOM 5181 O O . THR B 1 226 ? -50.830 -14.815 18.535 1.00 28.04 435 THR B O 1
ATOM 5185 N N . LEU B 1 227 ? -49.427 -14.917 16.768 1.00 26.90 436 LEU B N 1
ATOM 5186 C CA . LEU B 1 227 ? -49.443 -16.373 16.671 1.00 35.74 436 LEU B CA 1
ATOM 5187 C C . LEU B 1 227 ? -48.929 -17.020 17.947 1.00 44.96 436 LEU B C 1
ATOM 5188 O O . LEU B 1 227 ? -49.424 -18.064 18.365 1.00 44.34 436 LEU B O 1
ATOM 5193 N N . LEU B 1 228 ? -47.932 -16.388 18.560 1.00 39.18 437 LEU B N 1
ATOM 5194 C CA . LEU B 1 228 ? -47.359 -16.880 19.804 1.00 33.34 437 LEU B CA 1
ATOM 5195 C C . LEU B 1 228 ? -48.360 -16.751 20.949 1.00 35.34 437 LEU B C 1
ATOM 5196 O O . LEU B 1 228 ? -48.507 -17.668 21.755 1.00 36.94 437 LEU B O 1
ATOM 5201 N N . VAL B 1 229 ? -49.054 -15.616 21.008 1.00 30.99 438 VAL B N 1
ATOM 5202 C CA . VAL B 1 229 ? -50.070 -15.402 22.036 1.00 35.84 438 VAL B CA 1
ATOM 5203 C C . VAL B 1 229 ? -51.206 -16.411 21.898 1.00 35.25 438 VAL B C 1
ATOM 5204 O O . VAL B 1 229 ? -51.617 -17.041 22.875 1.00 39.16 438 VAL B O 1
ATOM 5208 N N . ILE B 1 230 ? -51.698 -16.573 20.675 1.00 33.82 439 ILE B N 1
ATOM 5209 C CA . ILE B 1 230 ? -52.754 -17.536 20.398 1.00 37.89 439 ILE B CA 1
ATOM 5210 C C . ILE B 1 230 ? -52.302 -18.951 20.750 1.00 36.11 439 ILE B C 1
ATOM 5211 O O . ILE B 1 230 ? -53.064 -19.720 21.335 1.00 37.23 439 ILE B O 1
ATOM 5216 N N . TYR B 1 231 ? -51.057 -19.280 20.409 1.00 31.19 440 TYR B N 1
ATOM 5217 C CA . TYR B 1 231 ? -50.498 -20.584 20.744 1.00 31.06 440 TYR B CA 1
ATOM 5218 C C . TYR B 1 231 ? -50.512 -20.783 22.249 1.00 41.65 440 TYR B C 1
ATOM 5219 O O . TYR B 1 231 ? -50.862 -21.852 22.743 1.00 33.49 440 TYR B O 1
ATOM 5228 N N . PHE B 1 232 ? -50.122 -19.739 22.970 1.00 39.38 441 PHE B N 1
ATOM 5229 C CA . PHE B 1 232 ? -50.138 -19.752 24.424 1.00 35.84 441 PHE B CA 1
ATOM 5230 C C . PHE B 1 232 ? -51.540 -20.015 24.964 1.00 39.60 441 PHE B C 1
ATOM 5231 O O . PHE B 1 232 ? -51.724 -20.807 25.889 1.00 40.94 441 PHE B O 1
ATOM 5239 N N . LEU B 1 233 ? -52.529 -19.361 24.367 1.00 34.81 442 LEU B N 1
ATOM 5240 C CA . LEU B 1 233 ? -53.914 -19.520 24.790 1.00 37.82 442 LEU B CA 1
ATOM 5241 C C . LEU B 1 233 ? -54.465 -20.902 24.433 1.00 43.11 442 LEU B C 1
ATOM 5242 O O . LEU B 1 233 ? -55.427 -21.374 25.040 1.00 45.30 442 LEU B O 1
ATOM 5247 N N . GLN B 1 234 ? -53.852 -21.548 23.447 1.00 42.38 443 GLN B N 1
ATOM 5248 C CA . GLN B 1 234 ? -54.264 -22.888 23.039 1.00 51.96 443 GLN B CA 1
ATOM 5249 C C . GLN B 1 234 ? -53.766 -23.959 24.005 1.00 50.12 443 GLN B C 1
ATOM 5250 O O . GLN B 1 234 ? -54.377 -25.020 24.142 1.00 49.24 443 GLN B O 1
ATOM 5256 N N . THR B 1 235 ? -52.640 -23.676 24.653 1.00 46.56 444 THR B N 1
ATOM 5257 C CA . THR B 1 235 ? -51.944 -24.660 25.473 1.00 49.66 444 THR B CA 1
ATOM 5258 C C . THR B 1 235 ? -52.256 -24.581 26.970 1.00 55.62 444 THR B C 1
ATOM 5259 O O . THR B 1 235 ? -51.647 -25.299 27.764 1.00 61.64 444 THR B O 1
ATOM 5263 N N . ARG B 1 236 ? -53.179 -23.707 27.361 1.00 57.63 445 ARG B N 1
ATOM 5264 C CA . ARG B 1 236 ? -53.543 -23.581 28.775 1.00 60.61 445 ARG B CA 1
ATOM 5265 C C . ARG B 1 236 ? -54.307 -24.813 29.252 1.00 67.95 445 ARG B C 1
ATOM 5266 O O . ARG B 1 236 ? -54.900 -25.523 28.437 1.00 70.22 445 ARG B O 1
ATOM 5274 N N . ASP B 1 237 ? -54.269 -25.080 30.559 1.00 78.86 446 ASP B N 1
ATOM 5275 C CA . ASP B 1 237 ? -54.787 -26.342 31.083 1.00 89.02 446 ASP B CA 1
ATOM 5276 C C . ASP B 1 237 ? -56.265 -26.527 30.712 1.00 87.73 446 ASP B C 1
ATOM 5277 O O . ASP B 1 237 ? -56.592 -27.488 30.014 1.00 107.15 446 ASP B O 1
ATOM 5282 N N . PRO B 1 238 ? -57.173 -25.642 31.171 1.00 73.15 447 PRO B N 1
ATOM 5283 C CA . PRO B 1 238 ? -58.300 -25.595 30.236 1.00 69.94 447 PRO B CA 1
ATOM 5284 C C . PRO B 1 238 ? -57.873 -24.745 29.044 1.00 68.70 447 PRO B C 1
ATOM 5285 O O . PRO B 1 238 ? -57.261 -23.700 29.262 1.00 73.11 447 PRO B O 1
ATOM 5289 N N . PRO B 1 239 ? -58.195 -25.159 27.811 1.00 68.19 448 PRO B N 1
ATOM 5290 C CA . PRO B 1 239 ? -57.800 -24.276 26.711 1.00 65.52 448 PRO B CA 1
ATOM 5291 C C . PRO B 1 239 ? -58.662 -23.019 26.645 1.00 63.43 448 PRO B C 1
ATOM 5292 O O . PRO B 1 239 ? -59.874 -23.089 26.834 1.00 70.83 448 PRO B O 1
ATOM 5296 N N . VAL B 1 240 ? -58.028 -21.880 26.394 1.00 54.95 449 VAL B N 1
ATOM 5297 C CA . VAL B 1 240 ? -58.748 -20.642 26.143 1.00 48.69 449 VAL B CA 1
ATOM 5298 C C . VAL B 1 240 ? -59.218 -20.625 24.691 1.00 45.89 449 VAL B C 1
ATOM 5299 O O . VAL B 1 240 ? -60.348 -20.243 24.382 1.00 48.09 449 VAL B O 1
ATOM 5303 N N . LEU B 1 241 ? -58.331 -21.059 23.806 1.00 38.56 450 LEU B N 1
ATOM 5304 C CA . LEU B 1 241 ? -58.620 -21.125 22.385 1.00 37.80 450 LEU B CA 1
ATOM 5305 C C . LEU B 1 241 ? -58.461 -22.561 21.900 1.00 40.24 450 LEU B C 1
ATOM 5306 O O . LEU B 1 241 ? -57.642 -23.312 22.430 1.00 39.15 450 LEU B O 1
ATOM 5311 N N . PRO B 1 242 ? -59.253 -22.951 20.894 1.00 40.95 451 PRO B N 1
ATOM 5312 C CA . PRO B 1 242 ? -59.138 -24.271 20.270 1.00 42.18 451 PRO B CA 1
ATOM 5313 C C . PRO B 1 242 ? -57.920 -24.371 19.351 1.00 45.24 451 PRO B C 1
ATOM 5314 O O . PRO B 1 242 ? -57.339 -23.353 18.975 1.00 36.95 451 PRO B O 1
ATOM 5318 N N . THR B 1 243 ? -57.529 -25.591 19.005 1.00 47.78 452 THR B N 1
ATOM 5319 C CA . THR B 1 243 ? -56.479 -25.796 18.019 1.00 44.55 452 THR B CA 1
ATOM 5320 C C . THR B 1 243 ? -57.065 -25.592 16.624 1.00 50.90 452 THR B C 1
ATOM 5321 O O . THR B 1 243 ? -58.272 -25.723 16.431 1.00 57.68 452 THR B O 1
ATOM 5325 N N . VAL B 1 244 ? -56.220 -25.256 15.656 1.00 46.42 453 VAL B N 1
ATOM 5326 C CA . VAL B 1 244 ? -56.688 -25.052 14.287 1.00 47.86 453 VAL B CA 1
ATOM 5327 C C . VAL B 1 244 ? -57.159 -26.374 13.678 1.00 48.65 453 VAL B C 1
ATOM 5328 O O . VAL B 1 244 ? -58.031 -26.394 12.812 1.00 40.46 453 VAL B O 1
ATOM 5332 N N . SER B 1 245 ? -56.594 -27.477 14.156 1.00 50.26 454 SER B N 1
ATOM 5333 C CA . SER B 1 245 ? -57.035 -28.808 13.753 1.00 50.73 454 SER B CA 1
ATOM 5334 C C . SER B 1 245 ? -58.506 -29.014 14.114 1.00 49.62 454 SER B C 1
ATOM 5335 O O . SER B 1 245 ? -59.306 -29.484 13.295 1.00 47.15 454 SER B O 1
ATOM 5338 N N . GLN B 1 246 ? -58.849 -28.637 15.342 1.00 46.38 455 GLN B N 1
ATOM 5339 C CA . GLN B 1 246 ? -60.222 -28.696 15.829 1.00 48.96 455 GLN B CA 1
ATOM 5340 C C . GLN B 1 246 ? -61.166 -27.836 14.984 1.00 49.34 455 GLN B C 1
ATOM 5341 O O . GLN B 1 246 ? -62.262 -28.275 14.623 1.00 48.66 455 GLN B O 1
ATOM 5347 N N . LEU B 1 247 ? -60.741 -26.611 14.678 1.00 46.18 456 LEU B N 1
ATOM 5348 C CA . LEU B 1 247 ? -61.531 -25.713 13.837 1.00 50.02 456 LEU B CA 1
ATOM 5349 C C . LEU B 1 247 ? -61.774 -26.331 12.464 1.00 57.83 456 LEU B C 1
ATOM 5350 O O . LEU B 1 247 ? -62.890 -26.300 11.946 1.00 71.13 456 LEU B O 1
ATOM 5355 N N . THR B 1 248 ? -60.714 -26.889 11.886 1.00 53.45 457 THR B N 1
ATOM 5356 C CA . THR B 1 248 ? -60.768 -27.528 10.575 1.00 55.19 457 THR B CA 1
ATOM 5357 C C . THR B 1 248 ? -61.749 -28.694 10.590 1.00 59.01 457 THR B C 1
ATOM 5358 O O . THR B 1 248 ? -62.458 -28.943 9.610 1.00 50.17 457 THR B O 1
ATOM 5362 N N . GLN B 1 249 ? -61.796 -29.411 11.706 1.00 49.94 458 GLN B N 1
ATOM 5363 C CA . GLN B 1 249 ? -62.738 -30.516 11.810 1.00 68.39 458 GLN B CA 1
ATOM 5364 C C . GLN B 1 249 ? -64.176 -30.049 12.001 1.00 64.19 458 GLN B C 1
ATOM 5365 O O . GLN B 1 249 ? -65.103 -30.677 11.486 1.00 66.11 458 GLN B O 1
ATOM 5371 N N . LYS B 1 250 ? -64.372 -28.957 12.737 1.00 61.04 459 LYS B N 1
ATOM 5372 C CA . LYS B 1 250 ? -65.721 -28.425 12.900 1.00 65.06 459 LYS B CA 1
ATOM 5373 C C . LYS B 1 250 ? -66.234 -27.891 11.575 1.00 67.69 459 LYS B C 1
ATOM 5374 O O . LYS B 1 250 ? -67.267 -28.342 11.083 1.00 80.62 459 LYS B O 1
ATOM 5380 N N . ALA B 1 251 ? -65.495 -26.941 11.008 1.00 70.75 460 ALA B N 1
ATOM 5381 C CA . ALA B 1 251 ? -65.706 -26.478 9.640 1.00 73.60 460 ALA B CA 1
ATOM 5382 C C . ALA B 1 251 ? -67.175 -26.262 9.312 1.00 85.83 460 ALA B C 1
ATOM 5383 O O . ALA B 1 251 ? -67.900 -25.576 10.035 1.00 92.99 460 ALA B O 1
ATOM 5385 N N . GLY B 1 252 ? -67.598 -26.890 8.221 1.00 84.84 461 GLY B N 1
ATOM 5386 C CA . GLY B 1 252 ? -68.975 -26.862 7.774 1.00 86.24 461 GLY B CA 1
ATOM 5387 C C . GLY B 1 252 ? -68.998 -27.123 6.284 1.00 81.08 461 GLY B C 1
ATOM 5388 O O . GLY B 1 252 ? -67.948 -27.169 5.644 1.00 75.22 461 GLY B O 1
ATOM 5389 N N . GLU B 1 253 ? -70.189 -27.278 5.721 1.00 87.15 462 GLU B N 1
ATOM 5390 C CA . GLU B 1 253 ? -70.311 -27.474 4.285 1.00 91.33 462 GLU B CA 1
ATOM 5391 C C . GLU B 1 253 ? -70.157 -26.132 3.581 1.00 87.10 462 GLU B C 1
ATOM 5392 O O . GLU B 1 253 ? -70.676 -25.114 4.041 1.00 89.12 462 GLU B O 1
ATOM 5398 N N . GLY B 1 254 ? -69.410 -26.128 2.483 1.00 86.99 463 GLY B N 1
ATOM 5399 C CA . GLY B 1 254 ? -69.150 -24.906 1.745 1.00 82.85 463 GLY B CA 1
ATOM 5400 C C . GLY B 1 254 ? -68.056 -24.063 2.373 1.00 69.86 463 GLY B C 1
ATOM 5401 O O . GLY B 1 254 ? -67.582 -23.103 1.770 1.00 65.46 463 GLY B O 1
ATOM 5402 N N . GLU B 1 255 ? -67.655 -24.427 3.588 1.00 67.96 464 GLU B N 1
ATOM 5403 C CA . GLU B 1 255 ? -66.568 -23.746 4.286 1.00 64.99 464 GLU B CA 1
ATOM 5404 C C . GLU B 1 255 ? -65.240 -24.458 4.025 1.00 68.22 464 GLU B C 1
ATOM 5405 O O . GLU B 1 255 ? -64.207 -24.099 4.593 1.00 70.08 464 GLU B O 1
ATOM 5411 N N . GLN B 1 256 ? -65.285 -25.472 3.164 1.00 69.94 465 GLN B N 1
ATOM 5412 C CA . GLN B 1 256 ? -64.085 -26.184 2.734 1.00 68.80 465 GLN B CA 1
ATOM 5413 C C . GLN B 1 256 ? -63.319 -25.353 1.715 1.00 67.38 465 GLN B C 1
ATOM 5414 O O . GLN B 1 256 ? -63.854 -24.990 0.668 1.00 70.21 465 GLN B O 1
ATOM 5420 N N . VAL B 1 257 ? -62.063 -25.050 2.022 1.00 64.20 466 VAL B N 1
ATOM 5421 C CA . VAL B 1 257 ? -61.241 -24.264 1.116 1.00 63.34 466 VAL B CA 1
ATOM 5422 C C . VAL B 1 257 ? -59.779 -24.696 1.203 1.00 60.98 466 VAL B C 1
ATOM 5423 O O . VAL B 1 257 ? -59.274 -25.013 2.280 1.00 57.50 466 VAL B O 1
ATOM 5427 N N . GLU B 1 258 ? -59.112 -24.735 0.056 1.00 63.96 467 GLU B N 1
ATOM 5428 C CA . GLU B 1 258 ? -57.699 -25.069 0.016 1.00 65.75 467 GLU B CA 1
ATOM 5429 C C . GLU B 1 258 ? -56.930 -24.047 -0.806 1.00 68.26 467 GLU B C 1
ATOM 5430 O O . GLU B 1 258 ? -57.334 -23.690 -1.912 1.00 73.64 467 GLU B O 1
ATOM 5436 N N . VAL B 1 259 ? -55.822 -23.571 -0.258 1.00 60.24 468 VAL B N 1
ATOM 5437 C CA . VAL B 1 259 ? -55.010 -22.583 -0.946 1.00 51.32 468 VAL B CA 1
ATOM 5438 C C . VAL B 1 259 ? -53.552 -23.017 -0.966 1.00 55.59 468 VAL B C 1
ATOM 5439 O O . VAL B 1 259 ? -52.959 -23.263 0.086 1.00 60.45 468 VAL B O 1
ATOM 5443 N N . ASP B 1 260 ? -52.995 -23.131 -2.170 1.00 56.35 469 ASP B N 1
ATOM 5444 C CA . ASP B 1 260 ? -51.602 -23.532 -2.375 1.00 58.19 469 ASP B CA 1
ATOM 5445 C C . ASP B 1 260 ? -51.308 -24.912 -1.801 1.00 51.82 469 ASP B C 1
ATOM 5446 O O . ASP B 1 260 ? -50.168 -25.209 -1.448 1.00 53.51 469 ASP B O 1
ATOM 5451 N N . GLY B 1 261 ? -52.337 -25.750 -1.704 1.00 50.83 470 GLY B N 1
ATOM 5452 C CA . GLY B 1 261 ? -52.171 -27.112 -1.229 1.00 48.62 470 GLY B CA 1
ATOM 5453 C C . GLY B 1 261 ? -52.298 -27.257 0.275 1.00 50.73 470 GLY B C 1
ATOM 5454 O O . GLY B 1 261 ? -51.966 -28.301 0.836 1.00 57.79 470 GLY B O 1
ATOM 5455 N N . TRP B 1 262 ? -52.773 -26.203 0.930 1.00 45.44 471 TRP B N 1
ATOM 5456 C CA . TRP B 1 262 ? -52.975 -26.217 2.375 1.00 44.20 471 TRP B CA 1
ATOM 5457 C C . TRP B 1 262 ? -54.451 -26.037 2.696 1.00 50.59 471 TRP B C 1
ATOM 5458 O O . TRP B 1 262 ? -55.161 -25.322 1.991 1.00 52.13 471 TRP B O 1
ATOM 5469 N N . ASP B 1 263 ? -54.908 -26.667 3.772 1.00 56.18 472 ASP B N 1
ATOM 5470 C CA . ASP B 1 263 ? -56.319 -26.603 4.131 1.00 58.01 472 ASP B CA 1
ATOM 5471 C C . ASP B 1 263 ? -56.572 -25.410 5.052 1.00 57.79 472 ASP B C 1
ATOM 5472 O O . ASP B 1 263 ? -56.085 -25.368 6.183 1.00 51.80 472 ASP B O 1
ATOM 5477 N N . CYS B 1 264 ? -57.316 -24.435 4.536 1.00 65.57 473 CYS B N 1
ATOM 5478 C CA . CYS B 1 264 ? -57.610 -23.185 5.239 1.00 54.22 473 CYS B CA 1
ATOM 5479 C C . CYS B 1 264 ? -58.975 -23.208 5.918 1.00 47.76 473 CYS B C 1
ATOM 5480 O O . CYS B 1 264 ? -59.427 -22.195 6.450 1.00 47.57 473 CYS B O 1
ATOM 5483 N N . SER B 1 265 ? -59.643 -24.353 5.870 1.00 42.90 474 SER B N 1
ATOM 5484 C CA . SER B 1 265 ? -61.040 -24.427 6.278 1.00 46.15 474 SER B CA 1
ATOM 5485 C C . SER B 1 265 ? -61.248 -24.233 7.781 1.00 48.02 474 SER B C 1
ATOM 5486 O O . SER B 1 265 ? -60.664 -24.950 8.590 1.00 45.00 474 SER B O 1
ATOM 5489 N N . PHE B 1 266 ? -62.062 -23.240 8.138 1.00 47.14 475 PHE B N 1
ATOM 5490 C CA . PHE B 1 266 ? -62.567 -23.083 9.503 1.00 50.34 475 PHE B CA 1
ATOM 5491 C C . PHE B 1 266 ? -63.959 -22.437 9.483 1.00 50.03 475 PHE B C 1
ATOM 5492 O O . PHE B 1 266 ? -64.321 -21.785 8.504 1.00 49.20 475 PHE B O 1
ATOM 5500 N N . PRO B 1 267 ? -64.753 -22.639 10.551 1.00 52.57 476 PRO B N 1
ATOM 5501 C CA . PRO B 1 267 ? -66.098 -22.056 10.645 1.00 52.53 476 PRO B CA 1
ATOM 5502 C C . PRO B 1 267 ? -66.105 -20.534 10.526 1.00 54.10 476 PRO B C 1
ATOM 5503 O O . PRO B 1 267 ? -65.222 -19.865 11.058 1.00 53.86 476 PRO B O 1
ATOM 5507 N N . ARG B 1 268 ? -67.112 -20.000 9.842 1.00 63.36 477 ARG B N 1
ATOM 5508 C CA . ARG B 1 268 ? -67.157 -18.580 9.516 1.00 64.45 477 ARG B CA 1
ATOM 5509 C C . ARG B 1 268 ? -67.607 -17.728 10.698 1.00 58.34 477 ARG B C 1
ATOM 5510 O O . ARG B 1 268 ? -67.125 -16.611 10.887 1.00 55.65 477 ARG B O 1
ATOM 5518 N N . ASP B 1 269 ? -68.509 -18.266 11.511 1.00 62.88 478 ASP B N 1
ATOM 5519 C CA . ASP B 1 269 ? -68.979 -17.544 12.687 1.00 74.27 478 ASP B CA 1
ATOM 5520 C C . ASP B 1 269 ? -68.618 -18.279 13.970 1.00 79.83 478 ASP B C 1
ATOM 5521 O O . ASP B 1 269 ? -68.664 -19.507 14.035 1.00 88.30 478 ASP B O 1
ATOM 5526 N N . ALA B 1 270 ? -68.266 -17.513 14.996 1.00 85.15 479 ALA B N 1
ATOM 5527 C CA . ALA B 1 270 ? -67.874 -18.081 16.278 1.00 89.44 479 ALA B CA 1
ATOM 5528 C C . ALA B 1 270 ? -69.091 -18.597 17.036 1.00 93.38 479 ALA B C 1
ATOM 5529 O O . ALA B 1 270 ? -68.964 -19.236 18.080 1.00 88.74 479 ALA B O 1
ATOM 5531 N N . SER B 1 271 ? -70.270 -18.312 16.495 1.00 104.89 480 SER B N 1
ATOM 5532 C CA . SER B 1 271 ? -71.530 -18.665 17.133 1.00 116.95 480 SER B CA 1
ATOM 5533 C C . SER B 1 271 ? -71.710 -20.174 17.268 1.00 120.55 480 SER B C 1
ATOM 5534 O O . SER B 1 271 ? -72.264 -20.654 18.255 1.00 126.77 480 SER B O 1
ATOM 5537 N N . ARG B 1 272 ? -71.234 -20.916 16.274 1.00 113.83 481 ARG B N 1
ATOM 5538 C CA . ARG B 1 272 ? -71.399 -22.366 16.253 1.00 106.14 481 ARG B CA 1
ATOM 5539 C C . ARG B 1 272 ? -70.544 -23.067 17.304 1.00 93.07 481 ARG B C 1
ATOM 5540 O O . ARG B 1 272 ? -70.860 -24.176 17.732 1.00 96.14 481 ARG B O 1
ATOM 5548 N N . LEU B 1 273 ? -69.467 -22.411 17.722 1.00 82.13 482 LEU B N 1
ATOM 5549 C CA . LEU B 1 273 ? -68.463 -23.036 18.579 1.00 71.96 482 LEU B CA 1
ATOM 5550 C C . LEU B 1 273 ? -68.719 -22.776 20.061 1.00 64.57 482 LEU B C 1
ATOM 5551 O O . LEU B 1 273 ? -69.100 -21.671 20.452 1.00 60.14 482 LEU B O 1
ATOM 5556 N 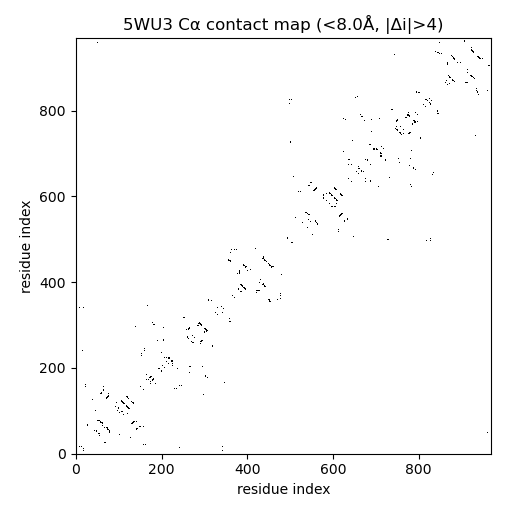N . GLU B 1 274 ? -68.507 -23.800 20.883 1.00 69.18 483 GLU B N 1
ATOM 5557 C CA . GLU B 1 274 ? -68.733 -23.682 22.321 1.00 80.74 483 GLU B CA 1
ATOM 5558 C C . GLU B 1 274 ? -67.638 -22.839 22.968 1.00 80.86 483 GLU B C 1
ATOM 5559 O O . GLU B 1 274 ? -66.486 -22.872 22.532 1.00 80.60 483 GLU B O 1
ATOM 5565 N N . PRO B 1 275 ? -67.998 -22.074 24.012 1.00 81.70 484 PRO B N 1
ATOM 5566 C CA . PRO B 1 275 ? -67.057 -21.192 24.712 1.00 75.61 484 PRO B CA 1
ATOM 5567 C C . PRO B 1 275 ? -65.938 -21.943 25.431 1.00 73.62 484 PRO B C 1
ATOM 5568 O O . PRO B 1 275 ? -65.895 -23.172 25.423 1.00 78.06 484 PRO B O 1
ATOM 5572 N N . SER B 1 276 ? -65.047 -21.187 26.062 1.00 68.39 485 SER B N 1
ATOM 5573 C CA . SER B 1 276 ? -63.945 -21.752 26.827 1.00 61.34 485 SER B CA 1
ATOM 5574 C C . SER B 1 276 ? -64.333 -21.920 28.293 1.00 63.13 485 SER B C 1
ATOM 5575 O O . SER B 1 276 ? -65.009 -21.065 28.864 1.00 66.18 485 SER B O 1
ATOM 5578 N N . ILE B 1 277 ? -63.919 -23.028 28.899 1.00 59.04 486 ILE B N 1
ATOM 5579 C CA . ILE B 1 277 ? -64.199 -23.254 30.311 1.00 63.84 486 ILE B CA 1
ATOM 5580 C C . ILE B 1 277 ? -63.033 -22.767 31.167 1.00 68.05 486 ILE B C 1
ATOM 5581 O O . ILE B 1 277 ? -63.029 -22.948 32.385 1.00 72.86 486 ILE B O 1
ATOM 5586 N N . ASN B 1 278 ? -62.047 -22.149 30.518 1.00 67.95 487 ASN B N 1
ATOM 5587 C CA . ASN B 1 278 ? -60.934 -21.517 31.219 1.00 67.94 487 ASN B CA 1
ATOM 5588 C C . ASN B 1 278 ? -61.393 -20.194 31.834 1.00 69.79 487 ASN B C 1
ATOM 5589 O O . ASN B 1 278 ? -61.861 -19.300 31.125 1.00 66.77 487 ASN B O 1
ATOM 5594 N N . VAL B 1 279 ? -61.286 -20.089 33.156 1.00 72.14 488 VAL B N 1
ATOM 5595 C CA . VAL B 1 279 ? -61.828 -18.946 33.887 1.00 72.35 488 VAL B CA 1
ATOM 5596 C C . VAL B 1 279 ? -60.783 -17.883 34.264 1.00 71.69 488 VAL B C 1
ATOM 5597 O O . VAL B 1 279 ? -61.127 -16.850 34.840 1.00 72.43 488 VAL B O 1
ATOM 5601 N N . GLU B 1 280 ? -59.516 -18.133 33.936 1.00 70.29 489 GLU B N 1
ATOM 5602 C CA . GLU B 1 280 ? -58.424 -17.240 34.334 1.00 68.29 489 GLU B CA 1
ATOM 5603 C C . GLU B 1 280 ? -58.633 -15.815 33.823 1.00 64.26 489 GLU B C 1
ATOM 5604 O O . GLU B 1 280 ? -58.987 -15.617 32.663 1.00 67.41 489 GLU B O 1
ATOM 5610 N N . PRO B 1 281 ? -58.429 -14.818 34.699 1.00 55.22 490 PRO B N 1
ATOM 5611 C CA . PRO B 1 281 ? -58.530 -13.391 34.367 1.00 51.47 490 PRO B CA 1
ATOM 5612 C C . PRO B 1 281 ? -57.326 -12.881 33.569 1.00 51.42 490 PRO B C 1
ATOM 5613 O O . PRO B 1 281 ? -56.295 -13.553 33.511 1.00 50.35 490 PRO B O 1
ATOM 5617 N N . LEU B 1 282 ? -57.471 -11.706 32.960 1.00 54.98 491 LEU B N 1
ATOM 5618 C CA . LEU B 1 282 ? -56.458 -11.143 32.065 1.00 43.16 491 LEU B CA 1
ATOM 5619 C C . LEU B 1 282 ? -55.072 -10.988 32.691 1.00 46.18 491 LEU B C 1
ATOM 5620 O O . LEU B 1 282 ? -54.067 -11.331 32.063 1.00 46.69 491 LEU B O 1
ATOM 5625 N N . SER B 1 283 ? -55.017 -10.461 33.911 1.00 50.91 492 SER B N 1
ATOM 5626 C CA . SER B 1 283 ? -53.743 -10.263 34.603 1.00 53.85 492 SER B CA 1
ATOM 5627 C C . SER B 1 283 ? -53.024 -11.599 34.799 1.00 54.27 492 SER B C 1
ATOM 5628 O O . SER B 1 283 ? -51.807 -11.723 34.564 1.00 64.06 492 SER B O 1
ATOM 5631 N N . SER B 1 284 ? -53.799 -12.596 35.213 1.00 54.22 493 SER B N 1
ATOM 5632 C CA . SER B 1 284 ? -53.307 -13.956 35.368 1.00 58.75 493 SER B CA 1
ATOM 5633 C C . SER B 1 284 ? -52.720 -14.485 34.065 1.00 59.64 493 SER B C 1
ATOM 5634 O O . SER B 1 284 ? -51.585 -14.948 34.039 1.00 56.48 493 SER B O 1
ATOM 5637 N N . LEU B 1 285 ? -53.495 -14.411 32.987 1.00 55.46 494 LEU B N 1
ATOM 5638 C CA . LEU B 1 285 ? -53.050 -14.914 31.689 1.00 52.46 494 LEU B CA 1
ATOM 5639 C C . LEU B 1 285 ? -51.794 -14.192 31.197 1.00 51.99 494 LEU B C 1
ATOM 5640 O O . LEU B 1 285 ? -50.953 -14.794 30.531 1.00 52.88 494 LEU B O 1
ATOM 5645 N N . LEU B 1 286 ? -51.670 -12.906 31.520 1.00 47.64 495 LEU B N 1
ATOM 5646 C CA . LEU B 1 286 ? -50.478 -12.142 31.153 1.00 44.74 495 LEU B CA 1
ATOM 5647 C C . LEU B 1 286 ? -49.245 -12.689 31.871 1.00 43.05 495 LEU B C 1
ATOM 5648 O O . LEU B 1 286 ? -48.212 -13.013 31.240 1.00 49.60 495 LEU B O 1
ATOM 5653 N N . ALA B 1 287 ? -49.361 -12.795 33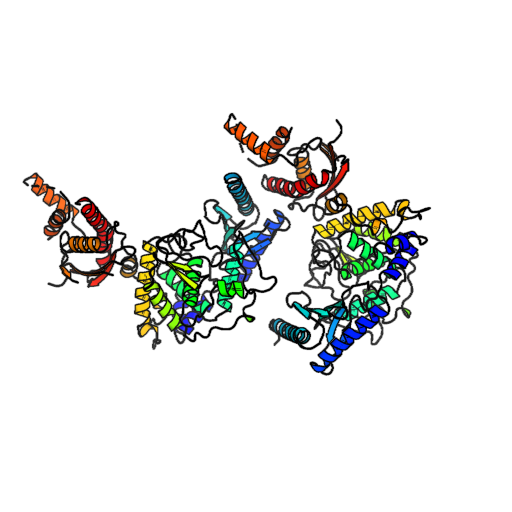.194 1.00 40.72 496 ALA B N 1
ATOM 5654 C CA . ALA B 1 287 ? -48.281 -13.352 34.006 1.00 41.66 496 ALA B CA 1
ATOM 5655 C C . ALA B 1 287 ? -47.893 -14.747 33.517 1.00 41.02 496 ALA B C 1
ATOM 5656 O O . ALA B 1 287 ? -46.708 -15.086 33.418 1.00 40.56 496 ALA B O 1
ATOM 5658 N N . GLN B 1 288 ? -48.909 -15.542 33.197 1.00 46.03 497 GLN B N 1
ATOM 5659 C CA . GLN B 1 288 ? -48.721 -16.898 32.701 1.00 53.28 497 GLN B CA 1
ATOM 5660 C C . GLN B 1 288 ? -47.999 -16.916 31.357 1.00 53.22 497 GLN B C 1
ATOM 5661 O O . GLN B 1 288 ? -47.203 -17.814 31.104 1.00 55.89 497 GLN B O 1
ATOM 5667 N N . PHE B 1 289 ? -48.283 -15.940 30.495 1.00 51.02 498 PHE B N 1
ATOM 5668 C CA . PHE B 1 289 ? -47.574 -15.842 29.222 1.00 40.94 498 PHE B CA 1
ATOM 5669 C C . PHE B 1 289 ? -46.101 -15.645 29.493 1.00 40.91 498 PHE B C 1
ATOM 5670 O O . PHE B 1 289 ? -45.265 -16.429 29.020 1.00 41.85 498 PHE B O 1
ATOM 5678 N N . PHE B 1 290 ? -45.792 -14.599 30.262 1.00 37.50 499 PHE B N 1
ATOM 5679 C CA . PHE B 1 290 ? -44.396 -14.290 30.573 1.00 37.32 499 PHE B CA 1
ATOM 5680 C C . PHE B 1 290 ? -43.663 -15.514 31.122 1.00 44.82 499 PHE B C 1
ATOM 5681 O O . PHE B 1 290 ? -42.641 -15.942 30.572 1.00 45.70 499 PHE B O 1
ATOM 5689 N N . SER B 1 291 ? -44.223 -16.094 32.180 1.00 48.66 500 SER B N 1
ATOM 5690 C CA . SER B 1 291 ? -43.637 -17.262 32.830 1.00 51.21 500 SER B CA 1
ATOM 5691 C C . SER B 1 291 ? -43.423 -18.424 31.854 1.00 51.04 500 SER B C 1
ATOM 5692 O O . SER B 1 291 ? -42.303 -18.942 31.704 1.00 48.75 500 SER B O 1
ATOM 5695 N N . ALA B 1 292 ? -44.503 -18.823 31.191 1.00 55.42 501 ALA B N 1
ATOM 5696 C CA . ALA B 1 292 ? -44.484 -19.982 30.307 1.00 54.78 501 ALA B CA 1
ATOM 5697 C C . ALA B 1 292 ? -43.441 -19.831 29.210 1.00 61.96 501 ALA B C 1
ATOM 5698 O O . ALA B 1 292 ? -42.577 -20.693 29.060 1.00 66.50 501 ALA B O 1
ATOM 5700 N N . VAL B 1 293 ? -43.508 -18.743 28.444 1.00 63.92 502 VAL B N 1
ATOM 5701 C CA . VAL B 1 293 ? -42.586 -18.603 27.319 1.00 57.76 502 VAL B CA 1
ATOM 5702 C C . VAL B 1 293 ? -41.160 -18.381 27.822 1.00 52.54 502 VAL B C 1
ATOM 5703 O O . VAL B 1 293 ? -40.196 -18.653 27.105 1.00 44.39 502 VAL B O 1
ATOM 5707 N N . SER B 1 294 ? -41.020 -17.912 29.060 1.00 56.38 503 SER B N 1
ATOM 5708 C CA . SER B 1 294 ? -39.689 -17.799 29.647 1.00 59.59 503 SER B CA 1
ATOM 5709 C C . SER B 1 294 ? -39.126 -19.183 29.956 1.00 60.90 503 SER B C 1
ATOM 5710 O O . SER B 1 294 ? -37.909 -19.376 29.960 1.00 63.48 503 SER B O 1
ATOM 5713 N N . SER B 1 295 ? -40.007 -20.146 30.217 1.00 56.95 504 SER B N 1
ATOM 5714 C CA . SER B 1 295 ? -39.550 -21.498 30.548 1.00 49.56 504 SER B CA 1
ATOM 5715 C C . SER B 1 295 ? -39.521 -22.493 29.374 1.00 48.56 504 SER B C 1
ATOM 5716 O O . SER B 1 295 ? -39.078 -23.628 29.545 1.00 53.96 504 SER B O 1
ATOM 5719 N N . TRP B 1 296 ? -39.970 -22.079 28.190 1.00 45.16 505 TRP B N 1
ATOM 5720 C CA . TRP B 1 296 ? -40.049 -22.992 27.042 1.00 47.43 505 TRP B CA 1
ATOM 5721 C C . TRP B 1 296 ? -38.696 -23.317 26.416 1.00 51.47 505 TRP B C 1
ATOM 5722 O O . TRP B 1 296 ? -37.779 -22.499 26.443 1.00 52.23 505 TRP B O 1
ATOM 5733 N N . ASP B 1 297 ? -38.588 -24.501 25.820 1.00 55.59 506 ASP B N 1
ATOM 5734 C CA . ASP B 1 297 ? -37.431 -24.817 24.991 1.00 61.94 506 ASP B CA 1
ATOM 5735 C C . ASP B 1 297 ? -37.776 -24.472 23.550 1.00 56.89 506 ASP B C 1
ATOM 5736 O O . ASP B 1 297 ? -38.553 -25.171 22.907 1.00 56.27 506 ASP B O 1
ATOM 5741 N N . LEU B 1 298 ? -37.183 -23.401 23.040 1.00 52.09 507 LEU B N 1
ATOM 5742 C CA . LEU B 1 298 ? -37.568 -22.890 21.734 1.00 51.27 507 LEU B CA 1
ATOM 5743 C C . LEU B 1 298 ? -36.889 -23.629 20.579 1.00 48.18 507 LEU B C 1
ATOM 5744 O O . LEU B 1 298 ? -37.525 -23.907 19.561 1.00 47.63 507 LEU B O 1
ATOM 5749 N N . ARG B 1 299 ? -35.611 -23.962 20.740 1.00 48.66 508 ARG B N 1
ATOM 5750 C CA . ARG B 1 299 ? -34.868 -24.634 19.673 1.00 49.90 508 ARG B CA 1
ATOM 5751 C C . ARG B 1 299 ? -35.272 -26.087 19.485 1.00 46.00 508 ARG B C 1
ATOM 5752 O O . ARG B 1 299 ? -35.243 -26.601 18.369 1.00 47.11 508 ARG B O 1
ATOM 5760 N N . GLY B 1 300 ? -35.639 -26.751 20.575 1.00 44.75 509 GLY B N 1
ATOM 5761 C CA . GLY B 1 300 ? -36.023 -28.147 20.503 1.00 44.38 509 GLY B C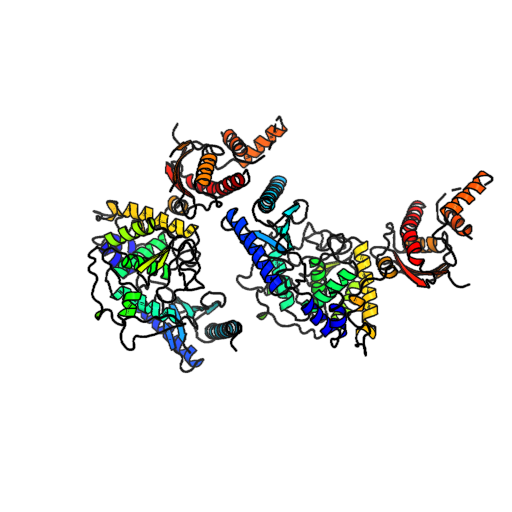A 1
ATOM 5762 C C . GLY B 1 300 ? -37.488 -28.325 20.160 1.00 49.71 509 GLY B C 1
ATOM 5763 O O . GLY B 1 300 ? -37.971 -29.449 20.049 1.00 53.84 509 GLY B O 1
ATOM 5764 N N . SER B 1 301 ? -38.198 -27.214 19.987 1.00 52.56 510 SER B N 1
ATOM 5765 C CA . SER B 1 301 ? -39.640 -27.264 19.775 1.00 51.09 510 SER B CA 1
ATOM 5766 C C . SER B 1 301 ? -40.105 -26.454 18.571 1.00 52.32 510 SER B C 1
ATOM 5767 O O . SER B 1 301 ? -39.737 -25.290 18.400 1.00 47.70 510 SER B O 1
ATOM 5770 N N . LEU B 1 302 ? -40.920 -27.093 17.741 1.00 52.22 511 LEU B N 1
ATOM 5771 C CA . LEU B 1 302 ? -41.733 -26.399 16.756 1.00 37.34 511 LEU B CA 1
ATOM 5772 C C . LEU B 1 302 ? -43.130 -26.227 17.333 1.00 38.10 511 LEU B C 1
ATOM 5773 O O . LEU B 1 302 ? -43.861 -27.206 17.513 1.00 37.71 511 LEU B O 1
ATOM 5778 N N . LEU B 1 303 ? -43.498 -24.984 17.627 1.00 38.12 512 LEU B N 1
ATOM 5779 C CA . LEU B 1 303 ? -44.788 -24.717 18.247 1.00 40.97 512 LEU B CA 1
ATOM 5780 C C . LEU B 1 303 ? -45.879 -24.720 17.188 1.00 42.27 512 LEU B C 1
ATOM 5781 O O . LEU B 1 303 ? -45.884 -23.890 16.282 1.00 41.83 512 LEU B O 1
ATOM 5786 N N . SER B 1 304 ? -46.811 -25.654 17.324 1.00 41.62 513 SER B N 1
ATOM 5787 C CA . SER B 1 304 ? -47.816 -25.907 16.303 1.00 40.19 513 SER B CA 1
ATOM 5788 C C . SER B 1 304 ? -49.175 -25.398 16.745 1.00 41.67 513 SER B C 1
ATOM 5789 O O . SER B 1 304 ? -49.733 -25.869 17.742 1.00 46.42 513 SER B O 1
ATOM 5792 N N . LEU B 1 305 ? -49.695 -24.433 15.992 1.00 40.62 514 LEU B N 1
ATOM 5793 C CA . LEU B 1 305 ? -51.025 -23.888 16.231 1.00 42.10 514 LEU B CA 1
ATOM 5794 C C . LEU B 1 305 ? -52.108 -24.834 15.727 1.00 44.91 514 LEU B C 1
ATOM 5795 O O . LEU B 1 305 ? -53.243 -24.797 16.199 1.00 50.91 514 LEU B O 1
ATOM 5800 N N . ARG B 1 306 ? -51.753 -25.681 14.766 1.00 50.80 515 ARG B N 1
ATOM 5801 C CA . ARG B 1 306 ? -52.677 -26.686 14.267 1.00 57.88 515 ARG B CA 1
ATOM 5802 C C . ARG B 1 306 ? -52.959 -27.708 15.355 1.00 59.03 515 ARG B C 1
ATOM 5803 O O . ARG B 1 306 ? -54.111 -27.980 15.672 1.00 48.59 515 ARG B O 1
ATOM 5811 N N . GLU B 1 307 ? -51.897 -28.266 15.927 1.00 59.75 516 GLU B N 1
ATOM 5812 C CA . GLU B 1 307 ? -52.032 -29.293 16.951 1.00 64.18 516 GLU B CA 1
ATOM 5813 C C . GLU B 1 307 ? -52.181 -28.687 18.347 1.00 52.21 516 GLU B C 1
ATOM 5814 O O . GLU B 1 307 ? -52.535 -29.385 19.300 1.00 46.99 516 GLU B O 1
ATOM 5820 N N . GLY B 1 308 ? -51.933 -27.383 18.455 1.00 49.70 517 GLY B N 1
ATOM 5821 C CA . GLY B 1 308 ? -51.951 -26.701 19.739 1.00 50.92 517 GLY B CA 1
ATOM 5822 C C . GLY B 1 308 ? -50.947 -27.354 20.664 1.00 52.32 517 GLY B C 1
ATOM 5823 O O . GLY B 1 308 ? -51.243 -27.645 21.823 1.00 52.77 517 GLY B O 1
ATOM 5824 N N . GLN B 1 309 ? -49.749 -27.591 20.144 1.00 51.54 518 GLN B N 1
ATOM 5825 C CA . GLN B 1 309 ? -48.808 -28.467 20.826 1.00 48.31 518 GLN B CA 1
ATOM 5826 C C . GLN B 1 309 ? -47.369 -28.197 20.414 1.00 44.59 518 GLN B C 1
ATOM 5827 O O . GLN B 1 309 ? -47.123 -27.665 19.339 1.00 39.70 518 GLN B O 1
ATOM 5833 N N . ALA B 1 310 ? -46.415 -28.595 21.249 1.00 47.04 519 ALA B N 1
ATOM 5834 C CA . ALA B 1 310 ? -45.006 -28.448 20.896 1.00 49.03 519 ALA B CA 1
ATOM 5835 C C . ALA B 1 310 ? -44.450 -29.743 20.301 1.00 49.56 519 ALA B C 1
ATOM 5836 O O . ALA B 1 310 ? -44.358 -30.764 20.984 1.00 51.55 519 ALA B O 1
ATOM 5838 N N . LEU B 1 311 ? -44.080 -29.690 19.024 1.00 50.76 520 LEU B N 1
ATOM 5839 C CA . LEU B 1 311 ? -43.515 -30.845 18.334 1.00 54.56 520 LEU B CA 1
ATOM 5840 C C . LEU B 1 311 ? -41.995 -30.846 18.404 1.00 54.11 520 LEU B C 1
ATOM 5841 O O . LEU B 1 311 ? -41.354 -29.920 17.919 1.00 52.47 520 LEU B O 1
ATOM 5846 N N . PRO B 1 312 ? -41.409 -31.900 18.987 1.00 63.62 521 PRO B N 1
ATOM 5847 C CA . PRO B 1 312 ? -39.948 -31.950 19.115 1.00 47.42 521 PRO B CA 1
ATOM 5848 C C . PRO B 1 312 ? -39.238 -31.911 17.762 1.00 47.73 521 PRO B C 1
ATOM 5849 O O . PRO B 1 312 ? -39.555 -32.683 16.859 1.00 49.04 521 PRO B O 1
ATOM 5853 N N . VAL B 1 313 ? -38.290 -30.989 17.642 1.00 51.05 522 VAL B N 1
ATOM 5854 C CA . VAL B 1 313 ? -37.558 -30.753 16.404 1.00 54.22 522 VAL B CA 1
ATOM 5855 C C . VAL B 1 313 ? -36.471 -31.798 16.195 1.00 60.62 522 VAL B C 1
ATOM 5856 O O . VAL B 1 313 ? -36.207 -32.234 15.073 1.00 69.94 522 VAL B O 1
ATOM 5860 N N . ALA B 1 314 ? -35.856 -32.216 17.291 1.00 64.58 523 ALA B N 1
ATOM 5861 C CA . ALA B 1 314 ? -34.741 -33.138 17.209 1.00 74.26 523 ALA B CA 1
ATOM 5862 C C . ALA B 1 314 ? -35.153 -34.590 17.444 1.00 78.70 523 ALA B C 1
ATOM 5863 O O . ALA B 1 314 ? -35.835 -34.916 18.417 1.00 77.20 523 ALA B O 1
ATOM 5865 N N . GLY B 1 315 ? -34.732 -35.450 16.525 1.00 89.67 524 GLY B N 1
ATOM 5866 C CA . GLY B 1 315 ? -34.309 -34.982 15.222 1.00 107.30 524 GLY B CA 1
ATOM 5867 C C . GLY B 1 315 ? -35.364 -35.167 14.148 1.00 120.08 524 GLY B C 1
ATOM 5868 O O . GLY B 1 315 ? -36.146 -36.114 14.198 1.00 118.16 524 GLY B O 1
ATOM 5869 N N . GLY B 1 316 ? -35.378 -34.274 13.166 1.00 137.12 525 GLY B N 1
ATOM 5870 C CA . GLY B 1 316 ? -35.932 -34.574 11.858 1.00 142.00 525 GLY B CA 1
ATOM 5871 C C . GLY B 1 316 ? -37.424 -34.810 11.699 1.00 137.54 525 GLY B C 1
ATOM 5872 O O . GLY B 1 316 ? -37.911 -34.890 10.572 1.00 149.46 525 GLY B O 1
ATOM 5873 N N . LEU B 1 317 ? -38.157 -34.923 12.802 1.00 131.68 526 LEU B N 1
ATOM 5874 C CA . LEU B 1 317 ? -39.565 -35.311 12.714 1.00 113.04 526 LEU B CA 1
ATOM 5875 C C . LEU B 1 317 ? -40.435 -34.244 12.025 1.00 99.68 526 LEU B C 1
ATOM 5876 O O . LEU B 1 317 ? -41.186 -34.572 11.101 1.00 93.01 526 LEU B O 1
ATOM 5881 N N . PRO B 1 318 ? -40.348 -32.969 12.460 1.00 94.78 527 PRO B N 1
ATOM 5882 C CA . PRO B 1 318 ? -41.069 -31.962 11.676 1.00 96.69 527 PRO B CA 1
ATOM 5883 C C . PRO B 1 318 ? -40.401 -31.677 10.334 1.00 99.29 527 PRO B C 1
ATOM 5884 O O . PRO B 1 318 ? -41.029 -31.110 9.445 1.00 97.62 527 PRO B O 1
ATOM 5888 N N . SER B 1 319 ? -39.132 -32.045 10.203 1.00 110.75 528 SER B N 1
ATOM 5889 C CA . SER B 1 319 ? -38.367 -31.737 9.001 1.00 116.97 528 SER B CA 1
ATOM 5890 C C . SER B 1 319 ? -38.642 -32.729 7.874 1.00 124.38 528 SER B C 1
ATOM 5891 O O . SER B 1 319 ? -38.415 -32.427 6.700 1.00 130.98 528 SER B O 1
ATOM 5894 N N . ASN B 1 320 ? -39.148 -33.905 8.233 1.00 124.34 529 ASN B N 1
ATOM 5895 C CA . ASN B 1 320 ? -39.429 -34.950 7.255 1.00 127.42 529 ASN B CA 1
ATOM 5896 C C . ASN B 1 320 ? -40.658 -34.569 6.443 1.00 117.83 529 ASN B C 1
ATOM 5897 O O . ASN B 1 320 ? -40.582 -34.357 5.232 1.00 133.21 529 ASN B O 1
ATOM 5902 N N . LEU B 1 321 ? -41.792 -34.490 7.127 1.00 110.47 530 LEU B N 1
ATOM 5903 C CA . LEU B 1 321 ? -43.002 -33.919 6.560 1.00 97.96 530 LEU B CA 1
ATOM 5904 C C . LEU B 1 321 ? -42.812 -32.411 6.386 1.00 92.85 530 LEU B C 1
ATOM 5905 O O . LEU B 1 321 ? -41.940 -31.825 7.024 1.00 98.58 530 LEU B O 1
ATOM 5910 N N . TRP B 1 322 ? -43.603 -31.795 5.511 1.00 81.83 531 TRP B N 1
ATOM 5911 C CA . TRP B 1 322 ? -43.560 -30.342 5.293 1.00 71.89 531 TRP B CA 1
ATOM 5912 C C . TRP B 1 322 ? -42.182 -29.795 4.913 1.00 73.35 531 TRP B C 1
ATOM 5913 O O . TRP B 1 322 ? -41.696 -28.868 5.564 1.00 68.20 531 TRP B O 1
ATOM 5924 N N . GLU B 1 323 ? -41.550 -30.352 3.885 1.00 76.29 532 GLU B N 1
ATOM 5925 C CA . GLU B 1 323 ? -40.252 -29.839 3.455 1.00 77.66 532 GLU B CA 1
ATOM 5926 C C . GLU B 1 323 ? -40.354 -28.352 3.103 1.00 71.23 532 GLU B C 1
ATOM 5927 O O . GLU B 1 323 ? -41.382 -27.883 2.606 1.00 68.39 532 GLU B O 1
ATOM 5933 N N . GLY B 1 324 ? -39.289 -27.613 3.395 1.00 64.17 533 GLY B N 1
ATOM 5934 C CA . GLY B 1 324 ? -39.268 -26.177 3.188 1.00 56.64 533 GLY B CA 1
ATOM 5935 C C . GLY B 1 324 ? -39.367 -25.420 4.500 1.00 53.02 533 GLY B C 1
ATOM 5936 O O . GLY B 1 324 ? -39.256 -24.194 4.535 1.00 51.84 533 GLY B O 1
ATOM 5937 N N . LEU B 1 325 ? -39.564 -26.157 5.587 1.00 52.84 534 LEU B N 1
ATOM 5938 C CA . LEU B 1 325 ? -39.638 -25.557 6.912 1.00 53.61 534 LEU B CA 1
ATOM 5939 C C . LEU B 1 325 ? -38.248 -25.224 7.436 1.00 59.85 534 LEU B C 1
ATOM 5940 O O . LEU B 1 325 ? -37.406 -26.110 7.576 1.00 74.65 534 LEU B O 1
ATOM 5945 N N . ARG B 1 326 ? -38.011 -23.966 7.754 1.00 55.26 535 ARG B N 1
ATOM 5946 C CA . ARG B 1 326 ? -36.741 -23.546 8.301 1.00 55.82 535 ARG B CA 1
ATOM 5947 C C . ARG B 1 326 ? -36.735 -23.633 9.810 1.00 53.65 535 ARG B C 1
ATOM 5948 O O . ARG B 1 326 ? -37.608 -23.144 10.457 1.00 52.92 535 ARG B O 1
ATOM 5956 N N . LEU B 1 327 ? -35.717 -24.249 10.357 1.00 52.08 536 LEU B N 1
ATOM 5957 C CA . LEU B 1 327 ? -35.599 -24.406 11.797 1.00 54.09 536 LEU B CA 1
ATOM 5958 C C . LEU B 1 327 ? -34.451 -23.582 12.355 1.00 57.46 536 LEU B C 1
ATOM 5959 O O . LEU B 1 327 ? -33.437 -23.378 11.686 1.00 60.69 536 LEU B O 1
ATOM 5964 N N . GLY B 1 328 ? -34.614 -23.121 13.591 1.00 60.15 537 GLY B N 1
ATOM 5965 C CA . GLY B 1 328 ? -33.665 -22.206 14.196 1.00 63.51 537 GLY B CA 1
ATOM 5966 C C . GLY B 1 328 ? -33.992 -21.882 15.641 1.00 59.56 537 GLY B C 1
ATOM 5967 O O . GLY B 1 328 ? -34.686 -22.647 16.310 1.00 62.37 537 GLY B O 1
ATOM 5968 N N . PRO B 1 329 ? -33.480 -20.742 16.130 1.00 52.22 538 PRO B N 1
ATOM 5969 C CA . PRO B 1 329 ? -33.640 -20.250 17.505 1.00 51.04 538 PRO B CA 1
ATOM 5970 C C . PRO B 1 329 ? -35.083 -20.273 18.003 1.00 52.22 538 PRO B C 1
ATOM 5971 O O . PRO B 1 329 ? -35.324 -20.654 19.147 1.00 61.59 538 PRO B O 1
ATOM 5975 N N . LEU B 1 330 ? -36.023 -19.873 17.154 1.00 42.77 539 LEU B N 1
ATOM 5976 C CA . LEU B 1 330 ? -37.439 -19.879 17.518 1.00 39.98 539 LEU B CA 1
ATOM 5977 C C . LEU B 1 330 ? -38.268 -20.450 16.378 1.00 43.89 539 LEU B C 1
ATOM 5978 O O . LEU B 1 330 ? -38.224 -19.946 15.252 1.00 40.76 539 LEU B O 1
ATOM 5983 N N . ASN B 1 331 ? -39.022 -21.505 16.673 1.00 48.57 540 ASN B N 1
ATOM 5984 C CA . ASN B 1 331 ? -39.818 -22.175 15.653 1.00 44.87 540 ASN B CA 1
ATOM 5985 C C . ASN B 1 331 ? -41.316 -22.117 15.933 1.00 41.71 540 ASN B C 1
ATOM 5986 O O . ASN B 1 331 ? -41.817 -22.746 16.867 1.00 45.58 540 ASN B O 1
ATOM 5991 N N . LEU B 1 332 ? -42.024 -21.360 15.105 1.00 38.86 541 LEU B N 1
ATOM 5992 C CA . LEU B 1 332 ? -43.451 -21.142 15.292 1.00 37.41 541 LEU B CA 1
ATOM 5993 C C . LEU B 1 332 ? -44.179 -21.383 13.976 1.00 33.24 541 LEU B C 1
ATOM 5994 O O . LEU B 1 332 ? -43.981 -20.657 13.007 1.00 33.18 541 LEU B O 1
ATOM 5999 N N . GLN B 1 333 ? -45.028 -22.403 13.952 1.00 31.05 542 GLN B N 1
ATOM 6000 C CA . GLN B 1 333 ? -45.647 -22.850 12.713 1.00 31.46 542 GLN B CA 1
ATOM 6001 C C . GLN B 1 333 ? -46.936 -22.106 12.404 1.00 30.40 542 GLN B C 1
ATOM 6002 O O . GLN B 1 333 ? -47.788 -21.936 13.272 1.00 30.09 542 GLN B O 1
ATOM 6008 N N . ASP B 1 334 ? -47.061 -21.658 11.159 1.00 30.03 543 ASP B N 1
ATOM 6009 C CA . ASP B 1 334 ? -48.283 -21.038 10.681 1.00 29.33 543 ASP B CA 1
ATOM 6010 C C . ASP B 1 334 ? -49.430 -22.041 10.793 1.00 39.61 543 ASP B C 1
ATOM 6011 O O . ASP B 1 334 ? -49.222 -23.239 10.588 1.00 43.36 543 ASP B O 1
ATOM 6016 N N . PRO B 1 335 ? -50.638 -21.562 11.141 1.00 37.43 544 PRO B N 1
ATOM 6017 C CA . PRO B 1 335 ? -51.811 -22.440 11.249 1.00 38.90 544 PRO B CA 1
ATOM 6018 C C . PRO B 1 335 ? -52.183 -23.167 9.952 1.00 37.85 544 PRO B C 1
ATOM 6019 O O . PRO B 1 335 ? -52.861 -24.190 10.010 1.00 36.72 544 PRO B O 1
ATOM 6023 N N . PHE B 1 336 ? -51.757 -22.653 8.804 1.00 31.98 545 PHE B N 1
ATOM 6024 C CA . PHE B 1 336 ? -52.258 -23.160 7.533 1.00 34.13 545 PHE B CA 1
ATOM 6025 C C . PHE B 1 336 ? -51.147 -23.667 6.625 1.00 43.63 545 PHE B C 1
ATOM 6026 O O . PHE B 1 336 ? -51.149 -24.838 6.238 1.00 49.89 545 PHE B O 1
ATOM 6034 N N . ASP B 1 337 ? -50.215 -22.799 6.254 1.00 39.84 546 ASP B N 1
ATOM 6035 C CA . ASP B 1 337 ? -49.024 -23.286 5.581 1.00 40.33 546 ASP B CA 1
ATOM 6036 C C . ASP B 1 337 ? -48.144 -23.913 6.652 1.00 37.64 546 ASP B C 1
ATOM 6037 O O . ASP B 1 337 ? -47.663 -23.229 7.553 1.00 40.32 546 ASP B O 1
ATOM 6042 N N . LEU B 1 338 ? -47.906 -25.213 6.533 1.00 36.14 547 LEU B N 1
ATOM 6043 C CA . LEU B 1 338 ? -47.188 -25.932 7.574 1.00 36.82 547 LEU B CA 1
ATOM 6044 C C . LEU B 1 338 ? -45.702 -26.032 7.254 1.00 41.08 547 LEU B C 1
ATOM 6045 O O . LEU B 1 338 ? -44.913 -26.517 8.063 1.00 38.03 547 LEU B O 1
ATOM 6050 N N . SER B 1 339 ? -45.322 -25.545 6.078 1.00 39.24 548 SER B N 1
ATOM 6051 C CA . SER B 1 339 ? -43.917 -25.475 5.709 1.00 38.77 548 SER B CA 1
ATOM 6052 C C . SER B 1 339 ? -43.335 -24.125 6.116 1.00 36.15 548 SER B C 1
ATOM 6053 O O . SER B 1 339 ? -42.178 -23.826 5.830 1.00 43.36 548 SER B O 1
ATOM 6056 N N . HIS B 1 340 ? -44.151 -23.311 6.778 1.00 34.31 549 HIS B N 1
ATOM 6057 C CA . HIS B 1 340 ? -43.766 -21.944 7.111 1.00 38.24 549 HIS B CA 1
ATOM 6058 C C . HIS B 1 340 ? -43.500 -21.741 8.595 1.00 38.68 549 HIS B C 1
ATOM 6059 O O . HIS B 1 340 ? -44.415 -21.808 9.414 1.00 31.31 549 HIS B O 1
ATOM 6066 N N . ASN B 1 341 ? -42.241 -21.490 8.937 1.00 42.40 550 ASN B N 1
ATOM 6067 C CA . ASN B 1 341 ? -41.916 -21.007 10.268 1.00 39.46 550 ASN B CA 1
ATOM 6068 C C . ASN B 1 341 ? -41.910 -19.483 10.226 1.00 37.28 550 ASN B C 1
ATOM 6069 O O . ASN B 1 341 ? -41.036 -18.877 9.609 1.00 35.82 550 ASN B O 1
ATOM 6074 N N . VAL B 1 342 ? -42.896 -18.871 10.874 1.00 36.28 551 VAL B N 1
ATOM 6075 C CA . VAL B 1 342 ? -43.066 -17.422 10.821 1.00 38.58 551 VAL B CA 1
ATOM 6076 C C . VAL B 1 342 ? -42.009 -16.702 11.653 1.00 40.38 551 VAL B C 1
ATOM 6077 O O . VAL B 1 342 ? -41.833 -15.490 11.534 1.00 42.84 551 VAL B O 1
ATOM 6081 N N . ALA B 1 343 ? -41.341 -17.456 12.522 1.00 39.07 552 ALA B N 1
ATOM 6082 C CA . ALA B 1 343 ? -40.256 -16.940 13.354 1.00 42.55 552 ALA B CA 1
ATOM 6083 C C . ALA B 1 343 ? -38.858 -17.252 12.800 1.00 36.66 552 ALA B C 1
ATOM 6084 O O . ALA B 1 343 ? -37.859 -17.005 13.472 1.00 41.01 552 ALA B O 1
ATOM 6086 N N . ALA B 1 344 ? -38.794 -17.838 11.608 1.00 30.98 553 ALA B N 1
ATOM 6087 C CA . ALA B 1 344 ? -37.531 -18.319 11.039 1.00 42.71 553 ALA B CA 1
ATOM 6088 C C . ALA B 1 344 ? -36.461 -17.233 10.877 1.00 43.35 553 ALA B C 1
ATOM 6089 O O . ALA B 1 344 ? -35.273 -17.538 10.780 1.00 34.72 553 ALA B O 1
ATOM 6091 N N . ASN B 1 345 ? -36.890 -15.976 10.851 1.00 39.35 554 ASN B N 1
ATOM 6092 C CA . ASN B 1 345 ? -35.987 -14.839 10.712 1.00 32.60 554 ASN B CA 1
ATOM 6093 C C . ASN B 1 345 ? -35.300 -14.487 12.022 1.00 42.74 554 ASN B C 1
ATOM 6094 O O . ASN B 1 345 ? -34.315 -13.745 12.043 1.00 45.22 554 ASN B O 1
ATOM 6099 N N . VAL B 1 346 ? -35.839 -15.005 13.120 1.00 45.09 555 VAL B N 1
ATOM 6100 C CA . VAL B 1 346 ? -35.384 -14.608 14.442 1.00 33.01 555 VAL B CA 1
ATOM 6101 C C . VAL B 1 346 ? -34.036 -15.230 14.767 1.00 34.89 555 VAL B C 1
ATOM 6102 O O . VAL B 1 346 ? -33.884 -16.451 14.785 1.00 43.73 555 VAL B O 1
ATOM 6106 N N . THR B 1 347 ? -33.058 -14.370 15.020 1.00 49.35 556 THR B N 1
ATOM 6107 C CA . THR B 1 347 ? -31.717 -14.798 15.398 1.00 52.38 556 THR B CA 1
ATOM 6108 C C . THR B 1 347 ? -31.673 -15.248 16.854 1.00 50.50 556 THR B C 1
ATOM 6109 O O . THR B 1 347 ? -32.560 -14.913 17.643 1.00 45.25 556 THR B O 1
ATOM 6113 N N . SER B 1 348 ? -30.642 -16.014 17.198 1.00 53.57 557 SER B N 1
ATOM 6114 C CA . SER B 1 348 ? -30.474 -16.520 18.557 1.00 57.57 557 SER B CA 1
ATOM 6115 C C . SER B 1 348 ? -30.484 -15.401 19.591 1.00 59.71 557 SER B C 1
ATOM 6116 O O . SER B 1 348 ? -31.029 -15.561 20.685 1.00 64.12 557 SER B O 1
ATOM 6119 N N . ARG B 1 349 ? -29.895 -14.265 19.226 1.00 60.60 558 ARG B N 1
ATOM 6120 C CA . ARG B 1 349 ? -29.859 -13.097 20.100 1.00 59.67 558 ARG B CA 1
ATOM 6121 C C . ARG B 1 349 ? -31.264 -12.601 20.440 1.00 53.04 558 ARG B C 1
ATOM 6122 O O . ARG B 1 349 ? -31.561 -12.302 21.596 1.00 50.56 558 ARG B O 1
ATOM 6130 N N . VAL B 1 350 ? -32.125 -12.521 19.431 1.00 49.03 559 VAL B N 1
ATOM 6131 C CA . VAL B 1 350 ? -33.477 -12.016 19.629 1.00 44.31 559 VAL B CA 1
ATOM 6132 C C . VAL B 1 350 ? -34.316 -12.991 20.456 1.00 46.51 559 VAL B C 1
ATOM 6133 O O . VAL B 1 350 ? -35.124 -12.571 21.285 1.00 46.03 559 VAL B O 1
ATOM 6137 N N . ALA B 1 351 ? -34.113 -14.289 20.238 1.00 46.60 560 ALA B N 1
ATOM 6138 C CA . ALA B 1 351 ? -34.827 -15.319 20.993 1.00 43.76 560 ALA B CA 1
ATOM 6139 C C . ALA B 1 351 ? -34.425 -15.271 22.464 1.00 41.92 560 ALA B C 1
ATOM 6140 O O . ALA B 1 351 ? -35.278 -15.295 23.366 1.00 39.27 560 ALA B O 1
ATOM 6142 N N . GLY B 1 352 ? -33.116 -15.206 22.691 1.00 39.71 561 GLY B N 1
ATOM 6143 C CA . GLY B 1 352 ? -32.575 -15.092 24.029 1.00 39.98 561 GLY B CA 1
ATOM 6144 C C . GLY B 1 352 ? -33.091 -13.855 24.735 1.00 39.76 561 GLY B C 1
ATOM 6145 O O . GLY B 1 352 ? -33.481 -13.915 25.906 1.00 40.84 561 GLY B O 1
ATOM 6146 N N . ARG B 1 353 ? -33.106 -12.733 24.019 1.00 42.70 562 ARG B N 1
ATOM 6147 C CA . ARG B 1 353 ? -33.637 -11.492 24.569 1.00 45.84 562 ARG B CA 1
ATOM 6148 C C . ARG B 1 353 ? -35.111 -11.652 24.921 1.00 38.04 562 ARG B C 1
ATOM 6149 O O . ARG B 1 353 ? -35.570 -11.136 25.938 1.00 38.25 562 ARG B O 1
ATOM 6157 N N . LEU B 1 354 ? -35.840 -12.384 24.081 1.00 43.18 563 LEU B N 1
ATOM 6158 C CA . LEU B 1 354 ? -37.256 -12.653 24.313 1.00 43.41 563 LEU B CA 1
ATOM 6159 C C . LEU B 1 354 ? -37.466 -13.379 25.634 1.00 48.73 563 LEU B C 1
ATOM 6160 O O . LEU B 1 354 ? -38.206 -12.910 26.501 1.00 51.02 563 LEU B O 1
ATOM 6165 N N . GLN B 1 355 ? -36.793 -14.511 25.797 1.00 52.52 564 GLN B N 1
ATOM 6166 C CA . GLN B 1 355 ? -36.967 -15.299 27.010 1.00 50.57 564 GLN B CA 1
ATOM 6167 C C . GLN B 1 355 ? -36.465 -14.566 28.259 1.00 55.98 564 GLN B C 1
ATOM 6168 O O . GLN B 1 355 ? -37.048 -14.704 29.337 1.00 55.59 564 GLN B O 1
ATOM 6174 N N . ASN B 1 356 ? -35.410 -13.767 28.110 1.00 56.01 565 ASN B N 1
ATOM 6175 C CA . ASN B 1 356 ? -34.921 -12.951 29.223 1.00 51.00 565 ASN B CA 1
ATOM 6176 C C . ASN B 1 356 ? -35.908 -11.872 29.664 1.00 48.91 565 ASN B C 1
ATOM 6177 O O . ASN B 1 356 ? -36.181 -11.713 30.860 1.00 46.23 565 ASN B O 1
ATOM 6182 N N . CYS B 1 357 ? -36.420 -11.119 28.695 1.00 46.10 566 CYS B N 1
ATOM 6183 C CA . CYS B 1 357 ? -37.415 -10.087 28.960 1.00 45.70 566 CYS B CA 1
ATOM 6184 C C . CYS B 1 357 ? -38.663 -10.698 29.573 1.00 42.11 566 CYS B C 1
ATOM 6185 O O . CYS B 1 357 ? -39.311 -10.084 30.417 1.00 41.03 566 CYS B O 1
ATOM 6188 N N . CYS B 1 358 ? -38.998 -11.910 29.139 1.00 43.02 567 CYS B N 1
ATOM 6189 C CA . CYS B 1 358 ? -40.153 -12.614 29.681 1.00 44.11 567 CYS B CA 1
ATOM 6190 C C . CYS B 1 358 ? -39.909 -13.060 31.113 1.00 49.97 567 CYS B C 1
ATOM 6191 O O . CYS B 1 358 ? -40.820 -13.042 31.933 1.00 52.57 567 CYS B O 1
ATOM 6194 N N . ARG B 1 359 ? -38.679 -13.462 31.410 1.00 53.50 568 ARG B N 1
ATOM 6195 C CA . ARG B 1 359 ? -38.334 -13.865 32.765 1.00 56.72 568 ARG B CA 1
ATOM 6196 C C . ARG B 1 359 ? -38.423 -12.659 33.693 1.00 58.48 568 ARG B C 1
ATOM 6197 O O . ARG B 1 359 ? -38.964 -12.748 34.799 1.00 57.48 568 ARG B O 1
ATOM 6205 N N . ALA B 1 360 ? -37.912 -11.526 33.219 1.00 56.80 569 ALA B N 1
ATOM 6206 C CA . ALA B 1 360 ? -37.970 -10.281 33.979 1.00 51.06 569 ALA B CA 1
ATOM 6207 C C . ALA B 1 360 ? -39.413 -9.839 34.202 1.00 51.97 569 ALA B C 1
ATOM 6208 O O . ALA B 1 360 ? -39.791 -9.452 35.309 1.00 50.65 569 ALA B O 1
ATOM 6210 N N . ALA B 1 361 ? -40.218 -9.911 33.147 1.00 48.73 570 ALA B N 1
ATOM 6211 C CA . ALA B 1 361 ? -41.613 -9.491 33.215 1.00 47.29 570 ALA B CA 1
ATOM 6212 C C . ALA B 1 361 ? -42.436 -10.435 34.080 1.00 51.01 570 ALA B C 1
ATOM 6213 O O . ALA B 1 361 ? -43.433 -10.034 34.673 1.00 52.69 570 ALA B O 1
ATOM 6215 N N . ALA B 1 362 ? -42.011 -11.690 34.151 1.00 51.64 571 ALA B N 1
ATOM 6216 C CA . ALA B 1 362 ? -42.683 -12.674 34.985 1.00 51.42 571 ALA B CA 1
ATOM 6217 C C . ALA B 1 362 ? -42.345 -12.411 36.443 1.00 57.66 571 ALA B C 1
ATOM 6218 O O . ALA B 1 362 ? -43.199 -12.534 37.321 1.00 60.90 571 ALA B O 1
ATOM 6220 N N . ASN B 1 363 ? -41.092 -12.047 36.693 1.00 61.65 572 ASN B N 1
ATOM 6221 C CA . ASN B 1 363 ? -40.676 -11.664 38.033 1.00 67.93 572 ASN B CA 1
ATOM 6222 C C . ASN B 1 363 ? -41.419 -10.418 38.503 1.00 65.47 572 ASN B C 1
ATOM 6223 O O . ASN B 1 363 ? -41.833 -10.332 39.660 1.00 65.42 572 ASN B O 1
ATOM 6228 N N . TYR B 1 364 ? -41.598 -9.462 37.596 1.00 61.93 573 TYR B N 1
ATOM 6229 C CA . TYR B 1 364 ? -42.360 -8.255 37.901 1.00 62.08 573 TYR B CA 1
ATOM 6230 C C . TYR B 1 364 ? -43.850 -8.539 38.102 1.00 58.41 573 TYR B C 1
ATOM 6231 O O . TYR B 1 364 ? -44.511 -7.886 38.910 1.00 58.37 573 TYR B O 1
ATOM 6240 N N . ALA B 1 365 ? -44.373 -9.512 37.363 1.00 59.27 574 ALA B N 1
ATOM 6241 C CA . ALA B 1 365 ? -45.795 -9.845 37.413 1.00 60.23 574 ALA B CA 1
ATOM 6242 C C . ALA B 1 365 ? -46.173 -10.484 38.746 1.00 70.61 574 ALA B C 1
ATOM 6243 O O . ALA B 1 365 ? -47.350 -10.610 39.078 1.00 75.31 574 ALA B O 1
ATOM 6245 N N . ARG B 1 366 ? -45.165 -10.907 39.496 1.00 73.93 575 ARG B N 1
ATOM 6246 C CA . ARG B 1 366 ? -45.376 -11.471 40.819 1.00 79.36 575 ARG B CA 1
ATOM 6247 C C . ARG B 1 366 ? -45.289 -10.399 41.910 1.00 77.20 575 ARG B C 1
ATOM 6248 O O . ARG B 1 366 ? -45.579 -10.663 43.078 1.00 74.70 575 ARG B O 1
ATOM 6256 N N . SER B 1 367 ? -44.886 -9.192 41.518 1.00 73.84 576 SER B N 1
ATOM 6257 C CA . SER B 1 367 ? -44.715 -8.078 42.454 1.00 73.82 576 SER B CA 1
ATOM 6258 C C . SER B 1 367 ? -46.044 -7.435 42.856 1.00 82.29 576 SER B C 1
ATOM 6259 O O . SER B 1 367 ? -47.049 -7.565 42.154 1.00 81.71 576 SER B O 1
ATOM 6262 N N . LEU B 1 368 ? -46.035 -6.745 43.994 1.00 88.83 577 LEU B N 1
ATOM 6263 C CA . LEU B 1 368 ? -47.228 -6.091 44.524 1.00 88.16 577 LEU B CA 1
ATOM 6264 C C . LEU B 1 368 ? -47.620 -4.858 43.714 1.00 82.77 577 LEU B C 1
ATOM 6265 O O . LEU B 1 368 ? -48.782 -4.456 43.696 1.00 85.81 577 LEU B O 1
ATOM 6270 N N . GLN B 1 369 ? -46.637 -4.264 43.048 1.00 75.51 578 GLN B N 1
ATOM 6271 C CA . GLN B 1 369 ? -46.858 -3.097 42.204 1.00 71.71 578 GLN B CA 1
ATOM 6272 C C . GLN B 1 369 ? -47.717 -3.436 40.987 1.00 67.90 578 GLN B C 1
ATOM 6273 O O . GLN B 1 369 ? -48.468 -2.602 40.484 1.00 64.79 578 GLN B O 1
ATOM 6279 N N . TYR B 1 370 ? -47.592 -4.671 40.518 1.00 70.81 579 TYR B N 1
ATOM 6280 C CA . TYR B 1 370 ? -48.320 -5.137 39.346 1.00 74.07 579 TYR B CA 1
ATOM 6281 C C . TYR B 1 370 ? -49.788 -5.409 39.660 1.00 82.03 579 TYR B C 1
ATOM 6282 O O . TYR B 1 370 ? -50.680 -4.752 39.125 1.00 79.92 579 TYR B O 1
ATOM 6291 N N . GLN B 1 371 ? -50.021 -6.384 40.533 1.00 89.55 580 GLN B N 1
ATOM 6292 C CA . GLN B 1 371 ? -51.363 -6.857 40.858 1.00 95.99 580 GLN B CA 1
ATOM 6293 C C . GLN B 1 371 ? -52.275 -5.748 41.372 1.00 100.73 580 GLN B C 1
ATOM 6294 O O . GLN B 1 371 ? -53.235 -5.367 40.702 1.00 103.08 580 GLN B O 1
ATOM 6300 N N . ARG B 1 372 ? -51.976 -5.232 42.558 1.00 101.67 581 ARG B N 1
ATOM 6301 C CA . ARG B 1 372 ? -52.801 -4.185 43.151 1.00 99.97 581 ARG B CA 1
ATOM 6302 C C . ARG B 1 372 ? -52.604 -2.843 42.455 1.00 95.61 581 ARG B C 1
ATOM 6303 O O . ARG B 1 372 ? -51.568 -2.592 41.841 1.00 95.84 581 ARG B O 1
ATOM 6311 N N . ARG B 1 373 ? -53.607 -1.981 42.572 1.00 94.65 582 ARG B N 1
ATOM 6312 C CA . ARG B 1 373 ? -53.554 -0.647 41.996 1.00 95.10 582 ARG B CA 1
ATOM 6313 C C . ARG B 1 373 ? -52.630 0.234 42.834 1.00 100.69 582 ARG B C 1
ATOM 6314 O O . ARG B 1 373 ? -52.084 -0.214 43.842 1.00 103.95 582 ARG B O 1
ATOM 6322 N N . SER B 1 374 ? -52.451 1.482 42.417 1.00 106.21 583 SER B N 1
ATOM 6323 C CA . SER B 1 374 ? -51.689 2.441 43.201 1.00 116.79 583 SER B CA 1
ATOM 6324 C C . SER B 1 374 ? -52.638 3.432 43.855 1.00 132.72 583 SER B C 1
ATOM 6325 O O . SER B 1 374 ? -53.667 3.781 43.274 1.00 133.03 583 SER B O 1
ATOM 6328 N N . SER B 1 375 ? -52.303 3.867 45.068 1.00 145.54 584 SER B N 1
ATOM 6329 C CA . SER B 1 375 ? -53.135 4.827 45.787 1.00 151.37 584 SER B CA 1
ATOM 6330 C C . SER B 1 375 ? -53.319 6.117 44.994 1.00 159.01 584 SER B C 1
ATOM 6331 O O . SER B 1 375 ? -54.393 6.370 44.448 1.00 165.50 584 SER B O 1
ATOM 6334 N N . ARG B 1 376 ? -52.269 6.932 44.938 1.00 152.97 585 ARG B N 1
ATOM 6335 C CA . ARG B 1 376 ? -52.262 8.125 44.098 1.00 145.68 585 ARG B CA 1
ATOM 6336 C C . ARG B 1 376 ? -50.915 8.366 43.409 1.00 142.92 585 ARG B C 1
ATOM 6337 O O . ARG B 1 376 ? -49.894 8.558 44.070 1.00 142.94 585 ARG B O 1
ATOM 6345 N N . GLY B 1 377 ? -50.929 8.352 42.078 1.00 139.57 586 GLY B N 1
ATOM 6346 C CA . GLY B 1 377 ? -49.816 8.835 41.275 1.00 136.98 586 GLY B CA 1
ATOM 6347 C C . GLY B 1 377 ? -48.724 7.854 40.881 1.00 133.24 586 GLY B C 1
ATOM 6348 O O . GLY B 1 377 ? -48.035 8.071 39.882 1.00 133.43 586 GLY B O 1
ATOM 6349 N N . ARG B 1 378 ? -48.560 6.775 41.641 1.00 128.44 587 ARG B N 1
ATOM 6350 C CA . ARG B 1 378 ? -47.463 5.844 41.387 1.00 120.69 587 ARG B CA 1
ATOM 6351 C C . ARG B 1 378 ? -47.732 5.001 40.141 1.00 110.50 587 ARG B C 1
ATOM 6352 O O . ARG B 1 378 ? -48.885 4.735 39.799 1.00 105.77 587 ARG B O 1
ATOM 6360 N N . ASP B 1 379 ? -46.665 4.582 39.467 1.00 102.86 588 ASP B N 1
ATOM 6361 C CA . ASP B 1 379 ? -46.788 3.708 38.302 1.00 93.47 588 ASP B CA 1
ATOM 6362 C C . ASP B 1 379 ? -47.006 2.264 38.735 1.00 85.62 588 ASP B C 1
ATOM 6363 O O . ASP B 1 379 ? -46.225 1.708 39.507 1.00 84.67 588 ASP B O 1
ATOM 6368 N N . TRP B 1 380 ? -48.074 1.663 38.225 1.00 78.61 589 TRP B N 1
ATOM 6369 C CA . TRP B 1 380 ? -48.499 0.338 38.654 1.00 74.88 589 TRP B CA 1
ATOM 6370 C C . TRP B 1 380 ? -49.011 -0.486 37.478 1.00 66.53 589 TRP B C 1
ATOM 6371 O O . TRP B 1 380 ? -49.337 0.065 36.425 1.00 56.40 589 TRP B O 1
ATOM 6382 N N . GL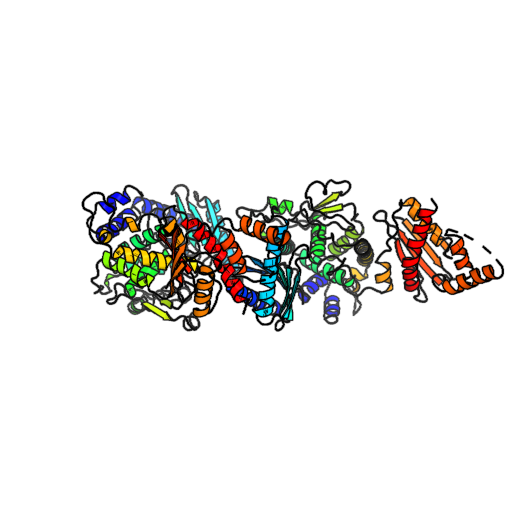Y B 1 381 ? -49.095 -1.801 37.666 1.00 63.43 590 GLY B N 1
ATOM 6383 C CA . GLY B 1 381 ? -49.680 -2.679 36.666 1.00 56.91 590 GLY B CA 1
ATOM 6384 C C . GLY B 1 381 ? -48.954 -2.710 35.332 1.00 55.01 590 GLY B C 1
ATOM 6385 O O . GLY B 1 381 ? -47.773 -3.048 35.250 1.00 56.08 590 GLY B O 1
ATOM 6386 N N . LEU B 1 382 ? -49.685 -2.379 34.275 1.00 56.69 591 LEU B N 1
ATOM 6387 C CA . LEU B 1 382 ? -49.162 -2.416 32.914 1.00 57.14 591 LEU B CA 1
ATOM 6388 C C . LEU B 1 382 ? -48.058 -1.387 32.670 1.00 55.44 591 LEU B C 1
ATOM 6389 O O . LEU B 1 382 ? -47.240 -1.546 31.757 1.00 54.07 591 LEU B O 1
ATOM 6394 N N . LEU B 1 383 ? -48.034 -0.341 33.493 1.00 54.42 592 LEU B N 1
ATOM 6395 C CA . LEU B 1 383 ? -47.225 0.846 33.211 1.00 57.88 592 LEU B CA 1
ATOM 6396 C C . LEU B 1 383 ? -45.711 0.584 33.104 1.00 55.62 592 LEU B C 1
ATOM 6397 O O . LEU B 1 383 ? -45.092 1.018 32.133 1.00 55.63 592 LEU B O 1
ATOM 6402 N N . PRO B 1 384 ? -45.103 -0.122 34.080 1.00 52.47 593 PRO B N 1
ATOM 6403 C CA . PRO B 1 384 ? -43.673 -0.402 33.886 1.00 55.67 593 PRO B CA 1
ATOM 6404 C C . PRO B 1 384 ? -43.397 -1.343 32.713 1.00 53.72 593 PRO B C 1
ATOM 6405 O O . PRO B 1 384 ? -42.317 -1.290 32.122 1.00 54.75 593 PRO B O 1
ATOM 6409 N N . LEU B 1 385 ? -44.365 -2.188 32.379 1.00 48.93 594 LEU B N 1
ATOM 6410 C CA . LEU B 1 385 ? -44.220 -3.087 31.245 1.00 47.49 594 LEU B CA 1
ATOM 6411 C C . LEU B 1 385 ? -44.230 -2.304 29.939 1.00 49.95 594 LEU B C 1
ATOM 6412 O O . LEU B 1 385 ? -43.556 -2.677 28.978 1.00 47.27 594 LEU B O 1
ATOM 6417 N N . LEU B 1 386 ? -44.997 -1.218 29.906 1.00 52.32 595 LEU B N 1
ATOM 6418 C CA . LEU B 1 386 ? -45.130 -0.427 28.687 1.00 50.49 595 LEU B CA 1
ATOM 6419 C C . LEU B 1 386 ? -44.116 0.706 28.606 1.00 58.97 595 LEU B C 1
ATOM 6420 O O . LEU B 1 386 ? -44.059 1.419 27.607 1.00 63.39 595 LEU B O 1
ATOM 6425 N N . GLN B 1 387 ? -43.311 0.863 29.651 1.00 68.79 596 GLN B N 1
ATOM 6426 C CA . GLN B 1 387 ? -42.251 1.866 29.649 1.00 77.37 596 GLN B CA 1
ATOM 6427 C C . GLN B 1 387 ? -41.022 1.332 28.911 1.00 81.25 596 GLN B C 1
ATOM 6428 O O . GLN B 1 387 ? -40.828 0.119 28.828 1.00 74.02 596 GLN B O 1
ATOM 6434 N N . PRO B 1 388 ? -40.192 2.236 28.360 1.00 94.21 597 PRO B N 1
ATOM 6435 C CA . PRO B 1 388 ? -39.004 1.822 27.602 1.00 101.82 597 PRO B CA 1
ATOM 6436 C C . PRO B 1 388 ? -37.996 1.053 28.452 1.00 107.49 597 PRO B C 1
ATOM 6437 O O . PRO B 1 388 ? -38.012 1.156 29.680 1.00 103.21 597 PRO B O 1
ATOM 6441 N N . SER B 1 389 ? -37.130 0.285 27.797 1.00 117.32 598 SER B N 1
ATOM 6442 C CA . SER B 1 389 ? -36.149 -0.529 28.504 1.00 115.54 598 SER B CA 1
ATOM 6443 C C . SER B 1 389 ? -34.969 0.312 28.979 1.00 114.51 598 SER B C 1
ATOM 6444 O O . SER B 1 389 ? -34.453 1.154 28.242 1.00 114.54 598 SER B O 1
ATOM 6447 N N . SER B 1 390 ? -34.555 0.077 30.220 1.00 122.20 599 SER B N 1
ATOM 6448 C CA . SER B 1 390 ? -33.365 0.708 30.776 1.00 114.49 599 SER B CA 1
ATOM 6449 C C . SER B 1 390 ? -32.141 0.325 29.947 1.00 114.47 599 SER B C 1
ATOM 6450 O O . SER B 1 390 ? -32.061 -0.799 29.449 1.00 107.47 599 SER B O 1
ATOM 6453 N N . PRO B 1 391 ? -31.189 1.262 29.785 1.00 119.64 600 PRO B N 1
ATOM 6454 C CA . PRO B 1 391 ? -29.973 0.990 29.008 1.00 112.52 600 PRO B CA 1
ATOM 6455 C C . PRO B 1 391 ? -29.239 -0.247 29.518 1.00 106.40 600 PRO B C 1
ATOM 6456 O O . PRO B 1 391 ? -28.805 -1.076 28.716 1.00 103.47 600 PRO B O 1
ATOM 6460 N N . SER B 1 392 ? -29.119 -0.366 30.838 1.00 103.45 601 SER B N 1
ATOM 6461 C CA . SER B 1 392 ? -28.520 -1.544 31.457 1.00 96.44 601 SER B CA 1
ATOM 6462 C C . SER B 1 392 ? -29.387 -2.775 31.229 1.00 90.28 601 SER B C 1
ATOM 6463 O O . SER B 1 392 ? -28.876 -3.869 31.004 1.00 87.50 601 SER B O 1
ATOM 6466 N N . SER B 1 393 ? -30.701 -2.589 31.293 1.00 89.22 602 SER B N 1
ATOM 6467 C CA . SER B 1 393 ? -31.639 -3.681 31.068 1.00 84.48 602 SER B CA 1
ATOM 6468 C C . SER B 1 393 ? -31.670 -4.081 29.598 1.00 77.17 602 SER B C 1
ATOM 6469 O O . SER B 1 393 ? -31.666 -5.266 29.269 1.00 71.17 602 SER B O 1
ATOM 6472 N N . LEU B 1 394 ? -31.694 -3.084 28.720 1.00 76.61 603 LEU B N 1
ATOM 6473 C CA . LEU B 1 394 ? -31.712 -3.325 27.283 1.00 73.62 603 LEU B CA 1
ATOM 6474 C C . LEU B 1 394 ? -30.431 -4.026 26.850 1.00 67.36 603 LEU B C 1
ATOM 6475 O O . LEU B 1 394 ? -30.453 -4.885 25.970 1.00 62.52 603 LEU B O 1
ATOM 6480 N N . LEU B 1 395 ? -29.317 -3.657 27.476 1.00 64.42 604 LEU B N 1
ATOM 6481 C CA . LEU B 1 395 ? -28.026 -4.250 27.149 1.00 61.49 604 LEU B CA 1
ATOM 6482 C C . LEU B 1 395 ? -27.883 -5.659 27.715 1.00 56.30 604 LEU B C 1
ATOM 6483 O O . LEU B 1 395 ? -27.405 -6.564 27.033 1.00 51.57 604 LEU B O 1
ATOM 6488 N N . SER B 1 396 ? -28.311 -5.843 28.960 1.00 57.63 605 SER B N 1
ATOM 6489 C CA . SER B 1 396 ? -28.121 -7.115 29.651 1.00 56.91 605 SER B CA 1
ATOM 6490 C C . SER B 1 396 ? -29.145 -8.181 29.263 1.00 56.63 605 SER B C 1
ATOM 6491 O O . SER B 1 396 ? -28.901 -9.372 29.456 1.00 59.65 605 SER B O 1
ATOM 6494 N N . ALA B 1 397 ? -30.281 -7.759 28.713 1.00 55.49 606 ALA B N 1
ATOM 6495 C CA . ALA B 1 397 ? -31.328 -8.703 28.325 1.00 55.97 606 ALA B CA 1
ATOM 6496 C C . ALA B 1 397 ? -30.881 -9.555 27.144 1.00 54.38 606 ALA B C 1
ATOM 6497 O O . ALA B 1 397 ? -31.112 -10.763 27.115 1.00 50.59 606 ALA B O 1
ATOM 6499 N N . THR B 1 398 ? -30.256 -8.918 26.161 1.00 53.04 607 THR B N 1
ATOM 6500 C CA . THR B 1 398 ? -29.743 -9.641 25.008 1.00 48.83 607 THR B CA 1
ATOM 6501 C C . THR B 1 398 ? -28.428 -10.346 25.353 1.00 45.78 607 THR B C 1
ATOM 6502 O O . THR B 1 398 ? -27.445 -9.713 25.739 1.00 45.55 607 THR B O 1
ATOM 6506 N N . PRO B 1 399 ? -28.414 -11.679 25.219 1.00 44.70 608 PRO B N 1
ATOM 6507 C CA . PRO B 1 399 ? -27.251 -12.488 25.590 1.00 41.19 608 PRO B CA 1
ATOM 6508 C C . PRO B 1 399 ? -26.100 -12.406 24.592 1.00 43.72 608 PRO B C 1
ATOM 6509 O O . PRO B 1 399 ? -26.218 -11.775 23.540 1.00 41.69 608 PRO B O 1
ATOM 6513 N N . ILE B 1 400 ? -25.006 -13.085 24.926 1.00 46.03 609 ILE B N 1
ATOM 6514 C CA . ILE B 1 400 ? -23.786 -13.064 24.132 1.00 44.87 609 ILE B CA 1
ATOM 6515 C C . ILE B 1 400 ? -23.540 -14.404 23.448 1.00 42.13 609 ILE B C 1
ATOM 6516 O O . ILE B 1 400 ? -23.418 -15.433 24.115 1.00 38.58 609 ILE B O 1
ATOM 6521 N N . PRO B 1 401 ? -23.496 -14.400 22.107 1.00 42.94 610 PRO B N 1
ATOM 6522 C CA . PRO B 1 401 ? -23.190 -15.614 21.345 1.00 43.81 610 PRO B CA 1
ATOM 6523 C C . PRO B 1 401 ? -21.778 -16.121 21.631 1.00 49.37 610 PRO B C 1
ATOM 6524 O O . PRO B 1 401 ? -20.811 -15.368 21.522 1.00 47.34 610 PRO B O 1
ATOM 6528 N N . LEU B 1 402 ? -21.664 -17.401 21.962 1.00 50.78 611 LEU B N 1
ATOM 6529 C CA . LEU B 1 402 ? -20.373 -18.000 22.260 1.00 48.30 611 LEU B CA 1
ATOM 6530 C C . LEU B 1 402 ? -20.068 -19.077 21.236 1.00 48.05 611 LEU B C 1
ATOM 6531 O O . LEU B 1 402 ? -20.986 -19.680 20.681 1.00 45.15 611 LEU B O 1
ATOM 6536 N N . PRO B 1 403 ? -18.776 -19.310 20.968 1.00 46.68 612 PRO B N 1
ATOM 6537 C CA . PRO B 1 403 ? -18.379 -20.429 20.112 1.00 51.28 612 PRO B CA 1
ATOM 6538 C C . PRO B 1 403 ? -18.993 -21.738 20.591 1.00 53.30 612 PRO B C 1
ATOM 6539 O O . PRO B 1 403 ? -19.138 -21.933 21.799 1.00 53.52 612 PRO B O 1
ATOM 6543 N N . LEU B 1 404 ? -19.374 -22.600 19.653 1.00 54.68 613 LEU B N 1
ATOM 6544 C CA . LEU B 1 404 ? -19.955 -23.894 19.987 1.00 62.91 613 LEU B CA 1
ATOM 6545 C C . LEU B 1 404 ? -18.965 -24.743 20.783 1.00 68.25 613 LEU B C 1
ATOM 6546 O O . LEU B 1 404 ? -17.760 -24.715 20.524 1.00 66.70 613 LEU B O 1
ATOM 6551 N N . ALA B 1 405 ? -19.495 -25.505 21.737 1.00 71.23 614 ALA B N 1
ATOM 6552 C CA . ALA B 1 405 ? -18.703 -26.365 22.613 1.00 71.57 614 ALA B CA 1
ATOM 6553 C C . ALA B 1 405 ? -19.637 -27.153 23.517 1.00 75.24 614 ALA B C 1
ATOM 6554 O O . ALA B 1 405 ? -20.749 -26.702 23.797 1.00 72.03 614 ALA B O 1
ATOM 6556 N N . PRO B 1 406 ? -19.196 -28.343 23.959 1.00 83.51 615 PRO B N 1
ATOM 6557 C CA . PRO B 1 406 ? -19.966 -29.104 24.948 1.00 85.61 615 PRO B CA 1
ATOM 6558 C C . PRO B 1 406 ? -20.251 -28.248 26.173 1.00 85.15 615 PRO B C 1
ATOM 6559 O O . PRO B 1 406 ? -19.399 -27.453 26.566 1.00 89.75 615 PRO B O 1
ATOM 6563 N N . PHE B 1 407 ? -21.434 -28.408 26.755 1.00 83.01 616 PHE B N 1
ATOM 6564 C CA . PHE B 1 407 ? -21.888 -27.548 27.844 1.00 82.41 616 PHE B CA 1
ATOM 6565 C C . PHE B 1 407 ? -20.904 -27.495 29.011 1.00 91.81 616 PHE B C 1
ATOM 6566 O O . PHE B 1 407 ? -20.582 -26.415 29.514 1.00 93.28 616 PHE B O 1
ATOM 6574 N N . THR B 1 408 ? -20.418 -28.662 29.422 1.00 96.68 617 THR B N 1
ATOM 6575 C CA . THR B 1 408 ? -19.472 -28.760 30.528 1.00 100.98 617 THR B CA 1
ATOM 6576 C C . THR B 1 408 ? -18.182 -28.000 30.223 1.00 98.22 617 THR B C 1
ATOM 6577 O O . THR B 1 408 ? -17.737 -27.160 31.017 1.00 95.44 617 THR B O 1
ATOM 6581 N N . GLN B 1 409 ? -17.588 -28.300 29.071 1.00 103.01 618 GLN B N 1
ATOM 6582 C CA . GLN B 1 409 ? -16.347 -27.659 28.653 1.00 109.80 618 GLN B CA 1
ATOM 6583 C C . GLN B 1 409 ? -16.525 -26.152 28.524 1.00 101.43 618 GLN B C 1
ATOM 6584 O O . GLN B 1 409 ? -15.629 -25.382 28.869 1.00 100.85 618 GLN B O 1
ATOM 6590 N N . LEU B 1 410 ? -17.687 -25.738 28.029 1.00 95.18 619 LEU B N 1
ATOM 6591 C CA . LEU B 1 410 ? -17.976 -24.321 27.861 1.00 83.23 619 LEU B CA 1
ATOM 6592 C C . LEU B 1 410 ? -18.041 -23.617 29.212 1.00 75.16 619 LEU B C 1
ATOM 6593 O O . LEU B 1 410 ? -17.466 -22.541 29.386 1.00 75.96 619 LEU B O 1
ATOM 6598 N N . THR B 1 411 ? -18.737 -24.230 30.166 1.00 70.52 620 THR B N 1
ATOM 6599 C CA . THR B 1 411 ? -18.845 -23.659 31.507 1.00 69.06 620 THR B CA 1
ATOM 6600 C C . THR B 1 411 ? -17.480 -23.557 32.187 1.00 71.30 620 THR B C 1
ATOM 6601 O O . THR B 1 411 ? -17.140 -22.517 32.759 1.00 72.18 620 THR B O 1
ATOM 6605 N N . ALA B 1 412 ? -16.701 -24.634 32.116 1.00 72.49 621 ALA B N 1
ATOM 6606 C CA . ALA B 1 412 ? -15.364 -24.643 32.706 1.00 70.39 621 ALA B CA 1
ATOM 6607 C C . ALA B 1 412 ? -14.472 -23.584 32.063 1.00 67.08 621 ALA B C 1
ATOM 6608 O O . ALA B 1 412 ? -13.693 -22.906 32.741 1.00 62.67 621 ALA B O 1
ATOM 6610 N N . ALA B 1 413 ? -14.594 -23.446 30.747 1.00 59.52 622 ALA B N 1
ATOM 6611 C CA . ALA B 1 413 ? -13.821 -22.456 30.019 1.00 61.61 622 ALA B CA 1
ATOM 6612 C C . ALA B 1 413 ? -14.180 -21.068 30.512 1.00 59.55 622 ALA B C 1
ATOM 6613 O O . ALA B 1 413 ? -13.303 -20.263 30.813 1.00 56.94 622 ALA B O 1
ATOM 6615 N N . LEU B 1 414 ? -15.478 -20.807 30.619 1.00 54.10 623 LEU B N 1
ATOM 6616 C CA . LEU B 1 414 ? -15.959 -19.509 31.072 1.00 61.61 623 LEU B CA 1
ATOM 6617 C C . LEU B 1 414 ? -15.474 -19.175 32.477 1.00 62.81 623 LEU B C 1
ATOM 6618 O O . LEU B 1 414 ? -15.015 -18.056 32.725 1.00 65.66 623 LEU B O 1
ATOM 6623 N N . VAL B 1 415 ? -15.558 -20.135 33.396 1.00 63.44 624 VAL B N 1
ATOM 6624 C CA . VAL B 1 415 ? -15.089 -19.867 34.753 1.00 74.49 624 VAL B CA 1
ATOM 6625 C C . VAL B 1 415 ? -13.578 -19.660 34.752 1.00 77.01 624 VAL B C 1
ATOM 6626 O O . VAL B 1 415 ? -13.056 -18.919 35.579 1.00 63.43 624 VAL B O 1
ATOM 6630 N N . GLN B 1 416 ? -12.875 -20.287 33.813 1.00 80.14 625 GLN B N 1
ATOM 6631 C CA . GLN B 1 416 ? -11.446 -20.033 33.694 1.00 86.49 625 GLN B CA 1
ATOM 6632 C C . GLN B 1 416 ? -11.208 -18.589 33.265 1.00 79.85 625 GLN B C 1
ATOM 6633 O O . GLN B 1 416 ? -10.409 -17.878 33.870 1.00 79.74 625 GLN B O 1
ATOM 6639 N N . VAL B 1 417 ? -11.936 -18.155 32.241 1.00 73.67 626 VAL B N 1
ATOM 6640 C CA . VAL B 1 417 ? -11.771 -16.816 31.683 1.00 70.94 626 VAL B CA 1
ATOM 6641 C C . VAL B 1 417 ? -12.144 -15.729 32.691 1.00 68.13 626 VAL B C 1
ATOM 6642 O O . VAL B 1 417 ? -11.571 -14.639 32.683 1.00 71.67 626 VAL B O 1
ATOM 6646 N N . PHE B 1 418 ? -13.107 -16.012 33.558 1.00 66.01 627 PHE B N 1
ATOM 6647 C CA . PHE B 1 418 ? -13.459 -15.033 34.579 1.00 65.58 627 PHE B CA 1
ATOM 6648 C C . PHE B 1 418 ? -12.460 -15.051 35.733 1.00 71.45 627 PHE B C 1
ATOM 6649 O O . PHE B 1 418 ? -12.005 -13.997 36.175 1.00 72.17 627 PHE B O 1
ATOM 6657 N N . ARG B 1 419 ? -12.119 -16.246 36.211 1.00 81.41 628 ARG B N 1
ATOM 6658 C CA . ARG B 1 419 ? -11.191 -16.402 37.334 1.00 86.43 628 ARG B CA 1
ATOM 6659 C C . ARG B 1 419 ? -9.817 -15.820 37.013 1.00 81.62 628 ARG B C 1
ATOM 6660 O O . ARG B 1 419 ? -9.306 -14.964 37.735 1.00 84.47 628 ARG B O 1
ATOM 6668 N N . GLU B 1 420 ? -9.238 -16.286 35.912 1.00 87.26 629 GLU B N 1
ATOM 6669 C CA . GLU B 1 420 ? -7.965 -15.775 35.421 1.00 89.23 629 GLU B CA 1
ATOM 6670 C C . GLU B 1 420 ? -8.215 -15.128 34.069 1.00 88.85 629 GLU B C 1
ATOM 6671 O O . GLU B 1 420 ? -9.212 -15.436 33.424 1.00 80.79 629 GLU B O 1
ATOM 6677 N N . ALA B 1 421 ? -7.309 -14.234 33.669 1.00 91.73 630 ALA B N 1
ATOM 6678 C CA . ALA B 1 421 ? -7.438 -13.350 32.498 1.00 85.81 630 ALA B CA 1
ATOM 6679 C C . ALA B 1 421 ? -8.369 -12.185 32.808 1.00 80.07 630 ALA B C 1
ATOM 6680 O O . ALA B 1 421 ? -8.385 -11.185 32.095 1.00 79.76 630 ALA B O 1
ATOM 6682 N N . LEU B 1 422 ? -9.124 -12.319 33.891 1.00 81.49 631 LEU B N 1
ATOM 6683 C CA . LEU B 1 422 ? -9.932 -11.235 34.431 1.00 82.43 631 LEU B CA 1
ATOM 6684 C C . LEU B 1 422 ? -9.848 -11.310 35.950 1.00 84.95 631 LEU B C 1
ATOM 6685 O O . LEU B 1 422 ? -9.706 -12.394 36.514 1.00 89.52 631 LEU B O 1
ATOM 6690 N N . GLY B 1 423 ? -9.922 -10.163 36.612 1.00 81.31 632 GLY B N 1
ATOM 6691 C CA . GLY B 1 423 ? -9.724 -10.113 38.050 1.00 84.57 632 GLY B CA 1
ATOM 6692 C C . GLY B 1 423 ? -10.916 -10.590 38.859 1.00 83.62 632 GLY B C 1
ATOM 6693 O O . GLY B 1 423 ? -10.957 -10.409 40.075 1.00 88.18 632 GLY B O 1
ATOM 6694 N N . CYS B 1 424 ? -11.886 -11.199 38.184 1.00 82.08 633 CYS B N 1
ATOM 6695 C CA . CYS B 1 424 ? -13.158 -11.571 38.802 1.00 78.83 633 CYS B CA 1
ATOM 6696 C C . CYS B 1 424 ? -13.041 -12.584 39.935 1.00 85.46 633 CYS B C 1
ATOM 6697 O O . CYS B 1 424 ? -12.426 -13.640 39.781 1.00 88.75 633 CYS B O 1
ATOM 6700 N N . HIS B 1 425 ? -13.648 -12.252 41.072 1.00 89.45 634 HIS B N 1
ATOM 6701 C CA . HIS B 1 425 ? -13.901 -13.237 42.115 1.00 97.99 634 HIS B CA 1
ATOM 6702 C C . HIS B 1 425 ? -15.269 -13.849 41.844 1.00 97.90 634 HIS B C 1
ATOM 6703 O O . HIS B 1 425 ? -16.287 -13.156 41.897 1.00 98.87 634 HIS B O 1
ATOM 6710 N N . ILE B 1 426 ? -15.291 -15.145 41.543 1.00 98.18 635 ILE B N 1
ATOM 6711 C CA . ILE B 1 426 ? -16.525 -15.800 41.117 1.00 92.57 635 ILE B CA 1
ATOM 6712 C C . ILE B 1 426 ? -16.957 -16.941 42.032 1.00 92.73 635 ILE B C 1
ATOM 6713 O O . ILE B 1 426 ? -16.131 -17.547 42.716 1.00 90.28 635 ILE B O 1
ATOM 6718 N N . GLU B 1 427 ? -18.256 -17.231 42.039 1.00 93.58 636 GLU B N 1
ATOM 6719 C CA . GLU B 1 427 ? -18.770 -18.391 42.769 1.00 97.38 636 GLU B CA 1
ATOM 6720 C C . GLU B 1 427 ? -20.082 -18.899 42.170 1.00 90.45 636 GLU B C 1
ATOM 6721 O O . GLU B 1 427 ? -20.775 -18.170 41.468 1.00 67.37 636 GLU B O 1
ATOM 6727 N N . GLN B 1 428 ? -20.417 -20.153 42.463 1.00 89.41 637 GLN B N 1
ATOM 6728 C CA . GLN B 1 428 ? -21.607 -20.793 41.905 1.00 90.54 637 GLN B CA 1
ATOM 6729 C C . GLN B 1 428 ? -22.893 -20.165 42.436 1.00 88.46 637 GLN B C 1
ATOM 6730 O O . GLN B 1 428 ? -23.886 -20.053 41.714 1.00 84.95 637 GLN B O 1
ATOM 6736 N N . SER B 1 454 ? -29.669 -24.817 33.523 1.00 90.87 763 SER B N 1
ATOM 6737 C CA . SER B 1 454 ? -28.669 -23.851 33.083 1.00 90.09 763 SER B CA 1
ATOM 6738 C C . SER B 1 454 ? -27.578 -23.679 34.136 1.00 86.73 763 SER B C 1
ATOM 6739 O O . SER B 1 454 ? -27.641 -24.285 35.205 1.00 94.90 763 SER B O 1
ATOM 6742 N N . ALA B 1 455 ? -26.581 -22.851 33.836 1.00 78.56 764 ALA B N 1
ATOM 6743 C CA . ALA B 1 455 ? -25.489 -22.617 34.784 1.00 74.06 764 ALA B CA 1
ATOM 6744 C C . ALA B 1 455 ? -25.333 -21.133 35.079 1.00 66.76 764 ALA B C 1
ATOM 6745 O O . ALA B 1 455 ? -25.583 -20.302 34.216 1.00 66.44 764 ALA B O 1
ATOM 6747 N N . SER B 1 456 ? -24.930 -20.794 36.298 1.00 67.07 765 SER B N 1
ATOM 6748 C CA . SER B 1 456 ? -24.779 -19.388 36.660 1.00 55.25 765 SER B CA 1
ATOM 6749 C C . SER B 1 456 ? -23.682 -19.136 37.692 1.00 61.59 765 SER B C 1
ATOM 6750 O O . SER B 1 456 ? -23.407 -19.979 38.547 1.00 65.70 765 SER B O 1
ATOM 6753 N N . TRP B 1 457 ? -23.060 -17.965 37.597 1.00 64.86 766 TRP B N 1
ATOM 6754 C CA . TRP B 1 457 ? -22.018 -17.554 38.534 1.00 69.18 766 TRP B CA 1
ATOM 6755 C C . TRP B 1 457 ? -22.167 -16.094 38.940 1.00 70.98 766 TRP B C 1
ATOM 6756 O O . TRP B 1 457 ? -22.585 -15.256 38.139 1.00 71.38 766 TRP B O 1
ATOM 6767 N N . ARG B 1 458 ? -21.818 -15.799 40.187 1.00 73.30 767 ARG B N 1
ATOM 6768 C CA . ARG B 1 458 ? -21.780 -14.427 40.670 1.00 70.55 767 ARG B CA 1
ATOM 6769 C C . ARG B 1 458 ? -20.329 -13.966 40.652 1.00 73.46 767 ARG B C 1
ATOM 6770 O O . ARG B 1 458 ? -19.439 -14.660 41.161 1.00 81.79 767 ARG B O 1
ATOM 6778 N N . CYS B 1 459 ? -20.103 -12.808 40.035 1.00 73.49 768 CYS B N 1
ATOM 6779 C CA . CYS B 1 459 ? -18.763 -12.278 39.810 1.00 78.25 768 CYS B CA 1
ATOM 6780 C C . CYS B 1 459 ? -18.589 -10.889 40.410 1.00 64.88 768 CYS B C 1
ATOM 6781 O O . CYS B 1 459 ? -19.511 -10.065 40.383 1.00 64.36 768 CYS B O 1
ATOM 6784 N N . ALA B 1 460 ? -17.394 -10.635 40.939 1.00 72.28 769 ALA B N 1
ATOM 6785 C CA . ALA B 1 460 ? -17.070 -9.345 41.539 1.00 75.08 769 ALA B CA 1
ATOM 6786 C C . ALA B 1 460 ? -15.725 -8.819 41.042 1.00 79.06 769 ALA B C 1
ATOM 6787 O O . ALA B 1 460 ? -14.734 -9.551 41.009 1.00 85.62 769 ALA B O 1
ATOM 6789 N N . LEU B 1 461 ? -15.707 -7.547 40.656 1.00 77.60 770 LEU B N 1
ATOM 6790 C CA . LEU B 1 461 ? -14.501 -6.881 40.180 1.00 73.80 770 LEU B CA 1
ATOM 6791 C C . LEU B 1 461 ? -14.240 -5.603 40.963 1.00 78.73 770 LEU B C 1
ATOM 6792 O O . LEU B 1 461 ? -15.148 -4.800 41.174 1.00 80.27 770 LEU B O 1
ATOM 6797 N N . TRP B 1 462 ? -13.000 -5.433 41.407 1.00 80.77 771 TRP B N 1
ATOM 6798 C CA . TRP B 1 462 ? -12.579 -4.208 42.075 1.00 83.91 771 TRP B CA 1
ATOM 6799 C C . TRP B 1 462 ? -11.829 -3.263 41.139 1.00 112.84 771 TRP B C 1
ATOM 6800 O O . TRP B 1 462 ? -11.367 -2.203 41.560 1.00 111.09 771 TRP B O 1
ATOM 6811 N N . HIS B 1 463 ? -11.707 -3.646 39.872 1.00 112.05 772 HIS B N 1
ATOM 6812 C CA . HIS B 1 463 ? -10.828 -2.929 38.952 1.00 120.66 772 HIS B CA 1
ATOM 6813 C C . HIS B 1 463 ? -11.440 -2.644 37.579 1.00 121.45 772 HIS B C 1
ATOM 6814 O O . HIS B 1 463 ? -12.507 -3.146 37.228 1.00 121.81 772 HIS B O 1
ATOM 6821 N N . ARG B 1 464 ? -10.716 -1.839 36.809 1.00 115.84 773 ARG B N 1
ATOM 6822 C CA . ARG B 1 464 ? -11.153 -1.286 35.530 1.00 106.74 773 ARG B CA 1
ATOM 6823 C C . ARG B 1 464 ? -10.880 -2.237 34.364 1.00 99.31 773 ARG B C 1
ATOM 6824 O O . ARG B 1 464 ? -10.921 -1.829 33.202 1.00 97.96 773 ARG B O 1
ATOM 6832 N N . VAL B 1 465 ? -10.613 -3.500 34.694 1.00 93.08 774 VAL B N 1
ATOM 6833 C CA . VAL B 1 465 ? -9.955 -4.477 33.823 1.00 88.09 774 VAL B CA 1
ATOM 6834 C C . VAL B 1 465 ? -10.410 -4.478 32.360 1.00 85.18 774 VAL B C 1
ATOM 6835 O O . VAL B 1 465 ? -9.614 -4.758 31.463 1.00 84.90 774 VAL B O 1
ATOM 6839 N N . TRP B 1 466 ? -11.674 -4.152 32.112 1.00 81.15 775 TRP B N 1
ATOM 6840 C CA . TRP B 1 466 ? -12.180 -4.098 30.742 1.00 80.00 775 TRP B CA 1
ATOM 6841 C C . TRP B 1 466 ? -11.517 -3.013 29.883 1.00 85.46 775 TRP B C 1
ATOM 6842 O O . TRP B 1 466 ? -11.623 -3.044 28.658 1.00 83.93 775 TRP B O 1
ATOM 6853 N N . GLN B 1 467 ? -10.841 -2.057 30.514 1.00 96.36 776 GLN B N 1
ATOM 6854 C CA . GLN B 1 467 ? -10.174 -0.998 29.761 1.00 105.53 776 GLN B CA 1
ATOM 6855 C C . GLN B 1 467 ? -8.778 -0.697 30.305 1.00 107.85 776 GLN B C 1
ATOM 6856 O O . GLN B 1 467 ? -8.516 -0.856 31.498 1.00 109.62 776 GLN B O 1
ATOM 6862 N N . GLY B 1 468 ? -7.886 -0.270 29.414 1.00 109.96 777 GLY B N 1
ATOM 6863 C CA . GLY B 1 468 ? -6.519 0.053 29.775 1.00 112.89 777 GLY B CA 1
ATOM 6864 C C . GLY B 1 468 ? -5.577 -1.058 29.367 1.00 109.79 777 GLY B C 1
ATOM 6865 O O . GLY B 1 468 ? -4.381 -1.020 29.655 1.00 114.07 777 GLY B O 1
ATOM 6866 N N . ARG B 1 469 ? -6.131 -2.056 28.688 1.00 103.36 778 ARG B N 1
ATOM 6867 C CA . ARG B 1 469 ? -5.389 -3.257 28.325 1.00 95.62 778 ARG B CA 1
ATOM 6868 C C . ARG B 1 469 ? -4.343 -3.007 27.240 1.00 92.50 778 ARG B C 1
ATOM 6869 O O . ARG B 1 469 ? -3.299 -3.658 27.217 1.00 89.06 778 ARG B O 1
ATOM 6877 N N . ARG B 1 470 ? -4.624 -2.067 26.343 1.00 99.42 779 ARG B N 1
ATOM 6878 C CA . ARG B 1 470 ? -3.691 -1.727 25.274 1.00 111.87 779 ARG B CA 1
ATOM 6879 C C . ARG B 1 470 ? -2.405 -1.143 25.849 1.00 121.93 779 ARG B C 1
ATOM 6880 O O . ARG B 1 470 ? -1.301 -1.611 25.552 1.00 128.91 779 ARG B O 1
ATOM 6888 N N . ARG B 1 471 ? -2.570 -0.125 26.685 1.00 120.78 780 ARG B N 1
ATOM 6889 C CA . ARG B 1 471 ? -1.462 0.567 27.334 1.00 120.96 780 ARG B CA 1
ATOM 6890 C C . ARG B 1 471 ? -0.634 -0.405 28.178 1.00 113.18 780 ARG B C 1
ATOM 6891 O O . ARG B 1 471 ? 0.604 -0.371 28.173 1.00 114.83 780 ARG B O 1
ATOM 6899 N N . ALA B 1 472 ? -1.338 -1.295 28.871 1.00 103.01 781 ALA B N 1
ATOM 6900 C CA . ALA B 1 472 ? -0.717 -2.276 29.751 1.00 97.81 781 ALA B CA 1
ATOM 6901 C C . ALA B 1 472 ? 0.090 -3.307 28.967 1.00 97.80 781 ALA B C 1
ATOM 6902 O O . ALA B 1 472 ? 1.201 -3.655 29.358 1.00 99.88 781 ALA B O 1
ATOM 6904 N N . ARG B 1 473 ? -0.476 -3.806 27.873 1.00 97.10 782 ARG B N 1
ATOM 6905 C CA . ARG B 1 473 ? 0.215 -4.794 27.051 1.00 96.52 782 ARG B CA 1
ATOM 6906 C C . ARG B 1 473 ? 1.434 -4.174 26.368 1.00 100.42 782 ARG B C 1
ATOM 6907 O O . ARG B 1 473 ? 2.486 -4.813 26.256 1.00 103.47 782 ARG B O 1
ATOM 6915 N N . ARG B 1 474 ? 1.292 -2.926 25.924 1.00 99.27 783 ARG B N 1
ATOM 6916 C CA . ARG B 1 474 ? 2.419 -2.188 25.361 1.00 100.88 783 ARG B CA 1
ATOM 6917 C C . ARG B 1 474 ? 3.546 -2.097 26.376 1.00 110.84 783 ARG B C 1
ATOM 6918 O O . ARG B 1 474 ? 4.706 -2.395 26.074 1.00 116.98 783 ARG B O 1
ATOM 6926 N N . ARG B 1 475 ? 3.184 -1.692 27.588 1.00 110.14 784 ARG B N 1
ATOM 6927 C CA . ARG B 1 475 ? 4.142 -1.555 28.677 1.00 113.77 784 ARG B CA 1
ATOM 6928 C C . ARG B 1 475 ? 4.802 -2.886 29.044 1.00 112.72 784 ARG B C 1
ATOM 6929 O O . ARG B 1 475 ? 5.980 -2.920 29.380 1.00 121.09 784 ARG B O 1
ATOM 6937 N N . LEU B 1 476 ? 4.045 -3.976 28.987 1.00 108.00 785 LEU B N 1
ATOM 6938 C CA . LEU B 1 476 ? 4.575 -5.298 29.327 1.00 113.62 785 LEU B CA 1
ATOM 6939 C C . LEU B 1 476 ? 5.531 -5.848 28.275 1.00 115.48 785 LEU B C 1
ATOM 6940 O O . LEU B 1 476 ? 6.558 -6.445 28.607 1.00 111.47 785 LEU B O 1
ATOM 6945 N N . GLN B 1 477 ? 5.185 -5.657 27.007 1.00 115.67 786 GLN B N 1
ATOM 6946 C CA . GLN B 1 477 ? 6.055 -6.079 25.919 1.00 124.37 786 GLN B CA 1
ATOM 6947 C C . GLN B 1 477 ? 7.316 -5.218 25.888 1.00 134.49 786 GLN B C 1
ATOM 6948 O O . GLN B 1 477 ? 8.407 -5.685 25.532 1.00 138.63 786 GLN B O 1
ATOM 6954 N N . GLN B 1 478 ? 7.167 -3.969 26.321 1.00 141.85 787 GLN B N 1
ATOM 6955 C CA . GLN B 1 478 ? 8.295 -3.051 26.391 1.00 150.00 787 GLN B CA 1
ATOM 6956 C C . GLN B 1 478 ? 9.205 -3.423 27.556 1.00 148.20 787 GLN B C 1
ATOM 6957 O O . GLN B 1 478 ? 10.421 -3.272 27.471 1.00 155.83 787 GLN B O 1
ATOM 6963 N N . GLN B 1 479 ? 8.607 -3.884 28.651 1.00 142.73 788 GLN B N 1
ATOM 6964 C CA . GLN B 1 479 ? 9.369 -4.412 29.780 1.00 138.29 788 GLN B CA 1
ATOM 6965 C C . GLN B 1 479 ? 10.039 -5.732 29.424 1.00 134.31 788 GLN B C 1
ATOM 6966 O O . GLN B 1 479 ? 11.062 -6.092 30.004 1.00 136.98 788 GLN B O 1
ATOM 6972 N N . THR B 1 480 ? 9.458 -6.456 28.471 1.00 132.38 789 THR B N 1
ATOM 6973 C CA . THR B 1 480 ? 10.051 -7.707 28.019 1.00 140.98 789 THR B CA 1
ATOM 6974 C C . THR B 1 480 ? 11.242 -7.405 27.110 1.00 155.13 789 THR B C 1
ATOM 6975 O O . THR B 1 480 ? 12.196 -8.183 27.037 1.00 135.21 789 THR B O 1
ATOM 6979 N N . LYS B 1 481 ? 11.183 -6.267 26.423 1.00 154.42 790 LYS B N 1
ATOM 6980 C CA . LYS B 1 481 ? 12.328 -5.790 25.647 1.00 160.94 790 LYS B CA 1
ATOM 6981 C C . LYS B 1 481 ? 13.433 -5.289 26.575 1.00 166.63 790 LYS B C 1
ATOM 6982 O O . LYS B 1 481 ? 14.606 -5.623 26.411 1.00 171.25 790 LYS B O 1
ATOM 6988 N N . GLU B 1 482 ? 13.029 -4.486 27.555 1.00 166.95 791 GLU B N 1
ATOM 6989 C CA . GLU B 1 482 ? 13.933 -3.824 28.492 1.00 170.59 791 GLU B CA 1
ATOM 6990 C C . GLU B 1 482 ? 14.535 -4.780 29.525 1.00 170.96 791 GLU B C 1
ATOM 6991 O O . GLU B 1 482 ? 15.508 -4.439 30.197 1.00 178.40 791 GLU B O 1
ATOM 6997 N N . GLY B 1 483 ? 13.952 -5.968 29.658 1.00 162.34 792 GLY B N 1
ATOM 6998 C CA . GLY B 1 483 ? 14.443 -6.950 30.609 1.00 163.42 792 GLY B CA 1
ATOM 6999 C C . GLY B 1 483 ? 15.202 -8.091 29.956 1.00 165.51 792 GLY B C 1
ATOM 7000 O O . GLY B 1 483 ? 14.635 -8.886 29.208 1.00 161.51 792 GLY B O 1
ATOM 7001 N N . GLY B 1 493 ? -1.706 -19.584 22.203 1.00 157.69 802 GLY B N 1
ATOM 7002 C CA . GLY B 1 493 ? -1.333 -19.042 23.497 1.00 157.03 802 GLY B CA 1
ATOM 7003 C C . GLY B 1 493 ? -2.361 -18.061 24.023 1.00 151.67 802 GLY B C 1
ATOM 7004 O O . GLY B 1 493 ? -2.589 -17.009 23.424 1.00 149.48 802 GLY B O 1
ATOM 7005 N N . TRP B 1 494 ? -2.982 -18.409 25.146 1.00 148.74 803 TRP B N 1
ATOM 7006 C CA . TRP B 1 494 ? -4.021 -17.578 25.744 1.00 144.25 803 TRP B CA 1
ATOM 7007 C C . TRP B 1 494 ? -4.158 -17.842 27.239 1.00 143.27 803 TRP B C 1
ATOM 7008 O O . TRP B 1 494 ? -3.268 -18.438 27.848 1.00 145.69 803 TRP B O 1
ATOM 7019 N N . LEU B 1 495 ? -5.264 -17.377 27.822 1.00 139.18 804 LEU B N 1
ATOM 7020 C CA . LEU B 1 495 ? -5.477 -17.428 29.271 1.00 138.47 804 LEU B CA 1
ATOM 7021 C C . LEU B 1 495 ? -4.408 -16.656 30.039 1.00 140.79 804 LEU B C 1
ATOM 7022 O O . LEU B 1 495 ? -4.393 -15.430 29.997 1.00 142.86 804 LEU B O 1
ATOM 7027 N N . ALA B 1 496 ? -3.561 -17.373 30.774 1.00 139.77 805 ALA B N 1
ATOM 7028 C CA . ALA B 1 496 ? -2.590 -16.775 31.696 1.00 134.03 805 ALA B CA 1
ATOM 7029 C C . ALA B 1 496 ? -1.816 -15.575 31.133 1.00 122.72 805 ALA B C 1
ATOM 7030 O O . ALA B 1 496 ? -1.559 -14.612 31.856 1.00 126.87 805 ALA B O 1
ATOM 7032 N N . THR B 1 497 ? -1.439 -15.628 29.859 1.00 118.36 806 THR B N 1
ATOM 7033 C CA . THR B 1 497 ? -0.752 -14.495 29.243 1.00 109.79 806 THR B CA 1
ATOM 7034 C C . THR B 1 497 ? -1.608 -13.228 29.322 1.00 94.56 806 THR B C 1
ATOM 7035 O O . THR B 1 497 ? -1.159 -12.199 29.824 1.00 93.64 806 THR B O 1
ATOM 7039 N N . GLU B 1 498 ? -2.848 -13.310 28.854 1.00 89.77 807 GLU B N 1
ATOM 7040 C CA . GLU B 1 498 ? -3.795 -12.213 29.022 1.00 91.29 807 GLU B CA 1
ATOM 7041 C C . GLU B 1 498 ? -3.981 -11.879 30.509 1.00 90.83 807 GLU B C 1
ATOM 7042 O O . GLU B 1 498 ? -4.186 -10.717 30.871 1.00 91.32 807 GLU B O 1
ATOM 7048 N N . ALA B 1 499 ? -3.883 -12.891 31.371 1.00 95.04 808 ALA B N 1
ATOM 7049 C CA . ALA B 1 499 ? -4.001 -12.660 32.809 1.00 99.82 808 ALA B CA 1
ATOM 7050 C C . ALA B 1 499 ? -2.880 -11.755 33.301 1.00 104.61 808 ALA B C 1
ATOM 7051 O O . ALA B 1 499 ? -3.088 -10.952 34.215 1.00 109.53 808 ALA B O 1
ATOM 7053 N N . GLN B 1 500 ? -1.701 -11.877 32.690 1.00 108.69 809 GLN B N 1
ATOM 7054 C CA . GLN B 1 500 ? -0.603 -10.969 32.997 1.00 111.92 809 GLN B CA 1
ATOM 7055 C C . GLN B 1 500 ? -1.093 -9.543 32.792 1.00 110.82 809 GLN B C 1
ATOM 7056 O O . GLN B 1 500 ? -0.964 -8.695 33.681 1.00 115.53 809 GLN B O 1
ATOM 7062 N N . VAL B 1 501 ? -1.697 -9.309 31.628 1.00 102.98 810 VAL B N 1
ATOM 7063 C CA . VAL B 1 501 ? -2.213 -7.993 31.271 1.00 103.10 810 VAL B CA 1
ATOM 7064 C C . VAL B 1 501 ? -3.184 -7.492 32.338 1.00 107.09 810 VAL B C 1
ATOM 7065 O O . VAL B 1 501 ? -3.253 -6.293 32.617 1.00 115.15 810 VAL B O 1
ATOM 7069 N N . THR B 1 502 ? -3.912 -8.420 32.953 1.00 104.48 811 THR B N 1
ATOM 7070 C CA . THR B 1 502 ? -4.852 -8.053 34.000 1.00 98.07 811 THR B CA 1
ATOM 7071 C C . THR B 1 502 ? -4.101 -7.567 35.236 1.00 98.53 811 THR B C 1
ATOM 7072 O O . THR B 1 502 ? -4.392 -6.493 35.766 1.00 96.38 811 THR B O 1
ATOM 7076 N N . GLN B 1 503 ? -3.111 -8.344 35.671 1.00 108.42 812 GLN B N 1
ATOM 7077 C CA . GLN B 1 503 ? -2.428 -8.069 36.934 1.00 116.91 812 GLN B CA 1
ATOM 7078 C C . GLN B 1 503 ? -1.685 -6.736 36.930 1.00 122.60 812 GLN B C 1
ATOM 7079 O O . GLN B 1 503 ? -1.511 -6.112 37.978 1.00 127.26 812 GLN B O 1
ATOM 7085 N N . GLU B 1 504 ? -1.253 -6.301 35.752 1.00 125.02 813 GLU B N 1
ATOM 7086 C CA . GLU B 1 504 ? -0.509 -5.053 35.624 1.00 128.34 813 GLU B CA 1
ATOM 7087 C C . GLU B 1 504 ? -1.431 -3.861 35.373 1.00 123.25 813 GLU B C 1
ATOM 7088 O O . GLU B 1 504 ? -0.963 -2.748 35.124 1.00 123.97 813 GLU B O 1
ATOM 7094 N N . LEU B 1 505 ? -2.740 -4.097 35.433 1.00 118.21 814 LEU B N 1
ATOM 7095 C CA . LEU B 1 505 ? -3.716 -3.019 35.290 1.00 114.23 814 LEU B CA 1
ATOM 7096 C C . LEU B 1 505 ? -3.949 -2.292 36.615 1.00 120.57 814 LEU B C 1
ATOM 7097 O O . LEU B 1 505 ? -4.762 -1.371 36.693 1.00 116.08 814 LEU B O 1
ATOM 7102 N N . LYS B 1 506 ? -3.230 -2.710 37.653 1.00 128.13 815 LYS B N 1
ATOM 7103 C CA . LYS B 1 506 ? -3.367 -2.109 38.976 1.00 126.51 815 LYS B CA 1
ATOM 7104 C C . LYS B 1 506 ? -2.019 -1.729 39.588 1.00 127.62 815 LYS B C 1
ATOM 7105 O O . LYS B 1 506 ? -1.061 -2.501 39.539 1.00 126.51 815 LYS B O 1
ATOM 7111 N N . THR B 1 517 ? -12.907 -4.022 51.486 1.00 133.03 826 THR B N 1
ATOM 7112 C CA . THR B 1 517 ? -12.912 -4.402 50.079 1.00 130.78 826 THR B CA 1
ATOM 7113 C C . THR B 1 517 ? -14.328 -4.407 49.505 1.00 136.11 826 THR B C 1
ATOM 7114 O O . THR B 1 517 ? -14.980 -5.450 49.443 1.00 133.51 826 THR B O 1
ATOM 7118 N N . GLU B 1 518 ? -14.794 -3.234 49.087 1.00 145.13 827 GLU B N 1
ATOM 7119 C CA . GLU B 1 518 ? -16.126 -3.087 48.503 1.00 144.18 827 GLU B CA 1
ATOM 7120 C C . GLU B 1 518 ? -16.059 -3.217 46.984 1.00 138.16 827 GLU B C 1
ATOM 7121 O O . GLU B 1 518 ? -15.374 -2.434 46.326 1.00 138.61 827 GLU B O 1
ATOM 7127 N N . PRO B 1 519 ? -16.771 -4.211 46.423 1.00 124.85 828 PRO B N 1
ATOM 7128 C CA . PRO B 1 519 ? -16.727 -4.491 44.982 1.00 111.81 828 PRO B CA 1
ATOM 7129 C C . PRO B 1 519 ? -17.060 -3.275 44.119 1.00 101.17 828 PRO B C 1
ATOM 7130 O O . PRO B 1 519 ? -18.073 -2.610 44.342 1.00 97.45 828 PRO B O 1
ATOM 7134 N N . LEU B 1 520 ? -16.200 -2.995 43.146 1.00 94.36 829 LEU B N 1
ATOM 7135 C CA . LEU B 1 520 ? -16.407 -1.881 42.233 1.00 93.78 829 LEU B CA 1
ATOM 7136 C C . LEU B 1 520 ? -17.624 -2.170 41.366 1.00 88.54 829 LEU B C 1
ATOM 7137 O O . LEU B 1 520 ? -18.495 -1.320 41.184 1.00 84.76 829 LEU B O 1
ATOM 7142 N N . LEU B 1 521 ? -17.659 -3.378 40.818 1.00 90.12 830 LEU B N 1
ATOM 7143 C CA . LEU B 1 521 ? -18.771 -3.820 39.991 1.00 86.70 830 LEU B CA 1
ATOM 7144 C C . LEU B 1 521 ? -19.064 -5.290 40.246 1.00 81.37 830 LEU B C 1
ATOM 7145 O O . LEU B 1 521 ? -18.160 -6.118 40.237 1.00 78.10 830 LEU B O 1
ATOM 7150 N N . SER B 1 522 ? -20.329 -5.620 40.467 1.00 81.64 831 SER B N 1
ATOM 7151 C CA . SER B 1 522 ? -20.697 -7.010 40.694 1.00 77.02 831 SER B CA 1
ATOM 7152 C C . SER B 1 522 ? -21.834 -7.396 39.768 1.00 67.81 831 SER B C 1
ATOM 7153 O O . SER B 1 522 ? -22.820 -6.667 39.642 1.00 65.29 831 SER B O 1
ATOM 7156 N N . PHE B 1 523 ? -21.683 -8.542 39.112 1.00 65.19 832 PHE B N 1
ATOM 7157 C CA . PHE B 1 523 ? -22.634 -8.959 38.089 1.00 57.35 832 PHE B CA 1
ATOM 7158 C C . PHE B 1 523 ? -22.837 -10.470 38.087 1.00 63.84 832 PHE B C 1
ATOM 7159 O O . PHE B 1 523 ? -22.081 -11.206 38.712 1.00 57.93 832 PHE B O 1
ATOM 7167 N N . VAL B 1 524 ? -23.868 -10.922 37.380 1.00 63.62 833 VAL B N 1
ATOM 7168 C CA . VAL B 1 524 ? -24.151 -12.347 37.244 1.00 60.85 833 VAL B CA 1
ATOM 7169 C C . VAL B 1 524 ? -23.912 -12.806 35.806 1.00 62.44 833 VAL B C 1
ATOM 7170 O O . VAL B 1 524 ? -24.129 -12.045 34.864 1.00 63.08 833 VAL B O 1
ATOM 7174 N N . ALA B 1 525 ? -23.438 -14.037 35.641 1.00 62.24 834 ALA B N 1
ATOM 7175 C CA . ALA B 1 525 ? -23.287 -14.626 34.315 1.00 65.15 834 ALA B CA 1
ATOM 7176 C C . ALA B 1 525 ? -24.045 -15.951 34.225 1.00 68.06 834 ALA B C 1
ATOM 7177 O O . ALA B 1 525 ? -23.811 -16.854 35.027 1.00 75.63 834 ALA B O 1
ATOM 7179 N N . SER B 1 526 ? -24.948 -16.062 33.251 1.00 62.16 835 SER B N 1
ATOM 7180 C CA . SER B 1 526 ? -25.752 -17.275 33.068 1.00 60.92 835 SER B CA 1
ATOM 7181 C C . SER B 1 526 ? -25.630 -17.864 31.661 1.00 57.53 835 SER B C 1
ATOM 7182 O O . SER B 1 526 ? -25.581 -17.137 30.671 1.00 52.50 835 SER B O 1
ATOM 7185 N N . VAL B 1 527 ? -25.607 -19.191 31.585 1.00 64.50 836 VAL B N 1
ATOM 7186 C CA . VAL B 1 527 ? -25.544 -19.910 30.318 1.00 67.47 836 VAL B CA 1
ATOM 7187 C C . VAL B 1 527 ? -26.682 -20.919 30.213 1.00 78.65 836 VAL B C 1
ATOM 7188 O O . VAL B 1 527 ? -26.833 -21.792 31.078 1.00 75.98 836 VAL B O 1
ATOM 7192 N N . SER B 1 528 ? -27.479 -20.784 29.155 1.00 91.46 837 SER B N 1
ATOM 7193 C CA . SER B 1 528 ? -28.573 -21.708 28.876 1.00 97.14 837 SER B CA 1
ATOM 7194 C C . SER B 1 528 ? -28.064 -22.900 28.070 1.00 92.43 837 SER B C 1
ATOM 7195 O O . SER B 1 528 ? -27.196 -22.745 27.210 1.00 87.79 837 SER B O 1
ATOM 7198 N N . PRO B 1 529 ? -28.607 -24.096 28.349 1.00 96.65 838 PRO B N 1
ATOM 7199 C CA . PRO B 1 529 ? -28.184 -25.348 27.710 1.00 101.67 838 PRO B CA 1
ATOM 7200 C C . PRO B 1 529 ? -28.284 -25.356 26.182 1.00 108.31 838 PRO B C 1
ATOM 7201 O O . PRO B 1 529 ? -27.335 -25.785 25.531 1.00 109.19 838 PRO B O 1
ATOM 7205 N N . ALA B 1 530 ? -29.402 -24.910 25.620 1.00 114.51 839 ALA B N 1
ATOM 7206 C CA . ALA B 1 530 ? -29.526 -24.837 24.165 1.00 121.95 839 ALA B CA 1
ATOM 7207 C C . ALA B 1 530 ? -30.338 -23.628 23.700 1.00 126.44 839 ALA B C 1
ATOM 7208 O O . ALA B 1 530 ? -31.429 -23.382 24.213 1.00 131.94 839 ALA B O 1
ATOM 7210 N N . ASP B 1 531 ? -29.813 -22.873 22.736 1.00 122.28 840 ASP B N 1
ATOM 7211 C CA . ASP B 1 531 ? -28.430 -22.999 22.281 1.00 115.20 840 ASP B CA 1
ATOM 7212 C C . ASP B 1 531 ? -27.554 -22.213 23.248 1.00 102.02 840 ASP B C 1
ATOM 7213 O O . ASP B 1 531 ? -28.042 -21.305 23.924 1.00 97.94 840 ASP B O 1
ATOM 7218 N N . ARG B 1 532 ? -26.271 -22.555 23.322 1.00 95.55 841 ARG B N 1
ATOM 7219 C CA . ARG B 1 532 ? -25.409 -21.983 24.350 1.00 86.78 841 ARG B CA 1
ATOM 7220 C C . ARG B 1 532 ? -25.133 -20.501 24.123 1.00 75.73 841 ARG B C 1
ATOM 7221 O O . ARG B 1 532 ? -24.528 -20.113 23.124 1.00 75.44 841 ARG B O 1
ATOM 7229 N N . MET B 1 533 ? -25.551 -19.691 25.092 1.00 66.21 842 MET B N 1
ATOM 7230 C CA . MET B 1 533 ? -25.381 -18.242 25.057 1.00 58.93 842 MET B CA 1
ATOM 7231 C C . MET B 1 533 ? -25.264 -17.712 26.483 1.00 59.04 842 MET B C 1
ATOM 7232 O O . MET B 1 533 ? -25.882 -18.245 27.406 1.00 62.90 842 MET B O 1
ATOM 7237 N N . LEU B 1 534 ? -24.466 -16.664 26.655 1.00 51.71 843 LEU B N 1
ATOM 7238 C CA . LEU B 1 534 ? -24.183 -16.122 27.979 1.00 49.79 843 LEU B CA 1
ATOM 7239 C C . LEU B 1 534 ? -24.990 -14.863 28.283 1.00 47.44 843 LEU B C 1
ATOM 7240 O O . LEU B 1 534 ? -24.954 -13.892 27.528 1.00 40.10 843 LEU B O 1
ATOM 7245 N N . THR B 1 535 ? -25.703 -14.880 29.405 1.00 49.69 844 THR B N 1
ATOM 7246 C CA . THR B 1 535 ? -26.458 -13.713 29.840 1.00 48.08 844 THR B CA 1
ATOM 7247 C C . THR B 1 535 ? -25.772 -13.056 31.029 1.00 51.18 844 THR B C 1
ATOM 7248 O O . THR B 1 535 ? -25.742 -13.606 32.129 1.00 58.44 844 THR B O 1
ATOM 7252 N N . VAL B 1 536 ? -25.214 -11.876 30.791 1.00 47.55 845 VAL B N 1
ATOM 7253 C CA . VAL B 1 536 ? -24.513 -11.132 31.825 1.00 44.16 845 VAL B CA 1
ATOM 7254 C C . VAL B 1 536 ? -25.355 -9.954 32.306 1.00 53.75 845 VAL B C 1
ATOM 7255 O O . VAL B 1 536 ? -25.692 -9.061 31.530 1.00 44.69 845 VAL B O 1
ATOM 7259 N N . THR B 1 537 ? -25.694 -9.962 33.590 1.00 56.21 846 THR B N 1
ATOM 7260 C CA . THR B 1 537 ? -26.560 -8.938 34.167 1.00 62.62 846 THR B CA 1
ATOM 7261 C C . THR B 1 537 ? -25.934 -8.273 35.394 1.00 60.64 846 THR B C 1
ATOM 7262 O O . THR B 1 537 ? -25.253 -8.930 36.179 1.00 57.68 846 THR B O 1
ATOM 7266 N N . PRO B 1 538 ? -26.176 -6.964 35.567 1.00 62.65 847 PRO B N 1
ATOM 7267 C CA . PRO B 1 538 ? -25.574 -6.213 36.673 1.00 69.41 847 PRO B CA 1
ATOM 7268 C C . PRO B 1 538 ? -26.226 -6.500 38.022 1.00 73.04 847 PRO B C 1
ATOM 7269 O O . PRO B 1 538 ? -27.431 -6.739 38.086 1.00 74.61 847 PRO B O 1
ATOM 7273 N N . LEU B 1 539 ? -25.429 -6.471 39.086 1.00 77.67 848 LEU B N 1
ATOM 7274 C CA . LEU B 1 539 ? -25.948 -6.569 40.448 1.00 82.13 848 LEU B CA 1
ATOM 7275 C C . LEU B 1 539 ? -25.666 -5.276 41.199 1.00 86.38 848 LEU B C 1
ATOM 7276 O O . LEU B 1 539 ? -26.578 -4.493 41.464 1.00 89.32 848 LEU B O 1
ATOM 7281 N N . GLN B 1 540 ? -24.400 -5.052 41.538 1.00 91.78 849 GLN B N 1
ATOM 7282 C CA . GLN B 1 540 ? -24.009 -3.806 42.196 1.00 102.93 849 GLN B CA 1
ATOM 7283 C C . GLN B 1 540 ? -23.155 -2.946 41.279 1.00 101.87 849 GLN B C 1
ATOM 7284 O O . GLN B 1 540 ? -22.023 -3.303 40.948 1.00 102.88 849 GLN B O 1
ATOM 7290 N N . ASP B 1 541 ? -23.706 -1.806 40.878 1.00 101.15 850 ASP B N 1
ATOM 7291 C CA . ASP B 1 541 ? -23.028 -0.907 39.955 1.00 98.04 850 ASP B CA 1
ATOM 7292 C C . ASP B 1 541 ? -23.147 0.541 40.424 1.00 97.20 850 ASP B C 1
ATOM 7293 O O . ASP B 1 541 ? -24.031 1.271 39.977 1.00 98.45 850 ASP B O 1
ATOM 7298 N N . PRO B 1 542 ? -22.261 0.951 41.347 1.00 99.30 851 PRO B N 1
ATOM 7299 C CA . PRO B 1 542 ? -22.256 2.304 41.919 1.00 105.85 851 PRO B CA 1
ATOM 7300 C C . PRO B 1 542 ? -21.981 3.412 40.901 1.00 110.64 851 PRO B C 1
ATOM 7301 O O . PRO B 1 542 ? -22.639 4.452 40.945 1.00 114.43 851 PRO B O 1
ATOM 7305 N N . GLN B 1 543 ? -21.015 3.198 40.011 1.00 113.33 852 GLN B N 1
ATOM 7306 C CA . GLN B 1 543 ? -20.616 4.230 39.055 1.00 109.97 852 GLN B CA 1
ATOM 7307 C C . GLN B 1 543 ? -21.235 4.073 37.663 1.00 105.77 852 GLN B C 1
ATOM 7308 O O . GLN B 1 543 ? -20.978 4.884 36.774 1.00 109.23 852 GLN B O 1
ATOM 7314 N N . GLY B 1 544 ? -22.043 3.036 37.472 1.00 98.49 853 GLY B N 1
ATOM 7315 C CA . GLY B 1 544 ? -22.733 2.842 36.208 1.00 95.21 853 GLY B CA 1
ATOM 7316 C C . GLY B 1 544 ? -21.833 2.454 35.047 1.00 83.90 853 GLY B C 1
ATOM 7317 O O . GLY B 1 544 ? -22.131 2.758 33.892 1.00 78.21 853 GLY B O 1
ATOM 7318 N N . LEU B 1 545 ? -20.731 1.778 35.351 1.00 85.07 854 LEU B N 1
ATOM 7319 C CA . LEU B 1 545 ? -19.761 1.391 34.332 1.00 85.92 854 LEU B CA 1
ATOM 7320 C C . LEU B 1 545 ? -20.020 -0.000 33.760 1.00 82.90 854 LEU B C 1
ATOM 7321 O O . LEU B 1 545 ? -19.216 -0.511 32.977 1.00 79.77 854 LEU B O 1
ATOM 7326 N N . PHE B 1 546 ? -21.133 -0.610 34.160 1.00 82.65 855 PHE B N 1
ATOM 7327 C CA . PHE B 1 546 ? -21.515 -1.932 33.662 1.00 78.68 855 PHE B CA 1
ATOM 7328 C C . PHE B 1 546 ? -21.531 -2.049 32.130 1.00 81.63 855 PHE B C 1
ATOM 7329 O O . PHE B 1 546 ? -21.002 -3.021 31.602 1.00 80.35 855 PHE B O 1
ATOM 7337 N N . PRO B 1 547 ? -22.145 -1.084 31.411 1.00 85.66 856 PRO B N 1
ATOM 7338 C CA . PRO B 1 547 ? -22.162 -1.220 29.946 1.00 83.82 856 PRO B CA 1
ATOM 7339 C C . PRO B 1 547 ? -20.779 -1.334 29.296 1.00 80.98 856 PRO B C 1
ATOM 7340 O O . PRO B 1 547 ? -20.642 -2.077 28.320 1.00 75.75 856 PRO B O 1
ATOM 7344 N N . ASP B 1 548 ? -19.784 -0.621 29.821 1.00 82.53 857 ASP B N 1
ATOM 7345 C CA . ASP B 1 548 ? -18.416 -0.730 29.313 1.00 82.32 857 ASP B CA 1
ATOM 7346 C C . ASP B 1 548 ? -17.921 -2.166 29.430 1.00 81.73 857 ASP B C 1
ATOM 7347 O O . ASP B 1 548 ? -17.374 -2.737 28.474 1.00 83.19 857 ASP B O 1
ATOM 7352 N N . LEU B 1 549 ? -18.126 -2.742 30.612 1.00 79.00 858 LEU B N 1
ATOM 7353 C CA . LEU B 1 549 ? -17.778 -4.132 30.867 1.00 72.75 858 LEU B CA 1
ATOM 7354 C C . LEU B 1 549 ? -18.532 -5.077 29.946 1.00 67.82 858 LEU B C 1
ATOM 7355 O O . LEU B 1 549 ? -17.988 -6.083 29.508 1.00 70.94 858 LEU B O 1
ATOM 7360 N N . HIS B 1 550 ? -19.786 -4.750 29.650 1.00 61.12 859 HIS B N 1
ATOM 7361 C CA . HIS B 1 550 ? -20.621 -5.636 28.852 1.00 55.18 859 HIS B CA 1
ATOM 7362 C C . HIS B 1 550 ? -20.170 -5.656 27.401 1.00 52.97 859 HIS B C 1
ATOM 7363 O O . HIS B 1 550 ? -20.087 -6.722 26.792 1.00 50.56 859 HIS B O 1
ATOM 7370 N N . HIS B 1 551 ? -19.884 -4.483 26.844 1.00 52.63 860 HIS B N 1
ATOM 7371 C CA . HIS B 1 551 ? -19.353 -4.419 25.487 1.00 56.06 860 HIS B CA 1
ATOM 7372 C C . HIS B 1 551 ? -18.016 -5.145 25.435 1.00 52.54 860 HIS B C 1
ATOM 7373 O O . HIS B 1 551 ? -17.744 -5.936 24.511 1.00 53.67 860 HIS B O 1
ATOM 7380 N N . PHE B 1 552 ? -17.192 -4.890 26.450 1.00 54.59 861 PHE B N 1
ATOM 7381 C CA . PHE B 1 552 ? -15.900 -5.553 26.535 1.00 57.58 861 PHE B CA 1
ATOM 7382 C C . PHE B 1 552 ? -16.041 -7.066 26.523 1.00 59.91 861 PHE B C 1
ATOM 7383 O O . PHE B 1 552 ? -15.314 -7.735 25.811 1.00 62.91 861 PHE B O 1
ATOM 7391 N N . LEU B 1 553 ? -16.962 -7.597 27.320 1.00 55.01 862 LEU B N 1
ATOM 7392 C CA . LEU B 1 553 ? -17.175 -9.038 27.391 1.00 51.01 862 LEU B CA 1
ATOM 7393 C C . LEU B 1 553 ? -17.723 -9.567 26.064 1.00 42.70 862 LEU B C 1
ATOM 7394 O O . LEU B 1 553 ? -17.407 -10.687 25.654 1.00 42.39 862 LEU B O 1
ATOM 7399 N N . GLN B 1 554 ? -18.535 -8.749 25.396 1.00 42.02 863 GLN B N 1
ATOM 7400 C CA . GLN B 1 554 ? -19.059 -9.095 24.080 1.00 40.89 863 GLN B CA 1
ATOM 7401 C C . GLN B 1 554 ? -17.930 -9.337 23.102 1.00 45.42 863 GLN B C 1
ATOM 7402 O O . GLN B 1 554 ? -18.021 -10.219 22.248 1.00 44.79 863 GLN B O 1
ATOM 7408 N N . VAL B 1 555 ? -16.885 -8.519 23.195 1.00 48.79 864 VAL B N 1
ATOM 7409 C CA . VAL B 1 555 ? -15.729 -8.704 22.319 1.00 52.00 864 VAL B CA 1
ATOM 7410 C C . VAL B 1 555 ? -14.770 -9.806 22.796 1.00 51.23 864 VAL B C 1
ATOM 7411 O O . VAL B 1 555 ? -14.299 -10.630 22.010 1.00 47.79 864 VAL B O 1
ATOM 7415 N N . PHE B 1 556 ? -14.508 -9.809 24.096 1.00 52.92 865 PHE B N 1
ATOM 7416 C CA . PHE B 1 556 ? -13.430 -10.576 24.707 1.00 47.15 865 PHE B CA 1
ATOM 7417 C C . PHE B 1 556 ? -13.768 -12.045 24.934 1.00 46.50 865 PHE B C 1
ATOM 7418 O O . PHE B 1 556 ? -12.937 -12.916 24.696 1.00 47.76 865 PHE B O 1
ATOM 7426 N N . LEU B 1 557 ? -14.981 -12.324 25.399 1.00 45.45 866 LEU B N 1
ATOM 7427 C CA . LEU B 1 557 ? -15.331 -13.695 25.770 1.00 45.97 866 LEU B CA 1
ATOM 7428 C C . LEU B 1 557 ? -15.371 -14.677 24.588 1.00 46.77 866 LEU B C 1
ATOM 7429 O O . LEU B 1 557 ? -14.846 -15.786 24.708 1.00 52.50 866 LEU B O 1
ATOM 7434 N N . PRO B 1 558 ? -15.983 -14.291 23.449 1.00 49.87 867 PRO B N 1
ATOM 7435 C CA . PRO B 1 558 ? -15.919 -15.230 22.319 1.00 54.01 867 PRO B CA 1
ATOM 7436 C C . PRO B 1 558 ? -14.487 -15.503 21.864 1.00 54.86 867 PRO B C 1
ATOM 7437 O O . PRO B 1 558 ? -14.187 -16.602 21.411 1.00 46.98 867 PRO B O 1
ATOM 7441 N N . GLN B 1 559 ? -13.628 -14.499 21.997 1.00 56.18 868 GLN B N 1
ATOM 7442 C CA . GLN B 1 559 ? -12.208 -14.608 21.677 1.00 61.43 868 GLN B CA 1
ATOM 7443 C C . GLN B 1 559 ? -11.508 -15.602 22.605 1.00 66.51 868 GLN B C 1
ATOM 7444 O O . GLN B 1 559 ? -10.743 -16.469 22.161 1.00 74.33 868 GLN B O 1
ATOM 7450 N N . ALA B 1 560 ? -11.789 -15.468 23.899 1.00 60.26 869 ALA B N 1
ATOM 7451 C CA . ALA B 1 560 ? -11.221 -16.339 24.918 1.00 58.67 869 ALA B CA 1
ATOM 7452 C C . ALA B 1 560 ? -11.638 -17.787 24.690 1.00 57.52 869 ALA B C 1
ATOM 7453 O O . ALA B 1 560 ? -10.792 -18.684 24.635 1.00 54.94 869 ALA B O 1
ATOM 7455 N N . ILE B 1 561 ? -12.945 -18.006 24.556 1.00 52.98 870 ILE B N 1
ATOM 7456 C CA . ILE B 1 561 ? -13.478 -19.333 24.262 1.00 53.42 870 ILE B CA 1
ATOM 7457 C C . ILE B 1 561 ? -12.837 -19.900 23.001 1.00 56.86 870 ILE B C 1
ATOM 7458 O O . ILE B 1 561 ? -12.411 -21.057 22.971 1.00 64.90 870 ILE B O 1
ATOM 7463 N N . ARG B 1 562 ? -12.765 -19.102 21.964 1.00 56.73 871 ARG B N 1
ATOM 7464 C CA . ARG B 1 562 ? -12.156 -19.523 20.737 1.00 60.28 871 ARG B CA 1
ATOM 7465 C C . ARG B 1 562 ? -10.806 -20.078 21.034 1.00 64.96 871 ARG B C 1
ATOM 7466 O O . ARG B 1 562 ? -10.535 -21.230 20.805 1.00 68.38 871 ARG B O 1
ATOM 7474 N N . HIS B 1 563 ? -9.939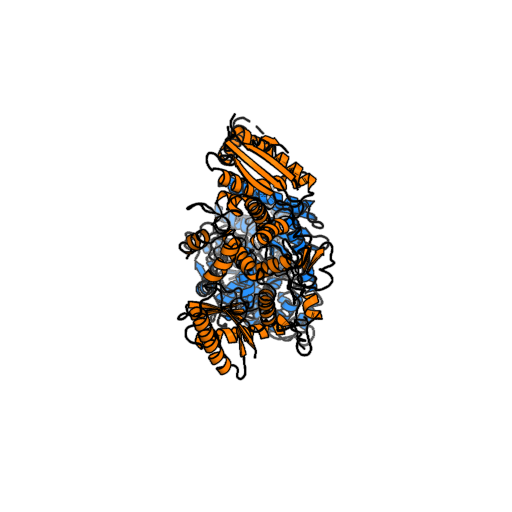 -19.239 21.540 1.00 67.29 872 HIS B N 1
ATOM 7475 C CA . HIS B 1 563 ? -8.562 -19.679 21.735 1.00 60.45 872 HIS B CA 1
ATOM 7476 C C . HIS B 1 563 ? -8.472 -20.881 22.664 1.00 62.22 872 HIS B C 1
ATOM 7477 O O . HIS B 1 563 ? -7.511 -21.646 22.603 1.00 66.74 872 HIS B O 1
ATOM 7484 N N . LEU B 1 564 ? -9.470 -21.049 23.525 1.00 72.12 873 LEU B N 1
ATOM 7485 C CA . LEU B 1 564 ? -9.516 -22.221 24.394 1.00 74.56 873 LEU B CA 1
ATOM 7486 C C . LEU B 1 564 ? -9.965 -23.463 23.631 1.00 77.93 873 LEU B C 1
ATOM 7487 O O . LEU B 1 564 ? -9.774 -24.587 24.096 1.00 82.07 873 LEU B O 1
ATOM 7492 N N . LYS B 1 565 ? -10.569 -23.259 22.465 1.00 72.33 874 LYS B N 1
ATOM 7493 C CA . LYS B 1 565 ? -10.982 -24.379 21.624 1.00 75.53 874 LYS B CA 1
ATOM 7494 C C . LYS B 1 565 ? -9.796 -25.020 20.913 1.00 82.90 874 LYS B C 1
ATOM 7495 O O . LYS B 1 565 ? -9.757 -26.236 20.723 1.00 89.82 874 LYS B O 1
ATOM 7501 N N . LEU B 1 566 ? -8.822 -24.198 20.538 1.00 84.69 875 LEU B N 1
ATOM 7502 C CA . LEU B 1 566 ? -7.709 -24.658 19.714 1.00 90.85 875 LEU B CA 1
ATOM 7503 C C . LEU B 1 566 ? -6.506 -25.114 20.533 1.00 100.51 875 LEU B C 1
ATOM 7504 O O . LEU B 1 566 ? -5.474 -25.486 19.974 1.00 104.30 875 LEU B O 1
ATOM 7509 N N . GLU B 1 567 ? -6.645 -25.093 21.854 1.00 104.80 876 GLU B N 1
ATOM 7510 C CA . GLU B 1 567 ? -5.595 -25.598 22.730 1.00 111.70 876 GLU B CA 1
ATOM 7511 C C . GLU B 1 567 ? -5.794 -27.086 23.014 1.00 117.52 876 GLU B C 1
ATOM 7512 O O . GLU B 1 567 ? -4.946 -27.731 23.631 1.00 121.61 876 GLU B O 1
ATOM 7518 N N . HIS B 1 568 ? -6.918 -27.625 22.549 1.00 119.54 877 HIS B N 1
ATOM 7519 C CA . HIS B 1 568 ? -7.168 -29.061 22.617 1.00 123.13 877 HIS B CA 1
ATOM 7520 C C . HIS B 1 568 ? -6.692 -29.747 21.341 1.00 121.28 877 HIS B C 1
ATOM 7521 O O . HIS B 1 568 ? -6.339 -29.084 20.364 1.00 117.22 877 HIS B O 1
#

B-factor: mean 68.11, std 31.04, range [22.3, 260.59]